Protein AF-A0A9P6X415-F1 (afdb_monomer_lite)

Organism: Rhizopus oryzae (NCBI:txid64495)

pLDDT: mean 77.85, std 24.94, range [20.53, 98.88]

Sequence (899 aa):
MSSESCPLCQQNPATNTTANFDIWLQCDTCSDWYHAHCLKIDNVDLIEKFYCPPCQVQHDKSVRKSSRSSTRLNYADLNEGTAAGDERIWQRLLQAKQFQNNTFPRYTADQISIALFRKTGLREPLIIEKNEPELGMMMPTNLTVTQIAELVGRDRPLEVIDVATQSEITSWTLGRWADYFSNPVRDRIRNVISLEISGTALAEKITRPQVVREMDWVDLAWPKDAKERPKVQLYCLMGTKDSYTDFHIDFGGSSVFYHVLSGAKTFYLIEPTPKNLKKYQKWSSSPDQSVTFFGDLVKDCYSVELRAGNTMFIPTGWIHAVYTPEDAIVIGGNFLHSFNAATQLRVYQIEQATDVPIKFRFPYYKKLNWYALEKFDEWLREKREFSYFELESMAVLTVFFANSVSEEGKMNMTIRHKHDIPDTIEDPLGLTKRVLENSKLALLSSDIELPKTKKKTMKKKRVSRIKRELEEEDEFDEELEEKLKKDDDDDEWNPNEEYSEEPEVNNVNIPMNPMSTKKRKVNSNNDISDEDEDSMGTSSKKTTLHLKRKRSGYACGSNASQKEGNTSTSTVKQRLLELMGQTLSEPIVEKTTHSGKNKHLLYGLSAMQGWRLTMEDAHCAELDLEETEASFFGVYDGHGGSAVAKYTGESLHRHVRSSEYFDKKEYIRALTDAYLKIDKELAEDQSFISDPSGCTAVTALITPDQKSIFVANAGDSRAIISSNGKSKPLSFDHKPSDPKESERINNAGGFVEFNRVNGNLALSRAIGDFEFKQNNTLPPEKQAVTCHPDVIEHTITAEDEFFVLACDGIWDCMTNQQVVNYIRQQLAEKTRLEEICEQLMDHCLSPDNDGGGVGCDNMSVIIVAILNGKTEDEWYEWMKSRTTPKKDALGNDIEQKEE

InterPro domains:
  IPR000222 PPM-type phosphatase, divalent cation binding [PS01032] (632-640)
  IPR001932 PPM-type phosphatase-like domain [PF00481] (603-848)
  IPR001932 PPM-type phosphatase-like domain [PS51746] (602-866)
  IPR001932 PPM-type phosphatase-like domain [SM00332] (592-864)
  IPR001932 PPM-type phosphatase-like domain [cd00143] (603-866)
  IPR001965 Zinc finger, PHD-type [SM00249] (5-56)
  IPR003347 JmjC domain [PS51184] (181-352)
  IPR003347 JmjC domain [SM00558] (198-352)
  IPR011011 Zinc finger, FYVE/PHD-type [SSF57903] (5-64)
  IPR019786 Zinc finger, PHD-type, conserved site [PS01359] (6-55)
  IPR019787 Zinc finger, PHD-finger [PF00628] (6-55)
  IPR019787 Zinc finger, PHD-finger [PS50016] (3-58)
  IPR036457 PPM-type phosphatase-like domain superfamily [G3DSA:3.60.40.10] (579-874)
  IPR036457 PPM-type phosphatase-like domain superfamily [SSF81606] (582-866)
  IPR041070 Jumonji, helical domain [PF17811] (340-426)
  IPR041667 Cupin-like domain 8 [PF13621] (216-331)
  IPR050690 JHDM1 Histone Demethylase [PTHR23123] (22-564)

Radius of gyration: 36.95 Å; chains: 1; bounding box: 94×107×107 Å

Secondary structure (DSSP, 8-state):
---SS-TT---------------EEE-TTT--EEETTTTT-S-GGGEEE---TTTHHHHSS-EE----------SHHHHTT-----TTHHHHHHHH---EEP---B--GGG--HHHHHHHTT-S-EEE-S--GGGS-B--SS--HHHHHHHH-TT-EEEEEETTTTEEEEEEEHHHHHHHHH-SS-SS-EEE---B-TTSTTGGG-B--HHHHTT-HHHHHS-TT-S-----S-EEEEE-TTEEEEEE--GGG-EEEEEEEEEEEEEEEE---HHHHHHHHHHHTSGGGTTS-GGGGSS--EEEEEETT-EEEE-TT-EEEEEEEEEEEEEEEEE--TT-HHHHHHHHHHHHHTT--GGGSPTTHHHHHHHHHHHHHHHHHTT----HHHHHHHHHHHHHHHHHHHHHTTS---TTGGGTS-TT-S-HHHHHHHHHHHHHHHHHHS-PPPP--------SS-HHHHHHHHHHHHHHHHHHHHHHHTTSS----------------------------------------------------------------------------------HHHHHHHHT-SEEEEEEEEEEEEEEE-SSEEEEEEEEEEEESS---EEEEESSGGGSS-EEEEEE-EES-SHHHHHHHHHHHHHHHHSHHHHTT-HHHHHHHHHHHHHHHHHH-TTTTT---EE-EEEEEE-TTS-EEEEEEESS-EEEEEETTEEEES-----TTSHHHHHHHHHTT--EETTEETTTBS-SB-EE-GGG---TTS-GGGSSSB-PPEEEEEE--TTEEEEEEE-HHHHTTS-HHHHHHHHHHHHHTT--HHHHHHHHHHHHS-SSS-STTTT-S-EEEEEEEE-TT--HHHHHHHHHHHHSPPBPTTS-B------

Foldseek 3Di:
DPDPDAPLDPDDPDDDDDDAQPAWDQAPPPRDIHGCVSVVHPCPVQFPHDHDPVRCVPVVGTDGDDPDDDPQPDLVCLQVVVDPDDLLPVVVVVVPDDADADPAEEDALLVDDPVVCLQVLLQAKYKHQFQDCSLVKFDDAPDALQNVCVQQPQQAFFWKAQQRNRDTDRPDGSVNVRVQLPDPDHPGFMWGWPAQRPPTSNVVRIDDGPRQCVFFLQNQFPDPPDPDGFRFFKHKIWGAAFHKDAKDAAALLWKKKKAWQAAKKKKWKDRQDVVLVVLVLPLLQDPCVSSDRSCVVDDHIHIDMHHRRMMMIGGGGIIMMMTGNHGTIMMMGTGDGQSCLVSSVVNNVSCVSSVPDPVRHGPLSLLSLLSVLVSLLVCLVVLDQGRLRNLLSLLQSLVVQLVVVLVCVVDPDDPVPVVSHDPVCPDSNVSSVSSLVSSLVSLVPDPHADSDDPPPPPDPPDPPPVVVVVVVVVVVVVVVVVVVVVVPDDDDDDDDDDDDDDDDDDDDDDDDDDDDDDDDDDDDDDDDDDDDDDDDDDDDDDDDDDDDDDDDDDDDDDDDDDDDDDDDDPGSSNVSCVSSDQFDQFFFLDKDWDWDDDQWKTKIKIWGFFGGNDQQKDWEWACAQPNFNKTKIKIKAKDLHNPLRVLCRVPLSVQLVPDPCLVVVVNLCSNQRSLLVSLVVLCPDPVNVPRQMWIWMWMWMQRSVRWKIKIWTFAAWFKWWAFLLDIDGQFHHAWCPDPVLQVLLVVQVWHADPRAINVPHRGSEIRRNCVQVPRPVDDQVSTSYHSRIDMGMDTDDPRIFKMKTKDVLQCLQDPRSRLSLQQLVCLLVVHRNNVSQSVSLVVQADPGPSNSCGNRGIIIMMIMTGCVSHDPVRSSVVSNVSNDFDADPVRDGDPDDDD

Structure (mmCIF, N/CA/C/O backbone):
data_AF-A0A9P6X415-F1
#
_entry.id   AF-A0A9P6X415-F1
#
loop_
_atom_site.group_PDB
_atom_site.id
_atom_site.type_symbol
_atom_site.label_atom_id
_atom_site.label_alt_id
_atom_site.label_comp_id
_atom_site.label_asym_id
_atom_site.label_entity_id
_atom_site.label_seq_id
_atom_site.pdbx_PDB_ins_code
_atom_site.Cartn_x
_atom_site.Cartn_y
_atom_site.Cartn_z
_atom_site.occupancy
_atom_site.B_iso_or_equiv
_atom_site.auth_seq_id
_atom_site.auth_comp_id
_atom_site.auth_asym_id
_atom_site.auth_atom_id
_atom_site.pdbx_PDB_model_num
ATOM 1 N N . MET A 1 1 ? 13.061 -47.602 -5.625 1.00 36.53 1 MET A N 1
ATOM 2 C CA . MET A 1 1 ? 13.828 -47.982 -6.826 1.00 36.53 1 MET A CA 1
ATOM 3 C C . MET A 1 1 ? 12.972 -48.951 -7.627 1.00 36.53 1 MET A C 1
ATOM 5 O O . MET A 1 1 ? 13.040 -50.150 -7.387 1.00 36.53 1 MET A O 1
ATOM 9 N N . SER A 1 2 ? 12.084 -48.423 -8.471 1.00 37.09 2 SER A N 1
ATOM 10 C CA . SER A 1 2 ? 11.451 -49.194 -9.546 1.00 37.09 2 SER A CA 1
ATOM 11 C C . SER A 1 2 ? 12.496 -49.398 -10.644 1.00 37.09 2 SER A C 1
ATOM 13 O O . SER A 1 2 ? 13.343 -48.538 -10.873 1.00 37.09 2 SER A O 1
ATOM 15 N N . SER A 1 3 ? 12.521 -50.589 -11.223 1.00 43.72 3 SER A N 1
ATOM 16 C CA . SER A 1 3 ? 13.571 -51.067 -12.119 1.00 43.72 3 SER A CA 1
ATOM 17 C C . SER A 1 3 ? 13.663 -50.254 -13.415 1.00 43.72 3 SER A C 1
ATOM 19 O O . SER A 1 3 ? 12.668 -50.138 -14.124 1.00 43.72 3 SER A O 1
ATOM 21 N N . GLU A 1 4 ? 14.868 -49.802 -13.780 1.00 56.78 4 GLU A N 1
ATOM 22 C CA . GLU A 1 4 ? 15.240 -49.208 -15.085 1.00 56.78 4 GLU A CA 1
ATOM 23 C C . GLU A 1 4 ? 15.174 -50.220 -16.257 1.00 56.78 4 GLU A C 1
ATOM 25 O O . GLU A 1 4 ? 15.960 -50.174 -17.201 1.00 56.78 4 GLU A O 1
ATOM 30 N N . SER A 1 5 ? 14.275 -51.202 -16.196 1.00 68.62 5 SER A N 1
ATOM 31 C CA . SER A 1 5 ? 14.168 -52.275 -17.181 1.00 68.62 5 SER A CA 1
ATOM 32 C C . SER A 1 5 ? 12.798 -52.250 -17.841 1.00 68.62 5 SER A C 1
ATOM 34 O O . SER A 1 5 ? 11.791 -52.518 -17.186 1.00 68.62 5 SER A O 1
ATOM 36 N N . CYS A 1 6 ? 12.767 -51.983 -19.148 1.00 78.19 6 CYS A N 1
ATOM 37 C CA . CYS A 1 6 ? 11.556 -52.093 -19.954 1.00 78.19 6 CYS A CA 1
ATOM 38 C C . CYS A 1 6 ? 10.975 -53.524 -19.863 1.00 78.19 6 CYS A C 1
ATOM 40 O O . CYS A 1 6 ? 11.668 -54.473 -20.248 1.00 78.19 6 CYS A O 1
ATOM 42 N N . PRO A 1 7 ? 9.702 -53.705 -19.450 1.00 80.50 7 PRO A N 1
ATOM 43 C CA . PRO A 1 7 ? 9.082 -55.029 -19.297 1.00 80.50 7 PRO A CA 1
ATOM 44 C C . PRO A 1 7 ? 8.979 -55.859 -20.588 1.00 80.50 7 PRO A C 1
ATOM 46 O O . PRO A 1 7 ? 8.811 -57.075 -20.536 1.00 80.50 7 PRO A O 1
ATOM 49 N N . LEU A 1 8 ? 9.077 -55.216 -21.757 1.00 76.69 8 LEU A N 1
ATOM 50 C CA . LEU A 1 8 ? 8.998 -55.859 -23.076 1.00 76.69 8 LEU A CA 1
ATOM 51 C C . LEU A 1 8 ? 10.370 -56.195 -23.676 1.00 76.69 8 LEU A C 1
ATOM 53 O O . LEU A 1 8 ? 10.443 -56.764 -24.768 1.00 76.69 8 LEU A O 1
ATOM 57 N N . CYS A 1 9 ? 11.459 -55.847 -22.990 1.00 77.38 9 CYS A N 1
ATOM 58 C CA . CYS A 1 9 ? 12.808 -56.106 -23.472 1.00 77.38 9 CYS A CA 1
ATOM 59 C C . CYS A 1 9 ? 13.149 -57.590 -23.258 1.00 77.38 9 CYS A C 1
ATOM 61 O O . CYS A 1 9 ? 13.586 -58.001 -22.183 1.00 77.38 9 CYS A O 1
ATOM 63 N N . GLN A 1 10 ? 12.903 -58.430 -24.267 1.00 57.94 10 GLN A N 1
ATOM 64 C CA . GLN A 1 10 ? 13.299 -59.837 -24.210 1.00 57.94 10 GLN A CA 1
ATOM 65 C C . GLN A 1 10 ? 14.828 -59.943 -24.250 1.00 57.94 10 GLN A C 1
ATOM 67 O O . GLN A 1 10 ? 15.474 -59.399 -25.144 1.00 57.94 10 GLN A O 1
ATOM 72 N N . GLN A 1 11 ? 15.406 -60.654 -23.280 1.00 53.78 11 GLN A N 1
ATOM 73 C CA . GLN A 1 11 ? 16.838 -60.938 -23.215 1.00 53.78 11 GLN A CA 1
ATOM 74 C C . GLN A 1 11 ? 17.322 -61.583 -24.521 1.00 53.78 11 GLN A C 1
ATOM 76 O O . GLN A 1 11 ? 17.063 -62.758 -24.768 1.00 53.78 11 GLN A O 1
ATOM 81 N N . ASN A 1 12 ? 18.064 -60.835 -25.339 1.00 44.22 12 ASN A N 1
ATOM 82 C CA . ASN A 1 12 ? 18.893 -61.421 -26.385 1.00 44.22 12 ASN A CA 1
ATOM 83 C C . ASN A 1 12 ? 20.201 -60.613 -26.534 1.00 44.22 12 ASN A C 1
ATOM 85 O O . ASN A 1 12 ? 20.227 -59.596 -27.227 1.00 44.22 12 ASN A O 1
ATOM 89 N N . PRO A 1 13 ? 21.296 -61.012 -25.858 1.00 46.38 13 PRO A N 1
ATOM 90 C CA . PRO A 1 13 ? 22.535 -60.234 -25.758 1.00 46.38 13 PRO A CA 1
ATOM 91 C C . PRO A 1 13 ? 23.464 -60.389 -26.978 1.00 46.38 13 PRO A C 1
ATOM 93 O O . PRO A 1 13 ? 24.685 -60.411 -26.836 1.00 46.38 13 PRO A O 1
ATOM 96 N N . ALA A 1 14 ? 22.918 -60.524 -28.187 1.00 43.97 14 ALA A N 1
ATOM 97 C CA . ALA A 1 14 ? 23.732 -60.710 -29.383 1.00 43.97 14 ALA A CA 1
ATOM 98 C C . ALA A 1 14 ? 23.014 -60.253 -30.657 1.00 43.97 14 ALA A C 1
ATOM 100 O O . ALA A 1 14 ? 22.590 -61.084 -31.444 1.00 43.97 14 ALA A O 1
ATOM 101 N N . THR A 1 15 ? 22.911 -58.936 -30.855 1.00 39.00 15 THR A N 1
ATOM 102 C CA . THR A 1 15 ? 23.099 -58.260 -32.156 1.00 39.00 15 THR A CA 1
ATOM 103 C C . THR A 1 15 ? 23.065 -56.751 -31.926 1.00 39.00 15 THR A C 1
ATOM 105 O O . THR A 1 15 ? 22.005 -56.147 -31.805 1.00 39.00 15 THR A O 1
ATOM 108 N N . ASN A 1 16 ? 24.253 -56.151 -31.854 1.00 43.16 16 ASN A N 1
ATOM 109 C CA . ASN A 1 16 ? 24.449 -54.708 -31.890 1.00 43.16 16 ASN A CA 1
ATOM 110 C C . ASN A 1 16 ? 24.176 -54.173 -33.301 1.00 43.16 16 ASN A C 1
ATOM 112 O O . ASN A 1 16 ? 24.954 -54.438 -34.216 1.00 43.16 16 ASN A O 1
ATOM 116 N N . THR A 1 17 ? 23.162 -53.323 -33.424 1.00 39.97 17 THR A N 1
ATOM 117 C CA . THR A 1 17 ? 23.217 -52.123 -34.269 1.00 39.97 17 THR A CA 1
ATOM 118 C C . THR A 1 17 ? 22.594 -50.983 -33.473 1.00 39.97 17 THR A C 1
ATOM 120 O O . THR A 1 17 ? 21.416 -51.025 -33.137 1.00 39.97 17 THR A O 1
ATOM 123 N N . THR A 1 18 ? 23.418 -49.999 -33.124 1.00 44.25 18 THR A N 1
ATOM 124 C CA . THR A 1 18 ? 23.092 -48.764 -32.401 1.00 44.25 18 THR A CA 1
ATOM 125 C C . THR A 1 18 ? 22.105 -47.900 -33.191 1.00 44.25 18 THR A C 1
ATOM 127 O O . THR A 1 18 ? 22.516 -47.013 -33.938 1.00 44.25 18 THR A O 1
ATOM 130 N N . ALA A 1 19 ? 20.810 -48.169 -33.039 1.00 43.72 19 ALA A N 1
ATOM 131 C CA . ALA A 1 19 ? 19.730 -47.314 -33.516 1.00 43.72 19 ALA A CA 1
ATOM 132 C C . ALA A 1 19 ? 18.601 -47.278 -32.466 1.00 43.72 19 ALA A C 1
ATOM 134 O O . ALA A 1 19 ? 17.961 -48.291 -32.211 1.00 43.72 19 ALA A O 1
ATOM 135 N N . ASN A 1 20 ? 18.388 -46.100 -31.867 1.00 48.47 20 ASN A N 1
ATOM 136 C CA . ASN A 1 20 ? 17.202 -45.675 -31.109 1.00 48.47 20 ASN A CA 1
ATOM 137 C C . ASN A 1 20 ? 16.710 -46.554 -29.937 1.00 48.47 20 ASN A C 1
ATOM 139 O O . ASN A 1 20 ? 15.541 -46.935 -29.899 1.00 48.47 20 ASN A O 1
ATOM 143 N N . PHE A 1 21 ? 17.550 -46.778 -28.920 1.00 53.31 21 PHE A N 1
ATOM 144 C CA . PHE A 1 21 ? 17.062 -47.186 -27.587 1.00 53.31 21 PHE A CA 1
ATOM 145 C C . PHE A 1 21 ? 16.753 -45.998 -26.649 1.00 53.31 21 PHE A C 1
ATOM 147 O O . PHE A 1 21 ? 16.290 -46.219 -25.536 1.00 53.31 21 PHE A O 1
ATOM 154 N N . ASP A 1 22 ? 16.948 -44.749 -27.088 1.00 61.94 22 ASP A N 1
ATOM 155 C CA . ASP A 1 22 ? 16.847 -43.569 -26.209 1.00 61.94 22 ASP A CA 1
ATOM 156 C C . ASP A 1 22 ? 15.421 -43.028 -26.009 1.00 61.94 22 ASP A C 1
ATOM 158 O O . ASP A 1 22 ? 15.218 -42.140 -25.185 1.00 61.94 22 ASP A O 1
ATOM 162 N N . ILE A 1 23 ? 14.413 -43.549 -26.721 1.00 70.19 23 ILE A N 1
ATOM 163 C CA . ILE A 1 23 ? 13.039 -43.035 -26.619 1.00 70.19 23 ILE A CA 1
ATOM 164 C C . ILE A 1 23 ? 12.197 -43.952 -25.736 1.00 70.19 23 ILE A C 1
ATOM 166 O O . ILE A 1 23 ? 11.885 -45.096 -26.096 1.00 70.19 23 ILE A O 1
ATOM 170 N N . TRP A 1 24 ? 11.810 -43.414 -24.585 1.00 81.81 24 TRP A N 1
ATOM 171 C CA . TRP A 1 24 ? 11.023 -44.092 -23.569 1.00 81.81 24 TRP A CA 1
ATOM 172 C C . TRP A 1 24 ? 9.641 -43.456 -23.419 1.00 81.81 24 TRP A C 1
ATOM 174 O O . TRP A 1 24 ? 9.476 -42.247 -23.547 1.00 81.81 24 TRP A O 1
ATOM 184 N N . LEU A 1 25 ? 8.656 -44.293 -23.121 1.00 80.31 25 LEU A N 1
ATOM 185 C CA . LEU A 1 25 ? 7.276 -43.925 -22.844 1.00 80.31 25 LEU A CA 1
ATOM 186 C C . LEU A 1 25 ? 6.898 -44.451 -21.460 1.00 80.31 25 LEU A C 1
ATOM 188 O O . LEU A 1 25 ? 7.051 -45.646 -21.192 1.00 80.31 25 LEU A O 1
ATOM 192 N N . GLN A 1 26 ? 6.398 -43.574 -20.594 1.00 89.31 26 GLN A N 1
ATOM 193 C CA . GLN A 1 26 ? 5.834 -43.962 -19.306 1.00 89.31 26 GLN A CA 1
ATOM 194 C C . GLN A 1 26 ? 4.338 -44.209 -19.461 1.00 89.31 26 GLN A C 1
ATOM 196 O O . GLN A 1 26 ? 3.641 -43.396 -20.057 1.00 89.31 26 GLN A O 1
ATOM 201 N N . CYS A 1 27 ? 3.838 -45.334 -18.953 1.00 86.25 27 CYS A N 1
ATOM 202 C CA . CYS A 1 27 ? 2.405 -45.593 -18.965 1.00 86.25 27 CYS A CA 1
ATOM 203 C C . CYS A 1 27 ? 1.674 -44.702 -17.954 1.00 86.25 27 CYS A C 1
ATOM 205 O O . CYS A 1 27 ? 1.970 -44.775 -16.767 1.00 86.25 27 CYS A O 1
ATOM 207 N N . ASP A 1 28 ? 0.656 -43.966 -18.398 1.00 87.75 28 ASP A N 1
ATOM 208 C CA . ASP A 1 28 ? -0.148 -43.067 -17.556 1.00 87.75 28 ASP A CA 1
ATOM 209 C C . ASP A 1 28 ? -0.988 -43.785 -16.481 1.00 87.75 28 ASP A C 1
ATOM 211 O O . ASP A 1 28 ? -1.440 -43.157 -15.529 1.00 87.75 28 ASP A O 1
ATOM 215 N N . THR A 1 29 ? -1.205 -45.100 -16.604 1.00 86.19 29 THR A N 1
ATOM 216 C CA . THR A 1 29 ? -1.977 -45.882 -15.620 1.00 86.19 29 THR A CA 1
ATOM 217 C C . THR A 1 29 ? -1.081 -46.546 -14.574 1.00 86.19 29 THR A C 1
ATOM 219 O O . THR A 1 29 ? -1.365 -46.469 -13.382 1.00 86.19 29 THR A O 1
ATOM 222 N N . CYS A 1 30 ? -0.020 -47.242 -15.001 1.00 85.81 30 CYS A N 1
ATOM 223 C CA . CYS A 1 30 ? 0.824 -48.034 -14.094 1.00 85.81 30 CYS A CA 1
ATOM 224 C C . CYS A 1 30 ? 2.181 -47.394 -13.775 1.00 85.81 30 CYS A C 1
ATOM 226 O O . CYS A 1 30 ? 2.918 -47.925 -12.949 1.00 85.81 30 CYS A O 1
ATOM 228 N N . SER A 1 31 ? 2.521 -46.276 -14.420 1.00 84.31 31 SER A N 1
ATOM 229 C CA . SER A 1 31 ? 3.784 -45.542 -14.263 1.00 84.31 31 SER A CA 1
ATOM 230 C C . SER A 1 31 ? 5.057 -46.314 -14.642 1.00 84.31 31 SER A C 1
ATOM 232 O O . SER A 1 31 ? 6.161 -45.818 -14.400 1.00 84.31 31 SER A O 1
ATOM 234 N N . ASP A 1 32 ? 4.934 -47.487 -15.272 1.00 85.75 32 ASP A N 1
ATOM 235 C CA . ASP A 1 32 ? 6.070 -48.252 -15.796 1.00 85.75 32 ASP A CA 1
ATOM 236 C C . ASP A 1 32 ? 6.592 -47.669 -17.114 1.00 85.75 32 ASP A C 1
ATOM 238 O O . ASP A 1 32 ? 5.832 -47.156 -17.940 1.00 85.75 32 ASP A O 1
ATOM 242 N N . TRP A 1 33 ? 7.899 -47.810 -17.332 1.00 85.56 33 TRP A N 1
ATOM 243 C CA . TRP A 1 33 ? 8.607 -47.280 -18.493 1.00 85.56 33 TRP A CA 1
ATOM 244 C C . TRP A 1 33 ? 8.859 -48.350 -19.561 1.00 85.56 33 TRP A C 1
ATOM 246 O O . TRP A 1 33 ? 9.314 -49.460 -19.275 1.00 85.56 33 TRP A O 1
ATOM 256 N N . TYR A 1 34 ? 8.606 -47.999 -20.820 1.00 85.56 34 TYR A N 1
ATOM 257 C CA . TYR A 1 34 ? 8.748 -48.879 -21.976 1.00 85.56 34 TYR A CA 1
ATOM 258 C C . TYR A 1 34 ? 9.542 -48.196 -23.090 1.00 85.56 34 TYR A C 1
ATOM 260 O O . TYR A 1 34 ? 9.344 -47.015 -23.353 1.00 85.56 34 TYR A O 1
ATOM 268 N N . HIS A 1 35 ? 10.388 -48.935 -23.811 1.00 84.62 35 HIS A N 1
ATOM 269 C CA . HIS A 1 35 ? 10.994 -48.399 -25.030 1.00 84.62 35 HIS A CA 1
ATOM 270 C C . HIS A 1 35 ? 9.938 -48.264 -26.129 1.00 84.62 35 HIS A C 1
ATOM 272 O O . HIS A 1 35 ? 9.223 -49.231 -26.424 1.00 84.62 35 HIS A O 1
ATOM 278 N N . ALA A 1 36 ? 9.913 -47.120 -26.813 1.00 79.69 36 ALA A N 1
ATOM 279 C CA . ALA A 1 36 ? 9.064 -46.905 -27.983 1.00 79.69 36 ALA A CA 1
ATOM 280 C C . ALA A 1 36 ? 9.296 -47.978 -29.065 1.00 79.69 36 ALA A C 1
ATOM 282 O O . ALA A 1 36 ? 8.345 -48.492 -29.655 1.00 79.69 36 ALA A O 1
ATOM 283 N N . HIS A 1 37 ? 10.550 -48.415 -29.236 1.00 79.06 37 HIS A N 1
ATOM 284 C CA . HIS A 1 37 ? 10.906 -49.518 -30.130 1.00 79.06 37 HIS A CA 1
ATOM 285 C C . HIS A 1 37 ? 10.286 -50.863 -29.708 1.00 79.06 37 HIS A C 1
ATOM 287 O O . HIS A 1 37 ? 9.709 -51.561 -30.541 1.00 79.06 37 HIS A O 1
ATOM 293 N N . CYS A 1 38 ? 10.345 -51.225 -28.419 1.00 80.50 38 CYS A N 1
ATOM 294 C CA . CYS A 1 38 ? 9.733 -52.463 -27.916 1.00 80.50 38 CYS A CA 1
ATOM 295 C C . CYS A 1 38 ? 8.203 -52.462 -28.082 1.00 80.50 38 CYS A C 1
ATOM 297 O O . CYS A 1 38 ? 7.600 -53.522 -28.241 1.00 80.50 38 CYS A O 1
ATOM 299 N N . LEU A 1 39 ? 7.591 -51.275 -28.082 1.00 80.44 39 LEU A N 1
ATOM 300 C CA . LEU A 1 39 ? 6.166 -51.062 -28.339 1.00 80.44 39 LEU A CA 1
ATOM 301 C C . LEU A 1 39 ? 5.816 -50.953 -29.831 1.00 80.44 39 LEU A C 1
ATOM 303 O O . LEU A 1 39 ? 4.634 -50.948 -30.168 1.00 80.44 39 LEU A O 1
ATOM 307 N N . LYS A 1 40 ? 6.817 -50.884 -30.721 1.00 79.88 40 LYS A N 1
ATOM 308 C CA . LYS A 1 40 ? 6.663 -50.634 -32.165 1.00 79.88 40 LYS A CA 1
ATOM 309 C C . LYS A 1 40 ? 5.898 -49.338 -32.468 1.00 79.88 40 LYS A C 1
ATOM 311 O O . LYS A 1 40 ? 4.989 -49.324 -33.298 1.00 79.88 40 LYS A O 1
ATOM 316 N N . ILE A 1 41 ? 6.245 -48.260 -31.766 1.00 76.75 41 ILE A N 1
ATOM 317 C CA . ILE A 1 41 ? 5.660 -46.929 -31.954 1.00 76.75 41 ILE A CA 1
ATOM 318 C C . ILE A 1 41 ? 6.708 -46.010 -32.580 1.00 76.75 41 ILE A C 1
ATOM 320 O O . ILE A 1 41 ? 7.691 -45.666 -31.930 1.00 76.75 41 ILE A O 1
ATOM 324 N N . ASP A 1 42 ? 6.465 -45.582 -33.819 1.00 63.12 42 ASP A N 1
ATOM 325 C CA . ASP A 1 42 ? 7.409 -44.739 -34.567 1.00 63.12 42 ASP A CA 1
ATOM 326 C C . ASP A 1 42 ? 7.167 -43.226 -34.379 1.00 63.12 42 ASP A C 1
ATOM 328 O O . ASP A 1 42 ? 8.087 -42.436 -34.547 1.00 63.12 42 ASP A O 1
ATOM 332 N N . ASN A 1 43 ? 5.950 -42.808 -34.001 1.00 68.44 43 ASN A N 1
ATOM 333 C CA . ASN A 1 43 ? 5.561 -41.395 -33.855 1.00 68.44 43 ASN A CA 1
ATOM 334 C C . ASN A 1 43 ? 5.213 -41.063 -32.398 1.00 68.44 43 ASN A C 1
ATOM 336 O O . ASN A 1 43 ? 4.045 -40.849 -32.062 1.00 68.44 43 ASN A O 1
ATOM 340 N N . VAL A 1 44 ? 6.221 -41.087 -31.530 1.00 67.88 44 VAL A N 1
ATOM 341 C CA . VAL A 1 44 ? 6.054 -40.886 -30.081 1.00 67.88 44 VAL A CA 1
ATOM 342 C C . VAL A 1 44 ? 5.520 -39.484 -29.765 1.00 67.88 44 VAL A C 1
ATOM 344 O O . VAL A 1 44 ? 4.629 -39.353 -28.933 1.00 67.88 44 VAL A O 1
ATOM 347 N N . ASP A 1 45 ? 5.945 -38.470 -30.524 1.00 65.19 45 ASP A N 1
ATOM 348 C CA . ASP A 1 45 ? 5.571 -37.056 -30.331 1.00 65.19 45 ASP A CA 1
ATOM 349 C C . ASP A 1 45 ? 4.076 -36.761 -30.550 1.00 65.19 45 ASP A C 1
ATOM 351 O O . ASP A 1 45 ? 3.571 -35.704 -30.154 1.00 65.19 45 ASP A O 1
ATOM 355 N N . LEU A 1 46 ? 3.361 -37.688 -31.197 1.00 65.44 46 LEU A N 1
ATOM 356 C CA . LEU A 1 46 ? 1.924 -37.598 -31.445 1.00 65.44 46 LEU A CA 1
ATOM 357 C C . LEU A 1 46 ? 1.087 -38.210 -30.319 1.00 65.44 46 LEU A C 1
ATOM 359 O O . LEU A 1 46 ? -0.135 -38.118 -30.393 1.00 65.44 46 LEU A O 1
ATOM 363 N N . ILE A 1 47 ? 1.699 -38.856 -29.322 1.00 74.62 47 ILE A N 1
ATOM 364 C CA . ILE A 1 47 ? 0.994 -39.464 -28.189 1.00 74.62 47 ILE A CA 1
ATOM 365 C C . ILE A 1 47 ? 0.900 -38.442 -27.055 1.00 74.62 47 ILE A C 1
ATOM 367 O O . ILE A 1 47 ? 1.906 -37.917 -26.599 1.00 74.62 47 ILE A O 1
ATOM 371 N N . GLU A 1 48 ? -0.324 -38.166 -26.616 1.00 77.19 48 GLU A N 1
ATOM 372 C CA . GLU A 1 48 ? -0.629 -37.273 -25.495 1.00 77.19 48 GLU A CA 1
ATOM 373 C C . GLU A 1 48 ? -0.730 -38.043 -24.172 1.00 77.19 48 GLU A C 1
ATOM 375 O O . GLU A 1 48 ? -0.186 -37.604 -23.167 1.00 77.19 48 GLU A O 1
ATOM 380 N N . LYS A 1 49 ? -1.372 -39.221 -24.188 1.00 82.81 49 LYS A N 1
ATOM 381 C CA . LYS A 1 49 ? -1.403 -40.168 -23.061 1.00 82.81 49 LYS A CA 1
ATOM 382 C C . LYS A 1 49 ? -1.068 -41.562 -23.555 1.00 82.81 49 LYS A C 1
ATOM 384 O O . LYS A 1 49 ? -1.693 -42.054 -24.503 1.00 82.81 49 LYS A O 1
ATOM 389 N N . PHE A 1 50 ? -0.094 -42.211 -22.930 1.00 88.00 50 PHE A N 1
ATOM 390 C CA . PHE A 1 50 ? 0.361 -43.542 -23.294 1.00 88.00 50 PHE A CA 1
ATOM 391 C C . PHE A 1 50 ? -0.181 -44.605 -22.330 1.00 88.00 50 PHE A C 1
ATOM 393 O O . PHE A 1 50 ? 0.134 -44.638 -21.144 1.00 88.00 50 PHE A O 1
ATOM 400 N N . TYR A 1 51 ? -0.927 -45.571 -22.869 1.00 88.00 51 TYR A N 1
ATOM 401 C CA . TYR A 1 51 ? -1.323 -46.775 -22.141 1.00 88.00 51 TYR A CA 1
ATOM 402 C C . TYR A 1 51 ? -0.531 -47.975 -22.656 1.00 88.00 51 TYR A C 1
ATOM 404 O O . TYR A 1 51 ? -0.566 -48.292 -23.849 1.00 88.00 51 TYR A O 1
ATOM 412 N N . CYS A 1 52 ? 0.192 -48.651 -21.758 1.00 88.00 52 CYS A N 1
ATOM 413 C CA . CYS A 1 52 ? 0.918 -49.872 -22.092 1.00 88.00 52 CYS A CA 1
ATOM 414 C C . CYS A 1 52 ? -0.053 -51.015 -22.444 1.00 88.00 52 CYS A C 1
ATOM 416 O O . CYS A 1 52 ? -1.213 -50.970 -22.031 1.00 88.00 52 CYS A O 1
ATOM 418 N N . PRO A 1 53 ? 0.382 -52.063 -23.171 1.00 86.00 53 PRO A N 1
ATOM 419 C CA . PRO A 1 53 ? -0.519 -53.129 -23.617 1.00 86.00 53 PRO A CA 1
ATOM 420 C C . PRO A 1 53 ? -1.362 -53.781 -22.498 1.00 86.00 53 PRO A C 1
ATOM 422 O O . PRO A 1 53 ? -2.545 -54.019 -22.731 1.00 86.00 53 PRO A O 1
ATOM 425 N N . PRO A 1 54 ? -0.834 -54.018 -21.275 1.00 84.75 54 PRO A N 1
ATOM 426 C CA . PRO A 1 54 ? -1.655 -54.460 -20.142 1.00 84.75 54 PRO A CA 1
ATOM 427 C C . PRO A 1 54 ? -2.742 -53.459 -19.712 1.00 84.75 54 PRO A C 1
ATOM 429 O O . PRO A 1 54 ? -3.850 -53.868 -19.377 1.00 84.75 54 PRO A O 1
ATOM 432 N N . CYS A 1 55 ? -2.444 -52.157 -19.728 1.00 87.12 55 CYS A N 1
ATOM 433 C CA . CYS A 1 55 ? -3.367 -51.098 -19.303 1.00 87.12 55 CYS A CA 1
ATOM 434 C C . CYS A 1 55 ? -4.354 -50.672 -20.402 1.00 87.12 55 CYS A C 1
ATOM 436 O O . CYS A 1 55 ? -5.392 -50.090 -20.098 1.00 87.12 55 CYS A O 1
ATOM 438 N N . GLN A 1 56 ? -4.093 -51.008 -21.670 1.00 82.69 56 GLN A N 1
ATOM 439 C CA . GLN A 1 56 ? -5.034 -50.766 -22.772 1.00 82.69 56 GLN A CA 1
ATOM 440 C C . GLN A 1 56 ? -6.341 -51.551 -22.631 1.00 82.69 56 GLN A C 1
ATOM 442 O O . GLN A 1 56 ? -7.347 -51.150 -23.198 1.00 82.69 56 GLN A O 1
ATOM 447 N N . VAL A 1 57 ? -6.369 -52.610 -21.818 1.00 79.12 57 VAL A N 1
ATOM 448 C CA . VAL A 1 57 ? -7.609 -53.334 -21.494 1.00 79.12 57 VAL A CA 1
ATOM 449 C C . VAL A 1 57 ? -8.598 -52.453 -20.707 1.00 79.12 57 VAL A C 1
ATOM 451 O O . VAL A 1 57 ? -9.795 -52.714 -20.740 1.00 79.12 57 VAL A O 1
ATOM 454 N N . GLN A 1 58 ? -8.119 -51.413 -20.010 1.00 77.75 58 GLN A N 1
ATOM 455 C CA . GLN A 1 58 ? -8.948 -50.484 -19.224 1.00 77.75 58 GLN A CA 1
ATOM 456 C C . GLN A 1 58 ? -9.257 -49.164 -19.946 1.00 77.75 58 GLN A C 1
ATOM 458 O O . GLN A 1 58 ? -10.228 -48.504 -19.594 1.00 77.75 58 GLN A O 1
ATOM 463 N N . HIS A 1 59 ? -8.443 -48.771 -20.931 1.00 74.06 59 HIS A N 1
ATOM 464 C CA . HIS A 1 59 ? -8.501 -47.441 -21.560 1.00 74.06 59 HIS A CA 1
ATOM 465 C C . HIS A 1 59 ? -8.595 -47.477 -23.100 1.00 74.06 59 HIS A C 1
ATOM 467 O O . HIS A 1 59 ? -8.391 -46.455 -23.748 1.00 74.06 59 HIS A O 1
ATOM 473 N N . ASP A 1 60 ? -8.888 -48.643 -23.687 1.00 62.81 60 ASP A N 1
ATOM 474 C CA . ASP A 1 60 ? -8.974 -48.959 -25.125 1.00 62.81 60 ASP A CA 1
ATOM 475 C C . ASP A 1 60 ? -7.721 -48.640 -25.973 1.00 62.81 60 ASP A C 1
ATOM 477 O O . ASP A 1 60 ? -7.155 -49.547 -26.591 1.00 62.81 60 ASP A O 1
ATOM 481 N N . LYS A 1 61 ? -7.259 -47.380 -26.056 1.00 76.69 61 LYS A N 1
ATOM 482 C CA . LYS A 1 61 ? -6.085 -46.948 -26.849 1.00 76.69 61 LYS A CA 1
ATOM 483 C C . LYS A 1 61 ? -5.393 -45.720 -26.250 1.00 76.69 61 LYS A C 1
ATOM 485 O O . LYS A 1 61 ? -6.031 -44.854 -25.670 1.00 76.69 61 LYS A O 1
ATOM 490 N N . SER A 1 62 ? -4.081 -45.604 -26.474 1.00 79.94 62 SER A N 1
ATOM 491 C CA . SER A 1 62 ? -3.311 -44.382 -26.185 1.00 79.94 62 SER A CA 1
ATOM 492 C C . SER A 1 62 ? -3.867 -43.172 -26.954 1.00 79.94 62 SER A C 1
ATOM 494 O O . SER A 1 62 ? -4.159 -43.281 -28.151 1.00 79.94 62 SER A O 1
ATOM 496 N N . VAL A 1 63 ? -3.982 -42.025 -26.282 1.00 77.94 63 VAL A N 1
ATOM 497 C CA . VAL A 1 63 ? -4.552 -40.782 -26.830 1.00 77.94 63 VAL A CA 1
ATOM 498 C C . VAL A 1 63 ? -3.520 -40.095 -27.718 1.00 77.94 63 VAL A C 1
ATOM 500 O O . VAL A 1 63 ? -2.351 -39.990 -27.346 1.00 77.94 63 VAL A O 1
ATOM 503 N N . ARG A 1 64 ? -3.938 -39.639 -28.904 1.00 69.00 64 ARG A N 1
ATOM 504 C CA . ARG A 1 64 ? -3.080 -38.905 -29.842 1.00 69.00 64 ARG A CA 1
ATOM 505 C C . ARG A 1 64 ? -3.500 -37.446 -29.943 1.00 69.00 64 ARG A C 1
ATOM 507 O O . ARG A 1 64 ? -4.695 -37.166 -29.955 1.00 69.00 64 ARG A O 1
ATOM 514 N N . LYS A 1 65 ? -2.525 -36.557 -30.141 1.00 57.22 65 LYS A N 1
ATOM 515 C CA . LYS A 1 65 ? -2.757 -35.137 -30.434 1.00 57.22 65 LYS A CA 1
ATOM 516 C C . LYS A 1 65 ? -3.701 -35.001 -31.642 1.00 57.22 65 LYS A C 1
ATOM 518 O O . LYS A 1 65 ? -3.461 -35.587 -32.702 1.00 57.22 65 LYS A O 1
ATOM 523 N N . SER A 1 66 ? -4.796 -34.260 -31.473 1.00 42.47 66 SER A N 1
ATOM 524 C CA . SER A 1 66 ? -5.829 -34.034 -32.497 1.00 42.47 66 SER A CA 1
ATOM 525 C C . SER A 1 66 ? -5.282 -33.263 -33.707 1.00 42.47 66 SER A C 1
ATOM 527 O O . SER A 1 66 ? -4.648 -32.224 -33.554 1.00 42.47 66 SER A O 1
ATOM 529 N N . SER A 1 67 ? -5.563 -33.737 -34.928 1.00 39.62 67 SER A N 1
ATOM 530 C CA . SER A 1 67 ? -5.110 -33.124 -36.190 1.00 39.62 67 SER A CA 1
ATOM 531 C C . SER A 1 67 ? -6.126 -32.162 -36.829 1.00 39.62 67 SER A C 1
ATOM 533 O O . SER A 1 67 ? -6.069 -31.926 -38.039 1.00 39.62 67 SER A O 1
ATOM 535 N N . ARG A 1 68 ? -7.112 -31.645 -36.082 1.00 34.97 68 ARG A N 1
ATOM 536 C CA . ARG A 1 68 ? -8.102 -30.704 -36.639 1.00 34.97 68 ARG A CA 1
ATOM 537 C C . ARG A 1 68 ? -7.560 -29.274 -36.611 1.00 34.97 68 ARG A C 1
ATOM 539 O O . ARG A 1 68 ? -7.307 -28.710 -35.554 1.00 34.97 68 ARG A O 1
ATOM 546 N N . SER A 1 69 ? -7.396 -28.701 -37.804 1.00 38.47 69 SER A N 1
ATOM 547 C CA . SER A 1 69 ? -6.861 -27.363 -38.045 1.00 38.47 69 SER A CA 1
ATOM 548 C C . SER A 1 69 ? -7.748 -26.265 -37.447 1.00 38.47 69 SER A C 1
ATOM 550 O O . SER A 1 69 ? -8.737 -25.850 -38.051 1.00 38.47 69 SER A O 1
ATOM 552 N N . SER A 1 70 ? -7.346 -25.743 -36.296 1.00 31.53 70 SER A N 1
ATOM 553 C CA . SER A 1 70 ? -7.527 -24.333 -35.975 1.00 31.53 70 SER A CA 1
ATOM 554 C C . SER A 1 70 ? -6.164 -23.682 -36.143 1.00 31.53 70 SER A C 1
ATOM 556 O O . SER A 1 70 ? -5.182 -24.159 -35.579 1.00 31.53 70 SER A O 1
ATOM 558 N N . THR A 1 71 ? -6.072 -22.627 -36.945 1.00 33.09 71 THR A N 1
ATOM 559 C CA . THR A 1 71 ? -4.845 -21.850 -37.160 1.00 33.09 71 THR A CA 1
ATOM 560 C C . THR A 1 71 ? -4.515 -21.012 -35.914 1.00 33.09 71 THR A C 1
ATOM 562 O O . THR A 1 71 ? -4.358 -19.798 -35.996 1.00 33.09 71 THR A O 1
ATOM 565 N N . ARG A 1 72 ? -4.443 -21.631 -34.731 1.00 34.25 72 ARG A N 1
ATOM 566 C CA . ARG A 1 72 ? -3.759 -21.059 -33.571 1.00 34.25 72 ARG A CA 1
ATOM 567 C C . ARG A 1 72 ? -2.279 -21.365 -33.763 1.00 34.25 72 ARG A C 1
ATOM 569 O O . ARG A 1 72 ? -1.880 -22.524 -33.727 1.00 34.25 72 ARG A O 1
ATOM 576 N N . LEU A 1 73 ? -1.488 -20.332 -34.057 1.00 43.47 73 LEU A N 1
ATOM 577 C CA . LEU A 1 73 ? -0.030 -20.441 -34.069 1.00 43.47 73 LEU A CA 1
ATOM 578 C C . LEU A 1 73 ? 0.424 -20.993 -32.711 1.00 43.47 73 LEU A C 1
ATOM 580 O O . LEU A 1 73 ? 0.138 -20.388 -31.682 1.00 43.47 73 LEU A O 1
ATOM 584 N N . ASN A 1 74 ? 1.085 -22.151 -32.720 1.00 44.19 74 ASN A N 1
ATOM 585 C CA . ASN A 1 74 ? 1.668 -22.755 -31.531 1.00 44.19 74 ASN A CA 1
ATOM 586 C C . ASN A 1 74 ? 3.065 -22.163 -31.316 1.00 44.19 74 ASN A C 1
ATOM 588 O O . ASN A 1 74 ? 4.023 -22.541 -31.987 1.00 44.19 74 ASN A O 1
ATOM 592 N N . TYR A 1 75 ? 3.174 -21.196 -30.413 1.00 50.78 75 TYR A N 1
ATOM 593 C CA . TYR A 1 75 ? 4.448 -20.557 -30.096 1.00 50.78 75 TYR A CA 1
ATOM 594 C C . TYR A 1 75 ? 5.374 -21.437 -29.233 1.00 50.78 75 TYR A C 1
ATOM 596 O O . TYR A 1 75 ? 6.567 -21.156 -29.155 1.00 50.78 75 TYR A O 1
ATOM 604 N N . ALA A 1 76 ? 4.874 -22.523 -28.628 1.00 40.41 76 ALA A N 1
ATOM 605 C CA . ALA A 1 76 ? 5.706 -23.463 -27.874 1.00 40.41 76 ALA A CA 1
ATOM 606 C C . ALA A 1 76 ? 6.612 -24.304 -28.800 1.00 40.41 76 ALA A C 1
ATOM 608 O O . ALA A 1 76 ? 7.787 -24.498 -28.494 1.00 40.41 76 ALA A O 1
ATOM 609 N N . ASP A 1 77 ? 6.123 -24.674 -29.993 1.00 43.84 77 ASP A N 1
ATOM 610 C CA . ASP A 1 77 ? 6.902 -25.390 -31.027 1.00 43.84 77 ASP A CA 1
ATOM 611 C C . ASP A 1 77 ? 8.089 -24.553 -31.566 1.00 43.84 77 ASP A C 1
ATOM 613 O O . ASP A 1 77 ? 9.036 -25.080 -32.159 1.00 43.84 77 ASP A O 1
ATOM 617 N N . LEU A 1 78 ? 8.054 -23.230 -31.358 1.00 48.69 78 LEU A N 1
ATOM 618 C CA . LEU A 1 78 ? 9.142 -22.303 -31.691 1.00 48.69 78 LEU A CA 1
ATOM 619 C C . LEU A 1 78 ? 10.212 -22.253 -30.594 1.00 48.69 78 LEU A C 1
ATOM 621 O O . LEU A 1 78 ? 11.385 -22.058 -30.906 1.00 48.69 78 LEU A O 1
ATOM 625 N N . ASN A 1 79 ? 9.831 -22.462 -29.332 1.00 39.69 79 ASN A N 1
ATOM 626 C CA . ASN A 1 79 ? 10.745 -22.459 -28.188 1.00 39.69 79 ASN A CA 1
ATOM 627 C C . ASN A 1 79 ? 11.536 -23.780 -28.089 1.00 39.69 79 ASN A C 1
ATOM 629 O O . ASN A 1 79 ? 12.709 -23.789 -27.726 1.00 39.69 79 ASN A O 1
ATOM 633 N N . GLU A 1 80 ? 10.927 -24.894 -28.508 1.00 41.38 80 GLU A N 1
ATOM 634 C CA . GLU A 1 80 ? 11.565 -26.221 -28.561 1.00 41.38 80 GLU A CA 1
ATOM 635 C C . GLU A 1 80 ? 12.427 -26.448 -29.821 1.00 41.38 80 GLU A C 1
ATOM 637 O O . GLU A 1 80 ? 13.050 -27.498 -29.983 1.00 41.38 80 GLU A O 1
ATOM 642 N N . GLY A 1 81 ? 12.504 -25.463 -30.726 1.00 44.44 81 GLY A N 1
ATOM 643 C CA . GLY A 1 81 ? 13.319 -25.542 -31.944 1.00 44.44 81 GLY A CA 1
ATOM 644 C C . GLY A 1 81 ? 12.848 -26.591 -32.962 1.00 44.44 81 GLY A C 1
ATOM 645 O O . GLY A 1 81 ? 13.575 -26.886 -33.914 1.00 44.44 81 GLY A O 1
ATOM 646 N N . THR A 1 82 ? 11.650 -27.148 -32.784 1.00 41.47 82 THR A N 1
ATOM 647 C CA . THR A 1 82 ? 11.063 -28.207 -33.618 1.00 41.47 82 THR A CA 1
ATOM 648 C C . THR A 1 82 ? 10.354 -27.665 -34.861 1.00 41.47 82 THR A C 1
ATOM 650 O O . THR A 1 82 ? 10.224 -28.387 -35.852 1.00 41.47 82 THR A O 1
ATOM 653 N N . ALA A 1 83 ? 10.006 -26.375 -34.900 1.00 40.53 83 ALA A N 1
ATOM 654 C CA . ALA A 1 83 ? 9.547 -25.706 -36.116 1.00 40.53 83 ALA A CA 1
ATOM 655 C C . ALA A 1 83 ? 10.696 -24.999 -36.861 1.00 40.53 83 ALA A C 1
ATOM 657 O O . ALA A 1 83 ? 10.986 -23.818 -36.664 1.00 40.53 83 ALA A O 1
ATOM 658 N N . ALA A 1 84 ? 11.305 -25.691 -37.823 1.00 43.81 84 ALA A N 1
ATOM 659 C CA . ALA A 1 84 ? 11.915 -25.010 -38.961 1.00 43.81 84 ALA A CA 1
ATOM 660 C C . ALA A 1 84 ? 10.800 -24.307 -39.762 1.00 43.81 84 ALA A C 1
ATOM 662 O O . ALA A 1 84 ? 10.208 -24.921 -40.647 1.00 43.81 84 ALA A O 1
ATOM 663 N N . GLY A 1 85 ? 10.445 -23.053 -39.454 1.00 52.88 85 GLY A N 1
ATOM 664 C CA . GLY A 1 85 ? 9.312 -22.450 -40.161 1.00 52.88 85 GLY A CA 1
ATOM 665 C C . GLY A 1 85 ? 8.895 -21.043 -39.757 1.00 52.88 85 GLY A C 1
ATOM 666 O O . GLY A 1 85 ? 7.774 -20.872 -39.307 1.00 52.88 85 GLY A O 1
ATOM 667 N N . ASP A 1 86 ? 9.763 -20.062 -40.023 1.00 61.69 86 ASP A N 1
ATOM 668 C CA . ASP A 1 86 ? 9.488 -18.622 -40.232 1.00 61.69 86 ASP A CA 1
ATOM 669 C C . ASP A 1 86 ? 10.167 -17.670 -39.244 1.00 61.69 86 ASP A C 1
ATOM 671 O O . ASP A 1 86 ? 9.584 -17.216 -38.265 1.00 61.69 86 ASP A O 1
ATOM 675 N N . GLU A 1 87 ? 11.378 -17.238 -39.589 1.00 62.66 87 GLU A N 1
ATOM 676 C CA . GLU A 1 87 ? 12.098 -16.211 -38.832 1.00 62.66 87 GLU A CA 1
ATOM 677 C C . GLU A 1 87 ? 11.368 -14.851 -38.829 1.00 62.66 87 GLU A C 1
ATOM 679 O O . GLU A 1 87 ? 11.579 -14.039 -37.935 1.00 62.66 87 GLU A O 1
ATOM 684 N N . ARG A 1 88 ? 10.461 -14.590 -39.787 1.00 70.00 88 ARG A N 1
ATOM 685 C CA . ARG A 1 88 ? 9.714 -13.319 -39.897 1.00 70.00 88 ARG A CA 1
ATOM 686 C C . ARG A 1 88 ? 8.323 -13.365 -39.263 1.00 70.00 88 ARG A C 1
ATOM 688 O O . ARG A 1 88 ? 7.475 -12.522 -39.570 1.00 70.00 88 ARG A O 1
ATOM 695 N N . ILE A 1 89 ? 8.093 -14.314 -38.362 1.00 72.00 89 ILE A N 1
ATOM 696 C CA . ILE A 1 89 ? 6.808 -14.508 -37.687 1.00 72.00 89 ILE A CA 1
ATOM 697 C C . ILE A 1 89 ? 6.324 -13.234 -36.992 1.00 72.00 89 ILE A C 1
ATOM 699 O O . ILE A 1 89 ? 5.174 -12.833 -37.166 1.00 72.00 89 ILE A O 1
ATOM 703 N N . TRP A 1 90 ? 7.224 -12.535 -36.296 1.00 79.94 90 TRP A N 1
ATOM 704 C CA . TRP A 1 90 ? 6.903 -11.310 -35.568 1.00 79.94 90 TRP A CA 1
ATOM 705 C C . TRP A 1 90 ? 6.454 -10.190 -36.497 1.00 79.94 90 TRP A C 1
ATOM 707 O O . TRP A 1 90 ? 5.478 -9.508 -36.206 1.00 79.94 90 TRP A O 1
ATOM 717 N N . GLN A 1 91 ? 7.093 -10.042 -37.659 1.00 82.75 91 GLN A N 1
ATOM 718 C CA . GLN A 1 91 ? 6.672 -9.063 -38.655 1.00 82.75 91 GLN A CA 1
ATOM 719 C C . GLN A 1 91 ? 5.230 -9.324 -39.112 1.00 82.75 91 GLN A C 1
ATOM 721 O O . GLN A 1 91 ? 4.425 -8.396 -39.170 1.00 82.75 91 GLN A O 1
ATOM 726 N N . ARG A 1 92 ? 4.887 -10.583 -39.413 1.00 80.06 92 ARG A N 1
ATOM 727 C CA . ARG A 1 92 ? 3.533 -10.957 -39.848 1.00 80.06 92 ARG A CA 1
ATOM 728 C C . ARG A 1 92 ? 2.504 -10.786 -38.737 1.00 80.06 92 ARG A C 1
ATOM 730 O O . ARG A 1 92 ? 1.432 -10.239 -38.983 1.00 80.06 92 ARG A O 1
ATOM 737 N N . LEU A 1 93 ? 2.842 -11.231 -37.529 1.00 82.62 93 LEU A N 1
ATOM 738 C CA . LEU A 1 93 ? 1.999 -11.108 -36.346 1.00 82.62 93 LEU A CA 1
ATOM 739 C C . LEU A 1 93 ? 1.677 -9.641 -36.084 1.00 82.62 93 LEU A C 1
ATOM 741 O O . LEU A 1 93 ? 0.507 -9.276 -36.041 1.00 82.62 93 LEU A O 1
ATOM 745 N N . LEU A 1 94 ? 2.697 -8.788 -35.991 1.00 87.81 94 LEU A N 1
ATOM 746 C CA . LEU A 1 94 ? 2.536 -7.367 -35.692 1.00 87.81 94 LEU A CA 1
ATOM 747 C C . LEU A 1 94 ? 1.782 -6.618 -36.801 1.00 87.81 94 LEU A C 1
ATOM 749 O O . LEU A 1 94 ? 1.023 -5.704 -36.494 1.00 87.81 94 LEU A O 1
ATOM 753 N N . GLN A 1 95 ? 1.921 -7.023 -38.069 1.00 85.62 95 GLN A N 1
ATOM 754 C CA . GLN A 1 95 ? 1.118 -6.486 -39.180 1.00 85.62 95 GLN A CA 1
ATOM 755 C C . GLN A 1 95 ? -0.368 -6.857 -39.094 1.00 85.62 95 GLN A C 1
ATOM 757 O O . GLN A 1 95 ? -1.209 -6.113 -39.597 1.00 85.62 95 GLN A O 1
ATOM 762 N N . ALA A 1 96 ? -0.698 -7.993 -38.476 1.00 84.88 96 ALA A N 1
ATOM 763 C CA . ALA A 1 96 ? -2.078 -8.422 -38.262 1.00 84.88 96 ALA A CA 1
ATOM 764 C C . ALA A 1 96 ? -2.728 -7.771 -37.026 1.00 84.88 96 ALA A C 1
ATOM 766 O O . ALA A 1 96 ? -3.946 -7.855 -36.864 1.00 84.88 96 ALA A O 1
ATOM 767 N N . LYS A 1 97 ? -1.942 -7.128 -36.151 1.00 87.44 97 LYS A N 1
ATOM 768 C CA . LYS A 1 97 ? -2.437 -6.445 -34.949 1.00 87.44 97 LYS A CA 1
ATOM 769 C C . LYS A 1 97 ? -2.883 -5.016 -35.244 1.00 87.44 97 LYS A C 1
ATOM 771 O O . LYS A 1 97 ? -2.345 -4.334 -36.113 1.00 87.44 97 LYS A O 1
ATOM 776 N N . GLN A 1 98 ? -3.863 -4.549 -34.473 1.00 85.50 98 GLN A N 1
ATOM 777 C CA . GLN A 1 98 ? -4.283 -3.151 -34.465 1.00 85.50 98 GLN A CA 1
ATOM 778 C C . GLN A 1 98 ? -3.795 -2.483 -33.184 1.00 85.50 98 GLN A C 1
ATOM 780 O O . GLN A 1 98 ? -4.062 -2.965 -32.088 1.00 85.50 98 GLN A O 1
ATOM 785 N N . PHE A 1 99 ? -3.098 -1.359 -33.333 1.00 92.38 99 PHE A N 1
ATOM 786 C CA . PHE A 1 99 ? -2.576 -0.580 -32.216 1.00 92.38 99 PHE A CA 1
ATOM 787 C C . PHE A 1 99 ? -3.262 0.778 -32.145 1.00 92.38 99 PHE A C 1
ATOM 789 O O . PHE A 1 99 ? -3.633 1.364 -33.165 1.00 92.38 99 PHE A O 1
ATOM 796 N N . GLN A 1 100 ? -3.402 1.295 -30.929 1.00 89.19 100 GLN A N 1
ATOM 797 C CA . GLN A 1 100 ? -3.950 2.621 -30.699 1.00 89.19 100 GLN A CA 1
ATOM 798 C C . GLN A 1 100 ? -2.979 3.698 -31.186 1.00 89.19 100 GLN A C 1
ATOM 800 O O . GLN A 1 100 ? -1.758 3.602 -31.012 1.00 89.19 100 GLN A O 1
ATOM 805 N N . ASN A 1 101 ? -3.539 4.769 -31.749 1.00 85.12 101 ASN A N 1
ATOM 806 C CA . ASN A 1 101 ? -2.768 5.965 -32.063 1.00 85.12 101 ASN A CA 1
ATOM 807 C C . ASN A 1 101 ? -2.245 6.577 -30.766 1.00 85.12 101 ASN A C 1
ATOM 809 O O . ASN A 1 101 ? -3.010 6.889 -29.854 1.00 85.12 101 ASN A O 1
ATOM 813 N N . ASN A 1 102 ? -0.936 6.777 -30.693 1.00 84.50 102 ASN A N 1
ATOM 814 C CA . ASN A 1 102 ? -0.326 7.332 -29.502 1.00 84.50 102 ASN A CA 1
ATOM 815 C C . ASN A 1 102 ? -0.464 8.868 -29.482 1.00 84.50 102 ASN A C 1
ATOM 817 O O . ASN A 1 102 ? -0.208 9.546 -30.477 1.00 84.50 102 ASN A O 1
ATOM 821 N N . THR A 1 103 ? -0.856 9.423 -28.333 1.00 87.56 103 THR A N 1
ATOM 822 C CA . THR A 1 103 ? -0.957 10.878 -28.102 1.00 87.56 103 THR A CA 1
ATOM 823 C C . THR A 1 103 ? 0.117 11.383 -27.142 1.00 87.56 103 THR A C 1
ATOM 825 O O . THR A 1 103 ? -0.086 12.397 -26.474 1.00 87.56 103 THR A O 1
ATOM 828 N N . PHE A 1 104 ? 1.227 10.647 -27.024 1.00 94.75 104 PHE A N 1
ATOM 829 C CA . PHE A 1 104 ? 2.306 10.990 -26.102 1.00 94.75 104 PHE A CA 1
ATOM 830 C C . PHE A 1 104 ? 2.868 12.393 -26.407 1.00 94.75 104 PHE A C 1
ATOM 832 O O . PHE A 1 104 ? 2.866 12.830 -27.561 1.00 94.75 104 PHE A O 1
ATOM 839 N N . PRO A 1 105 ? 3.336 13.152 -25.417 1.00 93.75 105 PRO A N 1
ATOM 840 C CA . PRO A 1 105 ? 3.888 14.474 -25.666 1.00 93.75 105 PRO A CA 1
ATOM 841 C C . PRO A 1 105 ? 5.179 14.416 -26.497 1.00 93.75 105 PRO A C 1
ATOM 843 O O . PRO A 1 105 ? 6.024 13.532 -26.334 1.00 93.75 105 PRO A O 1
ATOM 846 N N . ARG A 1 106 ? 5.308 15.379 -27.415 1.00 93.94 106 ARG A N 1
ATOM 847 C CA . ARG A 1 106 ? 6.519 15.633 -28.202 1.00 93.94 106 ARG A CA 1
ATOM 848 C C . ARG A 1 106 ? 7.099 16.945 -27.722 1.00 93.94 106 ARG A C 1
ATOM 850 O O . ARG A 1 106 ? 6.384 17.947 -27.722 1.00 93.94 106 ARG A O 1
ATOM 857 N N . TYR A 1 107 ? 8.357 16.920 -27.317 1.00 92.12 107 TYR A N 1
ATOM 858 C CA . TYR A 1 107 ? 9.060 18.088 -26.807 1.00 92.12 107 TYR A CA 1
ATOM 859 C C . TYR A 1 107 ? 10.265 18.399 -27.688 1.00 92.12 107 TYR A C 1
ATOM 861 O O . TYR A 1 107 ? 10.892 17.494 -28.244 1.00 92.12 107 TYR A O 1
ATOM 869 N N . THR A 1 108 ? 10.599 19.681 -27.793 1.00 90.94 108 THR A N 1
ATOM 870 C CA . THR A 1 108 ? 11.943 20.102 -28.200 1.00 90.94 108 THR A CA 1
ATOM 871 C C . THR A 1 108 ? 12.901 19.908 -27.025 1.00 90.94 108 THR A C 1
ATOM 873 O O . THR A 1 108 ? 12.465 19.806 -25.872 1.00 90.94 108 THR A O 1
ATOM 876 N N . ALA A 1 109 ? 14.205 19.792 -27.277 1.00 88.25 109 ALA A N 1
ATOM 877 C CA . ALA A 1 109 ? 15.136 19.436 -26.210 1.00 88.25 109 ALA A CA 1
ATOM 878 C C . ALA A 1 109 ? 15.223 20.496 -25.107 1.00 88.25 109 ALA A C 1
ATOM 880 O O . ALA A 1 109 ? 15.331 20.138 -23.937 1.00 88.25 109 ALA A O 1
ATOM 881 N N . ASP A 1 110 ? 15.094 21.777 -25.455 1.00 88.56 110 ASP A N 1
ATOM 882 C CA . ASP A 1 110 ? 15.095 22.904 -24.514 1.00 88.56 110 ASP A CA 1
ATOM 883 C C . ASP A 1 110 ? 13.911 22.884 -23.530 1.00 88.56 110 ASP A C 1
ATOM 885 O O . ASP A 1 110 ? 13.975 23.483 -22.456 1.00 88.56 110 ASP A O 1
ATOM 889 N N . GLN A 1 111 ? 12.834 22.168 -23.863 1.00 91.19 111 GLN A N 1
ATOM 890 C CA . GLN A 1 111 ? 11.671 22.013 -22.987 1.00 91.19 111 GLN A CA 1
ATOM 891 C C . GLN A 1 111 ? 11.881 20.932 -21.919 1.00 91.19 111 GLN A C 1
ATOM 893 O O . GLN A 1 111 ? 11.185 20.925 -20.897 1.00 91.19 111 GLN A O 1
ATOM 898 N N . ILE A 1 112 ? 12.828 20.017 -22.138 1.00 93.50 112 ILE A N 1
ATOM 899 C CA . ILE A 1 112 ? 13.111 18.914 -21.224 1.00 93.50 112 ILE A CA 1
ATOM 900 C C . ILE A 1 112 ? 13.946 19.428 -20.050 1.00 93.50 112 ILE A C 1
ATOM 902 O O . ILE A 1 112 ? 15.095 19.828 -20.192 1.00 93.50 112 ILE A O 1
ATOM 906 N N . SER A 1 113 ? 13.353 19.405 -18.856 1.00 93.88 113 SER A N 1
ATOM 907 C CA . SER A 1 113 ? 13.980 19.896 -17.627 1.00 93.88 113 SER A CA 1
ATOM 908 C C . SER A 1 113 ? 13.453 19.164 -16.393 1.00 93.88 113 SER A C 1
ATOM 910 O O . SER A 1 113 ? 12.344 18.622 -16.399 1.00 93.88 113 SER A O 1
ATOM 912 N N . ILE A 1 114 ? 14.197 19.220 -15.284 1.00 94.38 114 ILE A N 1
ATOM 913 C CA . ILE A 1 114 ? 13.716 18.723 -13.984 1.00 94.38 114 ILE A CA 1
ATOM 914 C C . ILE A 1 114 ? 12.435 19.442 -13.544 1.00 94.38 114 ILE A C 1
ATOM 916 O O . ILE A 1 114 ? 11.562 18.819 -12.948 1.00 94.38 114 ILE A O 1
ATOM 920 N N . ALA A 1 115 ? 12.264 20.724 -13.880 1.00 93.50 115 ALA A N 1
ATOM 921 C CA . ALA A 1 115 ? 11.033 21.460 -13.587 1.00 93.50 115 ALA A CA 1
ATOM 922 C C . ALA A 1 115 ? 9.810 20.864 -14.312 1.00 93.50 115 ALA A C 1
ATOM 924 O O . ALA A 1 115 ? 8.740 20.731 -13.713 1.00 93.50 115 ALA A O 1
ATOM 925 N N . LEU A 1 116 ? 9.968 20.444 -15.575 1.00 93.81 116 LEU A N 1
ATOM 926 C CA . LEU A 1 116 ? 8.919 19.733 -16.309 1.00 93.81 116 LEU A CA 1
ATOM 927 C C . LEU A 1 116 ? 8.563 18.406 -15.623 1.00 93.81 116 LEU A C 1
ATOM 929 O O . LEU A 1 116 ? 7.380 18.094 -15.473 1.00 93.81 116 LEU A O 1
ATOM 933 N N . PHE A 1 117 ? 9.555 17.633 -15.176 1.00 94.38 117 PHE A N 1
ATOM 934 C CA . PHE A 1 117 ? 9.314 16.342 -14.519 1.00 94.38 117 PHE A CA 1
ATOM 935 C C . PHE A 1 117 ? 8.746 16.483 -13.110 1.00 94.38 117 PHE A C 1
ATOM 937 O O . PHE A 1 117 ? 7.825 15.755 -12.765 1.00 94.38 117 PHE A O 1
ATOM 944 N N . ARG A 1 118 ? 9.150 17.499 -12.346 1.00 92.88 118 ARG A N 1
ATOM 945 C CA . ARG A 1 118 ? 8.499 17.869 -11.077 1.00 92.88 118 ARG A CA 1
ATOM 946 C C . ARG A 1 118 ? 7.026 18.229 -11.252 1.00 92.88 118 ARG A C 1
ATOM 948 O O . ARG A 1 118 ? 6.216 17.952 -10.376 1.00 92.88 118 ARG A O 1
ATOM 955 N N . LYS A 1 119 ? 6.662 18.818 -12.395 1.00 90.50 119 LYS A N 1
ATOM 956 C CA . LYS A 1 119 ? 5.274 19.171 -12.720 1.00 90.50 119 LYS A CA 1
ATOM 957 C C . LYS A 1 119 ? 4.446 17.988 -13.229 1.00 90.50 119 LYS A C 1
ATOM 959 O O . LYS A 1 119 ? 3.258 17.904 -12.940 1.00 90.50 119 LYS A O 1
ATOM 964 N N . THR A 1 120 ? 5.040 17.119 -14.041 1.00 89.38 120 THR A N 1
ATOM 965 C CA . THR A 1 120 ? 4.326 16.037 -14.752 1.00 89.38 120 THR A CA 1
ATOM 966 C C . THR A 1 120 ? 4.446 14.676 -14.073 1.00 89.38 120 THR A C 1
ATOM 968 O O . THR A 1 120 ? 3.675 13.770 -14.379 1.00 89.38 120 THR A O 1
ATOM 971 N N . GLY A 1 121 ? 5.424 14.520 -13.184 1.00 89.75 121 GLY A N 1
ATOM 972 C CA . GLY A 1 121 ? 5.778 13.268 -12.526 1.00 89.75 121 GLY A CA 1
ATOM 973 C C . GLY A 1 121 ? 6.430 12.242 -13.446 1.00 89.75 121 GLY A C 1
ATOM 974 O O . GLY A 1 121 ? 6.580 11.105 -13.013 1.00 89.75 121 GLY A O 1
ATOM 975 N N . LEU A 1 122 ? 6.761 12.611 -14.699 1.00 94.69 122 LEU A N 1
ATOM 976 C CA . LEU A 1 122 ? 7.211 11.684 -15.745 1.00 94.69 122 LEU A CA 1
ATOM 977 C C . LEU A 1 122 ? 6.287 10.449 -15.782 1.00 94.69 122 LEU A C 1
ATOM 979 O O . LEU A 1 122 ? 6.713 9.353 -15.464 1.00 94.69 122 LEU A O 1
ATOM 983 N N . ARG A 1 123 ? 4.984 10.628 -16.046 1.00 91.94 123 ARG A N 1
ATOM 984 C CA . ARG A 1 123 ? 3.983 9.537 -15.955 1.00 91.94 123 ARG A CA 1
ATOM 985 C C . ARG A 1 123 ? 3.628 8.886 -17.296 1.00 91.94 123 ARG A C 1
ATOM 987 O O . ARG A 1 123 ? 3.148 7.757 -17.307 1.00 91.94 123 ARG A O 1
ATOM 994 N N . GLU A 1 124 ? 3.889 9.564 -18.412 1.00 94.75 124 GLU A N 1
ATOM 995 C CA . GLU A 1 124 ? 3.657 9.061 -19.773 1.00 94.75 124 GLU A CA 1
ATOM 996 C C . GLU A 1 124 ? 4.941 9.147 -20.623 1.00 94.75 124 GLU A C 1
ATOM 998 O O . GLU A 1 124 ? 5.765 10.033 -20.362 1.00 94.75 124 GLU A O 1
ATOM 1003 N N . PRO A 1 125 ? 5.144 8.241 -21.606 1.00 97.62 125 PRO A N 1
ATOM 1004 C CA . PRO A 1 125 ? 6.247 8.314 -22.550 1.00 97.62 125 PRO A CA 1
ATOM 1005 C C . PRO A 1 125 ? 6.321 9.683 -23.198 1.00 97.62 125 PRO A C 1
ATOM 1007 O O . PRO A 1 125 ? 5.301 10.321 -23.435 1.00 97.62 125 PRO A O 1
ATOM 1010 N N . LEU A 1 126 ? 7.528 10.133 -23.508 1.00 95.88 126 LEU A N 1
ATOM 1011 C CA . LEU A 1 126 ? 7.732 11.390 -24.217 1.00 95.88 126 LEU A CA 1
ATOM 1012 C C . LEU A 1 126 ? 8.833 11.237 -25.252 1.00 95.88 126 LEU A C 1
ATOM 1014 O O . LEU A 1 126 ? 9.769 10.457 -25.068 1.00 95.88 126 LEU A O 1
ATOM 1018 N N . ILE A 1 127 ? 8.690 11.969 -26.352 1.00 96.06 127 ILE A N 1
ATOM 1019 C CA . ILE A 1 127 ? 9.533 11.816 -27.536 1.00 96.06 127 ILE A CA 1
ATOM 1020 C C . ILE A 1 127 ? 10.156 13.163 -27.884 1.00 96.06 127 ILE A C 1
ATOM 1022 O O . ILE A 1 127 ? 9.479 14.191 -27.908 1.00 96.06 127 ILE A O 1
ATOM 1026 N N . ILE A 1 128 ? 11.446 13.132 -28.190 1.00 95.19 128 ILE A N 1
ATOM 1027 C CA . ILE A 1 128 ? 12.208 14.234 -28.754 1.00 95.19 128 ILE A CA 1
ATOM 1028 C C . ILE A 1 128 ? 12.619 13.798 -30.159 1.00 95.19 128 ILE A C 1
ATOM 1030 O O . ILE A 1 128 ? 13.371 12.838 -30.333 1.00 95.19 128 ILE A O 1
ATOM 1034 N N . GLU A 1 129 ? 12.079 14.467 -31.176 1.00 89.81 129 GLU A N 1
ATOM 1035 C CA . GLU A 1 129 ? 12.239 14.044 -32.574 1.00 89.81 129 GLU A CA 1
ATOM 1036 C C . GLU A 1 129 ? 13.625 14.365 -33.145 1.00 89.81 129 GLU A C 1
ATOM 1038 O O . GLU A 1 129 ? 14.072 13.719 -34.091 1.00 89.81 129 GLU A O 1
ATOM 1043 N N . LYS A 1 130 ? 14.329 15.351 -32.586 1.00 80.94 130 LYS A N 1
ATOM 1044 C CA . LYS A 1 130 ? 15.652 15.754 -33.064 1.00 80.94 130 LYS A CA 1
ATOM 1045 C C . LYS A 1 130 ? 16.688 15.637 -31.966 1.00 80.94 130 LYS A C 1
ATOM 1047 O O . LYS A 1 130 ? 16.467 16.062 -30.837 1.00 80.94 130 LYS A O 1
ATOM 1052 N N . ASN A 1 131 ? 17.835 15.084 -32.339 1.00 69.31 131 ASN A N 1
ATOM 1053 C CA . ASN A 1 131 ? 19.010 15.084 -31.493 1.00 69.31 131 ASN A CA 1
ATOM 1054 C C . ASN A 1 131 ? 19.512 16.522 -31.371 1.00 69.31 131 ASN A C 1
ATOM 1056 O O . ASN A 1 131 ? 20.001 17.099 -32.343 1.00 69.31 131 ASN A O 1
ATOM 1060 N N . GLU A 1 132 ? 19.348 17.091 -30.191 1.00 65.56 132 GLU A N 1
ATOM 1061 C CA . GLU A 1 132 ? 19.659 18.481 -29.906 1.00 65.56 132 GLU A CA 1
ATOM 1062 C C . GLU A 1 132 ? 20.723 18.495 -28.789 1.00 65.56 132 GLU A C 1
ATOM 1064 O O . GLU A 1 132 ? 20.495 17.897 -27.727 1.00 65.56 132 GLU A O 1
ATOM 1069 N N . PRO A 1 133 ? 21.910 19.109 -29.009 1.00 70.12 133 PRO A N 1
ATOM 1070 C CA . PRO A 1 133 ? 22.907 19.382 -27.962 1.00 70.12 133 PRO A CA 1
ATOM 1071 C C . PRO A 1 133 ? 22.311 19.954 -26.663 1.00 70.12 133 PRO A C 1
ATOM 1073 O O . PRO A 1 133 ? 22.873 19.784 -25.581 1.00 70.12 133 PRO A O 1
ATOM 1076 N N . GLU A 1 134 ? 21.150 20.591 -26.771 1.00 75.69 134 GLU A N 1
ATOM 1077 C CA . GLU A 1 134 ? 20.319 21.161 -25.721 1.00 75.69 134 GLU A CA 1
ATOM 1078 C C . GLU A 1 134 ? 19.792 20.126 -24.704 1.00 75.69 134 GLU A C 1
ATOM 1080 O O . GLU A 1 134 ? 19.497 20.506 -23.575 1.00 75.69 134 GLU A O 1
ATOM 1085 N N . LEU A 1 135 ? 19.772 18.815 -25.011 1.00 88.69 135 LEU A N 1
ATOM 1086 C CA . LEU A 1 135 ? 19.536 17.764 -23.996 1.00 88.69 135 LEU A CA 1
ATOM 1087 C C . LEU A 1 135 ? 20.731 17.575 -23.040 1.00 88.69 135 LEU A C 1
ATOM 1089 O O . LEU A 1 135 ? 20.681 16.724 -22.145 1.00 88.69 135 LEU A O 1
ATOM 1093 N N . GLY A 1 136 ? 21.840 18.292 -23.253 1.00 91.50 136 GLY A N 1
ATOM 1094 C CA . GLY A 1 136 ? 23.091 18.102 -22.518 1.00 91.50 136 GLY A CA 1
ATOM 1095 C C . GLY A 1 136 ? 23.657 16.688 -22.693 1.00 91.50 136 GLY A C 1
ATOM 1096 O O . GLY A 1 136 ? 24.270 16.134 -21.773 1.00 91.50 136 GLY A O 1
ATOM 1097 N N . MET A 1 137 ? 23.385 16.099 -23.860 1.00 92.31 137 MET A N 1
ATOM 1098 C CA . MET A 1 137 ? 23.738 14.745 -24.270 1.00 92.31 137 MET A CA 1
ATOM 1099 C C . MET A 1 137 ? 24.838 14.806 -25.339 1.00 92.31 137 MET A C 1
ATOM 1101 O O . MET A 1 137 ? 24.828 15.687 -26.195 1.00 92.31 137 MET A O 1
ATOM 1105 N N . MET A 1 138 ? 25.770 13.854 -25.322 1.00 92.75 138 MET A N 1
ATOM 1106 C CA . MET A 1 138 ? 26.727 13.645 -26.414 1.00 92.75 138 MET A CA 1
ATOM 1107 C C . MET A 1 138 ? 26.632 12.211 -26.900 1.00 92.75 138 MET A C 1
ATOM 1109 O O . MET A 1 138 ? 26.633 11.284 -26.093 1.00 92.75 138 MET A O 1
ATOM 1113 N N . MET A 1 139 ? 26.577 12.052 -28.219 1.00 92.19 139 MET A N 1
ATOM 1114 C CA . MET A 1 139 ? 26.460 10.763 -28.887 1.00 92.19 139 MET A CA 1
ATOM 1115 C C . MET A 1 139 ? 27.465 10.673 -30.043 1.00 92.19 139 MET A C 1
ATOM 1117 O O . MET A 1 139 ? 27.661 11.664 -30.754 1.00 92.19 139 MET A O 1
ATOM 1121 N N . PRO A 1 140 ? 28.106 9.512 -30.262 1.00 90.62 140 PRO A N 1
ATOM 1122 C CA . PRO A 1 140 ? 29.006 9.308 -31.390 1.00 90.62 140 PRO A CA 1
ATOM 1123 C C . PRO A 1 140 ? 28.232 9.306 -32.715 1.00 90.62 140 PRO A C 1
ATOM 1125 O O . PRO A 1 140 ? 27.153 8.725 -32.821 1.00 90.62 140 PRO A O 1
ATOM 1128 N N . THR A 1 141 ? 28.800 9.924 -33.750 1.00 85.88 141 THR A N 1
ATOM 1129 C CA . THR A 1 141 ? 28.222 9.944 -35.101 1.00 85.88 141 THR A CA 1
ATOM 1130 C C . THR A 1 141 ? 28.820 8.840 -35.971 1.00 85.88 141 THR A C 1
ATOM 1132 O O . THR A 1 141 ? 29.991 8.493 -35.826 1.00 85.88 141 THR A O 1
ATOM 1135 N N . ASN A 1 142 ? 28.020 8.288 -36.892 1.00 87.50 142 ASN A N 1
ATOM 1136 C CA . ASN A 1 142 ? 28.439 7.257 -37.858 1.00 87.50 142 ASN A CA 1
ATOM 1137 C C . ASN A 1 142 ? 29.098 6.015 -37.227 1.00 87.50 142 ASN A C 1
ATOM 1139 O O . ASN A 1 142 ? 29.979 5.402 -37.828 1.00 87.50 142 ASN A O 1
ATOM 1143 N N . LEU A 1 143 ? 28.685 5.657 -36.010 1.00 93.44 143 LEU A N 1
ATOM 1144 C CA . LEU A 1 143 ? 29.210 4.504 -35.293 1.00 93.44 143 LEU A CA 1
ATOM 1145 C C . LEU A 1 143 ? 28.778 3.201 -35.982 1.00 93.44 143 LEU A C 1
ATOM 1147 O O . LEU A 1 143 ? 27.596 3.000 -36.254 1.00 93.44 143 LEU A O 1
ATOM 1151 N N . THR A 1 144 ? 29.730 2.307 -36.241 1.00 96.56 144 THR A N 1
ATOM 1152 C CA . THR A 1 144 ? 29.478 0.961 -36.785 1.00 96.56 144 THR A CA 1
ATOM 1153 C C . THR A 1 144 ? 29.671 -0.114 -35.716 1.00 96.56 144 THR A C 1
ATOM 1155 O O . THR A 1 144 ? 30.413 0.084 -34.753 1.00 96.56 144 THR A O 1
ATOM 1158 N N . VAL A 1 145 ? 29.062 -1.291 -35.899 1.00 97.44 145 VAL A N 1
ATOM 1159 C CA . VAL A 1 145 ? 29.233 -2.424 -34.968 1.00 97.44 145 VAL A CA 1
ATOM 1160 C C . VAL A 1 145 ? 30.692 -2.893 -34.891 1.00 97.44 145 VAL A C 1
ATOM 1162 O O . VAL A 1 145 ? 31.169 -3.243 -33.814 1.00 97.44 145 VAL A O 1
ATOM 1165 N N . THR A 1 146 ? 31.446 -2.810 -35.989 1.00 97.19 146 THR A N 1
ATOM 1166 C CA . THR A 1 146 ? 32.891 -3.094 -35.989 1.00 97.19 146 THR A CA 1
ATOM 1167 C C . THR A 1 146 ? 33.663 -2.131 -35.090 1.00 97.19 146 THR A C 1
ATOM 1169 O O . THR A 1 146 ? 34.459 -2.576 -34.267 1.00 97.19 146 THR A O 1
ATOM 1172 N N . GLN A 1 147 ? 33.379 -0.828 -35.171 1.00 97.50 147 GLN A N 1
ATOM 1173 C CA . GLN A 1 147 ? 33.998 0.167 -34.288 1.00 97.50 147 GLN A CA 1
ATOM 1174 C C . GLN A 1 147 ? 33.575 -0.015 -32.825 1.00 97.50 147 GLN A C 1
ATOM 1176 O O . GLN A 1 147 ? 34.395 0.172 -31.930 1.00 97.50 147 GLN A O 1
ATOM 1181 N N . ILE A 1 148 ? 32.323 -0.412 -32.563 1.00 97.88 148 ILE A N 1
ATOM 1182 C CA . ILE A 1 148 ? 31.869 -0.779 -31.211 1.00 97.88 148 ILE A CA 1
ATOM 1183 C C . ILE A 1 148 ? 32.722 -1.933 -30.675 1.00 97.88 148 ILE A C 1
ATOM 1185 O O . ILE A 1 148 ? 33.241 -1.845 -29.563 1.00 97.88 148 ILE A O 1
ATOM 1189 N N . ALA A 1 149 ? 32.936 -2.978 -31.479 1.00 97.88 149 ALA A N 1
ATOM 1190 C CA . ALA A 1 149 ? 33.768 -4.115 -31.100 1.00 97.88 149 ALA A CA 1
ATOM 1191 C C . ALA A 1 149 ? 35.236 -3.736 -30.856 1.00 97.88 149 ALA A C 1
ATOM 1193 O O . ALA A 1 149 ? 35.865 -4.290 -29.960 1.00 97.88 149 ALA A O 1
ATOM 1194 N N . GLU A 1 150 ? 35.787 -2.782 -31.602 1.00 97.38 150 GLU A N 1
ATOM 1195 C CA . GLU A 1 150 ? 37.144 -2.266 -31.379 1.00 97.38 150 GLU A CA 1
ATOM 1196 C C . GLU A 1 150 ? 37.254 -1.433 -30.093 1.00 97.38 150 GLU A C 1
ATOM 1198 O O . GLU A 1 150 ? 38.217 -1.588 -29.345 1.00 97.38 150 GLU A O 1
ATOM 1203 N N . LEU A 1 151 ? 36.265 -0.579 -29.812 1.00 97.38 151 LEU A N 1
ATOM 1204 C CA . LEU A 1 151 ? 36.265 0.320 -28.649 1.00 97.38 151 LEU A CA 1
ATOM 1205 C C . LEU A 1 151 ? 35.930 -0.385 -27.327 1.00 97.38 151 LEU A C 1
ATOM 1207 O O . LEU A 1 151 ? 36.382 0.047 -26.266 1.00 97.38 151 LEU A O 1
ATOM 1211 N N . VAL A 1 152 ? 35.118 -1.441 -27.375 1.00 97.38 152 VAL A N 1
ATOM 1212 C CA . VAL A 1 152 ? 34.732 -2.238 -26.198 1.00 97.38 152 VAL A CA 1
ATOM 1213 C C . VAL A 1 152 ? 35.660 -3.445 -26.010 1.00 97.38 152 VAL A C 1
ATOM 1215 O O . VAL A 1 152 ? 35.919 -3.852 -24.879 1.00 97.38 152 VAL A O 1
ATOM 1218 N N . GLY A 1 153 ? 36.186 -3.995 -27.107 1.00 97.31 153 GLY A N 1
ATOM 1219 C CA . GLY A 1 153 ? 37.053 -5.170 -27.139 1.00 97.31 153 GLY A CA 1
ATOM 1220 C C . GLY A 1 153 ? 36.390 -6.352 -27.850 1.00 97.31 153 GLY A C 1
ATOM 1221 O O . GLY A 1 153 ? 35.333 -6.829 -27.440 1.00 97.31 153 GLY A O 1
ATOM 1222 N N . ARG A 1 154 ? 37.035 -6.867 -28.907 1.00 97.06 154 ARG A N 1
ATOM 1223 C CA . ARG A 1 154 ? 36.478 -7.940 -29.755 1.00 97.06 154 ARG A CA 1
ATOM 1224 C C . ARG A 1 154 ? 36.278 -9.262 -29.009 1.00 97.06 154 ARG A C 1
ATOM 1226 O O . ARG A 1 154 ? 35.344 -9.991 -29.329 1.00 97.06 154 ARG A O 1
ATOM 1233 N N . ASP A 1 155 ? 37.103 -9.544 -28.006 1.00 96.69 155 ASP A N 1
ATOM 1234 C CA . ASP A 1 155 ? 37.027 -10.779 -27.213 1.00 96.69 155 ASP A CA 1
ATOM 1235 C C . ASP A 1 155 ? 36.012 -10.700 -26.060 1.00 96.69 155 ASP A C 1
ATOM 1237 O O . ASP A 1 155 ? 35.822 -11.675 -25.333 1.00 96.69 155 ASP A O 1
ATOM 1241 N N . ARG A 1 156 ? 35.342 -9.551 -25.876 1.00 95.62 156 ARG A N 1
ATOM 1242 C CA . ARG A 1 156 ? 34.318 -9.364 -24.843 1.00 95.62 156 ARG A CA 1
ATOM 1243 C C . ARG A 1 156 ? 33.188 -10.388 -25.048 1.00 95.62 156 ARG A C 1
ATOM 1245 O O . ARG A 1 156 ? 32.601 -10.394 -26.134 1.00 95.62 156 ARG A O 1
ATOM 1252 N N . PRO A 1 157 ? 32.861 -11.218 -24.038 1.00 95.75 157 PRO A N 1
ATOM 1253 C CA . PRO A 1 157 ? 31.688 -12.084 -24.089 1.00 95.75 157 PRO A CA 1
ATOM 1254 C C . PRO A 1 157 ? 30.419 -11.260 -24.289 1.00 95.75 157 PRO A C 1
ATOM 1256 O O . PRO A 1 157 ? 30.289 -10.177 -23.713 1.00 95.75 157 PRO A O 1
ATOM 1259 N N . LEU A 1 158 ? 29.508 -11.768 -25.111 1.00 93.62 158 LEU A N 1
ATOM 1260 C CA . LEU A 1 158 ? 28.286 -11.075 -25.484 1.00 93.62 158 LEU A CA 1
ATOM 1261 C C . LEU A 1 158 ? 27.091 -12.017 -25.394 1.00 93.62 158 LEU A C 1
ATOM 1263 O O . LEU A 1 158 ? 27.115 -13.111 -25.953 1.00 93.62 158 LEU A O 1
ATOM 1267 N N . GLU A 1 159 ? 26.041 -11.562 -24.723 1.00 92.06 159 GLU A N 1
ATOM 1268 C CA . GLU A 1 159 ? 24.753 -12.245 -24.706 1.00 92.06 159 GLU A CA 1
ATOM 1269 C C . GLU A 1 159 ? 23.966 -11.860 -25.960 1.00 92.06 159 GLU A C 1
ATOM 1271 O O . GLU A 1 159 ? 23.765 -10.679 -26.259 1.00 92.06 159 GLU A O 1
ATOM 1276 N N . VAL A 1 160 ? 23.560 -12.874 -26.722 1.00 93.00 160 VAL A N 1
ATOM 1277 C CA . VAL A 1 160 ? 22.834 -12.713 -27.982 1.00 93.00 160 VAL A CA 1
ATOM 1278 C C . VAL A 1 160 ? 21.522 -13.473 -27.887 1.00 93.00 160 VAL A C 1
ATOM 1280 O O . VAL A 1 160 ? 21.513 -14.644 -27.524 1.00 93.00 160 VAL A O 1
ATOM 1283 N N . ILE A 1 161 ? 20.421 -12.828 -28.251 1.00 88.88 161 ILE A N 1
ATOM 1284 C CA . ILE A 1 161 ? 19.093 -13.443 -28.283 1.00 88.88 161 ILE A CA 1
ATOM 1285 C C . ILE A 1 161 ? 18.863 -14.030 -29.676 1.00 88.88 161 ILE A C 1
ATOM 1287 O O . ILE A 1 161 ? 19.016 -13.318 -30.676 1.00 88.88 161 ILE A O 1
ATOM 1291 N N . ASP A 1 162 ? 18.490 -15.310 -29.749 1.00 85.31 162 ASP A N 1
ATOM 1292 C CA . ASP A 1 162 ? 17.861 -15.881 -30.946 1.00 85.31 162 ASP A CA 1
ATOM 1293 C C . ASP A 1 162 ? 16.387 -15.465 -30.949 1.00 85.31 162 ASP A C 1
ATOM 1295 O O . ASP A 1 162 ? 15.627 -15.790 -30.039 1.00 85.31 162 ASP A O 1
ATOM 1299 N N . VAL A 1 163 ? 15.996 -14.664 -31.939 1.00 85.12 163 VAL A N 1
ATOM 1300 C CA . VAL A 1 163 ? 14.692 -13.984 -31.938 1.00 85.12 163 VAL A CA 1
ATOM 1301 C C . VAL A 1 163 ? 13.539 -14.958 -32.177 1.00 85.12 163 VAL A C 1
ATOM 1303 O O . VAL A 1 163 ? 12.426 -14.707 -31.710 1.00 85.12 163 VAL A O 1
ATOM 1306 N N . ALA A 1 164 ? 13.780 -16.062 -32.883 1.00 73.06 164 ALA A N 1
ATOM 1307 C CA . ALA A 1 164 ? 12.731 -17.035 -33.163 1.00 73.06 164 ALA A CA 1
ATOM 1308 C C . ALA A 1 164 ? 12.351 -17.818 -31.899 1.00 73.06 164 ALA A C 1
ATOM 1310 O O . ALA A 1 164 ? 11.169 -18.011 -31.633 1.00 73.06 164 ALA A O 1
ATOM 1311 N N . THR A 1 165 ? 13.349 -18.215 -31.108 1.00 71.69 165 THR A N 1
ATOM 1312 C CA . THR A 1 165 ? 13.157 -19.004 -29.882 1.00 71.69 165 THR A CA 1
ATOM 1313 C C . THR A 1 165 ? 13.006 -18.137 -28.630 1.00 71.69 165 THR A C 1
ATOM 1315 O O . THR A 1 165 ? 12.650 -18.647 -27.578 1.00 71.69 165 THR A O 1
ATOM 1318 N N . GLN A 1 166 ? 13.328 -16.839 -28.710 1.00 77.12 166 GLN A N 1
ATOM 1319 C CA . GLN A 1 166 ? 13.470 -15.932 -27.559 1.00 77.12 166 GLN A CA 1
ATOM 1320 C C . GLN A 1 166 ? 14.508 -16.410 -26.515 1.00 77.12 166 GLN A C 1
ATOM 1322 O O . GLN A 1 166 ? 14.510 -15.948 -25.376 1.00 77.12 166 GLN A O 1
ATOM 1327 N N . SER A 1 167 ? 15.434 -17.302 -26.894 1.00 76.69 167 SER A N 1
ATOM 1328 C CA . SER A 1 167 ? 16.446 -17.863 -25.986 1.00 76.69 167 SER A CA 1
ATOM 1329 C C . SER A 1 167 ? 17.772 -17.093 -26.016 1.00 76.69 167 SER A C 1
ATOM 1331 O O . SER A 1 167 ? 18.240 -16.691 -27.087 1.00 76.69 167 SER A O 1
ATOM 1333 N N . GLU A 1 168 ? 18.439 -16.983 -24.864 1.00 81.75 168 GLU A N 1
ATOM 1334 C CA . GLU A 1 168 ? 19.782 -16.401 -24.742 1.00 81.75 168 GLU A CA 1
ATOM 1335 C C . GLU A 1 168 ? 20.896 -17.376 -25.160 1.00 81.75 168 GLU A C 1
ATOM 1337 O O . GLU A 1 168 ? 20.949 -18.526 -24.725 1.00 81.75 168 GLU A O 1
ATOM 1342 N N . ILE A 1 169 ? 21.855 -16.884 -25.948 1.00 83.38 169 ILE A N 1
ATOM 1343 C CA . ILE A 1 169 ? 23.063 -17.597 -26.367 1.00 83.38 169 ILE A CA 1
ATOM 1344 C C . ILE A 1 169 ? 24.290 -16.858 -25.825 1.00 83.38 169 ILE A C 1
ATOM 1346 O O . ILE A 1 169 ? 24.579 -15.728 -26.217 1.00 83.38 169 ILE A O 1
ATOM 1350 N N . THR A 1 170 ? 25.066 -17.526 -24.972 1.00 83.56 170 THR A N 1
ATOM 1351 C CA . THR A 1 170 ? 26.226 -16.937 -24.270 1.00 83.56 170 THR A CA 1
ATOM 1352 C C . THR A 1 170 ? 27.581 -17.240 -24.922 1.00 83.56 170 THR A C 1
ATOM 1354 O O . THR A 1 170 ? 28.610 -16.729 -24.490 1.00 83.56 170 THR A O 1
ATOM 1357 N N . SER A 1 171 ? 27.616 -18.055 -25.983 1.00 87.06 171 SER A N 1
ATOM 1358 C CA . SER A 1 171 ? 28.850 -18.465 -26.684 1.00 87.06 171 SER A CA 1
ATOM 1359 C C . SER A 1 171 ? 29.386 -17.432 -27.690 1.00 87.06 171 SER A C 1
ATOM 1361 O O . SER A 1 171 ? 30.261 -17.741 -28.508 1.00 87.06 171 SER A O 1
ATOM 1363 N N . TRP A 1 172 ? 28.850 -16.211 -27.676 1.00 93.88 172 TRP A N 1
ATOM 1364 C CA . TRP A 1 172 ? 29.231 -15.145 -28.594 1.00 93.88 172 TRP A CA 1
ATOM 1365 C C . TRP A 1 172 ? 30.287 -14.222 -27.994 1.00 93.88 172 TRP A C 1
ATOM 1367 O O . TRP A 1 172 ? 30.346 -13.981 -26.791 1.00 93.88 172 TRP A O 1
ATOM 1377 N N . THR A 1 173 ? 31.114 -13.672 -28.878 1.00 96.94 173 THR A N 1
ATOM 1378 C CA . THR A 1 173 ? 31.989 -12.541 -28.577 1.00 96.94 173 THR A CA 1
ATOM 1379 C C . THR A 1 173 ? 31.555 -11.340 -29.400 1.00 96.94 173 THR A C 1
ATOM 1381 O O . THR A 1 173 ? 30.933 -11.487 -30.459 1.00 96.94 173 THR A O 1
ATOM 1384 N N . LEU A 1 174 ? 31.910 -10.141 -28.947 1.00 96.81 174 LEU A N 1
ATOM 1385 C CA . LEU A 1 174 ? 31.564 -8.907 -29.646 1.00 96.81 174 LEU A CA 1
ATOM 1386 C C . LEU A 1 174 ? 32.187 -8.821 -31.051 1.00 96.81 174 LEU A C 1
ATOM 1388 O O . LEU A 1 174 ? 31.567 -8.295 -31.971 1.00 96.81 174 LEU A O 1
ATOM 1392 N N . GLY A 1 175 ? 33.373 -9.403 -31.252 1.00 97.19 175 GLY A N 1
ATOM 1393 C CA . GLY A 1 175 ? 33.994 -9.538 -32.570 1.00 97.19 175 GLY A CA 1
ATOM 1394 C C . GLY A 1 175 ? 33.185 -10.439 -33.504 1.00 97.19 175 GLY A C 1
ATOM 1395 O O . GLY A 1 175 ? 32.879 -10.034 -34.622 1.00 97.19 175 GLY A O 1
ATOM 1396 N N . ARG A 1 176 ? 32.763 -11.618 -33.024 1.00 96.94 176 ARG A N 1
ATOM 1397 C CA . ARG A 1 176 ? 31.904 -12.534 -33.794 1.00 96.94 176 ARG A CA 1
ATOM 1398 C C . ARG A 1 176 ? 30.562 -11.884 -34.135 1.00 96.94 176 ARG A C 1
ATOM 1400 O O . ARG A 1 176 ? 30.054 -12.062 -35.240 1.00 96.94 176 ARG A O 1
ATOM 1407 N N . TRP A 1 177 ? 30.002 -11.117 -33.200 1.00 97.44 177 TRP A N 1
ATOM 1408 C CA . TRP A 1 177 ? 28.789 -10.337 -33.425 1.00 97.44 177 TRP A CA 1
ATOM 1409 C C . TRP A 1 177 ? 28.978 -9.273 -34.506 1.00 97.44 177 TRP A C 1
ATOM 1411 O O . TRP A 1 177 ? 28.134 -9.161 -35.389 1.00 97.44 177 TRP A O 1
ATOM 1421 N N . ALA A 1 178 ? 30.089 -8.534 -34.490 1.00 97.38 178 ALA A N 1
ATOM 1422 C CA . ALA A 1 178 ? 30.388 -7.546 -35.524 1.00 97.38 178 ALA A CA 1
ATOM 1423 C C . ALA A 1 178 ? 30.506 -8.167 -36.920 1.00 97.38 178 ALA A C 1
ATOM 1425 O O . ALA A 1 178 ? 29.985 -7.602 -37.886 1.00 97.38 178 ALA A O 1
ATOM 1426 N N . ASP A 1 179 ? 31.127 -9.343 -37.014 1.00 96.19 179 ASP A N 1
ATOM 1427 C CA . ASP A 1 179 ? 31.258 -10.078 -38.271 1.00 96.19 179 ASP A CA 1
ATOM 1428 C C . ASP A 1 179 ? 29.879 -10.564 -38.772 1.00 96.19 179 ASP A C 1
ATOM 1430 O O . ASP A 1 179 ? 29.557 -10.413 -39.950 1.00 96.19 179 ASP A O 1
ATOM 1434 N N . TYR A 1 180 ? 29.025 -11.070 -37.871 1.00 96.38 180 TYR A N 1
ATOM 1435 C CA . TYR A 1 180 ? 27.637 -11.452 -38.173 1.00 96.38 180 TYR A CA 1
ATOM 1436 C C . TYR A 1 180 ? 26.770 -10.251 -38.588 1.00 96.38 180 TYR A C 1
ATOM 1438 O O . TYR A 1 180 ? 26.056 -10.316 -39.588 1.00 96.38 180 TYR A O 1
ATOM 1446 N N . PHE A 1 181 ? 26.842 -9.139 -37.854 1.00 96.00 181 PHE A N 1
ATOM 1447 C CA . PHE A 1 181 ? 26.029 -7.951 -38.110 1.00 96.00 181 PHE A CA 1
ATOM 1448 C C . PHE A 1 181 ? 26.396 -7.305 -39.449 1.00 96.00 181 PHE A C 1
ATOM 1450 O O . PHE A 1 181 ? 25.515 -6.872 -40.187 1.00 96.00 181 PHE A O 1
ATOM 1457 N N . SER A 1 182 ? 27.686 -7.277 -39.793 1.00 93.19 182 SER A N 1
ATOM 1458 C CA . SER A 1 182 ? 28.171 -6.699 -41.053 1.00 93.19 182 SER A CA 1
ATOM 1459 C C . SER A 1 182 ? 27.873 -7.573 -42.276 1.00 93.19 182 SER A C 1
ATOM 1461 O O . SER A 1 182 ? 27.974 -7.097 -43.407 1.00 93.19 182 SER A O 1
ATOM 1463 N N . ASN A 1 183 ? 27.515 -8.844 -42.075 1.00 93.19 183 ASN A N 1
ATOM 1464 C CA . ASN A 1 183 ? 27.164 -9.743 -43.163 1.00 93.19 183 ASN A CA 1
ATOM 1465 C C . ASN A 1 183 ? 25.719 -9.472 -43.639 1.00 93.19 183 ASN A C 1
ATOM 1467 O O . ASN A 1 183 ? 24.785 -9.605 -42.844 1.00 93.19 183 ASN A O 1
ATOM 1471 N N . PRO A 1 184 ? 25.499 -9.126 -44.924 1.00 87.25 184 PRO A N 1
ATOM 1472 C CA . PRO A 1 184 ? 24.154 -8.900 -45.459 1.00 87.25 184 PRO A CA 1
ATOM 1473 C C . PRO A 1 184 ? 23.316 -10.184 -45.560 1.00 87.25 184 PRO A C 1
ATOM 1475 O O . PRO A 1 184 ? 22.095 -10.103 -45.679 1.00 87.25 184 PRO A O 1
ATOM 1478 N N . VAL A 1 185 ? 23.952 -11.361 -45.531 1.00 88.62 185 VAL A N 1
ATOM 1479 C CA . VAL A 1 185 ? 23.285 -12.667 -45.540 1.00 88.62 185 VAL A CA 1
ATOM 1480 C C . VAL A 1 185 ? 23.485 -13.318 -44.177 1.00 88.62 185 VAL A C 1
ATOM 1482 O O . VAL A 1 185 ? 24.560 -13.833 -43.868 1.00 88.62 185 VAL A O 1
ATOM 1485 N N . ARG A 1 186 ? 22.438 -13.276 -43.355 1.00 87.31 186 ARG A N 1
ATOM 1486 C CA . ARG A 1 186 ? 22.429 -13.817 -41.992 1.00 87.31 186 ARG A CA 1
ATOM 1487 C C . ARG A 1 186 ? 21.740 -15.174 -41.981 1.00 87.31 186 ARG A C 1
ATOM 1489 O O . ARG A 1 186 ? 20.779 -15.386 -42.712 1.00 87.31 186 ARG A O 1
ATOM 1496 N N . ASP A 1 187 ? 22.272 -16.085 -41.178 1.00 83.25 187 ASP A N 1
ATOM 1497 C CA . ASP A 1 187 ? 21.780 -17.456 -41.026 1.00 83.25 187 ASP A CA 1
ATOM 1498 C C . ASP A 1 187 ? 20.514 -17.546 -40.170 1.00 83.25 187 ASP A C 1
ATOM 1500 O O . ASP A 1 187 ? 19.702 -18.428 -40.413 1.00 83.25 187 ASP A O 1
ATOM 1504 N N . ARG A 1 188 ? 20.377 -16.656 -39.181 1.00 87.12 188 ARG A N 1
ATOM 1505 C CA . ARG A 1 188 ? 19.192 -16.463 -38.334 1.00 87.12 188 ARG A CA 1
ATOM 1506 C C . ARG A 1 188 ? 19.070 -15.003 -37.939 1.00 87.12 188 ARG A C 1
ATOM 1508 O O . ARG A 1 188 ? 20.078 -14.301 -37.964 1.00 87.12 188 ARG A O 1
ATOM 1515 N N . ILE A 1 189 ? 17.893 -14.567 -37.491 1.00 90.06 189 ILE A N 1
ATOM 1516 C CA . ILE A 1 189 ? 17.706 -13.250 -36.865 1.00 90.06 189 ILE A CA 1
ATOM 1517 C C . ILE A 1 189 ? 18.144 -13.306 -35.402 1.00 90.06 189 ILE A C 1
ATOM 1519 O O . ILE A 1 189 ? 17.696 -14.145 -34.620 1.00 90.06 189 ILE A O 1
ATOM 1523 N N . ARG A 1 190 ? 19.015 -12.373 -35.022 1.00 92.00 190 ARG A N 1
ATOM 1524 C CA . ARG A 1 190 ? 19.571 -12.272 -33.672 1.00 92.00 190 ARG A CA 1
ATOM 1525 C C . ARG A 1 190 ? 19.602 -10.830 -33.195 1.00 92.00 190 ARG A C 1
ATOM 1527 O O . ARG A 1 190 ? 19.716 -9.907 -34.008 1.00 92.00 190 ARG A O 1
ATOM 1534 N N . ASN A 1 191 ? 19.553 -10.646 -31.883 1.00 95.88 191 ASN A N 1
ATOM 1535 C CA . ASN A 1 191 ? 19.469 -9.333 -31.251 1.00 95.88 191 ASN A CA 1
ATOM 1536 C C . ASN A 1 191 ? 20.423 -9.227 -30.055 1.00 95.88 191 ASN A C 1
ATOM 1538 O O . ASN A 1 191 ? 20.654 -10.209 -29.353 1.00 95.88 191 ASN A O 1
ATOM 1542 N N . VAL A 1 192 ? 20.950 -8.028 -29.810 1.00 97.44 192 VAL A N 1
ATOM 1543 C CA . VAL A 1 192 ? 21.759 -7.704 -28.628 1.00 97.44 192 VAL A CA 1
ATOM 1544 C C . VAL A 1 192 ? 21.124 -6.520 -27.918 1.00 97.44 192 VAL A C 1
ATOM 1546 O O . VAL A 1 192 ? 21.054 -5.424 -28.478 1.00 97.44 192 VAL A O 1
ATOM 1549 N N . ILE A 1 193 ? 20.689 -6.741 -26.677 1.00 94.50 193 ILE A N 1
ATOM 1550 C CA . ILE A 1 193 ? 20.026 -5.717 -25.855 1.00 94.50 193 ILE A CA 1
ATOM 1551 C C . ILE A 1 193 ? 20.735 -5.436 -24.522 1.00 94.50 193 ILE A C 1
ATOM 1553 O O . ILE A 1 193 ? 20.494 -4.390 -23.934 1.00 94.50 193 ILE A O 1
ATOM 1557 N N . SER A 1 194 ? 21.636 -6.314 -24.065 1.00 92.06 194 SER A N 1
ATOM 1558 C CA . SER A 1 194 ? 22.229 -6.266 -22.716 1.00 92.06 194 SER A CA 1
ATOM 1559 C C . SER A 1 194 ? 23.712 -5.860 -22.673 1.00 92.06 194 SER A C 1
ATOM 1561 O O . SER A 1 194 ? 24.370 -6.021 -21.645 1.00 92.06 194 SER A O 1
ATOM 1563 N N . LEU A 1 195 ? 24.277 -5.304 -23.756 1.00 96.75 195 LEU A N 1
ATOM 1564 C CA . LEU A 1 195 ? 25.676 -4.853 -23.757 1.00 96.75 195 LEU A CA 1
ATOM 1565 C C . LEU A 1 195 ? 25.844 -3.555 -22.954 1.00 96.75 195 LEU A C 1
ATOM 1567 O O . LEU A 1 195 ? 25.724 -2.451 -23.485 1.00 96.75 195 LEU A O 1
ATOM 1571 N N . GLU A 1 196 ? 26.149 -3.709 -21.671 1.00 96.00 196 GLU A N 1
ATOM 1572 C CA . GLU A 1 196 ? 26.553 -2.636 -20.762 1.00 96.00 196 GLU A CA 1
ATOM 1573 C C . GLU A 1 196 ? 27.988 -2.193 -21.087 1.00 96.00 196 GLU A C 1
ATOM 1575 O O . GLU A 1 196 ? 28.905 -3.022 -21.162 1.00 96.00 196 GLU A O 1
ATOM 1580 N N . ILE A 1 197 ? 28.185 -0.894 -21.324 1.00 96.94 197 ILE A N 1
ATOM 1581 C CA . ILE A 1 197 ? 29.457 -0.359 -21.837 1.00 96.94 197 ILE A CA 1
ATOM 1582 C C . ILE A 1 197 ? 30.193 0.552 -20.849 1.00 96.94 197 ILE A C 1
ATOM 1584 O O . ILE A 1 197 ? 31.240 1.101 -21.211 1.00 96.94 197 ILE A O 1
ATOM 1588 N N . SER A 1 198 ? 29.709 0.732 -19.617 1.00 93.75 198 SER A N 1
ATOM 1589 C CA . SER A 1 198 ? 30.361 1.617 -18.646 1.00 93.75 198 SER A CA 1
ATOM 1590 C C . SER A 1 198 ? 31.800 1.188 -18.357 1.00 93.75 198 SER A C 1
ATOM 1592 O O . SER A 1 198 ? 32.098 0.031 -18.050 1.00 93.75 198 SER A O 1
ATOM 1594 N N . GLY A 1 199 ? 32.710 2.163 -18.411 1.00 91.69 199 GLY A N 1
ATOM 1595 C CA . GLY A 1 199 ? 34.150 1.952 -18.227 1.00 91.69 199 GLY A CA 1
ATOM 1596 C C . GLY A 1 199 ? 34.898 1.483 -19.482 1.00 91.69 199 GLY A C 1
ATOM 1597 O O . GLY A 1 199 ? 36.065 1.121 -19.379 1.00 91.69 199 GLY A O 1
ATOM 1598 N N . THR A 1 200 ? 34.255 1.476 -20.654 1.00 96.69 200 THR A N 1
ATOM 1599 C CA . THR A 1 200 ? 34.908 1.215 -21.952 1.00 96.69 200 THR A CA 1
ATOM 1600 C C . THR A 1 200 ? 35.272 2.518 -22.671 1.00 96.69 200 THR A C 1
ATOM 1602 O O . THR A 1 200 ? 34.688 3.568 -22.398 1.00 96.69 200 THR A O 1
ATOM 1605 N N . ALA A 1 201 ? 36.161 2.450 -23.671 1.00 96.81 201 ALA A N 1
ATOM 1606 C CA . ALA A 1 201 ? 36.511 3.609 -24.501 1.00 96.81 201 ALA A CA 1
ATOM 1607 C C . ALA A 1 201 ? 35.327 4.134 -25.340 1.00 96.81 201 ALA A C 1
ATOM 1609 O O . ALA A 1 201 ? 35.339 5.280 -25.795 1.00 96.81 201 ALA A O 1
ATOM 1610 N N . LEU A 1 202 ? 34.296 3.308 -25.562 1.00 96.69 202 LEU A N 1
ATOM 1611 C CA . LEU A 1 202 ? 33.051 3.755 -26.186 1.00 96.69 202 LEU A CA 1
ATOM 1612 C C . LEU A 1 202 ? 32.234 4.632 -25.230 1.00 96.69 202 LEU A C 1
ATOM 1614 O O . LEU A 1 202 ? 31.741 5.678 -25.648 1.00 96.69 202 LEU A O 1
ATOM 1618 N N . ALA A 1 203 ? 32.119 4.242 -23.957 1.00 96.12 203 ALA A N 1
ATOM 1619 C CA . ALA A 1 203 ? 31.372 5.014 -22.965 1.00 96.12 203 ALA A CA 1
ATOM 1620 C C . ALA A 1 203 ? 31.955 6.416 -22.741 1.00 96.12 203 ALA A C 1
ATOM 1622 O O . ALA A 1 203 ? 31.196 7.359 -22.560 1.00 96.12 203 ALA A O 1
ATOM 1623 N N . GLU A 1 204 ? 33.276 6.590 -22.843 1.00 95.50 204 GLU A N 1
ATOM 1624 C CA . GLU A 1 204 ? 33.932 7.909 -22.751 1.00 95.50 204 GLU A CA 1
ATOM 1625 C C . GLU A 1 204 ? 33.487 8.898 -23.843 1.00 95.50 204 GLU A C 1
ATOM 1627 O O . GLU A 1 204 ? 33.645 10.110 -23.697 1.00 95.50 204 GLU A O 1
ATOM 1632 N N . LYS A 1 205 ? 32.929 8.394 -24.949 1.00 94.88 205 LYS A N 1
ATOM 1633 C CA . LYS A 1 205 ? 32.417 9.205 -26.064 1.00 94.88 205 LYS A CA 1
ATOM 1634 C C . LYS A 1 205 ? 30.938 9.554 -25.914 1.00 94.88 205 LYS A C 1
ATOM 1636 O O . LYS A 1 205 ? 30.386 10.201 -26.804 1.00 94.88 205 LYS A O 1
ATOM 1641 N N . ILE A 1 206 ? 30.294 9.103 -24.840 1.00 95.38 206 ILE A N 1
ATOM 1642 C CA . ILE A 1 206 ? 28.860 9.247 -24.628 1.00 95.38 206 ILE A CA 1
ATOM 1643 C C . ILE A 1 206 ? 28.599 10.003 -23.328 1.00 95.38 206 ILE A C 1
ATOM 1645 O O . ILE A 1 206 ? 29.071 9.632 -22.257 1.00 95.38 206 ILE A O 1
ATOM 1649 N N . THR A 1 207 ? 27.749 11.021 -23.416 1.00 95.56 207 THR A N 1
ATOM 1650 C CA . THR A 1 207 ? 27.182 11.701 -22.250 1.00 95.56 207 THR A CA 1
ATOM 1651 C C . THR A 1 207 ? 25.678 11.493 -22.273 1.00 95.56 207 THR A C 1
ATOM 1653 O O . THR A 1 207 ? 25.029 11.901 -23.231 1.00 95.56 207 THR A O 1
ATOM 1656 N N . ARG A 1 208 ? 25.120 10.882 -21.222 1.00 95.62 208 ARG A N 1
ATOM 1657 C CA . ARG A 1 208 ? 23.667 10.701 -21.044 1.00 95.62 208 ARG A CA 1
ATOM 1658 C C . ARG A 1 208 ? 22.945 12.054 -20.944 1.00 95.62 208 ARG A C 1
ATOM 1660 O O . ARG A 1 208 ? 23.583 13.017 -20.494 1.00 95.62 208 ARG A O 1
ATOM 1667 N N . PRO A 1 209 ? 21.641 12.136 -21.285 1.00 95.88 209 PRO A N 1
ATOM 1668 C CA . PRO A 1 209 ? 20.875 13.373 -21.148 1.00 95.88 209 PRO A CA 1
ATOM 1669 C C . PRO A 1 209 ? 21.055 14.006 -19.767 1.00 95.88 209 PRO A C 1
ATOM 1671 O O . PRO A 1 209 ? 21.075 13.307 -18.751 1.00 95.88 209 PRO A O 1
ATOM 1674 N N . GLN A 1 210 ? 21.193 15.330 -19.724 1.00 95.81 210 GLN A N 1
ATOM 1675 C CA . GLN A 1 210 ? 21.451 16.067 -18.489 1.00 95.81 210 GLN A CA 1
ATOM 1676 C C . GLN A 1 210 ? 20.384 15.788 -17.429 1.00 95.81 210 GLN A C 1
ATOM 1678 O O . GLN A 1 210 ? 20.735 15.444 -16.306 1.00 95.81 210 GLN A O 1
ATOM 1683 N N . VAL A 1 211 ? 19.104 15.818 -17.809 1.00 95.38 211 VAL A N 1
ATOM 1684 C CA . VAL A 1 211 ? 17.997 15.535 -16.884 1.00 95.38 211 VAL A CA 1
ATOM 1685 C C . VAL A 1 211 ? 18.066 14.142 -16.259 1.00 95.38 211 VAL A C 1
ATOM 168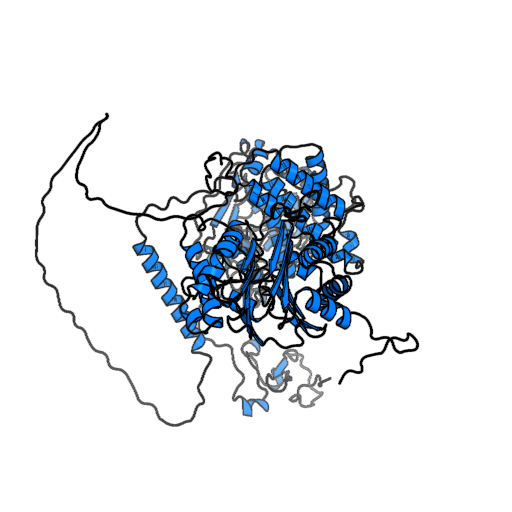7 O O . VAL A 1 211 ? 17.668 13.994 -15.114 1.00 95.38 211 VAL A O 1
ATOM 1690 N N . VAL A 1 212 ? 18.597 13.129 -16.963 1.00 97.06 212 VAL A N 1
ATOM 1691 C CA . VAL A 1 212 ? 18.793 11.782 -16.393 1.00 97.06 212 VAL A CA 1
ATOM 1692 C C . VAL A 1 212 ? 19.829 11.850 -15.280 1.00 97.06 212 VAL A C 1
ATOM 1694 O O . VAL A 1 212 ? 19.563 11.404 -14.171 1.00 97.06 212 VAL A O 1
ATOM 1697 N N . ARG A 1 213 ? 20.974 12.487 -15.550 1.00 96.69 213 ARG A N 1
ATOM 1698 C CA . ARG A 1 213 ? 22.067 12.652 -14.578 1.00 96.69 213 ARG A CA 1
ATOM 1699 C C . ARG A 1 213 ? 21.660 13.476 -13.351 1.00 96.69 213 ARG A C 1
ATOM 1701 O O . ARG A 1 213 ? 22.274 13.355 -12.298 1.00 96.69 213 ARG A O 1
ATOM 1708 N N . GLU A 1 214 ? 20.644 14.324 -13.492 1.00 96.19 214 GLU A N 1
ATOM 1709 C CA . GLU A 1 214 ? 20.101 15.171 -12.425 1.00 96.19 214 GLU A CA 1
ATOM 1710 C C . GLU A 1 214 ? 19.024 14.490 -11.563 1.00 96.19 214 GLU A C 1
ATOM 1712 O O . GLU A 1 214 ? 18.642 15.062 -10.541 1.00 96.19 214 GLU A O 1
ATOM 1717 N N . MET A 1 215 ? 18.528 13.303 -11.941 1.00 95.62 215 MET A N 1
ATOM 1718 C CA . MET A 1 215 ? 17.479 12.582 -11.195 1.00 95.62 215 MET A CA 1
ATOM 1719 C C . MET A 1 215 ? 17.795 11.117 -10.874 1.00 95.62 215 MET A C 1
ATOM 1721 O O . MET A 1 215 ? 17.162 10.556 -9.983 1.00 95.62 215 MET A O 1
ATOM 1725 N N . ASP A 1 216 ? 18.745 10.501 -11.579 1.00 98.06 216 ASP A N 1
ATOM 1726 C CA . ASP A 1 216 ? 19.160 9.116 -11.368 1.00 98.06 216 ASP A CA 1
ATOM 1727 C C . ASP A 1 216 ? 19.743 8.930 -9.962 1.00 98.06 216 ASP A C 1
ATOM 1729 O O . ASP A 1 216 ? 20.781 9.499 -9.614 1.00 98.06 216 ASP A O 1
ATOM 1733 N N . TRP A 1 217 ? 19.096 8.105 -9.139 1.00 97.81 217 TRP A N 1
ATOM 1734 C CA . TRP A 1 217 ? 19.552 7.815 -7.781 1.00 97.81 217 TRP A CA 1
ATOM 1735 C C . TRP A 1 217 ? 20.967 7.244 -7.737 1.00 97.81 217 TRP A C 1
ATOM 1737 O O . TRP A 1 217 ? 21.688 7.491 -6.769 1.00 97.81 217 TRP A O 1
ATOM 1747 N N . VAL A 1 218 ? 21.408 6.524 -8.773 1.00 96.75 218 VAL A N 1
ATOM 1748 C CA . VAL A 1 218 ? 22.789 6.038 -8.829 1.00 96.75 218 VAL A CA 1
ATOM 1749 C C . VAL A 1 218 ? 23.748 7.233 -8.868 1.00 96.75 218 VAL A C 1
ATOM 1751 O O . VAL A 1 218 ? 24.725 7.261 -8.123 1.00 96.75 218 VAL A O 1
ATOM 1754 N N . ASP A 1 219 ? 23.469 8.268 -9.660 1.00 96.19 219 ASP A N 1
ATOM 1755 C CA . ASP A 1 219 ? 24.299 9.482 -9.720 1.00 96.19 219 ASP A CA 1
ATOM 1756 C C . ASP A 1 219 ? 24.207 10.346 -8.462 1.00 96.19 219 ASP A C 1
ATOM 1758 O O . ASP A 1 219 ? 25.215 10.907 -8.026 1.00 96.19 219 ASP A O 1
ATOM 1762 N N . LEU A 1 220 ? 23.007 10.458 -7.893 1.00 95.94 220 LEU A N 1
ATOM 1763 C CA . LEU A 1 220 ? 22.722 11.390 -6.805 1.00 95.94 220 LEU A CA 1
ATOM 1764 C C . LEU A 1 220 ? 23.071 10.856 -5.417 1.00 95.94 220 LEU A C 1
ATOM 1766 O O . LEU A 1 220 ? 23.435 11.650 -4.548 1.00 95.94 220 LEU A O 1
ATOM 1770 N N . ALA A 1 221 ? 22.907 9.551 -5.199 1.00 94.88 221 ALA A N 1
ATOM 1771 C CA . ALA A 1 221 ? 22.902 8.958 -3.866 1.00 94.88 221 ALA A CA 1
ATOM 1772 C C . ALA A 1 221 ? 23.990 7.895 -3.662 1.00 94.88 221 ALA A C 1
ATOM 1774 O O . ALA A 1 221 ? 24.503 7.752 -2.557 1.00 94.88 221 ALA A O 1
ATOM 1775 N N . TRP A 1 222 ? 24.384 7.158 -4.706 1.00 94.94 222 TRP A N 1
ATOM 1776 C CA . TRP A 1 222 ? 25.381 6.097 -4.546 1.00 94.94 222 TRP A CA 1
ATOM 1777 C C . TRP A 1 222 ? 26.796 6.667 -4.297 1.00 94.94 222 TRP A C 1
ATOM 1779 O O . TRP A 1 222 ? 27.253 7.490 -5.103 1.00 94.94 222 TRP A O 1
ATOM 1789 N N . PRO A 1 223 ? 27.543 6.200 -3.270 1.00 92.19 223 PRO A N 1
ATOM 1790 C CA . PRO A 1 223 ? 28.855 6.748 -2.917 1.00 92.19 223 PRO A CA 1
ATOM 1791 C C . PRO A 1 223 ? 29.870 6.712 -4.068 1.00 92.19 223 PRO A C 1
ATOM 1793 O O . PRO A 1 223 ? 29.997 5.715 -4.783 1.00 92.19 223 PRO A O 1
ATOM 1796 N N . LYS A 1 224 ? 30.618 7.807 -4.255 1.00 87.88 224 LYS A N 1
ATOM 1797 C CA . LYS A 1 224 ? 31.545 7.976 -5.394 1.00 87.88 224 LYS A CA 1
ATOM 1798 C C . LYS A 1 224 ? 32.787 7.086 -5.312 1.00 87.88 224 LYS A C 1
ATOM 1800 O O . LYS A 1 224 ? 33.370 6.764 -6.341 1.00 87.88 224 LYS A O 1
ATOM 1805 N N . ASP A 1 225 ? 33.195 6.722 -4.105 1.00 87.25 225 ASP A N 1
ATOM 1806 C CA . ASP A 1 225 ? 34.361 5.900 -3.780 1.00 87.25 225 ASP A CA 1
ATOM 1807 C C . ASP A 1 225 ? 34.019 4.413 -3.573 1.00 87.25 225 ASP A C 1
ATOM 1809 O O . ASP A 1 225 ? 34.910 3.600 -3.310 1.00 87.25 225 ASP A O 1
ATOM 1813 N N . ALA A 1 226 ? 32.746 4.031 -3.732 1.00 85.81 226 ALA A N 1
ATOM 1814 C CA . ALA A 1 226 ? 32.316 2.642 -3.638 1.00 85.81 226 ALA A CA 1
ATOM 1815 C C . ALA A 1 226 ? 33.010 1.769 -4.699 1.00 85.81 226 ALA A C 1
ATOM 1817 O O . ALA A 1 226 ? 32.998 2.072 -5.893 1.00 85.81 226 ALA A O 1
ATOM 1818 N N . LYS A 1 227 ? 33.580 0.639 -4.259 1.00 82.44 227 LYS A N 1
ATOM 1819 C CA . LYS A 1 227 ? 34.258 -0.332 -5.140 1.00 82.44 227 LYS A CA 1
ATOM 1820 C C . LYS A 1 227 ? 33.303 -1.013 -6.121 1.00 82.44 227 LYS A C 1
ATOM 1822 O O . LYS A 1 227 ? 33.707 -1.364 -7.225 1.00 82.44 227 LYS A O 1
ATOM 1827 N N . GLU A 1 228 ? 32.056 -1.207 -5.705 1.00 85.94 228 GLU A N 1
ATOM 1828 C CA . GLU A 1 228 ? 30.986 -1.810 -6.497 1.00 85.94 228 GLU A CA 1
ATOM 1829 C C . GLU A 1 228 ? 29.878 -0.778 -6.721 1.00 85.94 228 GLU A C 1
ATOM 1831 O O . GLU A 1 228 ? 29.566 0.017 -5.832 1.00 85.94 228 GLU A O 1
ATOM 1836 N N . ARG A 1 229 ? 29.297 -0.772 -7.924 1.00 89.62 229 ARG A N 1
ATOM 1837 C CA . ARG A 1 229 ? 28.241 0.162 -8.337 1.00 89.62 229 ARG A CA 1
ATOM 1838 C C . ARG A 1 229 ? 27.304 -0.521 -9.336 1.00 89.62 229 ARG A C 1
ATOM 1840 O O . ARG A 1 229 ? 27.805 -1.278 -10.174 1.00 89.62 229 ARG A O 1
ATOM 1847 N N . PRO A 1 230 ? 25.987 -0.239 -9.307 1.00 92.75 230 PRO A N 1
ATOM 1848 C CA . PRO A 1 230 ? 25.071 -0.698 -10.340 1.00 92.75 230 PRO A CA 1
ATOM 1849 C C . PRO A 1 230 ? 25.525 -0.198 -11.714 1.00 92.75 230 PRO A C 1
ATOM 1851 O O . PRO A 1 230 ? 25.642 1.005 -11.948 1.00 92.75 230 PRO A O 1
ATOM 1854 N N . LYS A 1 231 ? 25.785 -1.132 -12.626 1.00 92.75 231 LYS A N 1
ATOM 1855 C CA . LYS A 1 231 ? 26.131 -0.842 -14.017 1.00 92.75 231 LYS A CA 1
ATOM 1856 C C . LYS A 1 231 ? 24.901 -1.061 -14.880 1.00 92.75 231 LYS A C 1
ATOM 1858 O O . LYS A 1 231 ? 24.690 -2.142 -15.405 1.00 92.75 231 LYS A O 1
ATOM 1863 N N . VAL A 1 232 ? 24.047 -0.047 -14.921 1.00 95.75 232 VAL A N 1
ATOM 1864 C CA . VAL A 1 232 ? 22.768 -0.082 -15.656 1.00 95.75 232 VAL A CA 1
ATOM 1865 C C . VAL A 1 232 ? 22.494 1.217 -16.414 1.00 95.75 232 VAL A C 1
ATOM 1867 O O . VAL A 1 232 ? 21.457 1.387 -17.042 1.00 95.75 232 VAL A O 1
ATOM 1870 N N . GLN A 1 233 ? 23.432 2.158 -16.339 1.00 96.19 233 GLN A N 1
ATOM 1871 C CA . GLN A 1 233 ? 23.238 3.526 -16.797 1.00 96.19 233 GLN A CA 1
ATOM 1872 C C . GLN A 1 233 ? 23.492 3.673 -18.302 1.00 96.19 233 GLN A C 1
ATOM 1874 O O . GLN A 1 233 ? 23.021 4.647 -18.887 1.00 96.19 233 GLN A O 1
ATOM 1879 N N . LEU A 1 234 ? 24.252 2.759 -18.925 1.00 96.81 234 LEU A N 1
ATOM 1880 C CA . LEU A 1 234 ? 24.652 2.895 -20.322 1.00 96.81 234 LEU A CA 1
ATOM 1881 C C . LEU A 1 234 ? 24.776 1.551 -21.056 1.00 96.81 234 LEU A C 1
ATOM 1883 O O . LEU A 1 234 ? 25.736 0.801 -20.877 1.00 96.81 234 LEU A O 1
ATOM 1887 N N . TYR A 1 235 ? 23.829 1.311 -21.956 1.00 98.00 235 TYR A N 1
ATOM 1888 C CA . TYR A 1 235 ? 23.753 0.147 -22.828 1.00 98.00 235 TYR A CA 1
ATOM 1889 C C . TYR A 1 235 ? 23.912 0.539 -24.297 1.00 98.00 235 TYR A C 1
ATOM 1891 O O . TYR A 1 235 ? 23.416 1.579 -24.740 1.00 98.00 235 TYR A O 1
ATOM 1899 N N . CYS A 1 236 ? 24.569 -0.329 -25.066 1.00 98.19 236 CYS A N 1
ATOM 1900 C CA . CYS A 1 236 ? 24.632 -0.258 -26.521 1.00 98.19 236 CYS A CA 1
ATOM 1901 C C . CYS A 1 236 ? 23.854 -1.428 -27.126 1.00 98.19 236 CYS A C 1
ATOM 1903 O O . CYS A 1 236 ? 24.316 -2.567 -27.120 1.00 98.19 236 CYS A O 1
ATOM 1905 N N . LEU A 1 237 ? 22.665 -1.150 -27.653 1.00 98.12 237 LEU A N 1
ATOM 1906 C CA . LEU A 1 237 ? 21.811 -2.163 -28.255 1.00 98.12 237 LEU A CA 1
ATOM 1907 C C . LEU A 1 237 ? 22.077 -2.217 -29.757 1.00 98.12 237 LEU A C 1
ATOM 1909 O O . LEU A 1 237 ? 22.170 -1.185 -30.428 1.00 98.12 237 LEU A O 1
ATOM 1913 N N . MET A 1 238 ? 22.171 -3.431 -30.287 1.00 98.06 238 MET A N 1
ATOM 1914 C CA . MET A 1 238 ? 22.422 -3.697 -31.699 1.00 98.06 238 MET A CA 1
ATOM 1915 C C . MET A 1 238 ? 21.401 -4.729 -32.159 1.00 98.06 238 MET A C 1
ATOM 1917 O O . MET A 1 238 ? 21.507 -5.912 -31.841 1.00 98.06 238 MET A O 1
ATOM 1921 N N . GLY A 1 239 ? 20.386 -4.268 -32.882 1.00 96.00 239 GLY A N 1
ATOM 1922 C CA . GLY A 1 239 ? 19.325 -5.130 -33.389 1.00 96.00 239 GLY A CA 1
ATOM 1923 C C . GLY A 1 239 ? 19.445 -5.292 -34.888 1.00 96.00 239 GLY A C 1
ATOM 1924 O O . GLY A 1 239 ? 19.556 -4.300 -35.605 1.00 96.00 239 GLY A O 1
ATOM 1925 N N . THR A 1 240 ? 19.405 -6.534 -35.360 1.00 96.25 240 THR A N 1
ATOM 1926 C CA . THR A 1 240 ? 19.233 -6.783 -36.793 1.00 96.25 240 THR A CA 1
ATOM 1927 C C . THR A 1 240 ? 17.772 -6.586 -37.187 1.00 96.25 240 THR A C 1
ATOM 1929 O O . THR A 1 240 ? 16.872 -6.717 -36.352 1.00 96.25 240 THR A O 1
ATOM 1932 N N . LYS A 1 241 ? 17.521 -6.252 -38.449 1.00 95.00 241 LYS A N 1
ATOM 1933 C CA . LYS A 1 241 ? 16.179 -6.161 -39.016 1.00 95.00 241 LYS A CA 1
ATOM 1934 C C . LYS A 1 241 ? 15.361 -7.408 -38.668 1.00 95.00 241 LYS A C 1
ATOM 1936 O O . LYS A 1 241 ? 15.878 -8.520 -38.702 1.00 95.00 241 LYS A O 1
ATOM 1941 N N . ASP A 1 242 ? 14.089 -7.176 -38.363 1.00 93.06 242 ASP A N 1
ATOM 1942 C CA . ASP A 1 242 ? 13.093 -8.147 -37.920 1.00 93.06 242 ASP A CA 1
ATOM 1943 C C . ASP A 1 242 ? 13.319 -8.694 -36.495 1.00 93.06 242 ASP A C 1
ATOM 1945 O O . ASP A 1 242 ? 12.564 -9.552 -36.042 1.00 93.06 242 ASP A O 1
ATOM 1949 N N . SER A 1 243 ? 14.287 -8.155 -35.735 1.00 95.06 243 SER A N 1
ATOM 1950 C CA . SER A 1 243 ? 14.444 -8.498 -34.314 1.00 95.06 243 SER A CA 1
ATOM 1951 C C . SER A 1 243 ? 13.242 -8.056 -33.479 1.00 95.06 243 SER A C 1
ATOM 1953 O O . SER A 1 243 ? 12.780 -6.919 -33.619 1.00 95.06 243 SER A O 1
ATOM 1955 N N . TYR A 1 244 ? 12.809 -8.918 -32.558 1.00 93.38 244 TYR A N 1
ATOM 1956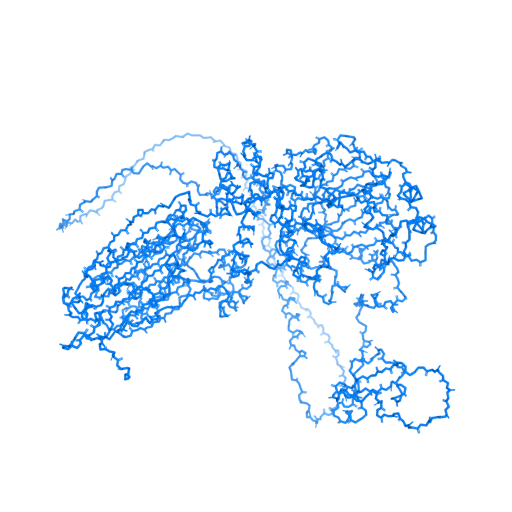 C CA . TYR A 1 244 ? 11.711 -8.684 -31.621 1.00 93.38 244 TYR A CA 1
ATOM 1957 C C . TYR A 1 244 ? 12.127 -9.034 -30.187 1.00 93.38 244 TYR A C 1
ATOM 1959 O O . TYR A 1 244 ? 12.787 -10.052 -29.959 1.00 93.38 244 TYR A O 1
ATOM 1967 N N . THR A 1 245 ? 11.729 -8.183 -29.246 1.00 93.12 245 THR A N 1
ATOM 1968 C CA . THR A 1 245 ? 11.797 -8.411 -27.800 1.00 93.12 245 THR A CA 1
ATOM 1969 C C . THR A 1 245 ? 10.384 -8.276 -27.254 1.00 93.12 245 THR A C 1
ATOM 1971 O O . THR A 1 245 ? 9.750 -7.239 -27.467 1.00 93.12 245 THR A O 1
ATOM 1974 N N . ASP A 1 246 ? 9.897 -9.326 -26.597 1.00 92.81 246 ASP A N 1
ATOM 1975 C CA . ASP A 1 246 ? 8.507 -9.408 -26.148 1.00 92.81 246 ASP A CA 1
ATOM 1976 C C . ASP A 1 246 ? 8.174 -8.451 -24.993 1.00 92.81 246 ASP A C 1
ATOM 1978 O O . ASP A 1 246 ? 9.046 -7.745 -24.477 1.00 92.81 246 ASP A O 1
ATOM 1982 N N . PHE A 1 247 ? 6.894 -8.385 -24.616 1.00 96.06 247 PHE A N 1
ATOM 1983 C CA . PHE A 1 247 ? 6.411 -7.491 -23.572 1.00 96.06 247 PHE A CA 1
ATOM 1984 C C . PHE A 1 247 ? 7.122 -7.733 -22.244 1.00 96.06 247 PHE A C 1
ATOM 1986 O O . PHE A 1 247 ? 7.099 -8.828 -21.690 1.00 96.06 247 PHE A O 1
ATOM 1993 N N . HIS A 1 248 ? 7.706 -6.672 -21.702 1.00 96.88 248 HIS A N 1
ATOM 1994 C CA . HIS A 1 248 ? 8.368 -6.691 -20.409 1.00 96.88 248 HIS A CA 1
ATOM 1995 C C . HIS A 1 248 ? 8.230 -5.340 -19.708 1.00 96.88 248 HIS A C 1
ATOM 1997 O O . HIS A 1 248 ? 7.784 -4.347 -20.289 1.00 96.88 248 HIS A O 1
ATOM 2003 N N . ILE A 1 249 ? 8.612 -5.319 -18.436 1.00 97.81 249 ILE A N 1
ATOM 2004 C CA . ILE A 1 249 ? 8.857 -4.099 -17.674 1.00 97.81 249 ILE A CA 1
ATOM 2005 C C . ILE A 1 249 ? 10.352 -4.060 -17.368 1.00 97.81 249 ILE A C 1
ATOM 2007 O O . ILE A 1 249 ? 10.922 -5.080 -16.980 1.00 97.81 249 ILE A O 1
ATOM 2011 N N . ASP A 1 250 ? 10.982 -2.899 -17.537 1.00 97.81 250 ASP A N 1
ATOM 2012 C CA . ASP A 1 250 ? 12.386 -2.710 -17.178 1.00 97.81 250 ASP A CA 1
ATOM 2013 C C . ASP A 1 250 ? 12.651 -3.019 -15.701 1.00 97.81 250 ASP A C 1
ATOM 2015 O O . ASP A 1 250 ? 11.858 -2.692 -14.808 1.00 97.81 250 ASP A O 1
ATOM 2019 N N . PHE A 1 251 ? 13.814 -3.614 -15.446 1.00 95.69 251 PHE A N 1
ATOM 2020 C CA . PHE A 1 251 ? 14.160 -4.146 -14.137 1.00 95.69 251 PHE A CA 1
ATOM 2021 C C . PHE A 1 251 ? 14.126 -3.075 -13.030 1.00 95.69 251 PHE A C 1
ATOM 2023 O O . PHE A 1 251 ? 14.518 -1.917 -13.228 1.00 95.69 251 PHE A O 1
ATOM 2030 N N . GLY A 1 252 ? 13.639 -3.452 -11.846 1.00 93.31 252 GLY A N 1
ATOM 2031 C CA . GLY A 1 252 ? 13.389 -2.562 -10.708 1.00 93.31 252 GLY A CA 1
ATOM 2032 C C . GLY A 1 252 ? 12.326 -1.488 -10.972 1.00 93.31 252 GLY A C 1
ATOM 2033 O O . GLY A 1 252 ? 12.267 -0.500 -10.242 1.00 93.31 252 GLY A O 1
ATOM 2034 N N . GLY A 1 253 ? 11.538 -1.629 -12.044 1.00 96.44 253 GLY A N 1
ATOM 2035 C CA . GLY A 1 253 ? 10.614 -0.597 -12.513 1.00 96.44 253 GLY A CA 1
ATOM 2036 C C . GLY A 1 253 ? 11.329 0.668 -12.974 1.00 96.44 253 GLY A C 1
ATOM 2037 O O . GLY A 1 253 ? 10.768 1.754 -12.861 1.00 96.44 253 GLY A O 1
ATOM 2038 N N . SER A 1 254 ? 12.572 0.552 -13.436 1.00 98.44 254 SER A N 1
ATOM 2039 C CA . SER A 1 254 ? 13.362 1.709 -13.850 1.00 98.44 254 SER A CA 1
ATOM 2040 C C . SER A 1 254 ? 12.729 2.476 -15.009 1.00 98.44 254 SER A C 1
ATOM 2042 O O . SER A 1 254 ? 12.004 1.927 -15.834 1.00 98.44 254 SER A O 1
ATOM 2044 N N . SER A 1 255 ? 12.998 3.779 -15.044 1.00 98.69 255 SER A N 1
ATOM 2045 C CA . SER A 1 255 ? 12.766 4.585 -16.238 1.00 98.69 255 SER A CA 1
ATOM 2046 C C . SER A 1 255 ? 13.941 4.415 -17.195 1.00 98.69 255 SER A C 1
ATOM 2048 O O . SER A 1 255 ? 15.069 4.148 -16.769 1.00 98.69 255 SER A O 1
ATOM 2050 N N . VAL A 1 256 ? 13.691 4.618 -18.487 1.00 98.31 256 VAL A N 1
ATOM 2051 C CA . VAL A 1 256 ? 14.690 4.449 -19.548 1.00 98.31 256 VAL A CA 1
ATOM 2052 C C . VAL A 1 256 ? 14.774 5.698 -20.405 1.00 98.31 256 VAL A C 1
ATOM 2054 O O . VAL A 1 256 ? 13.752 6.268 -20.782 1.00 98.31 256 VAL A O 1
ATOM 2057 N N . PHE A 1 257 ? 15.991 6.111 -20.759 1.00 97.44 257 PHE A N 1
ATOM 2058 C CA . PHE A 1 257 ? 16.204 6.963 -21.929 1.00 97.44 257 PHE A CA 1
ATOM 2059 C C . PHE A 1 257 ? 16.684 6.085 -23.087 1.00 97.44 257 PHE A C 1
ATOM 2061 O O . PHE A 1 257 ? 17.529 5.210 -22.900 1.00 97.44 257 PHE A O 1
ATOM 2068 N N . TYR A 1 258 ? 16.145 6.308 -24.282 1.00 97.75 258 TYR A N 1
ATOM 2069 C CA . TYR A 1 258 ? 16.381 5.467 -25.451 1.00 97.75 258 TYR A CA 1
ATOM 2070 C C . TYR A 1 258 ? 16.670 6.344 -26.668 1.00 97.75 258 TYR A C 1
ATOM 2072 O O . TYR A 1 258 ? 15.785 7.061 -27.134 1.00 97.75 258 TYR A O 1
ATOM 2080 N N . HIS A 1 259 ? 17.902 6.311 -27.175 1.00 96.75 259 HIS A N 1
ATOM 2081 C CA . HIS A 1 259 ? 18.355 7.149 -28.284 1.00 96.75 259 HIS A CA 1
ATOM 2082 C C . HIS A 1 259 ? 18.807 6.310 -29.481 1.00 96.75 259 HIS A C 1
ATOM 2084 O O . HIS A 1 259 ? 19.745 5.515 -29.386 1.00 96.75 259 HIS A O 1
ATOM 2090 N N . VAL A 1 260 ? 18.164 6.506 -30.631 1.00 96.50 260 VAL A N 1
ATOM 2091 C CA . VAL A 1 260 ? 18.472 5.756 -31.857 1.00 96.50 260 VAL A CA 1
ATOM 2092 C C . VAL A 1 260 ? 19.607 6.454 -32.610 1.00 96.50 260 VAL A C 1
ATOM 2094 O O . VAL A 1 260 ? 19.419 7.555 -33.121 1.00 96.50 260 VAL A O 1
ATOM 2097 N N . LEU A 1 261 ? 20.780 5.821 -32.719 1.00 95.12 261 LEU A N 1
ATOM 2098 C CA . LEU A 1 261 ? 21.907 6.353 -33.502 1.00 95.12 261 LEU A CA 1
ATOM 2099 C C . LEU A 1 261 ? 21.732 6.090 -35.000 1.00 95.12 261 LEU A C 1
ATOM 2101 O O . LEU A 1 261 ? 22.028 6.951 -35.827 1.00 95.12 261 LEU A O 1
ATOM 2105 N N . SER A 1 262 ? 21.262 4.893 -35.347 1.00 96.31 262 SER A N 1
ATOM 2106 C CA . SER A 1 262 ? 21.016 4.463 -36.724 1.00 96.31 262 SER A CA 1
ATOM 2107 C C . SER A 1 262 ? 19.856 3.470 -36.786 1.00 96.31 262 SER A C 1
ATOM 2109 O O . SER A 1 262 ? 19.529 2.827 -35.788 1.00 96.31 262 SER A O 1
ATOM 2111 N N . GLY A 1 263 ? 19.231 3.357 -37.959 1.00 97.06 263 GLY A N 1
ATOM 2112 C CA . GLY A 1 263 ? 18.078 2.484 -38.176 1.00 97.06 263 GLY A CA 1
ATOM 2113 C C . GLY A 1 263 ? 16.799 3.005 -37.526 1.00 97.06 263 GLY A C 1
ATOM 2114 O O . GLY A 1 263 ? 16.581 4.218 -37.415 1.00 97.06 263 GLY A O 1
ATOM 2115 N N . ALA A 1 264 ? 15.943 2.071 -37.113 1.00 97.88 264 ALA A N 1
ATOM 2116 C CA . ALA A 1 264 ? 14.654 2.366 -36.508 1.00 97.88 264 ALA A CA 1
ATOM 2117 C C . ALA A 1 264 ? 14.208 1.266 -35.531 1.00 97.88 264 ALA A C 1
ATOM 2119 O O . ALA A 1 264 ? 14.627 0.110 -35.628 1.00 97.88 264 ALA A O 1
ATOM 2120 N N . LYS A 1 265 ? 13.340 1.642 -34.589 1.00 98.12 265 LYS A N 1
ATOM 2121 C CA . LYS A 1 265 ? 12.711 0.771 -33.588 1.00 98.12 265 LYS A CA 1
ATOM 2122 C C . LYS A 1 265 ? 11.232 1.117 -33.471 1.00 98.12 265 LYS A C 1
ATOM 2124 O O . LYS A 1 265 ? 10.875 2.289 -33.477 1.00 98.12 265 LYS A O 1
ATOM 2129 N N . THR A 1 266 ? 10.386 0.114 -33.308 1.00 97.69 266 THR A N 1
ATOM 2130 C CA . THR A 1 266 ? 8.955 0.283 -33.055 1.00 97.69 266 THR A CA 1
ATOM 2131 C C . THR A 1 266 ? 8.635 -0.271 -31.676 1.00 97.69 266 THR A C 1
ATOM 2133 O O . THR A 1 266 ? 8.877 -1.444 -31.410 1.00 97.69 266 THR A O 1
ATOM 2136 N N . PHE A 1 267 ? 8.104 0.574 -30.802 1.00 98.12 267 PHE A N 1
ATOM 2137 C CA . PHE A 1 267 ? 7.675 0.228 -29.455 1.00 98.12 267 PHE A CA 1
ATOM 2138 C C . PHE A 1 267 ? 6.172 -0.020 -29.421 1.00 98.12 267 PHE A C 1
ATOM 2140 O O . PHE A 1 267 ? 5.404 0.718 -30.044 1.00 98.12 267 PHE A O 1
ATOM 2147 N N . TYR A 1 268 ? 5.768 -1.014 -28.639 1.00 97.94 268 TYR A N 1
ATOM 2148 C CA . TYR A 1 268 ? 4.381 -1.304 -28.297 1.00 97.94 268 TYR A CA 1
ATOM 2149 C C . TYR A 1 268 ? 4.213 -1.086 -26.801 1.00 97.94 268 TYR A C 1
ATOM 2151 O O . TYR A 1 268 ? 4.740 -1.860 -26.016 1.00 97.94 268 TYR A O 1
ATOM 2159 N N . LEU A 1 269 ? 3.550 -0.001 -26.413 1.00 98.25 269 LEU A N 1
ATOM 2160 C CA . LEU A 1 269 ? 3.533 0.544 -25.056 1.00 98.25 269 LEU A CA 1
ATOM 2161 C C . LEU A 1 269 ? 2.165 0.338 -24.410 1.00 98.25 269 LEU A C 1
ATOM 2163 O O . LEU A 1 269 ? 1.132 0.601 -25.029 1.00 98.25 269 LEU A O 1
ATOM 2167 N N . ILE A 1 270 ? 2.160 -0.077 -23.148 1.00 98.06 270 ILE A N 1
ATOM 2168 C CA . ILE A 1 270 ? 0.961 -0.297 -22.341 1.00 98.06 270 ILE A CA 1
ATOM 2169 C C . ILE A 1 270 ? 1.140 0.433 -21.008 1.00 98.06 270 ILE A C 1
ATOM 2171 O O . ILE A 1 270 ? 2.143 0.273 -20.311 1.00 98.06 270 ILE A O 1
ATOM 2175 N N . GLU A 1 271 ? 0.140 1.239 -20.655 1.00 95.88 271 GLU A N 1
ATOM 2176 C CA . GLU A 1 271 ? 0.157 2.039 -19.431 1.00 95.88 271 GLU A CA 1
ATOM 2177 C C . GLU A 1 271 ? 0.162 1.134 -18.181 1.00 95.88 271 GLU A C 1
ATOM 2179 O O . GLU A 1 271 ? -0.649 0.199 -18.109 1.00 95.88 271 GLU A O 1
ATOM 2184 N N . PRO A 1 272 ? 1.004 1.416 -17.167 1.00 91.50 272 PRO A N 1
ATOM 2185 C CA . PRO A 1 272 ? 1.130 0.605 -15.957 1.00 91.50 272 PRO A CA 1
ATOM 2186 C C . PRO A 1 272 ? 0.014 0.876 -14.944 1.00 91.50 272 PRO A C 1
ATOM 2188 O O . PRO A 1 272 ? 0.249 1.193 -13.779 1.00 91.50 272 PRO A O 1
ATOM 2191 N N . THR A 1 273 ? -1.236 0.755 -15.383 1.00 87.12 273 THR A N 1
ATOM 2192 C CA . THR A 1 273 ? -2.381 0.795 -14.469 1.00 87.12 273 THR A CA 1
ATOM 2193 C C . THR A 1 273 ? -2.348 -0.426 -13.541 1.00 87.12 273 THR A C 1
ATOM 2195 O O . THR A 1 273 ? -1.871 -1.487 -13.958 1.00 87.12 273 THR A O 1
ATOM 2198 N N . PRO A 1 274 ? -2.917 -0.355 -12.322 1.00 79.00 274 PRO A N 1
ATOM 2199 C CA . PRO A 1 274 ? -2.994 -1.516 -11.429 1.00 79.00 274 PRO A CA 1
ATOM 2200 C C . PRO A 1 274 ? -3.593 -2.762 -12.106 1.00 79.00 274 PRO A C 1
ATOM 2202 O O . PRO A 1 274 ? -3.091 -3.874 -11.943 1.00 79.00 274 PRO A O 1
ATOM 2205 N N . LYS A 1 275 ? -4.615 -2.569 -12.956 1.00 81.88 275 LYS A N 1
ATOM 2206 C CA . LYS A 1 275 ? -5.238 -3.636 -13.753 1.00 81.88 275 LYS A CA 1
ATOM 2207 C C . LYS A 1 275 ? -4.259 -4.261 -14.753 1.00 81.88 275 LYS A C 1
ATOM 2209 O O . LYS A 1 275 ? -4.201 -5.484 -14.855 1.00 81.88 275 LYS A O 1
ATOM 2214 N N . ASN A 1 276 ? -3.496 -3.445 -15.482 1.00 89.44 276 ASN A N 1
ATOM 2215 C CA . ASN A 1 276 ? -2.541 -3.936 -16.478 1.00 89.44 276 ASN A CA 1
ATOM 2216 C C . ASN A 1 276 ? -1.329 -4.609 -15.825 1.00 89.44 276 ASN A C 1
ATOM 2218 O O . ASN A 1 276 ? -0.909 -5.655 -16.307 1.00 89.44 276 ASN A O 1
ATOM 2222 N N . LEU A 1 277 ? -0.822 -4.084 -14.704 1.00 81.56 277 LEU A N 1
ATOM 2223 C CA . LEU A 1 277 ? 0.264 -4.714 -13.944 1.00 81.56 277 LEU A CA 1
ATOM 2224 C C . LEU A 1 277 ? -0.144 -6.088 -13.391 1.00 81.56 277 LEU A C 1
ATOM 2226 O O . LEU A 1 277 ? 0.638 -7.031 -13.466 1.00 81.56 277 LEU A O 1
ATOM 2230 N N . LYS A 1 278 ? -1.389 -6.243 -12.911 1.00 82.06 278 LYS A N 1
ATOM 2231 C CA . LYS A 1 278 ? -1.928 -7.549 -12.486 1.00 82.06 278 LYS A CA 1
ATOM 2232 C C . LYS A 1 278 ? -2.030 -8.534 -13.653 1.00 82.06 278 LYS A C 1
ATOM 2234 O O . LYS A 1 278 ? -1.649 -9.695 -13.515 1.00 82.06 278 LYS A O 1
ATOM 2239 N N . LYS A 1 279 ? -2.519 -8.075 -14.812 1.00 89.00 279 LYS A N 1
ATOM 2240 C CA . LYS A 1 279 ? -2.550 -8.888 -16.039 1.00 89.00 279 LYS A CA 1
ATOM 2241 C C . LYS A 1 279 ? -1.145 -9.300 -16.468 1.00 89.00 279 LYS A C 1
ATOM 2243 O O . LYS A 1 279 ? -0.952 -10.462 -16.798 1.00 89.00 279 LYS A O 1
ATOM 2248 N N . TYR A 1 280 ? -0.186 -8.376 -16.423 1.00 93.56 280 TYR A N 1
ATOM 2249 C CA . TYR A 1 280 ? 1.211 -8.638 -16.756 1.00 93.56 280 TYR A CA 1
ATOM 2250 C C . TYR A 1 280 ? 1.813 -9.693 -15.831 1.00 93.56 280 TYR A C 1
ATOM 2252 O O . TYR A 1 280 ? 2.311 -10.690 -16.328 1.00 93.56 280 TYR A O 1
ATOM 2260 N N . GLN A 1 281 ? 1.670 -9.543 -14.509 1.00 87.69 281 GLN A N 1
ATOM 2261 C CA . GLN A 1 281 ? 2.159 -10.522 -13.532 1.00 87.69 281 GLN A CA 1
ATOM 2262 C C . GLN A 1 281 ? 1.576 -11.928 -13.765 1.00 87.69 281 GLN A C 1
ATOM 2264 O O . GLN A 1 281 ? 2.298 -12.921 -13.674 1.00 87.69 281 GLN A O 1
ATOM 2269 N N . LYS A 1 282 ? 0.274 -12.024 -14.078 1.00 85.12 282 LYS A N 1
ATOM 2270 C CA . LYS A 1 282 ? -0.377 -13.304 -14.402 1.00 85.12 282 LYS A CA 1
ATOM 2271 C C . LYS A 1 282 ? 0.141 -13.886 -15.718 1.00 85.12 282 LYS A C 1
ATOM 2273 O O . LYS A 1 282 ? 0.379 -15.083 -15.800 1.00 85.12 282 LYS A O 1
ATOM 2278 N N . TRP A 1 283 ? 0.301 -13.054 -16.744 1.00 92.06 283 TRP A N 1
ATOM 2279 C CA . TRP A 1 283 ? 0.803 -13.481 -18.049 1.00 92.06 283 TRP A CA 1
ATOM 2280 C C . TRP A 1 283 ? 2.268 -13.929 -17.980 1.00 92.06 283 TRP A C 1
ATOM 2282 O O . TRP A 1 283 ? 2.592 -14.993 -18.489 1.00 92.06 283 TRP A O 1
ATOM 2292 N N . SER A 1 284 ? 3.132 -13.187 -17.285 1.00 86.44 284 SER A N 1
ATOM 2293 C CA . SER A 1 284 ? 4.565 -13.488 -17.183 1.00 86.44 284 SER A CA 1
ATOM 2294 C C . SER A 1 284 ? 4.881 -14.738 -16.357 1.00 86.44 284 SER A C 1
ATOM 2296 O O . SER A 1 284 ? 5.998 -15.230 -16.407 1.00 86.44 284 SER A O 1
ATOM 2298 N N . SER A 1 285 ? 3.922 -15.231 -15.569 1.00 79.44 285 SER A N 1
ATOM 2299 C CA . SER A 1 285 ? 4.029 -16.486 -14.812 1.00 79.44 285 SER A CA 1
ATOM 2300 C C . SER A 1 285 ? 3.235 -17.635 -15.444 1.00 79.44 285 SER A C 1
ATOM 2302 O O . SER A 1 285 ? 3.216 -18.740 -14.905 1.00 79.44 285 SER A O 1
ATOM 2304 N N . SER A 1 286 ? 2.561 -17.392 -16.573 1.00 78.31 286 SER A N 1
ATOM 2305 C CA . SER A 1 286 ? 1.713 -18.382 -17.233 1.00 78.31 286 SER A CA 1
ATOM 2306 C C . SER A 1 286 ? 2.535 -19.317 -18.129 1.00 78.31 286 SER A C 1
ATOM 2308 O O . SER A 1 286 ? 3.407 -18.840 -18.858 1.00 78.31 286 SER A O 1
ATOM 2310 N N . PRO A 1 287 ? 2.215 -20.626 -18.182 1.00 73.56 287 PRO A N 1
ATOM 2311 C CA . PRO A 1 287 ? 2.781 -21.521 -19.196 1.00 73.56 287 PRO A CA 1
ATOM 2312 C C . PRO A 1 287 ? 2.437 -21.067 -20.625 1.00 73.56 287 PRO A C 1
ATOM 2314 O O . PRO A 1 287 ? 3.198 -21.319 -21.559 1.00 73.56 287 PRO A O 1
ATOM 2317 N N . ASP A 1 288 ? 1.341 -20.319 -20.783 1.00 71.12 288 ASP A N 1
ATOM 2318 C CA . ASP A 1 288 ? 0.875 -19.796 -22.063 1.00 71.12 288 ASP A CA 1
ATOM 2319 C C . ASP A 1 288 ? 1.530 -18.459 -22.447 1.00 71.12 288 ASP A C 1
ATOM 2321 O O . ASP A 1 288 ? 1.133 -17.851 -23.446 1.00 71.12 288 ASP A O 1
ATOM 2325 N N . GLN A 1 289 ? 2.519 -17.975 -21.679 1.00 76.31 289 GLN A N 1
ATOM 2326 C CA . GLN A 1 289 ? 3.208 -16.708 -21.955 1.00 76.31 289 GLN A CA 1
ATOM 2327 C C . GLN A 1 289 ? 3.730 -16.673 -23.392 1.00 76.31 289 GLN A C 1
ATOM 2329 O O . GLN A 1 289 ? 3.477 -15.718 -24.121 1.00 76.31 289 GLN A O 1
ATOM 2334 N N . SER A 1 290 ? 4.397 -17.755 -23.806 1.00 68.06 290 SER A N 1
ATOM 2335 C CA . SER A 1 290 ? 4.972 -17.870 -25.144 1.00 68.06 290 SER A CA 1
ATOM 2336 C C . SER A 1 290 ? 3.909 -17.823 -26.238 1.00 68.06 290 SER A C 1
ATOM 2338 O O . SER A 1 290 ? 4.195 -17.290 -27.304 1.00 68.06 290 SER A O 1
ATOM 2340 N N . VAL A 1 291 ? 2.688 -18.319 -25.978 1.00 69.94 291 VAL A N 1
ATOM 2341 C CA . VAL A 1 291 ? 1.611 -18.439 -26.977 1.00 69.94 291 VAL A CA 1
ATOM 2342 C C . VAL A 1 291 ? 0.611 -17.286 -27.001 1.00 69.94 291 VAL A C 1
ATOM 2344 O O . VAL A 1 291 ? -0.246 -17.218 -27.888 1.00 69.94 291 VAL A O 1
ATOM 2347 N N . THR A 1 292 ? 0.716 -16.366 -26.045 1.00 79.44 292 THR A N 1
ATOM 2348 C CA . THR A 1 292 ? -0.265 -15.301 -25.834 1.00 79.44 292 THR A CA 1
ATOM 2349 C C . THR A 1 292 ? 0.368 -13.936 -26.058 1.00 79.44 292 THR A C 1
ATOM 2351 O O . THR A 1 292 ? 1.215 -13.501 -25.282 1.00 79.44 292 THR A O 1
ATOM 2354 N N . PHE A 1 293 ? -0.099 -13.202 -27.072 1.00 86.56 293 PHE A N 1
ATOM 2355 C CA . PHE A 1 293 ? 0.340 -11.826 -27.304 1.00 86.56 293 PHE A CA 1
ATOM 2356 C C . PHE A 1 293 ? -0.274 -10.892 -26.252 1.00 86.56 293 PHE A C 1
ATOM 2358 O O . PHE A 1 293 ? -1.462 -10.574 -26.311 1.00 86.56 293 PHE A O 1
ATOM 2365 N N . PHE A 1 294 ? 0.532 -10.428 -25.293 1.00 92.12 294 PHE A N 1
ATOM 2366 C CA . PHE A 1 294 ? 0.042 -9.654 -24.143 1.00 92.12 294 PHE A CA 1
ATOM 2367 C C . PHE A 1 294 ? -0.759 -8.399 -24.531 1.00 92.12 294 PHE A C 1
ATOM 2369 O O . PHE A 1 294 ? -1.708 -8.030 -23.839 1.00 92.12 294 PHE A O 1
ATOM 2376 N N . GLY A 1 295 ? -0.430 -7.774 -25.667 1.00 92.69 295 GLY A N 1
ATOM 2377 C CA . GLY A 1 295 ? -1.169 -6.629 -26.202 1.00 92.69 295 GLY A CA 1
ATOM 2378 C C . GLY A 1 295 ? -2.661 -6.894 -26.448 1.00 92.69 295 GLY A C 1
ATOM 2379 O O . GLY A 1 295 ? -3.443 -5.953 -26.356 1.00 92.69 295 GLY A O 1
ATOM 2380 N N . ASP A 1 296 ? -3.067 -8.147 -26.685 1.00 90.56 296 ASP A N 1
ATOM 2381 C CA . ASP A 1 296 ? -4.481 -8.528 -26.849 1.00 90.56 296 ASP A CA 1
ATOM 2382 C C . ASP A 1 296 ? -5.225 -8.615 -25.506 1.00 90.56 296 ASP A C 1
ATOM 2384 O O . ASP A 1 296 ? -6.451 -8.547 -25.457 1.00 90.56 296 ASP A O 1
ATOM 2388 N N . LEU A 1 297 ? -4.497 -8.773 -24.396 1.00 90.31 297 LEU A N 1
ATOM 2389 C CA . LEU A 1 297 ? -5.088 -8.914 -23.065 1.00 90.31 297 LEU A CA 1
ATOM 2390 C C . LEU A 1 297 ? -5.443 -7.565 -22.439 1.00 90.31 297 LEU A C 1
ATOM 2392 O O . LEU A 1 297 ? -6.072 -7.528 -21.378 1.00 90.31 297 LEU A O 1
ATOM 2396 N N . VAL A 1 298 ? -5.032 -6.448 -23.035 1.00 91.69 298 VAL A N 1
ATOM 2397 C CA . VAL A 1 298 ? -5.227 -5.101 -22.491 1.00 91.69 298 VAL A CA 1
ATOM 2398 C C . VAL A 1 298 ? -6.100 -4.254 -23.404 1.00 91.69 298 VAL A C 1
ATOM 2400 O O . VAL A 1 298 ? -6.219 -4.501 -24.595 1.00 91.69 298 VAL A O 1
ATOM 2403 N N . LYS A 1 299 ? -6.724 -3.224 -22.826 1.00 90.81 299 LYS A N 1
ATOM 2404 C CA . LYS A 1 299 ? -7.631 -2.344 -23.571 1.00 90.81 299 LYS A CA 1
ATOM 2405 C C . LYS A 1 299 ? -6.896 -1.498 -24.611 1.00 90.81 299 LYS A C 1
ATOM 2407 O O . LYS A 1 299 ? -7.354 -1.362 -25.739 1.00 90.81 299 LYS A O 1
ATOM 2412 N N . ASP A 1 300 ? -5.787 -0.894 -24.195 1.00 93.00 300 ASP A N 1
ATOM 2413 C CA . ASP A 1 300 ? -5.047 0.077 -24.989 1.00 93.00 300 ASP A CA 1
ATOM 2414 C C . ASP A 1 300 ? -3.578 -0.364 -25.082 1.00 93.00 300 ASP A C 1
ATOM 2416 O O . ASP A 1 300 ? -2.879 -0.444 -24.070 1.00 93.00 300 ASP A O 1
ATOM 2420 N N . CYS A 1 301 ? -3.119 -0.639 -26.305 1.00 96.50 301 CYS A N 1
ATOM 2421 C CA . CYS A 1 301 ? -1.718 -0.883 -26.647 1.00 96.50 301 CYS A CA 1
ATOM 2422 C C . CYS A 1 301 ? -1.307 0.103 -27.747 1.00 96.50 301 CYS A C 1
ATOM 2424 O O . CYS A 1 301 ? -1.902 0.127 -28.828 1.00 96.50 301 CYS A O 1
ATOM 2426 N N . TYR A 1 302 ? -0.326 0.954 -27.462 1.00 96.56 302 TYR A N 1
ATOM 2427 C CA . TYR A 1 302 ? 0.076 2.069 -28.319 1.00 96.56 302 TYR A CA 1
ATOM 2428 C C . TYR A 1 302 ? 1.310 1.714 -29.139 1.00 96.56 302 TYR A C 1
ATOM 2430 O O . TYR A 1 302 ? 2.261 1.173 -28.590 1.00 96.56 302 TYR A O 1
ATOM 2438 N N . SER A 1 303 ? 1.351 2.091 -30.418 1.00 95.81 303 SER A N 1
ATOM 2439 C CA . SER A 1 303 ? 2.558 1.926 -31.240 1.00 95.81 303 SER A CA 1
ATOM 2440 C C . SER A 1 303 ? 3.310 3.248 -31.412 1.00 95.81 303 SER A C 1
ATOM 2442 O O . SER A 1 303 ? 2.693 4.274 -31.715 1.00 95.81 303 SER A O 1
ATOM 2444 N N . VAL A 1 304 ? 4.633 3.233 -31.222 1.00 96.25 304 VAL A N 1
ATOM 2445 C CA . VAL A 1 304 ? 5.540 4.376 -31.420 1.00 96.25 304 VAL A CA 1
ATOM 2446 C C . VAL A 1 304 ? 6.741 3.938 -32.251 1.00 96.25 304 VAL A C 1
ATOM 2448 O O . VAL A 1 304 ? 7.500 3.073 -31.831 1.00 96.25 304 VAL A O 1
ATOM 2451 N N . GLU A 1 305 ? 6.953 4.559 -33.408 1.00 95.81 305 GLU A N 1
ATOM 2452 C CA . GLU A 1 305 ? 8.169 4.366 -34.201 1.00 95.81 305 GLU A CA 1
ATOM 2453 C C . GLU A 1 305 ? 9.203 5.447 -33.865 1.00 95.81 305 GLU A C 1
ATOM 2455 O O . GLU A 1 305 ? 8.894 6.637 -33.887 1.00 95.81 305 GLU A O 1
ATOM 2460 N N . LEU A 1 306 ? 10.430 5.019 -33.575 1.00 96.44 306 LEU A N 1
ATOM 2461 C CA . LEU A 1 306 ? 11.609 5.857 -33.405 1.00 96.44 306 LEU A CA 1
ATOM 2462 C C . LEU A 1 306 ? 12.586 5.591 -34.549 1.00 96.44 306 LEU A C 1
ATOM 2464 O O . LEU A 1 306 ? 12.892 4.442 -34.868 1.00 96.44 306 LEU A O 1
ATOM 2468 N N . ARG A 1 307 ? 13.122 6.657 -35.133 1.00 96.19 307 ARG A N 1
ATOM 2469 C CA . ARG A 1 307 ? 14.162 6.631 -36.167 1.00 96.19 307 ARG A CA 1
ATOM 2470 C C . ARG A 1 307 ? 15.439 7.286 -35.662 1.00 96.19 307 ARG A C 1
ATOM 2472 O O . ARG A 1 307 ? 15.435 7.965 -34.637 1.00 96.19 307 ARG A O 1
ATOM 2479 N N . ALA A 1 308 ? 16.528 7.087 -36.401 1.00 94.88 308 ALA A N 1
ATOM 2480 C CA . ALA A 1 308 ? 17.816 7.717 -36.136 1.00 94.88 308 ALA A CA 1
ATOM 2481 C C . ALA A 1 308 ? 17.679 9.213 -35.782 1.00 94.88 308 ALA A C 1
ATOM 2483 O O . ALA A 1 308 ? 17.068 9.990 -36.517 1.00 94.88 308 ALA A O 1
ATOM 2484 N N . GLY A 1 309 ? 18.254 9.598 -34.645 1.00 92.88 309 GLY A N 1
ATOM 2485 C CA . GLY A 1 309 ? 18.185 10.938 -34.068 1.00 92.88 309 GLY A CA 1
ATOM 2486 C C . GLY A 1 309 ? 17.065 11.146 -33.046 1.00 92.88 309 GLY A C 1
ATOM 2487 O O . GLY A 1 309 ? 17.148 12.106 -32.284 1.00 92.88 309 GLY A O 1
ATOM 2488 N N . ASN A 1 310 ? 16.053 10.275 -32.978 1.00 95.50 310 ASN A N 1
ATOM 2489 C CA . ASN A 1 310 ? 15.010 10.382 -31.958 1.00 95.50 310 ASN A CA 1
ATOM 2490 C C . ASN A 1 310 ? 15.521 9.923 -30.584 1.00 95.50 310 ASN A C 1
ATOM 2492 O O . ASN A 1 310 ? 16.283 8.957 -30.474 1.00 95.50 310 ASN A O 1
ATOM 2496 N N . THR A 1 311 ? 15.019 10.574 -29.535 1.00 96.50 311 THR A N 1
ATOM 2497 C CA . THR A 1 311 ? 15.171 10.151 -28.138 1.00 96.50 311 THR A CA 1
ATOM 2498 C C . THR A 1 311 ? 13.794 9.957 -27.520 1.00 96.50 311 THR A C 1
ATOM 2500 O O . THR A 1 311 ? 12.944 10.838 -27.630 1.00 96.50 311 THR A O 1
ATOM 2503 N N . MET A 1 312 ? 13.571 8.842 -26.835 1.00 97.44 312 MET A N 1
ATOM 2504 C CA . MET A 1 312 ? 12.365 8.606 -26.044 1.00 97.44 312 MET A CA 1
ATOM 2505 C C . MET A 1 312 ? 12.733 8.407 -24.578 1.00 97.44 312 MET A C 1
ATOM 2507 O O . MET A 1 312 ? 13.741 7.772 -24.272 1.00 97.44 312 MET A O 1
ATOM 2511 N N . PHE A 1 313 ? 11.904 8.935 -23.682 1.00 98.06 313 PHE A N 1
ATOM 2512 C CA . PHE A 1 313 ? 11.922 8.552 -22.276 1.00 98.06 313 PHE A CA 1
ATOM 2513 C C . PHE A 1 313 ? 10.728 7.642 -22.008 1.00 98.06 313 PHE A C 1
ATOM 2515 O O . PHE A 1 313 ? 9.591 8.013 -22.311 1.00 98.06 313 PHE A O 1
ATOM 2522 N N . ILE A 1 314 ? 10.997 6.464 -21.454 1.00 98.38 314 ILE A N 1
ATOM 2523 C CA . ILE A 1 314 ? 9.997 5.490 -21.021 1.00 98.38 314 ILE A CA 1
ATOM 2524 C C . ILE A 1 314 ? 9.911 5.589 -19.496 1.00 98.38 314 ILE A C 1
ATOM 2526 O O . ILE A 1 314 ? 10.923 5.371 -18.827 1.00 98.38 314 ILE A O 1
ATOM 2530 N N . PRO A 1 315 ? 8.755 5.967 -18.933 1.00 98.19 315 PRO A N 1
ATOM 2531 C CA . PRO A 1 315 ? 8.615 6.079 -17.494 1.00 98.19 315 PRO A CA 1
ATOM 2532 C C . PRO A 1 315 ? 8.558 4.757 -16.745 1.00 98.19 315 PRO A C 1
ATOM 2534 O O . PRO A 1 315 ? 8.227 3.712 -17.305 1.00 98.19 315 PRO A O 1
ATOM 2537 N N . THR A 1 316 ? 8.725 4.874 -15.430 1.00 97.44 316 THR A N 1
ATOM 2538 C CA . THR A 1 316 ? 8.548 3.824 -14.429 1.00 97.44 316 THR A CA 1
ATOM 2539 C C . THR A 1 316 ? 7.367 2.902 -14.735 1.00 97.44 316 THR A C 1
ATOM 2541 O O . THR A 1 316 ? 6.211 3.335 -14.768 1.00 97.44 316 THR A O 1
ATOM 2544 N N . GLY A 1 317 ? 7.662 1.610 -14.882 1.00 95.56 317 GLY A N 1
ATOM 2545 C CA . GLY A 1 317 ? 6.678 0.528 -14.911 1.00 95.56 317 GLY A CA 1
ATOM 2546 C C . GLY A 1 317 ? 5.981 0.278 -16.246 1.00 95.56 317 GLY A C 1
ATOM 2547 O O . GLY A 1 317 ? 5.256 -0.709 -16.341 1.00 95.56 317 GLY A O 1
ATOM 2548 N N . TRP A 1 318 ? 6.175 1.123 -17.265 1.00 98.38 318 TRP A N 1
ATOM 2549 C CA . TRP A 1 318 ? 5.515 0.947 -18.563 1.00 98.38 318 TRP A CA 1
ATOM 2550 C C . TRP A 1 318 ? 5.857 -0.407 -19.192 1.00 98.38 318 TRP A C 1
ATOM 2552 O O . TRP A 1 318 ? 7.020 -0.727 -19.438 1.00 98.38 318 TRP A O 1
ATOM 2562 N N . ILE A 1 319 ? 4.813 -1.189 -19.474 1.00 98.62 319 ILE A N 1
ATOM 2563 C CA . ILE A 1 319 ? 4.947 -2.504 -20.096 1.00 98.62 319 ILE A CA 1
ATOM 2564 C C . ILE A 1 319 ? 5.156 -2.281 -21.588 1.00 98.62 319 ILE A C 1
ATOM 2566 O O . ILE A 1 319 ? 4.372 -1.559 -22.217 1.00 98.62 319 ILE A O 1
ATOM 2570 N N . HIS A 1 320 ? 6.194 -2.879 -22.167 1.00 98.44 320 HIS A N 1
ATOM 2571 C CA . HIS A 1 320 ? 6.488 -2.655 -23.571 1.00 98.44 320 HIS A CA 1
ATOM 2572 C C . HIS A 1 320 ? 7.171 -3.820 -24.282 1.00 98.44 320 HIS A C 1
ATOM 2574 O O . HIS A 1 320 ? 7.954 -4.554 -23.692 1.00 98.44 320 HIS A O 1
ATOM 2580 N N . ALA A 1 321 ? 6.869 -3.957 -25.574 1.00 97.31 321 ALA A N 1
ATOM 2581 C CA . ALA A 1 321 ? 7.575 -4.820 -26.520 1.00 97.31 321 ALA A CA 1
ATOM 2582 C C . ALA A 1 321 ? 8.268 -3.963 -27.590 1.00 97.31 321 ALA A C 1
ATOM 2584 O O . ALA A 1 321 ? 7.852 -2.827 -27.852 1.00 97.31 321 ALA A O 1
ATOM 2585 N N . VAL A 1 322 ? 9.313 -4.497 -28.228 1.00 97.75 322 VAL A N 1
ATOM 2586 C CA . VAL A 1 322 ? 10.137 -3.752 -29.193 1.00 97.75 322 VAL A CA 1
ATOM 2587 C C . VAL A 1 322 ? 10.391 -4.569 -30.454 1.00 97.75 322 VAL A C 1
ATOM 2589 O O . VAL A 1 322 ? 10.942 -5.663 -30.401 1.00 97.75 322 VAL A O 1
ATOM 2592 N N . TYR A 1 323 ? 10.066 -3.990 -31.607 1.00 97.19 323 TYR A N 1
ATOM 2593 C CA . TYR A 1 323 ? 10.369 -4.522 -32.933 1.00 97.19 323 TYR A CA 1
ATOM 2594 C C . TYR A 1 323 ? 11.416 -3.663 -33.656 1.00 97.19 323 TYR A C 1
ATOM 2596 O O . TYR A 1 323 ? 11.502 -2.450 -33.465 1.00 97.19 323 TYR A O 1
ATOM 2604 N N . THR A 1 324 ? 12.239 -4.294 -34.491 1.00 97.50 324 THR A N 1
ATOM 2605 C CA . THR A 1 324 ? 13.372 -3.667 -35.189 1.00 97.50 324 THR A CA 1
ATOM 2606 C C . THR A 1 324 ? 13.145 -3.700 -36.702 1.00 97.50 324 THR A C 1
ATOM 2608 O O . THR A 1 324 ? 13.560 -4.656 -37.353 1.00 97.50 324 THR A O 1
ATOM 2611 N N . PRO A 1 325 ? 12.479 -2.695 -37.299 1.00 96.00 325 PRO A N 1
ATOM 2612 C CA . PRO A 1 325 ? 12.160 -2.698 -38.733 1.00 96.00 325 PRO A CA 1
ATOM 2613 C C . PRO A 1 325 ? 13.388 -2.579 -39.653 1.00 96.00 325 PRO A C 1
ATOM 2615 O O . PRO A 1 325 ? 13.352 -3.014 -40.807 1.00 96.00 325 PRO A O 1
ATOM 2618 N N . GLU A 1 326 ? 14.473 -1.991 -39.155 1.00 95.94 326 GLU A N 1
ATOM 2619 C CA . GLU A 1 326 ? 15.731 -1.762 -39.868 1.00 95.94 326 GLU A CA 1
ATOM 2620 C C . GLU A 1 326 ? 16.895 -2.055 -38.918 1.00 95.94 326 GLU A C 1
ATOM 2622 O O . GLU A 1 326 ? 16.754 -1.845 -37.714 1.00 95.94 326 GLU A O 1
ATOM 2627 N N . ASP A 1 327 ? 18.038 -2.514 -39.442 1.00 97.62 327 ASP A N 1
ATOM 2628 C CA . ASP A 1 327 ? 19.251 -2.696 -38.635 1.00 97.62 327 ASP A CA 1
ATOM 2629 C C . ASP A 1 327 ? 19.546 -1.422 -37.841 1.00 97.62 327 ASP A C 1
ATOM 2631 O O . ASP A 1 327 ? 19.686 -0.343 -38.421 1.00 97.62 327 ASP A O 1
ATOM 2635 N N . ALA A 1 328 ? 19.629 -1.548 -36.520 1.00 97.81 328 ALA A N 1
ATOM 2636 C CA . ALA A 1 328 ? 19.626 -0.401 -35.630 1.00 97.81 328 ALA A CA 1
ATOM 2637 C C . ALA A 1 328 ? 20.716 -0.492 -34.568 1.00 97.81 328 ALA A C 1
ATOM 2639 O O . ALA A 1 328 ? 20.930 -1.545 -33.958 1.00 97.81 328 ALA A O 1
ATOM 2640 N N . ILE A 1 329 ? 21.346 0.654 -34.315 1.00 98.19 329 ILE A N 1
ATOM 2641 C CA . ILE A 1 329 ? 22.241 0.878 -33.183 1.00 98.19 329 ILE A CA 1
ATOM 2642 C C . ILE A 1 329 ? 21.581 1.915 -32.285 1.00 98.19 329 ILE A C 1
ATOM 2644 O O . ILE A 1 329 ? 21.198 2.998 -32.735 1.00 98.19 329 ILE A O 1
ATOM 2648 N N . VAL A 1 330 ? 21.458 1.583 -31.007 1.00 97.50 330 VAL A N 1
ATOM 2649 C CA . VAL A 1 330 ? 20.804 2.422 -30.005 1.00 97.50 330 VAL A CA 1
ATOM 2650 C C . VAL A 1 330 ? 21.718 2.556 -28.800 1.00 97.50 330 VAL A C 1
ATOM 2652 O O . VAL A 1 330 ? 22.347 1.588 -28.376 1.00 97.50 330 VAL A O 1
ATOM 2655 N N . ILE A 1 331 ? 21.753 3.755 -28.229 1.00 97.44 331 ILE A N 1
ATOM 2656 C CA . ILE A 1 331 ? 22.269 3.981 -26.885 1.00 97.44 331 ILE A CA 1
ATOM 2657 C C . ILE A 1 331 ? 21.094 4.234 -25.949 1.00 97.44 331 ILE A C 1
ATOM 2659 O O . ILE A 1 331 ? 20.268 5.109 -26.205 1.00 97.44 331 ILE A O 1
ATOM 2663 N N . GLY A 1 332 ? 21.031 3.484 -24.858 1.00 97.12 332 GLY A N 1
ATOM 2664 C CA . GLY A 1 332 ? 20.018 3.673 -23.829 1.00 97.12 332 GLY A CA 1
ATOM 2665 C C . GLY A 1 332 ? 20.575 3.454 -22.435 1.00 97.12 332 GLY A C 1
ATOM 2666 O O . GLY A 1 332 ? 21.758 3.157 -22.266 1.00 97.12 332 GLY A O 1
ATOM 2667 N N . GLY A 1 333 ? 19.728 3.615 -21.431 1.00 97.56 333 GLY A N 1
ATOM 2668 C CA . GLY A 1 333 ? 20.115 3.364 -20.052 1.00 97.56 333 GLY A CA 1
ATOM 2669 C C . GLY A 1 333 ? 18.967 3.518 -19.077 1.00 97.56 333 GLY A C 1
ATOM 2670 O O . GLY A 1 333 ? 18.051 4.315 -19.298 1.00 97.56 333 GLY A O 1
ATOM 2671 N N . ASN A 1 334 ? 19.064 2.763 -17.990 1.00 98.56 334 ASN A N 1
ATOM 2672 C CA . ASN A 1 334 ? 18.062 2.660 -16.945 1.00 98.56 334 ASN A CA 1
ATOM 2673 C C . ASN A 1 334 ? 18.442 3.555 -15.761 1.00 98.56 334 ASN A C 1
ATOM 2675 O O . ASN A 1 334 ? 19.623 3.714 -15.436 1.00 98.56 334 ASN A O 1
ATOM 2679 N N . PHE A 1 335 ? 17.438 4.124 -15.097 1.00 98.31 335 PHE A N 1
ATOM 2680 C CA . PHE A 1 335 ? 17.613 4.932 -13.892 1.00 98.31 335 PHE A CA 1
ATOM 2681 C C . PHE A 1 335 ? 16.385 4.849 -12.974 1.00 98.31 335 PHE A C 1
ATOM 2683 O O . PHE A 1 335 ? 15.248 4.743 -13.436 1.00 98.31 335 PHE A O 1
ATOM 2690 N N . LEU A 1 336 ? 16.621 4.911 -11.661 1.00 98.38 336 LEU A N 1
ATOM 2691 C CA . LEU A 1 336 ? 15.575 5.071 -10.640 1.00 98.38 336 LEU A CA 1
ATOM 2692 C C . LEU A 1 336 ? 15.530 6.529 -10.184 1.00 98.38 336 LEU A C 1
ATOM 2694 O O . LEU A 1 336 ? 16.563 7.198 -10.181 1.00 98.38 336 LEU A O 1
ATOM 2698 N N . HIS A 1 337 ? 14.351 7.031 -9.819 1.00 98.12 337 HIS A N 1
ATOM 2699 C CA . HIS A 1 337 ? 14.164 8.444 -9.489 1.00 98.12 337 HIS A CA 1
ATOM 2700 C C . HIS A 1 337 ? 12.990 8.690 -8.529 1.00 98.12 337 HIS A C 1
ATOM 2702 O O . HIS A 1 337 ? 12.142 7.839 -8.270 1.00 98.12 337 HIS A O 1
ATOM 2708 N N . SER A 1 338 ? 12.899 9.922 -8.031 1.00 96.81 338 SER A N 1
ATOM 2709 C CA . SER A 1 338 ? 11.973 10.318 -6.962 1.00 96.81 338 SER A CA 1
ATOM 2710 C C . SER A 1 338 ? 10.569 10.721 -7.425 1.00 96.81 338 SER A C 1
ATOM 2712 O O . SER A 1 338 ? 9.897 11.439 -6.701 1.00 96.81 338 SER A O 1
ATOM 2714 N N . PHE A 1 339 ? 10.115 10.340 -8.623 1.00 95.38 339 PHE A N 1
ATOM 2715 C CA . PHE A 1 339 ? 8.797 10.793 -9.124 1.00 95.38 339 PHE A CA 1
ATOM 2716 C C . PHE A 1 339 ? 7.710 9.709 -9.094 1.00 95.38 339 PHE A C 1
ATOM 2718 O O . PHE A 1 339 ? 6.525 10.018 -9.252 1.00 95.38 339 PHE A O 1
ATOM 2725 N N . ASN A 1 340 ? 8.094 8.442 -8.910 1.00 91.62 340 ASN A N 1
ATOM 2726 C CA . ASN A 1 340 ? 7.155 7.324 -8.867 1.00 91.62 340 ASN A CA 1
ATOM 2727 C C . ASN A 1 340 ? 7.735 6.102 -8.127 1.00 91.62 340 ASN A C 1
ATOM 2729 O O . ASN A 1 340 ? 7.706 4.980 -8.638 1.00 91.62 340 ASN A O 1
ATOM 2733 N N . ALA A 1 341 ? 8.268 6.301 -6.916 1.00 89.50 341 ALA A N 1
ATOM 2734 C CA . ALA A 1 341 ? 8.850 5.197 -6.144 1.00 89.50 341 ALA A CA 1
ATOM 2735 C C . ALA A 1 341 ? 7.839 4.071 -5.845 1.00 89.50 341 ALA A C 1
ATOM 2737 O O . ALA A 1 341 ? 8.226 2.906 -5.797 1.00 89.50 341 ALA A O 1
ATOM 2738 N N . ALA A 1 342 ? 6.542 4.391 -5.735 1.00 82.06 342 ALA A N 1
ATOM 2739 C CA . ALA A 1 342 ? 5.470 3.403 -5.586 1.00 82.06 342 ALA A CA 1
ATOM 2740 C C . ALA A 1 342 ? 5.465 2.360 -6.707 1.00 82.06 342 ALA A C 1
ATOM 2742 O O . ALA A 1 342 ? 5.457 1.159 -6.441 1.00 82.06 342 ALA A O 1
ATOM 2743 N N . THR A 1 343 ? 5.520 2.804 -7.965 1.00 84.81 343 THR A N 1
ATOM 2744 C CA . THR A 1 343 ? 5.520 1.867 -9.094 1.00 84.81 343 THR A CA 1
ATOM 2745 C C . THR A 1 343 ? 6.861 1.136 -9.204 1.00 84.81 343 THR A C 1
ATOM 2747 O O . THR A 1 343 ? 6.854 -0.055 -9.499 1.00 84.81 343 THR A O 1
ATOM 2750 N N . GLN A 1 344 ? 7.994 1.786 -8.891 1.00 95.50 344 GLN A N 1
ATOM 2751 C CA . GLN A 1 344 ? 9.304 1.108 -8.827 1.00 95.50 344 GLN A CA 1
ATOM 2752 C C . GLN A 1 344 ? 9.267 -0.075 -7.841 1.00 95.50 344 GLN A C 1
ATOM 2754 O O . GLN A 1 344 ? 9.602 -1.204 -8.199 1.00 95.50 344 GLN A O 1
ATOM 2759 N N . LEU A 1 345 ? 8.771 0.151 -6.617 1.00 84.75 345 LEU A N 1
ATOM 2760 C CA . LEU A 1 345 ? 8.608 -0.902 -5.611 1.00 84.75 345 LEU A CA 1
ATOM 2761 C C . LEU A 1 345 ? 7.608 -1.977 -6.040 1.00 84.75 345 LEU A C 1
ATOM 2763 O O . LEU A 1 345 ? 7.870 -3.160 -5.827 1.00 84.75 345 LEU A O 1
ATOM 2767 N N . ARG A 1 346 ? 6.491 -1.596 -6.673 1.00 85.19 346 ARG A N 1
ATOM 2768 C CA . ARG A 1 346 ? 5.514 -2.571 -7.170 1.00 85.19 346 ARG A CA 1
ATOM 2769 C C . ARG A 1 346 ? 6.128 -3.501 -8.212 1.00 85.19 346 ARG A C 1
ATOM 2771 O O . ARG A 1 346 ? 5.909 -4.705 -8.147 1.00 85.19 346 ARG A O 1
ATOM 2778 N N . VAL A 1 347 ? 6.917 -2.975 -9.147 1.00 88.94 347 VAL A N 1
ATOM 2779 C CA . VAL A 1 347 ? 7.610 -3.805 -10.144 1.00 88.94 347 VAL A CA 1
ATOM 2780 C C . VAL A 1 347 ? 8.647 -4.702 -9.473 1.00 88.94 347 VAL A C 1
ATOM 2782 O O . VAL A 1 347 ? 8.671 -5.896 -9.748 1.00 88.94 347 VAL A O 1
ATOM 2785 N N . TYR A 1 348 ? 9.425 -4.179 -8.522 1.00 89.25 348 TYR A N 1
ATOM 2786 C CA . TYR A 1 348 ? 10.356 -4.988 -7.727 1.00 89.25 348 TYR A CA 1
ATOM 2787 C C . TYR A 1 348 ? 9.666 -6.148 -6.976 1.00 89.25 348 TYR A C 1
ATOM 2789 O O . TYR A 1 348 ? 10.242 -7.226 -6.810 1.00 89.25 348 TYR A O 1
ATOM 2797 N N . GLN A 1 349 ? 8.424 -5.960 -6.522 1.00 82.94 349 GLN A N 1
ATOM 2798 C CA . GLN A 1 349 ? 7.608 -7.033 -5.940 1.00 82.94 349 GLN A CA 1
ATOM 2799 C C . GLN A 1 349 ? 7.102 -8.021 -6.999 1.00 82.94 349 GLN A C 1
ATOM 2801 O O . GLN A 1 349 ? 7.126 -9.224 -6.756 1.00 82.94 349 GLN A O 1
ATOM 2806 N N . ILE A 1 350 ? 6.684 -7.544 -8.178 1.00 82.75 350 ILE A N 1
ATOM 2807 C CA . ILE A 1 350 ? 6.281 -8.409 -9.299 1.00 82.75 350 ILE A CA 1
ATOM 2808 C C . ILE A 1 350 ? 7.448 -9.305 -9.726 1.00 82.75 350 ILE A C 1
ATOM 2810 O O . ILE A 1 350 ? 7.253 -10.506 -9.889 1.00 82.75 350 ILE A O 1
ATOM 2814 N N . GLU A 1 351 ? 8.664 -8.767 -9.840 1.00 90.12 351 GLU A N 1
ATOM 2815 C CA . GLU A 1 351 ? 9.875 -9.542 -10.151 1.00 90.12 351 GLU A CA 1
ATOM 2816 C C . GLU A 1 351 ? 10.135 -10.660 -9.139 1.00 90.12 351 GLU A C 1
ATOM 2818 O O . GLU A 1 351 ? 10.601 -11.737 -9.507 1.00 90.12 351 GLU A O 1
ATOM 2823 N N . GLN A 1 352 ? 9.846 -10.408 -7.859 1.00 83.12 352 GLN A N 1
ATOM 2824 C CA . GLN A 1 352 ? 9.935 -11.421 -6.810 1.00 83.12 352 GLN A CA 1
ATOM 2825 C C . GLN A 1 352 ? 8.838 -12.471 -6.948 1.00 83.12 352 GLN A C 1
ATOM 2827 O O . GLN A 1 352 ? 9.145 -13.654 -6.927 1.00 83.12 352 GLN A O 1
ATOM 2832 N N . ALA A 1 353 ? 7.588 -12.044 -7.129 1.00 77.12 353 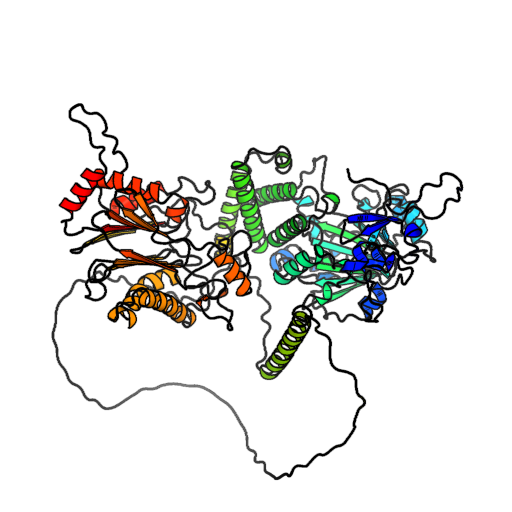ALA A N 1
ATOM 2833 C CA . ALA A 1 353 ? 6.434 -12.934 -7.232 1.00 77.12 353 ALA A CA 1
ATOM 2834 C C . ALA A 1 353 ? 6.430 -13.798 -8.504 1.00 77.12 353 ALA A C 1
ATOM 2836 O O . ALA A 1 353 ? 5.721 -14.795 -8.561 1.00 77.12 353 ALA A O 1
ATOM 2837 N N . THR A 1 354 ? 7.183 -13.394 -9.528 1.00 83.00 354 THR A N 1
ATOM 2838 C CA . THR A 1 354 ? 7.329 -14.108 -10.809 1.00 83.00 354 THR A CA 1
ATOM 2839 C C . THR A 1 354 ? 8.684 -14.804 -10.936 1.00 83.00 354 THR A C 1
ATOM 2841 O O . THR A 1 354 ? 9.060 -15.227 -12.024 1.00 83.00 354 THR A O 1
ATOM 2844 N N . ASP A 1 355 ? 9.433 -14.904 -9.832 1.00 86.19 355 ASP A N 1
ATOM 2845 C CA . ASP A 1 355 ? 10.714 -15.610 -9.748 1.00 86.19 355 ASP A CA 1
ATOM 2846 C C . ASP A 1 355 ? 11.757 -15.182 -10.796 1.00 86.19 355 ASP A C 1
ATOM 2848 O O . ASP A 1 355 ? 12.618 -15.964 -11.202 1.00 86.19 355 ASP A O 1
ATOM 2852 N N . VAL A 1 356 ? 11.753 -13.899 -11.188 1.00 84.56 356 VAL A N 1
ATOM 2853 C CA . VAL A 1 356 ? 12.737 -13.353 -12.139 1.00 84.56 356 VAL A CA 1
ATOM 2854 C C . VAL A 1 356 ? 14.150 -13.605 -11.602 1.00 84.56 356 VAL A C 1
ATOM 2856 O O . VAL A 1 356 ? 14.439 -13.191 -10.479 1.00 84.56 356 VAL A O 1
ATOM 2859 N N . PRO A 1 357 ? 15.069 -14.239 -12.344 1.00 85.88 357 PRO A N 1
ATOM 2860 C CA . PRO A 1 357 ? 16.423 -14.480 -11.852 1.00 85.88 357 PRO A CA 1
ATOM 2861 C C . PRO A 1 357 ? 17.138 -13.193 -11.416 1.00 85.88 357 PRO A C 1
ATOM 2863 O O . PRO A 1 357 ? 17.033 -12.165 -12.077 1.00 85.88 357 PRO A O 1
ATOM 2866 N N . ILE A 1 358 ? 17.938 -13.255 -10.342 1.00 83.38 358 ILE A N 1
ATOM 2867 C CA . ILE A 1 358 ? 18.633 -12.080 -9.765 1.00 83.38 358 ILE A CA 1
ATOM 2868 C C . ILE A 1 358 ? 19.462 -11.321 -10.812 1.00 83.38 358 ILE A C 1
ATOM 2870 O O . ILE A 1 358 ? 19.518 -10.096 -10.766 1.00 83.38 358 ILE A O 1
ATOM 2874 N N . LYS A 1 359 ? 20.064 -12.030 -11.779 1.00 85.06 359 LYS A N 1
ATOM 2875 C CA . LYS A 1 359 ? 20.854 -11.418 -12.861 1.00 85.06 359 LYS A CA 1
ATOM 2876 C C . LYS A 1 359 ? 20.051 -10.467 -13.764 1.00 85.06 359 LYS A C 1
ATOM 2878 O O . LYS A 1 359 ? 20.654 -9.623 -14.413 1.00 85.06 359 LYS A O 1
ATOM 2883 N N . PHE A 1 360 ? 18.726 -10.604 -13.790 1.00 87.12 360 PHE A N 1
ATOM 2884 C CA . PHE A 1 360 ? 17.804 -9.776 -14.569 1.00 87.12 360 PHE A CA 1
ATOM 2885 C C . PHE A 1 360 ? 17.064 -8.739 -13.723 1.00 87.12 360 PHE A C 1
ATOM 2887 O O . PHE A 1 360 ? 16.198 -8.042 -14.236 1.00 87.12 360 PHE A O 1
ATOM 2894 N N . ARG A 1 361 ? 17.378 -8.637 -12.427 1.00 92.56 361 ARG A N 1
ATOM 2895 C CA . ARG A 1 361 ? 16.826 -7.609 -11.540 1.00 92.56 361 ARG A CA 1
ATOM 2896 C C . ARG A 1 361 ? 17.812 -6.459 -11.394 1.00 92.56 361 ARG A C 1
ATOM 2898 O O . ARG A 1 361 ? 19.011 -6.607 -11.631 1.00 92.56 361 ARG A O 1
ATOM 2905 N N . PHE A 1 362 ? 17.316 -5.312 -10.938 1.00 95.81 362 PHE A N 1
ATOM 2906 C CA . PHE A 1 362 ? 18.165 -4.153 -10.685 1.00 95.81 362 PHE A CA 1
ATOM 2907 C C . PHE A 1 362 ? 19.257 -4.490 -9.638 1.00 95.81 362 PHE A C 1
ATOM 2909 O O . PHE A 1 362 ? 18.922 -4.868 -8.506 1.00 95.81 362 PHE A O 1
ATOM 2916 N N . PRO A 1 363 ? 20.559 -4.329 -9.950 1.00 93.69 363 PRO A N 1
ATOM 2917 C CA . PRO A 1 363 ? 21.635 -4.654 -9.018 1.00 93.69 363 PRO A CA 1
ATOM 2918 C C . PRO A 1 363 ? 21.595 -3.775 -7.768 1.00 93.69 363 PRO A C 1
ATOM 2920 O O . PRO A 1 363 ? 21.518 -2.552 -7.863 1.00 93.69 363 PRO A O 1
ATOM 2923 N N . TYR A 1 364 ? 21.712 -4.391 -6.590 1.00 93.12 364 TYR A N 1
ATOM 2924 C CA . TYR A 1 364 ? 21.733 -3.686 -5.302 1.00 93.12 364 TYR A CA 1
ATOM 2925 C C . TYR A 1 364 ? 20.496 -2.800 -5.056 1.00 93.12 364 TYR A C 1
ATOM 2927 O O . TYR A 1 364 ? 20.602 -1.762 -4.404 1.00 93.12 364 TYR A O 1
ATOM 2935 N N . TYR A 1 365 ? 19.324 -3.199 -5.567 1.00 93.25 365 TYR A N 1
ATOM 2936 C CA . TYR A 1 365 ? 18.098 -2.396 -5.520 1.00 93.25 365 TYR A CA 1
ATOM 2937 C C . TYR A 1 365 ? 17.782 -1.845 -4.120 1.00 93.25 365 TYR A C 1
ATOM 2939 O O . TYR A 1 365 ? 17.670 -0.633 -3.947 1.00 93.25 365 TYR A O 1
ATOM 2947 N N . LYS A 1 366 ? 17.703 -2.709 -3.097 1.00 89.88 366 LYS A N 1
ATOM 2948 C CA . LYS A 1 366 ? 17.415 -2.287 -1.714 1.00 89.88 366 LYS A CA 1
ATOM 2949 C C . LYS A 1 366 ? 18.469 -1.316 -1.171 1.00 89.88 366 LYS A C 1
ATOM 2951 O O . LYS A 1 366 ? 18.109 -0.284 -0.615 1.00 89.88 366 LYS A O 1
ATOM 2956 N N . LYS A 1 367 ? 19.753 -1.592 -1.412 1.00 92.25 367 LYS A N 1
ATOM 2957 C CA . LYS A 1 367 ? 20.868 -0.718 -1.014 1.00 92.25 367 LYS A CA 1
ATOM 2958 C C . LYS A 1 367 ? 20.795 0.665 -1.664 1.00 92.25 367 LYS A C 1
ATOM 2960 O O . LYS A 1 367 ? 21.006 1.667 -0.990 1.00 92.25 367 LYS A O 1
ATOM 2965 N N . LEU A 1 368 ? 20.451 0.740 -2.949 1.00 95.12 368 LEU A N 1
ATOM 2966 C CA . LEU A 1 368 ? 20.255 2.020 -3.631 1.00 95.12 368 LEU A CA 1
ATOM 2967 C C . LEU A 1 368 ? 19.060 2.800 -3.061 1.00 95.12 368 LEU A C 1
ATOM 2969 O O . LEU A 1 368 ? 19.155 4.013 -2.910 1.00 95.12 368 LEU A O 1
ATOM 2973 N N . ASN A 1 369 ? 17.964 2.120 -2.713 1.00 94.69 369 ASN A N 1
ATOM 2974 C CA . ASN A 1 369 ? 16.808 2.755 -2.073 1.00 94.69 369 ASN A CA 1
ATOM 2975 C C . ASN A 1 369 ? 17.163 3.309 -0.674 1.00 94.69 369 ASN A C 1
ATOM 2977 O O . ASN A 1 369 ? 16.698 4.390 -0.321 1.00 94.69 369 ASN A O 1
ATOM 2981 N N . TRP A 1 370 ? 18.037 2.638 0.086 1.00 93.50 370 TRP A N 1
ATOM 2982 C CA . TRP A 1 370 ? 18.585 3.173 1.340 1.00 93.50 370 TRP A CA 1
ATOM 2983 C C . TRP A 1 370 ? 19.430 4.433 1.129 1.00 93.50 370 TRP A C 1
ATOM 2985 O O . TRP A 1 370 ? 19.210 5.434 1.809 1.00 93.50 370 TRP A O 1
ATOM 2995 N N . TYR A 1 371 ? 20.337 4.431 0.147 1.00 95.06 371 TYR A N 1
ATOM 2996 C CA . TYR A 1 371 ? 21.085 5.641 -0.209 1.00 95.06 371 TYR A CA 1
ATOM 2997 C C . TYR A 1 371 ? 20.159 6.774 -0.673 1.00 95.06 371 TYR A C 1
ATOM 2999 O O . TYR A 1 371 ? 20.375 7.935 -0.325 1.00 95.06 371 TYR A O 1
ATOM 3007 N N . ALA A 1 372 ? 19.105 6.462 -1.433 1.00 95.94 372 ALA A N 1
ATOM 3008 C CA . ALA A 1 372 ? 18.104 7.451 -1.826 1.00 95.94 372 ALA A CA 1
ATOM 3009 C C . ALA A 1 372 ? 17.406 8.065 -0.599 1.00 95.94 372 ALA A C 1
ATOM 3011 O O . ALA A 1 372 ? 17.185 9.273 -0.573 1.00 95.94 372 ALA A O 1
ATOM 3012 N N . LEU A 1 373 ? 17.136 7.268 0.440 1.00 93.88 373 LEU A N 1
ATOM 3013 C CA . LEU A 1 373 ? 16.558 7.742 1.696 1.00 93.88 373 LEU A CA 1
ATOM 3014 C C . LEU A 1 373 ? 17.512 8.672 2.471 1.00 93.88 373 LEU A C 1
ATOM 3016 O O . LEU A 1 373 ? 17.080 9.730 2.926 1.00 93.88 373 LEU A O 1
ATOM 3020 N N . GLU A 1 374 ? 18.811 8.353 2.552 1.00 94.31 374 GLU A N 1
ATOM 3021 C CA . GLU A 1 374 ? 19.827 9.282 3.091 1.00 94.31 374 GLU A CA 1
ATOM 3022 C C . GLU A 1 374 ? 19.866 10.595 2.299 1.00 94.31 374 GLU A C 1
ATOM 3024 O O . GLU A 1 374 ? 19.950 11.683 2.876 1.00 94.31 374 GLU A O 1
ATOM 3029 N N . LYS A 1 375 ? 19.753 10.507 0.968 1.00 95.25 375 LYS A N 1
ATOM 3030 C CA . LYS A 1 375 ? 19.722 11.686 0.101 1.00 95.25 375 LYS A CA 1
ATOM 3031 C C . LYS A 1 375 ? 18.465 12.531 0.316 1.00 95.25 375 LYS A C 1
ATOM 3033 O O . LYS A 1 375 ? 18.530 13.757 0.239 1.00 95.25 375 LYS A O 1
ATOM 3038 N N . PHE A 1 376 ? 17.331 11.902 0.614 1.00 95.81 376 PHE A N 1
ATOM 3039 C CA . PHE A 1 376 ? 16.101 12.604 0.978 1.00 95.81 376 PHE A CA 1
ATOM 3040 C C . PHE A 1 376 ? 16.236 13.311 2.325 1.00 95.81 376 PHE A C 1
ATOM 3042 O O . PHE A 1 376 ? 15.875 14.482 2.415 1.00 95.81 376 PHE A O 1
ATOM 3049 N N . ASP A 1 377 ? 16.823 12.660 3.332 1.00 95.00 377 ASP A N 1
ATOM 3050 C CA . ASP A 1 377 ? 17.130 13.277 4.632 1.00 95.00 377 ASP A CA 1
ATOM 3051 C C . ASP A 1 377 ? 18.035 14.512 4.470 1.00 95.00 377 ASP A C 1
ATOM 3053 O O . ASP A 1 377 ? 17.780 15.567 5.051 1.00 95.00 377 ASP A O 1
ATOM 3057 N N . GLU A 1 378 ? 19.061 14.426 3.614 1.00 95.00 378 GLU A N 1
ATOM 3058 C CA . GLU A 1 378 ? 19.900 15.570 3.233 1.00 95.00 378 GLU A CA 1
ATOM 3059 C C . GLU A 1 378 ? 19.067 16.716 2.639 1.00 95.00 378 GLU A C 1
ATOM 3061 O O . GLU A 1 378 ? 19.097 17.826 3.174 1.00 95.00 378 GLU A O 1
ATOM 3066 N N . TRP A 1 379 ? 18.273 16.457 1.596 1.00 95.62 379 TRP A N 1
ATOM 3067 C CA . TRP A 1 379 ? 17.465 17.496 0.947 1.00 95.62 379 TRP A CA 1
ATOM 3068 C C . TRP A 1 379 ? 16.425 18.130 1.875 1.00 95.62 379 TRP A C 1
ATOM 3070 O O . TRP A 1 379 ? 16.146 19.328 1.769 1.00 95.62 379 TRP A O 1
ATOM 3080 N N . LEU A 1 380 ? 15.834 17.338 2.770 1.00 93.81 380 LEU A N 1
ATOM 3081 C CA . LEU A 1 380 ? 14.856 17.808 3.748 1.00 93.81 380 LEU A CA 1
ATOM 3082 C C . LEU A 1 380 ? 15.512 18.737 4.776 1.00 93.81 380 LEU A C 1
ATOM 3084 O O . LEU A 1 380 ? 14.967 19.804 5.069 1.00 93.81 380 LEU A O 1
ATOM 3088 N N . ARG A 1 381 ? 16.719 18.405 5.259 1.00 93.19 381 ARG A N 1
ATOM 3089 C CA . ARG A 1 381 ? 17.512 19.295 6.130 1.00 93.19 381 ARG A CA 1
ATOM 3090 C C . ARG A 1 381 ? 17.916 20.592 5.436 1.00 93.19 381 ARG A C 1
ATOM 3092 O O . ARG A 1 381 ? 17.933 21.644 6.074 1.00 93.19 381 ARG A O 1
ATOM 3099 N N . GLU A 1 382 ? 18.202 20.529 4.139 1.00 94.56 382 GLU A N 1
ATOM 3100 C CA . GLU A 1 382 ? 18.486 21.700 3.300 1.00 94.56 382 GLU A CA 1
ATOM 3101 C C . GLU A 1 382 ? 17.242 22.554 3.007 1.00 94.56 382 GLU A C 1
ATOM 3103 O O . GLU A 1 382 ? 17.372 23.647 2.455 1.00 94.56 382 GLU A O 1
ATOM 3108 N N . LYS A 1 383 ? 16.044 22.090 3.395 1.00 88.44 383 LYS A N 1
ATOM 3109 C CA . LYS A 1 383 ? 14.758 22.763 3.158 1.00 88.44 383 LYS A CA 1
ATOM 3110 C C . LYS A 1 383 ? 14.538 23.094 1.680 1.00 88.44 383 LYS A C 1
ATOM 3112 O O . LYS A 1 383 ? 14.072 24.181 1.335 1.00 88.44 383 LYS A O 1
ATOM 3117 N N . ARG A 1 384 ? 14.905 22.161 0.798 1.00 90.31 384 ARG A N 1
ATOM 3118 C CA . ARG A 1 384 ? 14.673 22.291 -0.644 1.00 90.31 384 ARG A CA 1
ATOM 3119 C C . ARG A 1 384 ? 13.169 22.340 -0.939 1.00 90.31 384 ARG A C 1
ATOM 3121 O O . ARG A 1 384 ? 12.361 21.782 -0.209 1.00 90.31 384 ARG A O 1
ATOM 3128 N N . GLU A 1 385 ? 12.792 22.962 -2.051 1.00 88.75 385 GLU A N 1
ATOM 3129 C CA . GLU A 1 385 ? 11.436 22.822 -2.582 1.00 88.75 385 GLU A CA 1
ATOM 3130 C C . GLU A 1 385 ? 11.238 21.456 -3.255 1.00 88.75 385 GLU A C 1
ATOM 3132 O O . GLU A 1 385 ? 12.046 21.027 -4.101 1.00 88.75 385 GLU A O 1
ATOM 3137 N N . PHE A 1 386 ? 10.123 20.813 -2.905 1.00 91.50 386 PHE A N 1
ATOM 3138 C CA . PHE A 1 386 ? 9.722 19.500 -3.397 1.00 91.50 386 PHE A CA 1
ATOM 3139 C C . PHE A 1 386 ? 8.416 19.576 -4.182 1.00 91.50 386 PHE A C 1
ATOM 3141 O O . PHE A 1 386 ? 7.497 20.321 -3.848 1.00 91.50 386 PHE A O 1
ATOM 3148 N N . SER A 1 387 ? 8.332 18.763 -5.228 1.00 91.00 387 SER A N 1
ATOM 3149 C CA . SER A 1 387 ? 7.073 18.454 -5.897 1.00 91.00 387 SER A CA 1
ATOM 3150 C C . SER A 1 387 ? 6.245 17.453 -5.091 1.00 91.00 387 SER A C 1
ATOM 3152 O O . SER A 1 387 ? 6.779 16.695 -4.279 1.00 91.00 387 SER A O 1
ATOM 3154 N N . TYR A 1 388 ? 4.945 17.388 -5.394 1.00 85.69 388 TYR A N 1
ATOM 3155 C CA . TYR A 1 388 ? 4.043 16.343 -4.895 1.00 85.69 388 TYR A CA 1
ATOM 3156 C C . TYR A 1 388 ? 4.654 14.940 -5.040 1.00 85.69 388 TYR A C 1
ATOM 3158 O O . TYR A 1 388 ? 4.679 14.165 -4.093 1.00 85.69 388 TYR A O 1
ATOM 3166 N N . PHE A 1 389 ? 5.192 14.638 -6.223 1.00 88.94 389 PHE A N 1
ATOM 3167 C CA . PHE A 1 389 ? 5.708 13.314 -6.563 1.00 88.94 389 PHE A CA 1
ATOM 3168 C C . PHE A 1 389 ? 6.965 12.925 -5.771 1.00 88.94 389 PHE A C 1
ATOM 3170 O O . PHE A 1 389 ? 7.148 11.749 -5.454 1.00 88.94 389 PHE A O 1
ATOM 3177 N N . GLU A 1 390 ? 7.814 13.907 -5.445 1.00 94.25 390 GLU A N 1
ATOM 3178 C CA . GLU A 1 390 ? 8.991 13.708 -4.590 1.00 94.25 390 GLU A CA 1
ATOM 3179 C C . GLU A 1 390 ? 8.571 13.378 -3.155 1.00 94.25 390 GLU A C 1
ATOM 3181 O O . GLU A 1 390 ? 9.054 12.390 -2.607 1.00 94.25 390 GLU A O 1
ATOM 3186 N N . LEU A 1 391 ? 7.625 14.133 -2.583 1.00 90.25 391 LEU A N 1
ATOM 3187 C CA . LEU A 1 391 ? 7.112 13.879 -1.230 1.00 90.25 391 LEU A CA 1
ATOM 3188 C C . LEU A 1 391 ? 6.341 12.555 -1.138 1.00 90.25 391 LEU A C 1
ATOM 3190 O O . LEU A 1 391 ? 6.528 11.805 -0.183 1.00 90.25 391 LEU A O 1
ATOM 3194 N N . GLU A 1 392 ? 5.534 12.229 -2.153 1.00 83.12 392 GLU A N 1
ATOM 3195 C CA . GLU A 1 392 ? 4.873 10.923 -2.279 1.00 83.12 392 GLU A CA 1
ATOM 3196 C C . GLU A 1 392 ? 5.909 9.794 -2.283 1.00 83.12 392 GLU A C 1
ATOM 3198 O O . GLU A 1 392 ? 5.808 8.841 -1.518 1.00 83.12 392 GLU A O 1
ATOM 3203 N N . SER A 1 393 ? 6.959 9.919 -3.098 1.00 88.19 393 SER A N 1
ATOM 3204 C CA . SER A 1 393 ? 8.008 8.900 -3.179 1.00 88.19 393 SER A CA 1
ATOM 3205 C C . SER A 1 393 ? 8.779 8.745 -1.864 1.00 88.19 393 SER A C 1
ATOM 3207 O O . SER A 1 393 ? 9.079 7.617 -1.473 1.00 88.19 393 SER A O 1
ATOM 3209 N N . MET A 1 394 ? 9.067 9.849 -1.165 1.00 93.38 394 MET A N 1
ATOM 3210 C CA . MET A 1 394 ? 9.684 9.829 0.169 1.00 93.38 394 MET A CA 1
ATOM 3211 C C . MET A 1 394 ? 8.821 9.059 1.167 1.00 93.38 394 MET A C 1
ATOM 3213 O O . MET A 1 394 ? 9.321 8.157 1.839 1.00 93.38 394 MET A O 1
ATOM 3217 N N . ALA A 1 395 ? 7.526 9.371 1.222 1.00 78.44 395 ALA A N 1
ATOM 3218 C CA . ALA A 1 395 ? 6.564 8.709 2.093 1.00 78.44 395 ALA A CA 1
ATOM 3219 C C . ALA A 1 395 ? 6.511 7.197 1.848 1.00 78.44 395 ALA A C 1
ATOM 3221 O O . ALA A 1 395 ? 6.706 6.407 2.771 1.00 78.44 395 ALA A O 1
ATOM 3222 N N . VAL A 1 396 ? 6.328 6.800 0.585 1.00 76.56 396 VAL A N 1
ATOM 3223 C CA . VAL A 1 396 ? 6.234 5.393 0.180 1.00 76.56 396 VAL A CA 1
ATOM 3224 C C . VAL A 1 396 ? 7.483 4.608 0.581 1.00 76.56 396 VAL A C 1
ATOM 3226 O O . VAL A 1 396 ? 7.363 3.542 1.185 1.00 76.56 396 VAL A O 1
ATOM 3229 N N . LEU A 1 397 ? 8.682 5.106 0.247 1.00 82.38 397 LEU A N 1
ATOM 3230 C CA . LEU A 1 397 ? 9.929 4.406 0.583 1.00 82.38 397 LEU A CA 1
ATOM 3231 C C . LEU A 1 397 ? 10.095 4.253 2.092 1.00 82.38 397 LEU A C 1
ATOM 3233 O O . LEU A 1 397 ? 10.559 3.220 2.572 1.00 82.38 397 LEU A O 1
ATOM 3237 N N . THR A 1 398 ? 9.703 5.282 2.833 1.00 80.94 398 THR A N 1
ATOM 3238 C CA . THR A 1 398 ? 9.831 5.305 4.283 1.00 80.94 398 THR A CA 1
ATOM 3239 C C . THR A 1 398 ? 8.929 4.269 4.943 1.00 80.94 398 THR A C 1
ATOM 3241 O O . THR A 1 398 ? 9.401 3.498 5.774 1.00 80.94 398 THR A O 1
ATOM 3244 N N . VAL A 1 399 ? 7.665 4.186 4.519 1.00 69.12 399 VAL A N 1
ATOM 3245 C CA . VAL A 1 399 ? 6.720 3.160 4.990 1.00 69.12 399 VAL A CA 1
ATOM 3246 C C . VAL A 1 399 ? 7.198 1.759 4.608 1.00 69.12 399 VAL A C 1
ATOM 3248 O O . VAL A 1 399 ? 7.198 0.854 5.442 1.00 69.12 399 VAL A O 1
ATOM 3251 N N . PHE A 1 400 ? 7.667 1.578 3.369 1.00 70.81 400 PHE A N 1
ATOM 3252 C CA . PHE A 1 400 ? 8.198 0.300 2.894 1.00 70.81 400 PHE A CA 1
ATOM 3253 C C . PHE A 1 400 ? 9.352 -0.212 3.773 1.00 70.81 400 PHE A C 1
ATOM 3255 O O . PHE A 1 400 ? 9.367 -1.383 4.164 1.00 70.81 400 PHE A O 1
ATOM 3262 N N . PHE A 1 401 ? 10.301 0.659 4.126 1.00 72.44 401 PHE A N 1
ATOM 3263 C CA . PHE A 1 401 ? 11.433 0.276 4.967 1.00 72.44 401 PHE A CA 1
ATOM 3264 C C . PHE A 1 401 ? 11.100 0.182 6.453 1.00 72.44 401 PHE A C 1
ATOM 3266 O O . PHE A 1 401 ? 11.606 -0.729 7.100 1.00 72.44 401 PHE A O 1
ATOM 3273 N N . ALA A 1 402 ? 10.232 1.040 6.992 1.00 66.00 402 ALA A N 1
ATOM 3274 C CA . ALA A 1 402 ? 9.790 0.935 8.383 1.00 66.00 402 ALA A CA 1
ATOM 3275 C C . ALA A 1 402 ? 9.123 -0.428 8.658 1.00 66.00 402 ALA A C 1
ATOM 3277 O O . ALA A 1 402 ? 9.428 -1.084 9.656 1.00 66.00 402 ALA A O 1
ATOM 3278 N N . ASN A 1 403 ? 8.296 -0.908 7.724 1.00 55.94 403 ASN A N 1
ATOM 3279 C CA . ASN A 1 403 ? 7.683 -2.238 7.800 1.00 55.94 403 ASN A CA 1
ATOM 3280 C C . ASN A 1 403 ? 8.723 -3.360 7.647 1.00 55.94 403 ASN A C 1
ATOM 3282 O O . ASN A 1 403 ? 8.728 -4.311 8.419 1.00 55.94 403 ASN A O 1
ATOM 3286 N N . SER A 1 404 ? 9.658 -3.218 6.702 1.00 58.44 404 SER A N 1
ATOM 3287 C CA . SER A 1 404 ? 10.704 -4.228 6.482 1.00 58.44 404 SER A CA 1
ATOM 3288 C C . SER A 1 404 ? 11.636 -4.377 7.695 1.00 58.44 404 SER A C 1
ATOM 3290 O O . SER A 1 404 ? 11.959 -5.490 8.093 1.00 58.44 404 SER A O 1
ATOM 3292 N N . VAL A 1 405 ? 12.042 -3.266 8.320 1.00 58.69 405 VAL A N 1
ATOM 3293 C CA . VAL A 1 405 ? 12.942 -3.264 9.489 1.00 58.69 405 VAL A CA 1
ATOM 3294 C C . VAL A 1 405 ? 12.221 -3.744 10.758 1.00 58.69 405 VAL A C 1
ATOM 3296 O O . VAL A 1 405 ? 12.830 -4.420 11.587 1.00 58.69 405 VAL A O 1
ATOM 3299 N N . SER A 1 406 ? 10.925 -3.446 10.915 1.00 50.16 406 SER A N 1
ATOM 3300 C CA . SER A 1 406 ? 10.129 -3.915 12.064 1.00 50.16 406 SER A CA 1
ATOM 3301 C C . SER A 1 406 ? 9.793 -5.412 12.002 1.00 50.16 406 SER A C 1
ATOM 3303 O O . SER A 1 406 ? 9.801 -6.077 13.041 1.00 50.16 406 SER A O 1
ATOM 3305 N N . GLU A 1 407 ? 9.577 -5.979 10.811 1.00 43.72 407 GLU A N 1
ATOM 3306 C CA . GLU A 1 407 ? 9.471 -7.434 10.617 1.00 43.72 407 GLU A CA 1
ATOM 3307 C C . GLU A 1 407 ? 10.818 -8.146 10.845 1.00 43.72 407 GLU A C 1
ATOM 3309 O O . GLU A 1 407 ? 10.869 -9.177 11.523 1.00 43.72 407 GLU A O 1
ATOM 3314 N N . GLU A 1 408 ? 11.926 -7.566 10.368 1.00 47.38 408 GLU A N 1
ATOM 3315 C CA . GLU A 1 408 ? 13.291 -8.077 10.584 1.00 47.38 408 GLU A CA 1
ATOM 3316 C C . GLU A 1 408 ? 13.730 -8.027 12.063 1.00 47.38 408 GLU A C 1
ATOM 3318 O O . GLU A 1 408 ? 14.613 -8.780 12.464 1.00 47.38 408 GLU A O 1
ATOM 3323 N N . GLY A 1 409 ? 13.084 -7.212 12.906 1.00 42.09 409 GLY A N 1
ATOM 3324 C CA . GLY A 1 409 ? 13.275 -7.212 14.362 1.00 42.09 409 GLY A CA 1
ATOM 3325 C C . GLY A 1 409 ? 12.626 -8.399 15.092 1.00 42.09 409 GLY A C 1
ATOM 3326 O O . GLY A 1 409 ? 13.019 -8.714 16.216 1.00 42.09 409 GLY A O 1
ATOM 3327 N N . LYS A 1 410 ? 11.658 -9.089 14.466 1.00 41.41 410 LYS A N 1
ATOM 3328 C CA . LYS A 1 410 ? 10.941 -10.244 15.049 1.00 41.41 410 LYS A CA 1
ATOM 3329 C C . LYS A 1 410 ? 11.546 -11.603 14.655 1.00 41.41 410 LYS A C 1
ATOM 3331 O O . LYS A 1 410 ? 11.271 -12.603 15.316 1.00 41.41 410 LYS A O 1
ATOM 3336 N N . MET A 1 411 ? 12.412 -11.654 13.638 1.00 37.03 411 MET A N 1
ATOM 3337 C CA . MET A 1 411 ? 13.205 -12.833 13.260 1.00 37.03 411 MET A CA 1
ATOM 3338 C C . MET A 1 411 ? 14.701 -12.538 13.407 1.00 37.03 411 MET A C 1
ATOM 3340 O O . MET A 1 411 ? 15.188 -11.551 12.878 1.00 37.03 411 MET A O 1
ATOM 3344 N N . ASN A 1 412 ? 15.463 -13.421 14.066 1.00 40.78 412 ASN A N 1
ATOM 3345 C CA . ASN A 1 412 ? 16.931 -13.348 14.076 1.00 40.78 412 ASN A CA 1
ATOM 3346 C C . ASN A 1 412 ? 17.469 -13.093 12.656 1.00 40.78 412 ASN A C 1
ATOM 3348 O O . ASN A 1 412 ? 17.268 -13.927 11.772 1.00 40.78 412 ASN A O 1
ATOM 3352 N N . MET A 1 413 ? 18.166 -11.963 12.468 1.00 40.09 413 MET A N 1
ATOM 3353 C CA . MET A 1 413 ? 18.767 -11.540 11.200 1.00 40.09 413 MET A CA 1
ATOM 3354 C C . MET A 1 413 ? 19.492 -12.701 10.511 1.00 40.09 413 MET A C 1
ATOM 3356 O O . MET A 1 413 ? 20.595 -13.096 10.901 1.00 40.09 413 MET A O 1
ATOM 3360 N N . THR A 1 414 ? 18.919 -13.235 9.436 1.00 41.50 414 THR A N 1
ATOM 3361 C CA . THR A 1 414 ? 19.675 -14.104 8.537 1.00 41.50 414 THR A CA 1
ATOM 3362 C C . THR A 1 414 ? 20.808 -13.302 7.897 1.00 41.50 414 THR A C 1
ATOM 3364 O O . THR A 1 414 ? 20.604 -12.190 7.414 1.00 41.50 414 THR A O 1
ATOM 3367 N N . ILE A 1 415 ? 22.006 -13.895 7.833 1.00 42.44 415 ILE A N 1
ATOM 3368 C CA . ILE A 1 415 ? 23.263 -13.310 7.314 1.00 42.44 415 ILE A CA 1
ATOM 3369 C C . ILE A 1 415 ? 23.097 -12.614 5.941 1.00 42.44 415 ILE A C 1
ATOM 3371 O O . ILE A 1 415 ? 23.827 -11.677 5.635 1.00 42.44 415 ILE A O 1
ATOM 3375 N N . ARG A 1 416 ? 22.107 -13.020 5.130 1.00 41.31 416 ARG A N 1
ATOM 3376 C CA . ARG A 1 416 ? 21.795 -12.424 3.818 1.00 41.31 416 ARG A CA 1
ATOM 3377 C C . ARG A 1 416 ? 21.257 -10.983 3.875 1.00 41.31 416 ARG A C 1
ATOM 3379 O O . ARG A 1 416 ? 21.507 -10.243 2.934 1.00 41.31 416 ARG A O 1
ATOM 3386 N N . HIS A 1 417 ? 20.581 -10.571 4.951 1.00 51.41 417 HIS A N 1
ATOM 3387 C CA . HIS A 1 417 ? 19.875 -9.276 5.030 1.00 51.41 417 HIS A CA 1
ATOM 3388 C C . HIS A 1 417 ? 20.766 -8.117 5.497 1.00 51.41 417 HIS A C 1
ATOM 3390 O O . HIS A 1 417 ? 20.544 -6.965 5.136 1.00 51.41 417 HIS A O 1
ATOM 3396 N N . LYS A 1 418 ? 21.855 -8.419 6.216 1.00 51.91 418 LYS A N 1
ATOM 3397 C CA . LYS A 1 418 ? 22.817 -7.413 6.696 1.00 51.91 418 LYS A CA 1
ATOM 3398 C C . LYS A 1 418 ? 23.556 -6.682 5.562 1.00 51.91 418 LYS A C 1
ATOM 3400 O O . LYS A 1 418 ? 24.114 -5.620 5.788 1.00 51.91 418 LYS A O 1
ATOM 3405 N N . HIS A 1 419 ? 23.576 -7.239 4.349 1.00 59.12 419 HIS A N 1
ATOM 3406 C CA . HIS A 1 419 ? 24.307 -6.671 3.212 1.00 59.12 419 HIS A CA 1
ATOM 3407 C C . HIS A 1 419 ? 23.529 -5.609 2.416 1.00 59.12 419 HIS A C 1
ATOM 3409 O O . HIS A 1 419 ? 24.154 -4.884 1.630 1.00 59.12 419 HIS A O 1
ATOM 3415 N N . ASP A 1 420 ? 22.209 -5.507 2.609 1.00 74.56 420 ASP A N 1
ATOM 3416 C CA . ASP A 1 420 ? 21.343 -4.581 1.868 1.00 74.56 420 ASP A CA 1
ATOM 3417 C C . ASP A 1 420 ? 21.301 -3.177 2.484 1.00 74.56 420 ASP A C 1
ATOM 3419 O O . ASP A 1 420 ? 21.110 -2.207 1.753 1.00 74.56 420 ASP A O 1
ATOM 3423 N N . ILE A 1 421 ? 21.525 -3.050 3.793 1.00 85.19 421 ILE A N 1
ATOM 3424 C CA . ILE A 1 421 ? 21.641 -1.757 4.477 1.00 85.19 421 ILE A CA 1
ATOM 3425 C C . ILE A 1 421 ? 23.093 -1.267 4.338 1.00 85.19 421 ILE A C 1
ATOM 3427 O O . ILE A 1 421 ? 24.017 -2.014 4.666 1.00 85.19 421 ILE A O 1
ATOM 3431 N N . PRO A 1 422 ? 23.341 -0.054 3.814 1.00 86.12 422 PRO A N 1
ATOM 3432 C CA . PRO A 1 422 ? 24.666 0.556 3.835 1.00 86.12 422 PRO A CA 1
ATOM 3433 C C . PRO A 1 422 ? 25.261 0.645 5.245 1.00 86.12 422 PRO A C 1
ATOM 3435 O O . PRO A 1 422 ? 24.590 1.098 6.165 1.00 86.12 422 PRO A O 1
ATOM 3438 N N . ASP A 1 423 ? 26.552 0.329 5.392 1.00 83.06 423 ASP A N 1
ATOM 3439 C CA . ASP A 1 423 ? 27.273 0.473 6.671 1.00 83.06 423 ASP A CA 1
ATOM 3440 C C . ASP A 1 423 ? 27.318 1.931 7.175 1.00 83.06 423 ASP A C 1
ATOM 3442 O O . ASP A 1 423 ? 27.585 2.173 8.347 1.00 83.06 423 ASP A O 1
ATOM 3446 N N . THR A 1 424 ? 27.070 2.907 6.295 1.00 82.12 424 THR A N 1
ATOM 3447 C CA . THR A 1 424 ? 26.970 4.334 6.640 1.00 82.12 424 THR A CA 1
ATOM 3448 C C . THR A 1 424 ? 25.695 4.679 7.409 1.00 82.12 424 THR A C 1
ATOM 3450 O O . THR A 1 424 ? 25.653 5.714 8.069 1.00 82.12 424 THR A O 1
ATOM 3453 N N . ILE A 1 425 ? 24.672 3.820 7.361 1.00 84.94 425 ILE A N 1
ATOM 3454 C CA . ILE A 1 425 ? 23.392 4.030 8.038 1.00 84.94 425 ILE A CA 1
ATOM 3455 C C . ILE A 1 425 ? 23.421 3.294 9.378 1.00 84.94 425 ILE A C 1
ATOM 3457 O O . ILE A 1 425 ? 23.039 2.130 9.482 1.00 84.94 425 ILE A O 1
ATOM 3461 N N . GLU A 1 426 ? 23.878 3.994 10.417 1.00 82.19 426 GLU A N 1
ATOM 3462 C CA . GLU A 1 426 ? 23.973 3.449 11.781 1.00 82.19 426 GLU A CA 1
ATOM 3463 C C . GLU A 1 426 ? 22.598 3.215 12.428 1.00 82.19 426 GLU A C 1
ATOM 3465 O O . GLU A 1 426 ? 22.428 2.282 13.210 1.00 82.19 426 GLU A O 1
ATOM 3470 N N . ASP A 1 427 ? 21.613 4.048 12.076 1.00 81.69 427 ASP A N 1
ATOM 3471 C CA . ASP A 1 427 ? 20.249 4.017 12.611 1.00 81.69 427 ASP A CA 1
ATOM 3472 C C . ASP A 1 427 ? 19.211 4.007 11.469 1.00 81.69 427 ASP A C 1
ATOM 3474 O O . ASP A 1 427 ? 18.671 5.059 11.099 1.00 81.69 427 ASP A O 1
ATOM 3478 N N . PRO A 1 428 ? 18.943 2.831 10.863 1.00 79.88 428 PRO A N 1
ATOM 3479 C CA . PRO A 1 428 ? 18.016 2.706 9.738 1.00 79.88 428 PRO A CA 1
ATOM 3480 C C . PRO A 1 428 ? 16.582 3.097 10.102 1.00 79.88 428 PRO A C 1
ATOM 3482 O O . PRO A 1 428 ? 15.906 3.773 9.325 1.00 79.88 428 PRO A O 1
ATOM 3485 N N . LEU A 1 429 ? 16.121 2.721 11.299 1.00 75.62 429 LEU A N 1
ATOM 3486 C CA . LEU A 1 429 ? 14.767 3.030 11.750 1.00 75.62 429 LEU A CA 1
ATOM 3487 C C . LEU A 1 429 ? 14.616 4.530 12.038 1.00 75.62 429 LEU A C 1
ATOM 3489 O O . LEU A 1 429 ? 13.667 5.151 11.559 1.00 75.62 429 LEU A O 1
ATOM 3493 N N . GLY A 1 430 ? 15.564 5.155 12.737 1.00 76.69 430 GLY A N 1
ATOM 3494 C CA . GLY A 1 430 ? 15.521 6.601 12.944 1.00 76.69 430 GLY A CA 1
ATOM 3495 C C . GLY A 1 430 ? 15.701 7.395 11.652 1.00 76.69 430 GLY A C 1
ATOM 3496 O O . GLY A 1 430 ? 15.074 8.443 11.509 1.00 76.69 430 GLY A O 1
ATOM 3497 N N . LEU A 1 431 ? 16.471 6.903 10.671 1.00 83.81 431 LEU A N 1
ATOM 3498 C CA . LEU A 1 431 ? 16.511 7.507 9.334 1.00 83.81 431 LEU A CA 1
ATOM 3499 C C . LEU A 1 431 ? 15.122 7.501 8.682 1.00 83.81 431 LEU A C 1
ATOM 3501 O O . LEU A 1 431 ? 14.680 8.552 8.219 1.00 83.81 431 LEU A O 1
ATOM 3505 N N . THR A 1 432 ? 14.416 6.361 8.691 1.00 79.19 432 THR A N 1
ATOM 3506 C CA . THR A 1 432 ? 13.046 6.291 8.152 1.00 79.19 432 THR A CA 1
ATOM 3507 C C . THR A 1 432 ? 12.125 7.296 8.850 1.00 79.19 432 THR A C 1
ATOM 3509 O O . THR A 1 432 ? 11.525 8.134 8.183 1.00 79.19 432 THR A O 1
ATOM 3512 N N . LYS A 1 433 ? 12.096 7.333 10.187 1.00 74.62 433 LYS A N 1
ATOM 3513 C CA . LYS A 1 433 ? 11.246 8.271 10.942 1.00 74.62 433 LYS A CA 1
ATOM 3514 C C . LYS A 1 433 ? 11.539 9.734 10.621 1.00 74.62 433 LYS A C 1
ATOM 3516 O O . LYS A 1 433 ? 10.621 10.478 10.285 1.00 74.62 433 LYS A O 1
ATOM 3521 N N . ARG A 1 434 ? 12.815 10.138 10.638 1.00 84.62 434 ARG A N 1
ATOM 3522 C CA . ARG A 1 434 ? 13.211 11.525 10.338 1.00 84.62 434 ARG A CA 1
ATOM 3523 C C . ARG A 1 434 ? 12.806 11.947 8.932 1.00 84.62 434 ARG A C 1
ATOM 3525 O O . ARG A 1 434 ? 12.333 13.068 8.749 1.00 84.62 434 ARG A O 1
ATOM 3532 N N . VAL A 1 435 ? 12.977 11.070 7.940 1.00 86.69 435 VAL A N 1
ATOM 3533 C CA . VAL A 1 435 ? 12.538 11.364 6.571 1.00 86.69 435 VAL A CA 1
ATOM 3534 C C . VAL A 1 435 ? 11.019 11.491 6.514 1.00 86.69 435 VAL A C 1
ATOM 3536 O O . VAL A 1 435 ? 10.535 12.435 5.889 1.00 86.69 435 VAL A O 1
ATOM 3539 N N . LEU A 1 436 ? 10.266 10.626 7.204 1.00 80.62 436 LEU A N 1
ATOM 3540 C CA . LEU A 1 436 ? 8.803 10.705 7.265 1.00 80.62 436 LEU A CA 1
ATOM 3541 C C . LEU A 1 436 ? 8.330 12.045 7.831 1.00 80.62 436 LEU A C 1
ATOM 3543 O O . LEU A 1 436 ? 7.561 12.762 7.191 1.00 80.62 436 LEU A O 1
ATOM 3547 N N . GLU A 1 437 ? 8.816 12.391 9.021 1.00 78.25 437 GLU A N 1
ATOM 3548 C CA . GLU A 1 437 ? 8.428 13.589 9.765 1.00 78.25 437 GLU A CA 1
ATOM 3549 C C . GLU A 1 437 ? 8.790 14.859 9.003 1.00 78.25 437 GLU A C 1
ATOM 3551 O O . GLU A 1 437 ? 7.943 15.727 8.786 1.00 78.25 437 GLU A O 1
ATOM 3556 N N . ASN A 1 438 ? 10.030 14.956 8.520 1.00 83.12 438 ASN A N 1
ATOM 3557 C CA . ASN A 1 438 ? 10.464 16.136 7.782 1.00 83.12 438 ASN A CA 1
ATOM 3558 C C . ASN A 1 438 ? 9.737 16.266 6.440 1.00 83.12 438 ASN A C 1
ATOM 3560 O O . ASN A 1 438 ? 9.443 17.384 6.016 1.00 83.12 438 ASN A O 1
ATOM 3564 N N . SER A 1 439 ? 9.386 15.150 5.794 1.00 83.62 439 SER A N 1
ATOM 3565 C CA . SER A 1 439 ? 8.563 15.177 4.583 1.00 83.62 439 SER A CA 1
ATOM 3566 C C . SER A 1 439 ? 7.140 15.664 4.891 1.00 83.62 439 SER A C 1
ATOM 3568 O O . SER A 1 439 ? 6.594 16.452 4.117 1.00 83.62 439 SER A O 1
ATOM 3570 N N . LYS A 1 440 ? 6.543 15.265 6.030 1.00 77.12 440 LYS A N 1
ATOM 3571 C CA . LYS A 1 440 ? 5.236 15.782 6.489 1.00 77.12 440 LYS A CA 1
ATOM 3572 C C . LYS A 1 440 ? 5.307 17.289 6.738 1.00 77.12 440 LYS A C 1
ATOM 3574 O O . LYS A 1 440 ? 4.435 18.029 6.289 1.00 77.12 440 LYS A O 1
ATOM 3579 N N . LEU A 1 441 ? 6.360 17.765 7.403 1.00 78.88 441 LEU A N 1
ATOM 3580 C CA . LEU A 1 441 ? 6.574 19.195 7.648 1.00 78.88 441 LEU A CA 1
ATOM 3581 C C . LEU A 1 441 ? 6.750 19.983 6.341 1.00 78.88 441 LEU A C 1
ATOM 3583 O O . LEU A 1 441 ? 6.150 21.050 6.174 1.00 78.88 441 LEU A O 1
ATOM 3587 N N . ALA A 1 442 ? 7.527 19.451 5.395 1.00 81.69 442 ALA A N 1
ATOM 3588 C CA . ALA A 1 442 ? 7.698 20.041 4.070 1.00 81.69 442 ALA A CA 1
ATOM 3589 C C . ALA A 1 442 ? 6.362 20.118 3.312 1.00 81.69 442 ALA A C 1
ATOM 3591 O O . ALA A 1 442 ? 6.036 21.149 2.730 1.00 81.69 442 ALA A O 1
ATOM 3592 N N . LEU A 1 443 ? 5.539 19.069 3.388 1.00 79.44 443 LEU A N 1
ATOM 3593 C CA . LEU A 1 443 ? 4.202 19.058 2.801 1.00 79.44 443 LEU A CA 1
ATOM 3594 C C . LEU A 1 443 ? 3.285 20.114 3.433 1.00 79.44 443 LEU A C 1
ATOM 3596 O O . LEU A 1 443 ? 2.665 20.903 2.717 1.00 79.44 443 LEU A O 1
ATOM 3600 N N . LEU A 1 444 ? 3.207 20.155 4.766 1.00 73.19 444 LEU A N 1
ATOM 3601 C CA . LEU A 1 444 ? 2.334 21.075 5.500 1.00 73.19 444 LEU A CA 1
ATOM 3602 C C . LEU A 1 444 ? 2.679 22.542 5.216 1.00 73.19 444 LEU A C 1
ATOM 3604 O O . LEU A 1 444 ? 1.768 23.348 5.019 1.00 73.19 444 LEU A O 1
ATOM 3608 N N . SER A 1 445 ? 3.973 22.858 5.117 1.00 73.50 445 SER A N 1
ATOM 3609 C CA . SER A 1 445 ? 4.495 24.211 4.863 1.00 73.50 445 SER A CA 1
ATOM 3610 C C . SER A 1 445 ? 4.475 24.658 3.395 1.00 73.50 445 SER A C 1
ATOM 3612 O O . SER A 1 445 ? 4.777 25.816 3.119 1.00 73.50 445 SER A O 1
ATOM 3614 N N . SER A 1 446 ? 4.110 23.779 2.460 1.00 75.12 446 SER A N 1
ATOM 3615 C CA . SER A 1 446 ? 4.123 24.057 1.015 1.00 75.12 446 SER A CA 1
ATOM 3616 C C . SER A 1 446 ? 2.737 24.379 0.434 1.00 75.12 446 SER A C 1
ATOM 3618 O O . SER A 1 446 ? 1.724 23.896 0.935 1.00 75.12 446 SER A O 1
ATOM 3620 N N . ASP A 1 447 ? 2.675 25.122 -0.675 1.00 67.62 447 ASP A N 1
ATOM 3621 C CA . ASP A 1 447 ? 1.438 25.403 -1.435 1.00 67.62 447 ASP A CA 1
ATOM 3622 C C . ASP A 1 447 ? 1.224 24.406 -2.598 1.00 67.62 447 ASP A C 1
ATOM 3624 O O . ASP A 1 447 ? 0.904 24.779 -3.726 1.00 67.62 447 ASP A O 1
ATOM 3628 N N . ILE A 1 448 ? 1.466 23.111 -2.364 1.00 67.38 448 ILE A N 1
ATOM 3629 C CA . ILE A 1 448 ? 1.423 22.085 -3.421 1.00 67.38 448 ILE A CA 1
ATOM 3630 C C . ILE A 1 448 ? -0.022 21.820 -3.899 1.00 67.38 448 ILE A C 1
ATOM 3632 O O . ILE A 1 448 ? -0.854 21.307 -3.151 1.00 67.38 448 ILE A O 1
ATOM 3636 N N . GLU A 1 449 ? -0.303 22.110 -5.176 1.00 54.19 449 GLU A N 1
ATOM 3637 C CA . GLU A 1 449 ? -1.559 21.777 -5.876 1.00 54.19 449 GLU A CA 1
ATOM 3638 C C . GLU A 1 449 ? -1.492 20.428 -6.633 1.00 54.19 449 GLU A C 1
ATOM 3640 O O . GLU A 1 449 ? -0.416 19.969 -7.023 1.00 54.19 449 GLU A O 1
ATOM 3645 N N . LEU A 1 450 ? -2.654 19.806 -6.911 1.00 47.38 450 LEU A N 1
ATOM 3646 C CA . LEU A 1 450 ? -2.749 18.587 -7.738 1.00 47.38 450 LEU A CA 1
ATOM 3647 C C . LEU A 1 450 ? -2.197 18.806 -9.158 1.00 47.38 450 LEU A C 1
ATOM 3649 O O . LEU A 1 450 ? -2.500 19.821 -9.797 1.00 47.38 450 LEU A O 1
ATOM 3653 N N . PRO A 1 451 ? -1.591 17.772 -9.767 1.00 48.66 451 PRO A N 1
ATOM 3654 C CA . PRO A 1 451 ? -1.571 17.645 -11.217 1.00 48.66 451 PRO A CA 1
ATOM 3655 C C . PRO A 1 451 ? -3.018 17.564 -11.735 1.00 48.66 451 PRO A C 1
ATOM 3657 O O . PRO A 1 451 ? -3.759 16.634 -11.416 1.00 48.66 451 PRO A O 1
ATOM 3660 N N . LYS A 1 452 ? -3.450 18.541 -12.543 1.00 39.56 452 LYS A N 1
ATOM 3661 C CA . LYS A 1 452 ? -4.780 18.529 -13.176 1.00 39.56 452 LYS A CA 1
ATOM 3662 C C . LYS A 1 452 ? -4.924 17.268 -14.038 1.00 39.56 452 LYS A C 1
ATOM 3664 O O . LYS A 1 452 ? -4.319 17.182 -15.106 1.00 39.56 452 LYS A O 1
ATOM 3669 N N . THR A 1 453 ? -5.750 16.311 -13.622 1.00 33.78 453 THR A N 1
ATOM 3670 C CA . THR A 1 453 ? -6.113 15.166 -14.465 1.00 33.78 453 THR A CA 1
ATOM 3671 C C . THR A 1 453 ? -6.898 15.663 -15.682 1.00 33.78 453 THR A C 1
ATOM 3673 O O . THR A 1 453 ? -7.797 16.504 -15.572 1.00 33.78 453 THR A O 1
ATOM 3676 N N . LYS A 1 454 ? -6.548 15.182 -16.885 1.00 33.03 454 LYS A N 1
ATOM 3677 C CA . LYS A 1 454 ? -7.293 15.487 -18.117 1.00 33.03 454 LYS A CA 1
ATOM 3678 C C . LYS A 1 454 ? -8.730 14.970 -17.954 1.00 33.03 454 LYS A C 1
ATOM 3680 O O . LYS A 1 454 ? -8.996 13.790 -18.166 1.00 33.03 454 LYS A O 1
ATOM 3685 N N . LYS A 1 455 ? -9.678 15.850 -17.612 1.00 27.44 455 LYS A N 1
ATOM 3686 C CA . LYS A 1 455 ? -11.117 15.564 -17.709 1.00 27.44 455 LYS A CA 1
ATOM 3687 C C . LYS A 1 455 ? -11.427 15.207 -19.167 1.00 27.44 455 LYS A C 1
ATOM 3689 O O . LYS A 1 455 ? -11.422 16.084 -20.029 1.00 27.44 455 LYS A O 1
ATOM 3694 N N . LYS A 1 456 ? -11.711 13.934 -19.469 1.00 28.70 456 LYS A N 1
ATOM 3695 C CA . LYS A 1 456 ? -12.367 13.573 -20.735 1.00 28.70 456 LYS A CA 1
ATOM 3696 C C . LYS A 1 456 ? -13.769 14.179 -20.704 1.00 28.70 456 LYS A C 1
ATOM 3698 O O . LYS A 1 456 ? -14.662 13.679 -20.027 1.00 28.70 456 LYS A O 1
ATOM 3703 N N . THR A 1 457 ? -13.962 15.281 -21.419 1.00 25.44 457 THR A N 1
ATOM 3704 C CA . THR A 1 457 ? -15.269 15.917 -21.595 1.00 25.44 457 THR A CA 1
ATOM 3705 C C . THR A 1 457 ? -16.172 14.987 -22.408 1.00 25.44 457 THR A C 1
ATOM 3707 O O . THR A 1 457 ? -16.162 15.009 -23.639 1.00 25.44 457 THR A O 1
ATOM 3710 N N . MET A 1 458 ? -16.957 14.146 -21.735 1.00 27.27 458 MET A N 1
ATOM 3711 C CA . MET A 1 458 ? -18.012 13.367 -22.379 1.00 27.27 458 MET A CA 1
ATOM 3712 C C . MET A 1 458 ? -19.101 14.318 -22.887 1.00 27.27 458 MET A C 1
ATOM 3714 O O . MET A 1 458 ? -19.931 14.822 -22.130 1.00 27.27 458 MET A O 1
ATOM 3718 N N . LYS A 1 459 ? -19.113 14.586 -24.198 1.00 27.66 459 LYS A N 1
ATOM 3719 C CA . LYS A 1 459 ? -20.263 15.223 -24.850 1.00 27.66 459 LYS A CA 1
ATOM 3720 C C . LYS A 1 459 ? -21.459 14.264 -24.765 1.00 27.66 459 LYS A C 1
ATOM 3722 O O . LYS A 1 459 ? -21.393 13.147 -25.265 1.00 27.66 459 LYS A O 1
ATOM 3727 N N . LYS A 1 460 ? -22.561 14.742 -24.173 1.00 31.70 460 LYS A N 1
ATOM 3728 C CA . LYS A 1 460 ? -23.864 14.092 -23.883 1.00 31.70 460 LYS A CA 1
ATOM 3729 C C . LYS A 1 460 ? -24.632 13.447 -25.070 1.00 31.70 460 LYS A C 1
ATOM 3731 O O . LYS A 1 460 ? -25.857 13.401 -25.052 1.00 31.70 460 LYS A O 1
ATOM 3736 N N . LYS A 1 461 ? -23.989 12.923 -26.118 1.00 30.31 461 LYS A N 1
ATOM 3737 C CA . LYS A 1 461 ? -24.686 12.254 -27.238 1.00 30.31 461 LYS A CA 1
ATOM 3738 C C . LYS A 1 461 ? -23.979 10.978 -27.703 1.00 30.31 461 LYS A C 1
ATOM 3740 O O . LYS A 1 461 ? -23.329 11.003 -28.741 1.00 30.31 461 LYS A O 1
ATOM 3745 N N . ARG A 1 462 ? -24.160 9.879 -26.953 1.00 32.69 462 ARG A N 1
ATOM 3746 C CA . ARG A 1 462 ? -24.326 8.476 -27.430 1.00 32.69 462 ARG A CA 1
ATOM 3747 C C . ARG A 1 462 ? -24.282 7.458 -26.271 1.00 32.69 462 ARG A C 1
ATOM 3749 O O . ARG A 1 462 ? -23.568 6.471 -26.324 1.00 32.69 462 ARG A O 1
ATOM 3756 N N . VAL A 1 463 ? -25.085 7.668 -25.226 1.00 33.25 463 VAL A N 1
ATOM 3757 C CA . VAL A 1 463 ? -25.252 6.660 -24.154 1.00 33.25 463 VAL A CA 1
ATOM 3758 C C . VAL A 1 463 ? -26.026 5.432 -24.661 1.00 33.25 463 VAL A C 1
ATOM 3760 O O . VAL A 1 463 ? -25.783 4.325 -24.212 1.00 33.25 463 VAL A O 1
ATOM 3763 N N . SER A 1 464 ? -26.875 5.577 -25.683 1.00 32.22 464 SER A N 1
ATOM 3764 C CA . SER A 1 464 ? -27.664 4.462 -26.227 1.00 32.22 464 SER A CA 1
ATOM 3765 C C . SER A 1 464 ? -26.924 3.545 -27.208 1.00 32.22 464 SER A C 1
ATOM 3767 O O . SER A 1 464 ? -27.473 2.516 -27.576 1.00 32.22 464 SER A O 1
ATOM 3769 N N . ARG A 1 465 ? -25.720 3.915 -27.673 1.00 27.72 465 ARG A N 1
ATOM 3770 C CA . ARG A 1 465 ? -24.931 3.077 -28.596 1.00 27.72 465 ARG A CA 1
ATOM 3771 C C . ARG A 1 465 ? -23.926 2.206 -27.845 1.00 27.72 465 ARG A C 1
ATOM 3773 O O . ARG A 1 465 ? -23.852 1.026 -28.129 1.00 27.72 465 ARG A O 1
ATOM 3780 N N . ILE A 1 466 ? -23.268 2.776 -26.834 1.00 33.72 466 ILE A N 1
ATOM 3781 C CA . ILE A 1 466 ? -22.352 2.047 -25.945 1.00 33.72 466 ILE A CA 1
ATOM 3782 C C . ILE A 1 466 ? -23.119 1.032 -25.095 1.00 33.72 466 ILE A C 1
ATOM 3784 O O . ILE A 1 466 ? -22.630 -0.060 -24.880 1.00 33.72 466 ILE A O 1
ATOM 3788 N N . LYS A 1 467 ? -24.350 1.349 -24.668 1.00 35.31 467 LYS A N 1
ATOM 3789 C CA . LYS A 1 467 ? -25.174 0.390 -23.923 1.00 35.31 467 LYS A CA 1
ATOM 3790 C C . LYS A 1 467 ? -25.520 -0.854 -24.754 1.00 35.31 467 LYS A C 1
ATOM 3792 O O . LYS A 1 467 ? -25.514 -1.943 -24.219 1.00 35.31 467 LYS A O 1
ATOM 3797 N N . ARG A 1 468 ? -25.722 -0.684 -26.066 1.00 29.12 468 ARG A N 1
ATOM 3798 C CA . ARG A 1 468 ? -25.994 -1.793 -26.986 1.00 29.12 468 ARG A CA 1
ATOM 3799 C C . ARG A 1 468 ? -24.732 -2.557 -27.405 1.00 29.12 468 ARG A C 1
ATOM 3801 O O . ARG A 1 468 ? -24.826 -3.731 -27.692 1.00 29.12 468 ARG A O 1
ATOM 3808 N N . GLU A 1 469 ? -23.576 -1.891 -27.436 1.00 29.92 469 GLU A N 1
ATOM 3809 C CA . GLU A 1 469 ? -22.268 -2.524 -27.685 1.00 29.92 469 GLU A CA 1
ATOM 3810 C C . GLU A 1 469 ? -21.750 -3.274 -26.432 1.00 29.92 469 GLU A C 1
ATOM 3812 O O . GLU A 1 469 ? -21.064 -4.269 -26.590 1.00 29.92 469 GLU A O 1
ATOM 3817 N N . LEU A 1 470 ? -22.131 -2.858 -25.212 1.00 32.53 470 LEU A N 1
ATOM 3818 C CA . LEU A 1 470 ? -21.867 -3.587 -23.957 1.00 32.53 470 LEU A CA 1
ATOM 3819 C C . LEU A 1 470 ? -22.823 -4.776 -23.762 1.00 32.53 470 LEU A C 1
ATOM 3821 O O . LEU A 1 470 ? -22.385 -5.845 -23.369 1.00 32.53 470 LEU A O 1
ATOM 3825 N N . GLU A 1 471 ? -24.109 -4.612 -24.095 1.00 35.72 471 GLU A N 1
ATOM 3826 C CA . GLU A 1 471 ? -25.095 -5.706 -24.060 1.00 35.72 471 GLU A CA 1
ATOM 3827 C C . GLU A 1 471 ? -24.792 -6.797 -25.122 1.00 35.72 471 GLU A C 1
ATOM 3829 O O . GLU A 1 471 ? -25.106 -7.957 -24.892 1.00 35.72 471 GLU A O 1
ATOM 3834 N N . GLU A 1 472 ? -24.144 -6.454 -26.250 1.00 31.09 472 GLU A N 1
ATOM 3835 C CA . GLU A 1 472 ? -23.682 -7.416 -27.277 1.00 31.09 472 GLU A CA 1
ATOM 3836 C C . GLU A 1 472 ? -22.309 -8.069 -26.927 1.00 31.09 472 GLU A C 1
ATOM 3838 O O . GLU A 1 472 ? -21.979 -9.109 -27.495 1.00 31.09 472 GLU A O 1
ATOM 3843 N N . GLU A 1 473 ? -21.510 -7.500 -26.004 1.00 33.31 473 GLU A N 1
ATOM 3844 C CA . GLU A 1 473 ? -20.244 -8.084 -25.495 1.00 33.31 473 GLU A CA 1
ATOM 3845 C C . GLU A 1 473 ? -20.485 -9.062 -24.326 1.00 33.31 473 GLU A C 1
ATOM 3847 O O . GLU A 1 473 ? -19.838 -10.109 -24.278 1.00 33.31 473 GLU A O 1
ATOM 3852 N N . ASP A 1 474 ? -21.461 -8.783 -23.451 1.00 34.66 474 ASP A N 1
ATOM 3853 C CA . ASP A 1 474 ? -21.854 -9.682 -22.351 1.00 34.66 474 ASP A CA 1
ATOM 3854 C C . ASP A 1 474 ? -22.491 -10.995 -22.877 1.00 34.66 474 ASP A C 1
ATOM 3856 O O . ASP A 1 474 ? -22.241 -12.067 -22.327 1.00 34.66 474 ASP A O 1
ATOM 3860 N N . GLU A 1 475 ? -23.228 -10.956 -24.002 1.00 34.25 475 GLU A N 1
ATOM 3861 C CA . GLU A 1 475 ? -23.754 -12.167 -24.668 1.00 34.25 475 GLU A CA 1
ATOM 3862 C C . GLU A 1 475 ? -22.641 -13.052 -25.275 1.00 34.25 475 GLU A C 1
ATOM 3864 O O . GLU A 1 475 ? -22.815 -14.266 -25.389 1.00 34.25 475 GLU A O 1
ATOM 3869 N N . PHE A 1 476 ? -21.483 -12.485 -25.646 1.00 29.72 476 PHE A N 1
ATOM 3870 C CA . PHE A 1 476 ? -20.367 -13.242 -26.234 1.00 29.72 476 PHE A CA 1
ATOM 3871 C C . PHE A 1 476 ? -19.516 -13.960 -25.171 1.00 29.72 476 PHE A C 1
ATOM 3873 O O . PHE A 1 476 ? -19.032 -15.067 -25.423 1.00 29.72 476 PHE A O 1
ATOM 3880 N N . ASP A 1 477 ? -19.366 -13.363 -23.983 1.00 36.38 477 ASP A N 1
ATOM 3881 C CA . ASP A 1 477 ? -18.674 -13.976 -22.839 1.00 36.38 477 ASP A CA 1
ATOM 3882 C C . ASP A 1 477 ? -19.528 -15.082 -22.181 1.00 36.38 477 ASP A C 1
ATOM 3884 O O . ASP A 1 477 ? -18.988 -16.134 -21.823 1.00 36.38 477 ASP A O 1
ATOM 3888 N N . GLU A 1 478 ? -20.860 -14.929 -22.123 1.00 37.56 478 GLU A N 1
ATOM 3889 C CA . GLU A 1 478 ? -21.769 -15.997 -21.668 1.00 37.56 478 GLU A CA 1
ATOM 3890 C C . GLU A 1 478 ? -21.796 -17.200 -22.634 1.00 37.56 478 GLU A C 1
ATOM 3892 O O . GLU A 1 478 ? -21.759 -18.348 -22.186 1.00 37.56 478 GLU A O 1
ATOM 3897 N N . GLU A 1 479 ? -21.767 -16.980 -23.958 1.00 32.31 479 GLU A N 1
ATOM 3898 C CA . GLU A 1 479 ? -21.748 -18.069 -24.953 1.00 32.31 479 GLU A CA 1
ATOM 3899 C C . GLU A 1 479 ? -20.400 -18.827 -24.984 1.00 32.31 479 GLU A C 1
ATOM 3901 O O . GLU A 1 479 ? -20.346 -20.010 -25.342 1.00 32.31 479 GLU A O 1
ATOM 3906 N N . LEU A 1 480 ? -19.297 -18.167 -24.605 1.00 35.06 480 LEU A N 1
ATOM 3907 C CA . LEU A 1 480 ? -17.972 -18.782 -24.477 1.00 35.06 480 LEU A CA 1
ATOM 3908 C C . LEU A 1 480 ? -17.848 -19.585 -23.172 1.00 35.06 480 LEU A C 1
ATOM 3910 O O . LEU A 1 480 ? -17.281 -20.679 -23.188 1.00 35.06 480 LEU A O 1
ATOM 3914 N N . GLU A 1 481 ? -18.424 -19.097 -22.069 1.00 37.53 481 GLU A N 1
ATOM 3915 C CA . GLU A 1 481 ? -18.503 -19.842 -20.809 1.00 37.53 481 GLU A CA 1
ATOM 3916 C C . GLU A 1 481 ? -19.461 -21.041 -20.881 1.00 37.53 481 GLU A C 1
ATOM 3918 O O . GLU A 1 481 ? -19.140 -22.095 -20.331 1.00 37.53 481 GLU A O 1
ATOM 3923 N N . GLU A 1 482 ? -20.595 -20.943 -21.584 1.00 36.16 482 GLU A N 1
ATOM 3924 C CA . GLU A 1 482 ? -21.492 -22.090 -21.807 1.00 36.16 482 GLU A CA 1
ATOM 3925 C C . GLU A 1 482 ? -20.864 -23.159 -22.712 1.00 36.16 482 GLU A C 1
ATOM 3927 O O . GLU A 1 482 ? -21.090 -24.350 -22.494 1.00 36.16 482 GLU A O 1
ATOM 3932 N N . LYS A 1 483 ? -20.045 -22.766 -23.700 1.00 33.75 483 LYS A N 1
ATOM 3933 C CA . LYS A 1 483 ? -19.284 -23.715 -24.535 1.00 33.75 483 LYS A CA 1
ATOM 3934 C C . LYS A 1 483 ? -18.146 -24.392 -23.774 1.00 33.75 483 LYS A C 1
ATOM 3936 O O . LYS A 1 483 ? -17.828 -25.526 -24.092 1.00 33.75 483 LYS A O 1
ATOM 3941 N N . LEU A 1 484 ? -17.564 -23.730 -22.772 1.00 34.91 484 LEU A N 1
ATOM 3942 C CA . LEU A 1 484 ? -16.510 -24.303 -21.927 1.00 34.91 484 LEU A CA 1
ATOM 3943 C C . LEU A 1 484 ? -17.059 -25.154 -20.769 1.00 34.91 484 LEU A C 1
ATOM 3945 O O . LEU A 1 484 ? -16.354 -26.033 -20.294 1.00 34.91 484 LEU A O 1
ATOM 3949 N N . LYS A 1 485 ? -18.306 -24.928 -20.332 1.00 36.47 485 LYS A N 1
ATOM 3950 C CA . LYS A 1 485 ? -18.970 -25.722 -19.278 1.00 36.47 485 LYS A CA 1
ATOM 3951 C C . LYS A 1 485 ? -19.692 -26.970 -19.801 1.00 36.47 485 LYS A C 1
ATOM 3953 O O . LYS A 1 485 ? -19.969 -27.867 -19.017 1.00 36.47 485 LYS A O 1
ATOM 3958 N N . LYS A 1 486 ? -20.002 -27.046 -21.102 1.00 31.98 486 LYS A N 1
ATOM 3959 C CA . LYS A 1 486 ? -20.682 -28.207 -21.715 1.00 31.98 486 LYS A CA 1
ATOM 3960 C C . LYS A 1 486 ? -19.769 -29.378 -22.083 1.00 31.98 486 LYS A C 1
ATOM 3962 O O . LYS A 1 486 ? -20.296 -30.426 -22.435 1.00 31.98 486 LYS A O 1
ATOM 3967 N N . ASP A 1 487 ? -18.451 -29.214 -22.000 1.00 31.50 487 ASP A N 1
ATOM 3968 C CA . ASP A 1 487 ? -17.495 -30.259 -22.387 1.00 31.50 487 ASP A CA 1
ATOM 3969 C C . ASP A 1 487 ? -17.020 -31.132 -21.200 1.00 31.50 487 ASP A C 1
ATOM 3971 O O . ASP A 1 487 ? -16.280 -32.087 -21.435 1.00 31.50 487 ASP A O 1
ATOM 3975 N N . ASP A 1 488 ? -17.462 -30.860 -19.959 1.00 32.53 488 ASP A N 1
ATOM 3976 C CA . ASP A 1 488 ? -16.929 -31.515 -18.747 1.00 32.53 488 ASP A CA 1
ATOM 3977 C C . ASP A 1 488 ? -17.927 -32.346 -17.910 1.00 32.53 488 ASP A C 1
ATOM 3979 O O . ASP A 1 488 ? -17.471 -33.074 -17.032 1.00 32.53 488 ASP A O 1
ATOM 3983 N N . ASP A 1 489 ? -19.238 -32.340 -18.188 1.00 31.64 489 ASP A N 1
ATOM 3984 C CA . ASP A 1 489 ? -20.202 -33.138 -17.411 1.00 31.64 489 ASP A CA 1
ATOM 3985 C C . ASP A 1 489 ? -21.140 -33.978 -18.301 1.00 31.64 489 ASP A C 1
ATOM 3987 O O . ASP A 1 489 ? -21.890 -33.455 -19.124 1.00 31.64 489 ASP A O 1
ATOM 3991 N N . ASP A 1 490 ? -21.093 -35.287 -18.036 1.00 30.58 490 ASP A N 1
ATOM 3992 C CA . ASP A 1 490 ? -21.994 -36.370 -18.444 1.00 30.58 490 ASP A CA 1
ATOM 3993 C C . ASP A 1 490 ? -21.941 -36.849 -19.908 1.00 30.58 490 ASP A C 1
ATOM 3995 O O . ASP A 1 490 ? -22.470 -36.225 -20.817 1.00 30.58 490 ASP A O 1
ATOM 3999 N N . ASP A 1 491 ? -21.392 -38.056 -20.122 1.00 29.69 491 ASP A N 1
ATOM 4000 C CA . ASP A 1 491 ? -22.209 -39.115 -20.733 1.00 29.69 491 ASP A CA 1
ATOM 4001 C C . ASP A 1 491 ? -21.619 -40.522 -20.5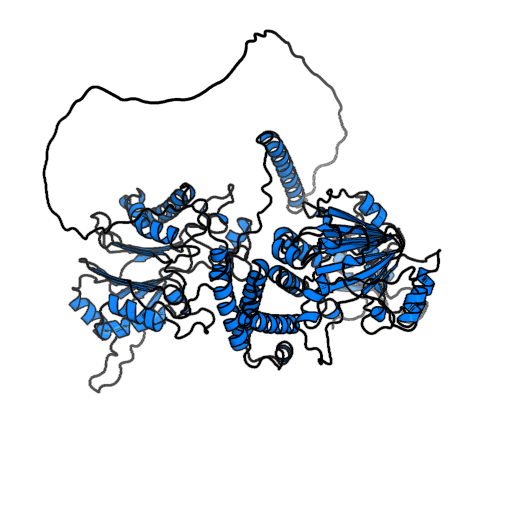25 1.00 29.69 491 ASP A C 1
ATOM 4003 O O . ASP A 1 491 ? -20.711 -41.016 -21.201 1.00 29.69 491 ASP A O 1
ATOM 4007 N N . GLU A 1 492 ? -22.226 -41.183 -19.545 1.00 29.27 492 GLU A N 1
ATOM 4008 C CA . GLU A 1 492 ? -22.293 -42.621 -19.347 1.00 29.27 492 GLU A CA 1
ATOM 4009 C C . GLU A 1 492 ? -22.989 -43.261 -20.569 1.00 29.27 492 GLU A C 1
ATOM 4011 O O . GLU A 1 492 ? -24.201 -43.166 -20.756 1.00 29.27 492 GLU A O 1
ATOM 4016 N N . TRP A 1 493 ? -22.221 -43.913 -21.444 1.00 24.73 493 TRP A N 1
ATOM 4017 C CA . TRP A 1 493 ? -22.769 -44.590 -22.623 1.00 24.73 493 TRP A CA 1
ATOM 4018 C C . TRP A 1 493 ? -23.394 -45.949 -22.260 1.00 24.73 493 TRP A C 1
ATOM 4020 O O . TRP A 1 493 ? -22.697 -46.886 -21.867 1.00 24.73 493 TRP A O 1
ATOM 4030 N N . ASN A 1 494 ? -24.709 -46.080 -22.469 1.00 26.95 494 ASN A N 1
ATOM 4031 C CA . ASN A 1 494 ? -25.429 -47.356 -22.573 1.00 26.95 494 ASN A CA 1
ATOM 4032 C C . ASN A 1 494 ? -25.862 -47.564 -24.043 1.00 26.95 494 ASN A C 1
ATOM 4034 O O . ASN A 1 494 ? -26.396 -46.629 -24.647 1.00 26.95 494 ASN A O 1
ATOM 4038 N N . PRO A 1 495 ? -25.645 -48.745 -24.655 1.00 29.42 495 PRO A N 1
ATOM 4039 C CA . PRO A 1 495 ? -25.734 -48.929 -26.090 1.00 29.42 495 PRO A CA 1
ATOM 4040 C C . PRO A 1 495 ? -27.105 -49.479 -26.475 1.00 29.42 495 PRO A C 1
ATOM 4042 O O . PRO A 1 495 ? -27.430 -50.607 -26.121 1.00 29.42 495 PRO A O 1
ATOM 4045 N N . ASN A 1 496 ? -27.888 -48.704 -27.222 1.00 24.77 496 ASN A N 1
ATOM 4046 C CA . ASN A 1 496 ? -28.869 -49.183 -28.199 1.00 24.77 496 ASN A CA 1
ATOM 4047 C C . ASN A 1 496 ? -29.401 -47.990 -29.007 1.00 24.77 496 ASN A C 1
ATOM 4049 O O . ASN A 1 496 ? -29.612 -46.923 -28.450 1.00 24.77 496 ASN A O 1
ATOM 4053 N N . GLU A 1 497 ? -29.676 -48.250 -30.286 1.00 26.83 497 GLU A N 1
ATOM 4054 C CA . GLU A 1 497 ? -30.423 -47.423 -31.255 1.00 26.83 497 GLU A CA 1
ATOM 4055 C C . GLU A 1 497 ? -29.610 -46.697 -32.347 1.00 26.83 497 GLU A C 1
ATOM 4057 O O . GLU A 1 497 ? -29.243 -45.530 -32.291 1.00 26.83 497 GLU A O 1
ATOM 4062 N N . GLU A 1 498 ? -29.321 -47.532 -33.349 1.00 25.00 498 GLU A N 1
ATOM 4063 C CA . GLU A 1 498 ? -29.343 -47.374 -34.809 1.00 25.00 498 GLU A CA 1
ATOM 4064 C C . GLU A 1 498 ? -29.585 -46.006 -35.488 1.00 25.00 498 GLU A C 1
ATOM 4066 O O . GLU A 1 498 ? -30.517 -45.254 -35.224 1.00 25.00 498 GLU A O 1
ATOM 4071 N N . TYR A 1 499 ? -28.755 -45.819 -36.520 1.00 25.59 499 TYR A N 1
ATOM 4072 C CA . TYR A 1 499 ? -28.736 -44.802 -37.571 1.00 25.59 499 TYR A CA 1
ATOM 4073 C C . TYR A 1 499 ? -29.976 -44.778 -38.491 1.00 25.59 499 TYR A C 1
ATOM 4075 O O . TYR A 1 499 ? -30.411 -45.825 -38.964 1.00 25.59 499 TYR A O 1
ATOM 4083 N N . SER A 1 500 ? -30.413 -43.579 -38.903 1.00 23.86 500 SER A N 1
ATOM 4084 C CA . SER A 1 500 ? -30.939 -43.273 -40.260 1.00 23.86 500 SER A CA 1
ATOM 4085 C C . SER A 1 500 ? -30.998 -41.740 -40.456 1.00 23.86 500 SER A C 1
ATOM 4087 O O . SER A 1 500 ? -31.467 -41.025 -39.581 1.00 23.86 500 SER A O 1
ATOM 4089 N N . GLU A 1 501 ? -30.190 -41.171 -41.357 1.00 26.48 501 GLU A N 1
ATOM 4090 C CA . GLU A 1 501 ? -30.473 -40.779 -42.760 1.00 26.48 501 GLU A CA 1
ATOM 4091 C C . GLU A 1 501 ? -31.093 -39.371 -42.953 1.00 26.48 501 GLU A C 1
ATOM 4093 O O . GLU A 1 501 ? -32.267 -39.147 -42.700 1.00 26.48 501 GLU A O 1
ATOM 4098 N N . GLU A 1 502 ? -30.241 -38.476 -43.481 1.00 24.91 502 GLU A N 1
ATOM 4099 C CA . GLU A 1 502 ? -30.449 -37.471 -44.550 1.00 24.91 502 GLU A CA 1
ATOM 4100 C C . GLU A 1 502 ? -31.481 -36.306 -44.472 1.00 24.91 502 GLU A C 1
ATOM 4102 O O . GLU A 1 502 ? -32.443 -36.333 -43.712 1.00 24.91 502 GLU A O 1
ATOM 4107 N N . PRO A 1 503 ? -31.226 -35.202 -45.226 1.00 35.38 503 PRO A N 1
ATOM 4108 C CA . PRO A 1 503 ? -31.705 -33.850 -44.924 1.00 35.38 503 PRO A CA 1
ATOM 4109 C C . PRO A 1 503 ? -32.814 -33.352 -45.869 1.00 35.38 503 PRO A C 1
ATOM 4111 O O . PRO A 1 503 ? -32.864 -33.736 -47.035 1.00 35.38 503 PRO A O 1
ATOM 4114 N N . GLU A 1 504 ? -33.617 -32.373 -45.433 1.00 24.28 504 GLU A N 1
ATOM 4115 C CA . GLU A 1 504 ? -34.498 -31.627 -46.343 1.00 24.28 504 GLU A CA 1
ATOM 4116 C C . GLU A 1 504 ? -34.396 -30.099 -46.224 1.00 24.28 504 GLU A C 1
ATOM 4118 O O . GLU A 1 504 ? -34.450 -29.481 -45.162 1.00 24.28 504 GLU A O 1
ATOM 4123 N N . VAL A 1 505 ? -34.265 -29.515 -47.412 1.00 26.52 505 VAL A N 1
ATOM 4124 C CA . VAL A 1 505 ? -34.342 -28.109 -47.802 1.00 26.52 505 VAL A CA 1
ATOM 4125 C C . VAL A 1 505 ? -35.818 -27.704 -47.921 1.00 26.52 505 VAL A C 1
ATOM 4127 O O . VAL A 1 505 ? -36.570 -28.478 -48.504 1.00 26.52 505 VAL A O 1
ATOM 4130 N N . ASN A 1 506 ? -36.226 -26.490 -47.499 1.00 25.59 506 ASN A N 1
ATOM 4131 C CA . ASN A 1 506 ? -37.069 -25.578 -48.313 1.00 25.59 506 ASN A CA 1
ATOM 4132 C C . ASN A 1 506 ? -37.535 -24.265 -47.628 1.00 25.59 506 ASN A C 1
ATOM 4134 O O . ASN A 1 506 ? -38.217 -24.263 -46.614 1.00 25.59 506 ASN A O 1
ATOM 4138 N N . ASN A 1 507 ? -37.257 -23.167 -48.346 1.00 24.30 507 ASN A N 1
ATOM 4139 C CA . ASN A 1 507 ? -38.128 -22.048 -48.757 1.00 24.30 507 ASN A CA 1
ATOM 4140 C C . ASN A 1 507 ? -38.846 -21.084 -47.773 1.00 24.30 507 ASN A C 1
ATOM 4142 O O . ASN A 1 507 ? -39.908 -21.371 -47.241 1.00 24.30 507 ASN A O 1
ATOM 4146 N N . VAL A 1 508 ? -38.331 -19.840 -47.763 1.00 26.48 508 VAL A N 1
ATOM 4147 C CA . VAL A 1 508 ? -38.953 -18.556 -48.205 1.00 26.48 508 VAL A CA 1
ATOM 4148 C C . VAL A 1 508 ? -40.412 -18.235 -47.798 1.00 26.48 508 VAL A C 1
ATOM 4150 O O . VAL A 1 508 ? -41.334 -18.844 -48.331 1.00 26.48 508 VAL A O 1
ATOM 4153 N N . ASN A 1 509 ? -40.641 -17.117 -47.073 1.00 23.33 509 ASN A N 1
ATOM 4154 C CA . ASN A 1 509 ? -41.373 -15.938 -47.607 1.00 23.33 509 ASN A CA 1
ATOM 4155 C C . ASN A 1 509 ? -41.513 -14.721 -46.663 1.00 23.33 509 ASN A C 1
ATOM 4157 O O . ASN A 1 509 ? -41.672 -14.839 -45.454 1.00 23.33 509 ASN A O 1
ATOM 4161 N N . ILE A 1 510 ? -41.525 -13.545 -47.303 1.00 32.09 510 ILE A N 1
ATOM 4162 C CA . ILE A 1 510 ? -41.756 -12.176 -46.797 1.00 32.09 510 ILE A CA 1
ATOM 4163 C C . ILE A 1 510 ? -43.265 -11.840 -46.873 1.00 32.09 510 ILE A C 1
ATOM 4165 O O . ILE A 1 510 ? -43.941 -12.335 -47.775 1.00 32.09 510 ILE A O 1
ATOM 4169 N N . PRO A 1 511 ? -43.802 -10.949 -46.013 1.00 26.27 511 PRO A N 1
ATOM 4170 C CA . PRO A 1 511 ? -44.549 -9.782 -46.536 1.00 26.27 511 PRO A CA 1
ATOM 4171 C C . PRO A 1 511 ? -44.305 -8.500 -45.699 1.00 26.27 511 PRO A C 1
ATOM 4173 O O . PRO A 1 511 ? -44.304 -8.524 -44.477 1.00 26.27 511 PRO A O 1
ATOM 4176 N N . MET A 1 512 ? -43.874 -7.388 -46.303 1.00 22.42 512 MET A N 1
ATOM 4177 C CA . MET A 1 512 ? -44.660 -6.283 -46.895 1.00 22.42 512 MET A CA 1
ATOM 4178 C C . MET A 1 512 ? -45.407 -5.340 -45.921 1.00 22.42 512 MET A C 1
ATOM 4180 O O . MET A 1 512 ? -46.280 -5.725 -45.156 1.00 22.42 512 MET A O 1
ATOM 4184 N N . ASN A 1 513 ? -45.046 -4.058 -46.058 1.00 26.80 513 ASN A N 1
ATOM 4185 C CA . ASN A 1 513 ? -45.522 -2.836 -45.393 1.00 26.80 513 ASN A CA 1
ATOM 4186 C C . ASN A 1 513 ? -46.907 -2.377 -45.924 1.00 26.80 513 ASN A C 1
ATOM 4188 O O . ASN A 1 513 ? -47.304 -2.820 -47.006 1.00 26.80 513 ASN A O 1
ATOM 4192 N N . PRO A 1 514 ? -47.577 -1.381 -45.298 1.00 30.98 514 PRO A N 1
ATOM 4193 C CA . PRO A 1 514 ? -47.688 -0.101 -46.019 1.00 30.98 514 PRO A CA 1
ATOM 4194 C C . PRO A 1 514 ? -47.684 1.198 -45.174 1.00 30.98 514 PRO A C 1
ATOM 4196 O O . PRO A 1 514 ? -48.030 1.252 -44.000 1.00 30.98 514 PRO A O 1
ATOM 4199 N N . MET A 1 515 ? -47.317 2.273 -45.883 1.00 24.62 515 MET A N 1
ATOM 4200 C CA . MET A 1 515 ? -47.207 3.698 -45.523 1.00 24.62 515 MET A CA 1
ATOM 4201 C C . MET A 1 515 ? -48.529 4.432 -45.201 1.00 24.62 515 MET A C 1
ATOM 4203 O O . MET A 1 515 ? -49.560 4.114 -45.782 1.00 24.62 515 MET A O 1
ATOM 4207 N N . SER A 1 516 ? -48.448 5.562 -44.468 1.00 23.58 516 SER A N 1
ATOM 4208 C CA . SER A 1 516 ? -48.834 6.949 -44.883 1.00 23.58 516 SER A CA 1
ATOM 4209 C C . SER A 1 516 ? -48.766 7.903 -43.658 1.00 23.58 516 SER A C 1
ATOM 4211 O O . SER A 1 516 ? -48.819 7.415 -42.541 1.00 23.58 516 SER A O 1
ATOM 4213 N N . THR A 1 517 ? -48.697 9.245 -43.662 1.00 23.27 517 THR A N 1
ATOM 4214 C CA . THR A 1 517 ? -48.230 10.338 -44.547 1.00 23.27 517 THR A CA 1
ATOM 4215 C C . THR A 1 517 ? -48.226 11.642 -43.707 1.00 23.27 517 THR A C 1
ATOM 4217 O O . THR A 1 517 ? -49.180 11.840 -42.970 1.00 23.27 517 THR A O 1
ATOM 4220 N N . LYS A 1 518 ? -47.283 12.579 -43.975 1.00 24.97 518 LYS A N 1
ATOM 4221 C CA . LYS A 1 518 ? -47.407 14.076 -43.889 1.00 24.97 518 LYS A CA 1
ATOM 4222 C C . LYS A 1 518 ? -47.609 14.705 -42.475 1.00 24.97 518 LYS A C 1
ATOM 4224 O O . LYS A 1 518 ? -48.305 14.154 -41.653 1.00 24.97 518 LYS A O 1
ATOM 4229 N N . LYS A 1 519 ? -47.114 15.896 -42.089 1.00 24.56 519 LYS A N 1
ATOM 4230 C CA . LYS A 1 519 ? -46.733 17.143 -42.790 1.00 24.56 519 LYS A CA 1
ATOM 4231 C C . LYS A 1 519 ? -45.983 18.097 -41.814 1.00 24.56 519 LYS A C 1
ATOM 4233 O O . LYS A 1 519 ? -46.243 18.095 -40.621 1.00 24.56 519 LYS A O 1
ATOM 4238 N N . ARG A 1 520 ? -45.121 18.958 -42.372 1.00 22.69 520 ARG A N 1
ATOM 4239 C CA . ARG A 1 520 ? -44.396 20.109 -41.769 1.00 22.69 520 ARG A CA 1
ATOM 4240 C C . ARG A 1 520 ? -45.290 21.277 -41.292 1.00 22.69 520 ARG A C 1
ATOM 4242 O O . ARG A 1 520 ? -46.290 21.550 -41.954 1.00 22.69 520 ARG A O 1
ATOM 4249 N N . LYS A 1 521 ? -44.790 22.060 -40.315 1.00 23.48 521 LYS A N 1
ATOM 4250 C CA . LYS A 1 521 ? -44.720 23.556 -40.215 1.00 23.48 521 LYS A CA 1
ATOM 4251 C C . LYS A 1 521 ? -43.984 23.892 -38.893 1.00 23.48 521 LYS A C 1
ATOM 4253 O O . LYS A 1 521 ? -44.411 23.386 -37.871 1.00 23.48 521 LYS A O 1
ATOM 4258 N N . VAL A 1 522 ? -42.772 24.458 -38.828 1.00 24.02 522 VAL A N 1
ATOM 4259 C CA . VAL A 1 522 ? -42.219 25.777 -39.235 1.00 24.02 522 VAL A CA 1
ATOM 4260 C C . VAL A 1 522 ? -42.743 26.958 -38.409 1.00 24.02 522 VAL A C 1
ATOM 4262 O O . VAL A 1 522 ? -43.906 27.316 -38.567 1.00 24.02 522 VAL A O 1
ATOM 4265 N N . ASN A 1 523 ? -41.826 27.541 -37.617 1.00 24.03 523 ASN A N 1
ATOM 4266 C CA . ASN A 1 523 ? -41.548 28.963 -37.299 1.00 24.03 523 ASN A CA 1
ATOM 4267 C C . ASN A 1 523 ? -41.150 29.104 -35.819 1.00 24.03 523 ASN A C 1
ATOM 4269 O O . ASN A 1 523 ? -41.744 28.436 -34.986 1.00 24.03 523 ASN A O 1
ATOM 4273 N N . SER A 1 524 ? -40.240 29.967 -35.373 1.00 26.33 524 SER A N 1
ATOM 4274 C CA . SER A 1 524 ? -39.182 30.829 -35.939 1.00 26.33 524 SER A CA 1
ATOM 4275 C C . SER A 1 524 ? -38.706 31.692 -34.753 1.00 26.33 524 SER A C 1
ATOM 4277 O O . SER A 1 524 ? -39.581 32.072 -33.985 1.00 26.33 524 SER A O 1
ATOM 4279 N N . ASN A 1 525 ? -37.398 31.986 -34.660 1.00 26.86 525 ASN A N 1
ATOM 4280 C CA . ASN A 1 525 ? -36.737 33.268 -34.296 1.00 26.86 525 ASN A CA 1
ATOM 4281 C C . ASN A 1 525 ? -37.324 34.119 -33.131 1.00 26.86 525 ASN A C 1
ATOM 4283 O O . ASN A 1 525 ? -38.526 34.292 -33.037 1.00 26.86 525 ASN A O 1
ATOM 4287 N N . ASN A 1 526 ? -36.601 34.845 -32.280 1.00 28.23 526 ASN A N 1
ATOM 4288 C CA . ASN A 1 526 ? -35.216 35.301 -32.190 1.00 28.23 526 ASN A CA 1
ATOM 4289 C C . ASN A 1 526 ? -35.115 36.157 -30.897 1.00 28.23 526 ASN A C 1
ATOM 4291 O O . ASN A 1 526 ? -36.131 36.661 -30.429 1.00 28.23 526 ASN A O 1
ATOM 4295 N N . ASP A 1 527 ? -33.877 36.389 -30.455 1.00 27.84 527 ASP A N 1
ATOM 4296 C CA . ASP A 1 527 ? -33.331 37.649 -29.912 1.00 27.84 527 ASP A CA 1
ATOM 4297 C C . ASP A 1 527 ? -33.678 38.202 -28.501 1.00 27.84 527 ASP A C 1
ATOM 4299 O O . ASP A 1 527 ? -34.773 38.678 -28.238 1.00 27.84 527 ASP A O 1
ATOM 4303 N N . ILE A 1 528 ? -32.614 38.220 -27.671 1.00 27.70 528 ILE A N 1
ATOM 4304 C CA . ILE A 1 528 ? -31.893 39.386 -27.085 1.00 27.70 528 ILE A CA 1
ATOM 4305 C C . ILE A 1 528 ? -32.491 40.197 -25.898 1.00 27.70 528 ILE A C 1
ATOM 4307 O O . ILE A 1 528 ? -33.647 40.601 -25.896 1.00 27.70 528 ILE A O 1
ATOM 4311 N N . SER A 1 529 ? -31.546 40.498 -24.984 1.00 26.47 529 SER A N 1
ATOM 4312 C CA . SER A 1 529 ? -31.346 41.631 -24.044 1.00 26.47 529 SER A CA 1
ATOM 4313 C C . SER A 1 529 ? -32.061 41.698 -22.688 1.00 26.47 529 SER A C 1
ATOM 4315 O O . SER A 1 529 ? -33.276 41.840 -22.615 1.00 26.47 529 SER A O 1
ATOM 4317 N N . ASP A 1 530 ? -31.193 41.685 -21.668 1.00 28.27 530 ASP A N 1
ATOM 4318 C CA . ASP A 1 530 ? -30.945 42.718 -20.646 1.00 28.27 530 ASP A CA 1
ATOM 4319 C C . ASP A 1 530 ? -31.974 43.027 -19.543 1.00 28.27 530 ASP A C 1
ATOM 4321 O O . ASP A 1 530 ? -33.092 43.461 -19.788 1.00 28.27 530 ASP A O 1
ATOM 4325 N N . GLU A 1 531 ? -31.458 42.817 -18.325 1.00 28.03 531 GLU A N 1
ATOM 4326 C CA . GLU A 1 531 ? -31.391 43.720 -17.162 1.00 28.03 531 GLU A CA 1
ATOM 4327 C C . GLU A 1 531 ? -32.661 44.275 -16.472 1.00 28.03 531 GLU A C 1
ATOM 4329 O O . GLU A 1 531 ? -33.629 44.730 -17.071 1.00 28.03 531 GLU A O 1
ATOM 4334 N N . ASP A 1 532 ? -32.512 44.279 -15.141 1.00 27.94 532 ASP A N 1
ATOM 4335 C CA . ASP A 1 532 ? -33.075 45.170 -14.122 1.00 27.94 532 ASP A CA 1
ATOM 4336 C C . ASP A 1 532 ? -34.373 44.834 -13.352 1.00 27.94 532 ASP A C 1
ATOM 4338 O O . ASP A 1 532 ? -35.497 44.846 -13.846 1.00 27.94 532 ASP A O 1
ATOM 4342 N N . GLU A 1 533 ? -34.108 44.600 -12.058 1.00 28.06 533 GLU A N 1
ATOM 4343 C CA . GLU A 1 533 ? -34.672 45.238 -10.858 1.00 28.06 533 GLU A CA 1
ATOM 4344 C C . GLU A 1 533 ? -36.137 45.024 -10.417 1.00 28.06 533 GLU A C 1
ATOM 4346 O O . GLU A 1 533 ? -37.118 45.303 -11.095 1.00 28.06 533 GLU A O 1
ATOM 4351 N N . ASP A 1 534 ? -36.212 44.624 -9.139 1.00 25.77 534 ASP A N 1
ATOM 4352 C CA . ASP A 1 534 ? -37.111 45.104 -8.089 1.00 25.77 534 ASP A CA 1
ATOM 4353 C C . ASP A 1 534 ? -38.637 45.050 -8.277 1.00 25.77 534 ASP A C 1
ATOM 4355 O O . ASP A 1 534 ? -39.278 45.856 -8.943 1.00 25.77 534 ASP A O 1
ATOM 4359 N N . SER A 1 535 ? -39.284 44.240 -7.433 1.00 25.91 535 SER A N 1
ATOM 4360 C CA . SER A 1 535 ? -39.894 44.743 -6.185 1.00 25.91 535 SER A CA 1
ATOM 4361 C C . SER A 1 535 ? -41.086 43.902 -5.708 1.00 25.91 535 SER A C 1
ATOM 4363 O O . SER A 1 535 ? -41.968 43.481 -6.448 1.00 25.91 535 SER A O 1
ATOM 4365 N N . MET A 1 536 ? -41.065 43.673 -4.395 1.00 25.22 536 MET A N 1
ATOM 4366 C CA . MET A 1 536 ? -42.183 43.569 -3.453 1.00 25.22 536 MET A CA 1
ATOM 4367 C C . MET A 1 536 ? -43.603 43.257 -3.981 1.00 25.22 536 MET A C 1
ATOM 4369 O O . MET A 1 536 ? -44.341 44.131 -4.411 1.00 25.22 536 MET A O 1
ATOM 4373 N N . GLY A 1 537 ? -44.089 42.073 -3.600 1.00 23.53 537 GLY A N 1
ATOM 4374 C CA . GLY A 1 537 ? -44.831 41.984 -2.340 1.00 23.53 537 GLY A CA 1
ATOM 4375 C C . GLY A 1 537 ? -46.364 41.917 -2.391 1.00 23.53 537 GLY A C 1
ATOM 4376 O O . GLY A 1 537 ? -47.048 42.741 -2.984 1.00 23.53 537 GLY A O 1
ATOM 4377 N N . THR A 1 538 ? -46.863 41.033 -1.515 1.00 23.84 538 THR A N 1
ATOM 4378 C CA . THR A 1 538 ? -48.205 40.999 -0.897 1.00 23.84 538 THR A CA 1
ATOM 4379 C C . THR A 1 538 ? -49.320 40.404 -1.773 1.00 23.84 538 THR A C 1
ATOM 4381 O O . THR A 1 538 ? -49.396 40.656 -2.960 1.00 23.84 538 THR A O 1
ATOM 4384 N N . SER A 1 539 ? -50.280 39.618 -1.285 1.00 23.45 539 SER A N 1
ATOM 4385 C CA . SER A 1 539 ? -50.653 39.099 0.038 1.00 23.45 539 SER A CA 1
ATOM 4386 C C . SER A 1 539 ? -51.968 38.336 -0.194 1.00 23.45 539 SER A C 1
ATOM 4388 O O . SER A 1 539 ? -52.779 38.807 -0.986 1.00 23.45 539 SER A O 1
ATOM 4390 N N . SER A 1 540 ? -52.229 37.220 0.500 1.00 23.28 540 SER A N 1
ATOM 4391 C CA . SER A 1 540 ? -53.347 37.126 1.466 1.00 23.28 540 SER A CA 1
ATOM 4392 C C . SER A 1 540 ? -53.942 35.732 1.706 1.00 23.28 540 SER A C 1
ATOM 4394 O O . SER A 1 540 ? -54.273 35.004 0.779 1.00 23.28 540 SER A O 1
ATOM 4396 N N . LYS A 1 541 ? -54.270 35.562 3.002 1.00 25.31 541 LYS A N 1
ATOM 4397 C CA . LYS A 1 541 ? -55.236 34.677 3.698 1.00 25.31 541 LYS A CA 1
ATOM 4398 C C . LYS A 1 541 ? -54.659 33.365 4.246 1.00 25.31 541 LYS A C 1
ATOM 4400 O O . LYS A 1 541 ? -54.351 32.463 3.488 1.00 25.31 541 LYS A O 1
ATOM 4405 N N . LYS A 1 542 ? -54.321 33.271 5.545 1.00 24.09 542 LYS A N 1
ATOM 4406 C CA . LYS A 1 542 ? -55.107 33.347 6.819 1.00 24.09 542 LYS A CA 1
ATOM 4407 C C . LYS A 1 542 ? -56.075 32.177 7.035 1.00 24.09 542 LYS A C 1
ATOM 4409 O O . LYS A 1 542 ? -57.118 32.179 6.400 1.00 24.09 542 LYS A O 1
ATOM 4414 N N . THR A 1 543 ? -55.768 31.341 8.038 1.00 23.03 543 THR A N 1
ATOM 4415 C CA . THR A 1 543 ? -56.523 31.083 9.304 1.00 23.03 543 THR A CA 1
ATOM 4416 C C . THR A 1 543 ? -55.733 30.021 10.100 1.00 23.03 543 THR A C 1
ATOM 4418 O O . THR A 1 543 ? -55.543 28.943 9.562 1.00 23.03 543 THR A O 1
ATOM 4421 N N . THR A 1 544 ? -54.987 30.248 11.194 1.00 21.34 544 THR A N 1
ATOM 4422 C CA . THR A 1 544 ? -55.194 30.756 12.580 1.00 21.34 544 THR A CA 1
ATOM 4423 C C . THR A 1 544 ? -55.865 29.792 13.585 1.00 21.34 544 THR A C 1
ATOM 4425 O O . THR A 1 544 ? -56.985 29.357 13.356 1.00 21.34 544 THR A O 1
ATOM 4428 N N . LEU A 1 545 ? -55.184 29.668 14.747 1.00 21.73 545 LEU A N 1
ATOM 4429 C CA . LEU A 1 545 ? -55.606 29.324 16.129 1.00 21.73 545 LEU A CA 1
ATOM 4430 C C . LEU A 1 545 ? -55.538 27.845 16.570 1.00 21.73 545 LEU A C 1
ATOM 4432 O O . LEU A 1 545 ? -56.021 26.982 15.863 1.00 21.73 545 LEU A O 1
ATOM 4436 N N . HIS A 1 546 ? -55.112 27.457 17.783 1.00 22.19 546 HIS A N 1
ATOM 4437 C CA . HIS A 1 546 ? -54.267 27.984 18.882 1.00 22.19 546 HIS A CA 1
ATOM 4438 C C . HIS A 1 546 ? -54.503 27.041 20.098 1.00 22.19 546 HIS A C 1
ATOM 4440 O O . HIS A 1 546 ? -55.660 26.767 20.393 1.00 22.19 546 HIS A O 1
ATOM 4446 N N . LEU A 1 547 ? -53.463 26.623 20.846 1.00 21.36 547 LEU A N 1
ATOM 4447 C CA . LEU A 1 547 ? -53.172 26.995 22.261 1.00 21.36 547 LEU A CA 1
ATOM 4448 C C . LEU A 1 547 ? -52.576 25.873 23.179 1.00 21.36 547 LEU A C 1
ATOM 4450 O O . LEU A 1 547 ? -53.282 24.988 23.637 1.00 21.36 547 LEU A O 1
ATOM 4454 N N . LYS A 1 548 ? -51.295 26.073 23.560 1.00 21.03 548 LYS A N 1
ATOM 4455 C CA . LYS A 1 548 ? -50.629 26.012 24.902 1.00 21.03 548 LYS A CA 1
ATOM 4456 C C . LYS A 1 548 ? -50.725 24.784 25.851 1.00 21.03 548 LYS A C 1
ATOM 4458 O O . LYS A 1 548 ? -51.762 24.589 26.472 1.00 21.03 548 LYS A O 1
ATOM 4463 N N . ARG A 1 549 ? -49.547 24.268 26.283 1.00 22.48 549 ARG A N 1
ATOM 4464 C CA . ARG A 1 549 ? -48.857 24.473 27.612 1.00 22.48 549 ARG A CA 1
ATOM 4465 C C . ARG A 1 549 ? -47.624 23.532 27.762 1.00 22.48 549 ARG A C 1
ATOM 4467 O O . ARG A 1 549 ? -47.776 22.342 27.573 1.00 22.48 549 ARG A O 1
ATOM 4474 N N . LYS A 1 550 ? -46.381 24.037 27.907 1.00 20.53 550 LYS A N 1
ATOM 4475 C CA . LYS A 1 550 ? -45.545 24.316 29.124 1.00 20.53 550 LYS A CA 1
ATOM 4476 C C . LYS A 1 550 ? -44.979 23.099 29.911 1.00 20.53 550 LYS A C 1
ATOM 4478 O O . LYS A 1 550 ? -45.726 22.548 30.712 1.00 20.53 550 LYS A O 1
ATOM 4483 N N . ARG A 1 551 ? -43.641 22.895 29.884 1.00 22.53 551 ARG A N 1
ATOM 4484 C CA . ARG A 1 551 ? -42.680 22.927 31.038 1.00 22.53 551 ARG A CA 1
ATOM 4485 C C . ARG A 1 551 ? -41.220 22.619 30.603 1.00 22.53 551 ARG A C 1
ATOM 4487 O O . ARG A 1 551 ? -41.023 21.688 29.847 1.00 22.53 551 ARG A O 1
ATOM 4494 N N . SER A 1 552 ? -40.289 23.562 30.847 1.00 22.34 552 SER A N 1
ATOM 4495 C CA . SER A 1 552 ? -39.026 23.464 31.643 1.00 22.34 552 SER A CA 1
ATOM 4496 C C . SER A 1 552 ? -38.043 22.366 31.199 1.00 22.34 552 SER A C 1
ATOM 4498 O O . SER A 1 552 ? -38.398 21.207 31.293 1.00 22.34 552 SER A O 1
ATOM 4500 N N . GLY A 1 553 ? -36.804 22.592 30.763 1.00 21.31 553 GLY A N 1
ATOM 4501 C CA . GLY A 1 553 ? -35.888 23.719 30.911 1.00 21.31 553 GLY A CA 1
ATOM 4502 C C . GLY A 1 553 ? -34.640 23.248 31.659 1.00 21.31 553 GLY A C 1
ATOM 4503 O O . GLY A 1 553 ? -34.711 23.181 32.873 1.00 21.31 553 GLY A O 1
ATOM 4504 N N . TYR A 1 554 ? -33.547 22.967 30.944 1.00 23.83 554 TYR A N 1
ATOM 4505 C CA . TYR A 1 554 ? -32.162 23.286 31.320 1.00 23.83 554 TYR A CA 1
ATOM 4506 C C . TYR A 1 554 ? -31.360 23.427 30.021 1.00 23.83 554 TYR A C 1
ATOM 4508 O O . TYR A 1 554 ? -31.374 22.548 29.167 1.00 23.83 554 TYR A O 1
ATOM 4516 N N . ALA A 1 555 ? -30.758 24.599 29.850 1.00 22.30 555 ALA A N 1
ATOM 4517 C CA . ALA A 1 555 ? -29.933 24.967 28.713 1.00 22.30 555 ALA A CA 1
ATOM 4518 C C . ALA A 1 555 ? -28.462 24.685 29.040 1.00 22.30 555 ALA A C 1
ATOM 4520 O O . ALA A 1 555 ? -28.012 25.042 30.128 1.00 22.30 555 ALA A O 1
ATOM 4521 N N . CYS A 1 556 ? -27.715 24.140 28.081 1.00 22.83 556 CYS A N 1
ATOM 4522 C CA . CYS A 1 556 ? -26.272 24.338 27.983 1.00 22.83 556 CYS A CA 1
ATOM 4523 C C . CYS A 1 556 ? -26.007 25.118 26.687 1.00 22.83 556 CYS A C 1
ATOM 4525 O O . CYS A 1 556 ? -26.614 24.840 25.653 1.00 22.83 556 CYS A O 1
ATOM 4527 N N . GLY A 1 557 ? -25.224 26.190 26.798 1.00 22.66 557 GLY A N 1
ATOM 4528 C CA . GLY A 1 557 ? -25.144 27.275 25.828 1.00 22.66 557 GLY A CA 1
ATOM 4529 C C . GLY A 1 557 ? -24.416 26.910 24.538 1.00 22.66 557 GLY A C 1
ATOM 4530 O O . GLY A 1 557 ? -23.271 26.475 24.552 1.00 22.66 557 GLY A O 1
ATOM 4531 N N . SER A 1 558 ? -25.071 27.191 23.416 1.00 23.64 558 SER A N 1
ATOM 4532 C CA . SER A 1 558 ? -24.460 27.278 22.095 1.00 23.64 558 SER A CA 1
ATOM 4533 C C . SER A 1 558 ? -23.679 28.592 21.973 1.00 23.64 558 SER A C 1
ATOM 4535 O O . SER A 1 558 ? -24.289 29.663 21.901 1.00 23.64 558 SER A O 1
ATOM 4537 N N . ASN A 1 559 ? -22.348 28.520 21.927 1.00 25.09 559 ASN A N 1
ATOM 4538 C CA . ASN A 1 559 ? -21.531 29.615 21.410 1.00 25.09 559 ASN A CA 1
ATOM 4539 C C . ASN A 1 559 ? -21.421 29.512 19.884 1.00 25.09 559 ASN A C 1
ATOM 4541 O O . ASN A 1 559 ? -21.395 28.430 19.308 1.00 25.09 559 ASN A O 1
ATOM 4545 N N . ALA A 1 560 ? -21.435 30.686 19.262 1.00 23.50 560 ALA A N 1
ATOM 4546 C CA . ALA A 1 560 ? -21.632 30.930 17.845 1.00 23.50 560 ALA A CA 1
ATOM 4547 C C . ALA A 1 560 ? -20.620 30.210 16.939 1.00 23.50 560 ALA A C 1
ATOM 4549 O O . ALA A 1 560 ? -19.423 30.485 16.988 1.00 23.50 560 ALA A O 1
ATOM 4550 N N . SER A 1 561 ? -21.128 29.366 16.043 1.00 24.27 561 SER A N 1
ATOM 4551 C CA . SER A 1 561 ? -20.395 28.881 14.881 1.00 24.27 561 SER A CA 1
ATOM 4552 C C . SER A 1 561 ? -20.328 29.985 13.824 1.00 24.27 561 SER A C 1
ATOM 4554 O O . SER A 1 561 ? -21.332 30.405 13.239 1.00 24.27 561 SER A O 1
ATOM 4556 N N . GLN A 1 562 ? -19.115 30.482 13.592 1.00 23.78 562 GLN A N 1
ATOM 4557 C CA . GLN A 1 562 ? -18.783 31.190 12.365 1.00 23.78 562 GLN A CA 1
ATOM 4558 C C . GLN A 1 562 ? -19.009 30.229 11.193 1.00 23.78 562 GLN A C 1
ATOM 4560 O O . GLN A 1 562 ? -18.502 29.112 11.177 1.00 23.78 562 GLN A O 1
ATOM 4565 N N . LYS A 1 563 ? -19.828 30.655 10.230 1.00 26.11 563 LYS A N 1
ATOM 4566 C CA . LYS A 1 563 ? -19.991 29.967 8.952 1.00 26.11 563 LYS A CA 1
ATOM 4567 C C . LYS A 1 563 ? -18.723 30.177 8.128 1.00 26.11 563 LYS A C 1
ATOM 4569 O O . LYS A 1 563 ? -18.590 31.222 7.496 1.00 26.11 563 LYS A O 1
ATOM 4574 N N . GLU A 1 564 ? -17.842 29.189 8.101 1.00 24.64 564 GLU A N 1
ATOM 4575 C CA . GLU A 1 564 ? -16.889 29.030 7.004 1.00 24.64 564 GLU A CA 1
ATOM 4576 C C . GLU A 1 564 ? -17.464 28.033 5.993 1.00 24.64 564 GLU A C 1
ATOM 4578 O O . GLU A 1 564 ? -18.019 26.991 6.346 1.00 24.64 564 GLU A O 1
ATOM 4583 N N . GLY A 1 565 ? -17.443 28.426 4.720 1.00 23.50 565 GLY A N 1
ATOM 4584 C CA . GLY A 1 565 ? -17.983 27.643 3.618 1.00 23.50 565 GLY A CA 1
ATOM 4585 C C . GLY A 1 565 ? -17.133 26.405 3.371 1.00 23.50 565 GLY A C 1
ATOM 4586 O O . GLY A 1 565 ? -16.002 26.514 2.912 1.00 23.50 565 GLY A O 1
ATOM 4587 N N . ASN A 1 566 ? -17.703 25.233 3.637 1.00 22.12 566 ASN A N 1
ATOM 4588 C CA . ASN A 1 566 ? -17.082 23.948 3.351 1.00 22.12 566 ASN A CA 1
ATOM 4589 C C . ASN A 1 566 ? -17.289 23.596 1.868 1.00 22.12 566 ASN A C 1
ATOM 4591 O O . ASN A 1 566 ? -18.334 23.082 1.468 1.00 22.12 566 ASN A O 1
ATOM 4595 N N . THR A 1 567 ? -16.301 23.899 1.027 1.00 23.56 567 THR A N 1
ATOM 4596 C CA . THR A 1 567 ? -16.168 23.279 -0.296 1.00 23.56 567 THR A CA 1
ATOM 4597 C C . THR A 1 567 ? -15.456 21.940 -0.136 1.00 23.56 567 THR A C 1
ATOM 4599 O O . THR A 1 567 ? -14.246 21.895 0.066 1.00 23.56 567 THR A O 1
ATOM 4602 N N . SER A 1 568 ? -16.233 20.859 -0.212 1.00 32.06 568 SER A N 1
ATOM 4603 C CA . SER A 1 568 ? -15.777 19.468 -0.193 1.00 32.06 568 SER A CA 1
ATOM 4604 C C . SER A 1 568 ? -14.946 19.132 -1.441 1.00 32.06 568 SER A C 1
ATOM 4606 O O . SER A 1 568 ? -15.466 18.941 -2.540 1.00 32.06 568 SER A O 1
ATOM 4608 N N . THR A 1 569 ? -13.632 19.091 -1.243 1.00 28.39 569 THR A N 1
ATOM 4609 C CA . THR A 1 569 ? -12.637 18.331 -2.011 1.00 28.39 569 THR A CA 1
ATOM 4610 C C . THR A 1 569 ? -11.553 17.963 -1.006 1.00 28.39 569 THR A C 1
ATOM 4612 O O . THR A 1 569 ? -10.965 18.882 -0.433 1.00 28.39 569 THR A O 1
ATOM 4615 N N . SER A 1 570 ? -11.283 16.673 -0.759 1.00 39.28 570 SER A N 1
ATOM 4616 C CA . SER A 1 570 ? -10.152 16.310 0.105 1.00 39.28 570 SER A CA 1
ATOM 4617 C C . SER A 1 570 ? -8.873 16.915 -0.477 1.00 39.28 570 SER A C 1
ATOM 4619 O O . SER A 1 570 ? -8.620 16.862 -1.687 1.00 39.28 570 SER A O 1
ATOM 4621 N N . THR A 1 571 ? -8.115 17.620 0.360 1.00 53.44 571 THR A N 1
ATOM 4622 C CA . THR A 1 571 ? -6.926 18.326 -0.117 1.00 53.44 571 THR A CA 1
ATOM 4623 C C . THR A 1 571 ? -5.817 17.315 -0.407 1.00 53.44 571 THR A C 1
ATOM 4625 O O . THR A 1 571 ? -5.708 16.281 0.241 1.00 53.44 571 THR A O 1
ATOM 4628 N N . VAL A 1 572 ? -4.952 17.614 -1.374 1.00 52.81 572 VAL A N 1
ATOM 4629 C CA . VAL A 1 572 ? -3.767 16.801 -1.733 1.00 52.81 572 VAL A CA 1
ATOM 4630 C C . VAL A 1 572 ? -2.914 16.442 -0.525 1.00 52.81 572 VAL A C 1
ATOM 4632 O O . VAL A 1 572 ? -2.377 15.340 -0.429 1.00 52.81 572 VAL A O 1
ATOM 4635 N N . LYS A 1 573 ? -2.822 17.394 0.406 1.00 55.53 573 LYS A N 1
ATOM 4636 C CA . LYS A 1 573 ? -2.118 17.241 1.670 1.00 55.53 573 LYS A CA 1
ATOM 4637 C C . LYS A 1 573 ? -2.715 16.112 2.504 1.00 55.53 573 LYS A C 1
ATOM 4639 O O . LYS A 1 573 ? -1.959 15.350 3.082 1.00 55.53 573 LYS A O 1
ATOM 4644 N N . GLN A 1 574 ? -4.037 15.968 2.514 1.00 52.44 574 GLN A N 1
ATOM 4645 C CA . GLN A 1 574 ? -4.734 14.959 3.304 1.00 52.44 574 GLN A CA 1
ATOM 4646 C C . GLN A 1 574 ? -4.415 13.535 2.825 1.00 52.44 574 GLN A C 1
ATOM 4648 O O . GLN A 1 574 ? -3.963 12.728 3.627 1.00 52.44 574 GLN A O 1
ATOM 4653 N N . ARG A 1 575 ? -4.456 13.277 1.509 1.00 52.47 575 ARG A N 1
ATOM 4654 C CA . ARG A 1 575 ? -4.052 11.975 0.933 1.00 52.47 575 ARG A CA 1
ATOM 4655 C C . ARG A 1 575 ? -2.590 11.606 1.190 1.00 52.47 575 ARG A C 1
ATOM 4657 O O . ARG A 1 575 ? -2.271 10.444 1.416 1.00 52.47 575 ARG A O 1
ATOM 4664 N N . LEU A 1 576 ? -1.680 12.578 1.127 1.00 50.69 576 LEU A N 1
ATOM 4665 C CA . LEU A 1 576 ? -0.270 12.318 1.424 1.00 50.69 576 LEU A CA 1
ATOM 4666 C C . LEU A 1 576 ? -0.030 12.107 2.922 1.00 50.69 576 LEU A C 1
ATOM 4668 O O . LEU A 1 576 ? 0.769 11.251 3.280 1.00 50.69 576 LEU A O 1
ATOM 4672 N N . LEU A 1 577 ? -0.733 12.832 3.794 1.00 53.19 577 LEU A N 1
ATOM 4673 C CA . LEU A 1 577 ? -0.669 12.620 5.243 1.00 53.19 577 LEU A CA 1
ATOM 4674 C C . LEU A 1 577 ? -1.199 11.235 5.639 1.00 53.19 577 LEU A C 1
ATOM 4676 O O . LEU A 1 577 ? -0.581 10.581 6.475 1.00 53.19 577 LEU A O 1
ATOM 4680 N N . GLU A 1 578 ? -2.271 10.765 4.997 1.00 53.12 578 GLU A N 1
ATOM 4681 C CA . GLU A 1 578 ? -2.791 9.396 5.139 1.00 53.12 578 GLU A CA 1
ATOM 4682 C C . GLU A 1 578 ? -1.729 8.351 4.755 1.00 53.12 578 GLU A C 1
ATOM 4684 O O . GLU A 1 578 ? -1.494 7.393 5.491 1.00 53.12 578 GLU A O 1
ATOM 4689 N N . LEU A 1 579 ? -1.017 8.574 3.645 1.00 45.50 579 LEU A N 1
ATOM 4690 C CA . LEU A 1 579 ? 0.045 7.691 3.158 1.00 45.50 579 LEU A CA 1
ATOM 4691 C C . LEU A 1 579 ? 1.321 7.721 4.029 1.00 45.50 579 LEU A C 1
ATOM 4693 O O . LEU A 1 579 ? 2.088 6.762 4.043 1.00 45.50 579 LEU A O 1
ATOM 4697 N N . MET A 1 580 ? 1.562 8.813 4.761 1.00 52.53 580 MET A N 1
ATOM 4698 C CA . MET A 1 580 ? 2.750 9.041 5.600 1.00 52.53 580 MET A CA 1
ATOM 4699 C C . MET A 1 580 ? 2.590 8.552 7.046 1.00 52.53 580 MET A C 1
ATOM 4701 O O . MET A 1 580 ? 3.392 8.902 7.912 1.00 52.53 580 MET A O 1
ATOM 4705 N N . GLY A 1 581 ? 1.560 7.758 7.324 1.00 48.97 581 GLY A N 1
ATOM 4706 C CA . GLY A 1 581 ? 1.208 7.337 8.673 1.00 48.97 581 GLY A CA 1
ATOM 4707 C C . GLY A 1 581 ? 0.467 8.443 9.417 1.00 48.97 581 GLY A C 1
ATOM 4708 O O . GLY A 1 581 ? 0.936 9.576 9.532 1.00 48.97 581 GLY A O 1
ATOM 4709 N N . GLN A 1 582 ? -0.692 8.091 9.960 1.00 51.78 582 GLN A N 1
ATOM 4710 C CA . GLN A 1 582 ? -1.611 8.999 10.640 1.00 51.78 582 GLN A CA 1
ATOM 4711 C C . GLN A 1 582 ? -1.164 9.362 12.064 1.00 51.78 582 GLN A C 1
ATOM 4713 O O . GLN A 1 582 ? -2.009 9.752 12.852 1.00 51.78 582 GLN A O 1
ATOM 4718 N N . THR A 1 583 ? 0.110 9.222 12.441 1.00 56.22 583 THR A N 1
ATOM 4719 C CA . THR A 1 583 ? 0.536 9.457 13.826 1.00 56.22 583 THR A CA 1
ATOM 4720 C C . THR A 1 583 ? 1.122 10.856 14.059 1.00 56.22 583 THR A C 1
ATOM 4722 O O . THR A 1 583 ? 1.830 11.407 13.206 1.00 56.22 583 THR A O 1
ATOM 4725 N N . LEU A 1 584 ? 0.783 11.437 15.210 1.00 52.34 584 LEU A N 1
ATOM 4726 C CA . LEU A 1 584 ? 1.266 12.700 15.762 1.00 52.34 584 LEU A CA 1
ATOM 4727 C C . LEU A 1 584 ? 2.691 12.559 16.324 1.00 52.34 584 LEU A C 1
ATOM 4729 O O . LEU A 1 584 ? 3.203 11.454 16.505 1.00 52.34 584 LEU A O 1
ATOM 4733 N N . SER A 1 585 ? 3.330 13.696 16.619 1.00 54.12 585 SER A N 1
ATOM 4734 C CA . SER A 1 585 ? 4.624 13.743 17.321 1.00 54.12 585 SER A CA 1
ATOM 4735 C C . SER A 1 585 ? 4.513 13.406 18.812 1.00 54.12 585 SER A C 1
ATOM 4737 O O . SER A 1 585 ? 5.489 12.986 19.421 1.00 54.12 585 SER A O 1
ATOM 4739 N N . GLU A 1 586 ? 3.334 13.609 19.394 1.00 61.09 586 GLU A N 1
ATOM 4740 C CA . GLU A 1 586 ? 2.967 13.221 20.755 1.00 61.09 586 GLU A CA 1
ATOM 4741 C C . GLU A 1 586 ? 1.488 12.801 20.763 1.00 61.09 586 GLU A C 1
ATOM 4743 O O . GLU A 1 586 ? 0.711 13.343 19.968 1.00 61.09 586 GLU A O 1
ATOM 4748 N N . PRO A 1 587 ? 1.078 11.839 21.607 1.00 77.75 587 PRO A N 1
ATOM 4749 C CA . PRO A 1 587 ? -0.302 11.391 21.635 1.00 77.75 587 PRO A CA 1
ATOM 4750 C C . PRO A 1 587 ? -1.199 12.424 22.320 1.00 77.75 587 PRO A C 1
ATOM 4752 O O . PRO A 1 587 ? -0.831 13.023 23.333 1.00 77.75 587 PRO A O 1
ATOM 4755 N N . ILE A 1 588 ? -2.425 12.575 21.819 1.00 79.06 588 ILE A N 1
ATOM 4756 C CA . ILE A 1 588 ? -3.474 13.312 22.524 1.00 79.06 588 ILE A CA 1
ATOM 4757 C C . ILE A 1 588 ? -4.123 12.359 23.524 1.00 79.06 588 ILE A C 1
ATOM 4759 O O . ILE A 1 588 ? -4.938 11.505 23.171 1.00 79.06 588 ILE A O 1
ATOM 4763 N N . VAL A 1 589 ? -3.733 12.524 24.786 1.00 91.62 589 VAL A N 1
ATOM 4764 C CA . VAL A 1 589 ? -4.163 11.681 25.915 1.00 91.62 589 VAL A CA 1
ATOM 4765 C C . VAL A 1 589 ? -5.402 12.207 26.642 1.00 91.62 589 VAL A C 1
ATOM 4767 O O . VAL A 1 589 ? -5.809 11.650 27.664 1.00 91.62 589 VAL A O 1
ATOM 4770 N N . GLU A 1 590 ? -5.985 13.303 26.149 1.00 93.00 590 GLU A N 1
ATOM 4771 C CA . GLU A 1 590 ? -7.255 13.823 26.650 1.00 93.00 590 GLU A CA 1
ATOM 4772 C C . GLU A 1 590 ? -8.371 12.813 26.374 1.00 93.00 590 GLU A C 1
ATOM 4774 O O . GLU A 1 590 ? -8.494 12.280 25.269 1.00 93.00 590 GLU A O 1
ATOM 4779 N N . LYS A 1 591 ? -9.182 12.551 27.402 1.00 95.56 591 LYS A N 1
ATOM 4780 C CA . LYS A 1 591 ? -10.229 11.532 27.372 1.00 95.56 591 LYS A CA 1
ATOM 4781 C C . LYS A 1 591 ? -11.600 12.181 27.438 1.00 95.56 591 LYS A C 1
ATOM 4783 O O . LYS A 1 591 ? -11.820 13.134 28.188 1.00 95.56 591 LYS A O 1
ATOM 4788 N N . THR A 1 592 ? -12.534 11.640 26.666 1.00 96.19 592 THR A N 1
ATOM 4789 C CA . THR A 1 592 ? -13.957 11.971 26.763 1.00 96.19 592 THR A CA 1
ATOM 4790 C C . THR A 1 592 ? -14.677 10.823 27.447 1.00 96.19 592 THR A C 1
ATOM 4792 O O . THR A 1 592 ? -14.769 9.725 26.906 1.00 96.19 592 THR A O 1
ATOM 4795 N N . THR A 1 593 ? -15.161 11.075 28.659 1.00 97.62 593 THR A N 1
ATOM 4796 C CA . THR A 1 593 ? -15.626 10.027 29.568 1.00 97.62 593 THR A CA 1
ATOM 4797 C C . THR A 1 593 ? -17.071 10.273 29.980 1.00 97.62 593 THR A C 1
ATOM 4799 O O . THR A 1 593 ? -17.439 11.385 30.361 1.00 97.62 593 THR A O 1
ATOM 4802 N N . HIS A 1 594 ? -17.890 9.224 29.926 1.00 97.06 594 HIS A N 1
ATOM 4803 C CA . HIS A 1 594 ? -19.291 9.247 30.336 1.00 97.06 594 HIS A CA 1
ATOM 4804 C C . HIS A 1 594 ? -19.619 8.009 31.171 1.00 97.06 594 HIS A C 1
ATOM 4806 O O . HIS A 1 594 ? -19.051 6.935 30.983 1.00 97.06 594 HIS A O 1
ATOM 4812 N N . SER A 1 595 ? -20.580 8.140 32.077 1.00 97.94 595 SER A N 1
ATOM 4813 C CA . SER A 1 595 ? -21.136 7.015 32.824 1.00 97.94 595 SER A CA 1
ATOM 4814 C C . SER A 1 595 ? -22.628 7.210 33.047 1.00 97.94 595 SER A C 1
ATOM 4816 O O . SER A 1 595 ? -23.149 8.328 32.999 1.00 97.94 595 SER A O 1
ATOM 4818 N N . GLY A 1 596 ? -23.331 6.110 33.283 1.00 97.50 596 GLY A N 1
ATOM 4819 C CA . GLY A 1 596 ? -24.765 6.131 33.526 1.00 97.50 596 GLY A CA 1
ATOM 4820 C C . GLY A 1 596 ? -25.246 4.841 34.167 1.00 97.50 596 GLY A C 1
ATOM 4821 O O . GLY A 1 596 ? -24.570 3.815 34.126 1.00 97.50 596 GLY A O 1
ATOM 4822 N N . LYS A 1 597 ? -26.434 4.892 34.771 1.00 97.25 597 LYS A N 1
ATOM 4823 C CA . LYS A 1 597 ? -27.083 3.715 35.351 1.00 97.25 597 LYS A CA 1
ATOM 4824 C C . LYS A 1 597 ? -28.596 3.764 35.235 1.00 97.25 597 LYS A C 1
ATOM 4826 O O . LYS A 1 597 ? -29.192 4.833 35.359 1.00 97.25 597 LYS A O 1
ATOM 4831 N N . ASN A 1 598 ? -29.199 2.591 35.094 1.00 95.06 598 ASN A N 1
ATOM 4832 C CA . ASN A 1 598 ? -30.617 2.368 35.343 1.00 95.06 598 ASN A CA 1
ATOM 4833 C C . ASN A 1 598 ? -30.773 1.271 36.414 1.00 95.06 598 ASN A C 1
ATOM 4835 O O . ASN A 1 598 ? -29.861 1.002 37.197 1.00 95.06 598 ASN A O 1
ATOM 4839 N N . LYS A 1 599 ? -31.956 0.661 36.507 1.00 93.75 599 LYS A N 1
ATOM 4840 C CA . LYS A 1 599 ? -32.236 -0.398 37.488 1.00 93.75 599 LYS A CA 1
ATOM 4841 C C . LYS A 1 599 ? -31.458 -1.696 37.219 1.00 93.75 599 LYS A C 1
ATOM 4843 O O . LYS A 1 599 ? -31.288 -2.504 38.131 1.00 93.75 599 LYS A O 1
ATOM 4848 N N . HIS A 1 600 ? -31.046 -1.919 35.977 1.00 96.00 600 HIS A N 1
ATOM 4849 C CA . HIS A 1 600 ? -30.541 -3.200 35.494 1.00 96.00 600 HIS A CA 1
ATOM 4850 C C . HIS A 1 600 ? -29.055 -3.164 35.149 1.00 96.00 600 HIS A C 1
ATOM 4852 O O . HIS A 1 600 ? -28.371 -4.175 35.321 1.00 96.00 600 HIS A O 1
ATOM 4858 N N . LEU A 1 601 ? -28.562 -2.006 34.716 1.00 98.00 601 LEU A N 1
ATOM 4859 C CA . LEU A 1 601 ? -27.223 -1.819 34.186 1.00 98.00 601 LEU A CA 1
ATOM 4860 C C . LEU A 1 601 ? -26.559 -0.576 34.783 1.00 98.00 601 LEU A C 1
ATOM 4862 O O . LEU A 1 601 ? -27.208 0.426 35.093 1.00 98.00 601 LEU A O 1
ATOM 4866 N N . LEU A 1 602 ? -25.237 -0.644 34.876 1.00 97.88 602 LEU A N 1
ATOM 4867 C CA . LEU A 1 602 ? -24.332 0.481 35.096 1.00 97.88 602 LEU A CA 1
ATOM 4868 C C . LEU A 1 602 ? -23.302 0.435 33.966 1.00 97.88 602 LEU A C 1
ATOM 4870 O O . LEU A 1 602 ? -22.816 -0.647 33.653 1.00 97.88 602 LEU A O 1
ATOM 4874 N N . TYR A 1 603 ? -22.950 1.567 33.366 1.00 98.69 603 TYR A N 1
ATOM 4875 C CA . TYR A 1 603 ? -21.882 1.608 32.371 1.00 98.69 603 TYR A CA 1
ATOM 4876 C C . TYR A 1 603 ? -20.871 2.714 32.651 1.00 98.69 603 TYR A C 1
ATOM 4878 O O . TYR A 1 603 ? -21.209 3.773 33.185 1.00 98.69 603 TYR A O 1
ATOM 4886 N N . GLY A 1 604 ? -19.637 2.446 32.241 1.00 98.62 604 GLY A N 1
ATOM 4887 C CA . GLY A 1 604 ? -18.597 3.436 32.013 1.00 98.62 604 GLY A CA 1
ATOM 4888 C C . GLY A 1 604 ? -18.185 3.395 30.548 1.00 98.62 604 GLY A C 1
ATOM 4889 O O . GLY A 1 604 ? -18.187 2.334 29.925 1.00 98.62 604 GLY A O 1
ATOM 4890 N N . LEU A 1 605 ? -17.872 4.557 29.999 1.00 98.00 605 LEU A N 1
ATOM 4891 C CA . LEU A 1 605 ? -17.405 4.732 28.636 1.00 98.00 605 LEU A CA 1
ATOM 4892 C C . LEU A 1 605 ? -16.304 5.782 28.632 1.00 98.00 605 LEU A C 1
ATOM 4894 O O . LEU A 1 605 ? -16.441 6.821 29.280 1.00 98.00 605 LEU A O 1
ATOM 4898 N N . SER A 1 606 ? -15.240 5.526 27.883 1.00 98.50 606 SER A N 1
ATOM 4899 C CA . SER A 1 606 ? -14.217 6.527 27.624 1.00 98.50 606 SER A CA 1
ATOM 4900 C C . SER A 1 606 ? -13.653 6.381 26.215 1.00 98.50 606 SER A C 1
ATOM 4902 O O . SER A 1 606 ? -13.651 5.283 25.652 1.00 98.50 606 SER A O 1
ATOM 4904 N N . ALA A 1 607 ? -13.212 7.501 25.648 1.00 98.12 607 ALA A N 1
ATOM 4905 C CA . ALA A 1 607 ? -12.601 7.553 24.332 1.00 98.12 607 ALA A CA 1
ATOM 4906 C C . ALA A 1 607 ? -11.424 8.545 24.301 1.00 98.12 607 ALA A C 1
ATOM 4908 O O . ALA A 1 607 ? -11.504 9.617 24.911 1.00 98.12 607 ALA A O 1
ATOM 4909 N N . MET A 1 608 ? -10.352 8.194 23.591 1.00 97.31 608 MET A N 1
ATOM 4910 C CA . MET A 1 608 ? -9.077 8.910 23.517 1.00 97.31 608 MET A CA 1
ATOM 4911 C C . MET A 1 608 ? -8.516 8.849 22.092 1.00 97.31 608 MET A C 1
ATOM 4913 O O . MET A 1 608 ? -8.477 7.787 21.480 1.00 97.31 608 MET A O 1
ATOM 4917 N N . GLN A 1 609 ? -8.029 9.980 21.576 1.00 91.75 609 GLN A N 1
ATOM 4918 C CA . GLN A 1 609 ? -7.475 10.044 20.219 1.00 91.75 609 GLN A CA 1
ATOM 4919 C C . GLN A 1 609 ? -6.151 9.279 20.081 1.00 91.75 609 GLN A C 1
ATOM 4921 O O . GLN A 1 609 ? -5.891 8.681 19.037 1.00 91.75 609 GLN A O 1
ATOM 4926 N N . GLY A 1 610 ? -5.305 9.314 21.112 1.00 89.31 610 GLY A N 1
ATOM 4927 C CA . GLY A 1 610 ? -4.019 8.632 21.086 1.00 89.31 610 GLY A CA 1
ATOM 4928 C C . GLY A 1 610 ? -3.087 9.254 20.053 1.00 89.31 610 GLY A C 1
ATOM 4929 O O . GLY A 1 610 ? -2.972 10.479 19.955 1.00 89.31 610 GLY A O 1
ATOM 4930 N N . TRP A 1 611 ? -2.393 8.414 19.291 1.00 80.56 611 TRP A N 1
ATOM 4931 C CA . TRP A 1 611 ? -1.394 8.890 18.343 1.00 80.56 611 TRP A CA 1
ATOM 4932 C C . TRP A 1 611 ? -1.994 9.348 17.017 1.00 80.56 611 TRP A C 1
ATOM 4934 O O . TRP A 1 611 ? -1.293 10.046 16.297 1.00 80.56 611 TRP A O 1
ATOM 4944 N N . ARG A 1 612 ? -3.247 9.025 16.674 1.00 75.19 612 ARG A N 1
ATOM 4945 C CA . ARG A 1 612 ? -3.833 9.407 15.376 1.00 75.19 612 ARG A CA 1
ATOM 4946 C C . ARG A 1 612 ? -3.944 10.929 15.200 1.00 75.19 612 ARG A C 1
ATOM 4948 O O . ARG A 1 612 ? -4.051 11.671 16.172 1.00 75.19 612 ARG A O 1
ATOM 4955 N N . LEU A 1 613 ? -3.969 11.411 13.953 1.00 68.62 613 LEU A N 1
ATOM 4956 C CA . LEU A 1 613 ? -4.124 12.838 13.614 1.00 68.62 613 LEU A CA 1
ATOM 4957 C C . LEU A 1 613 ? -5.466 13.418 14.079 1.00 68.62 613 LEU A C 1
ATOM 4959 O O . LEU A 1 613 ? -5.539 14.593 14.444 1.00 68.62 613 LEU A O 1
ATOM 4963 N N . THR A 1 614 ? -6.519 12.605 14.048 1.00 77.75 614 THR A N 1
ATOM 4964 C CA . THR A 1 614 ? -7.881 12.978 14.434 1.00 77.75 614 THR A CA 1
ATOM 4965 C C . THR A 1 614 ? -8.533 11.850 15.219 1.00 77.75 614 THR A C 1
ATOM 4967 O O . THR A 1 614 ? -8.163 10.694 15.045 1.00 77.75 614 THR A O 1
ATOM 4970 N N . MET A 1 615 ? -9.506 12.187 16.067 1.00 90.50 615 MET A N 1
ATOM 4971 C CA . MET A 1 615 ? -10.439 11.222 16.645 1.00 90.50 615 MET A CA 1
ATOM 4972 C C . MET A 1 615 ? -11.538 10.908 15.623 1.00 90.50 615 MET A C 1
ATOM 4974 O O . MET A 1 615 ? -12.429 11.734 15.384 1.00 90.50 615 MET A O 1
ATOM 4978 N N . GLU A 1 616 ? -11.414 9.756 14.974 1.00 91.69 616 GLU A N 1
ATOM 4979 C CA . GLU A 1 616 ? -12.316 9.243 13.945 1.00 91.69 616 GLU A CA 1
ATOM 4980 C C . GLU A 1 616 ? -13.441 8.389 14.543 1.00 91.69 616 GLU A C 1
ATOM 4982 O O . GLU A 1 616 ? -14.558 8.432 14.022 1.00 91.69 616 GLU A O 1
ATOM 4987 N N . ASP A 1 617 ? -13.184 7.738 15.682 1.00 97.44 617 ASP A N 1
ATOM 4988 C CA . ASP A 1 617 ? -14.164 6.952 16.430 1.00 97.44 617 ASP A CA 1
ATOM 4989 C C . ASP A 1 617 ? -15.396 7.750 16.883 1.00 97.44 617 ASP A C 1
ATOM 4991 O O . ASP A 1 617 ? -15.349 8.938 17.229 1.00 97.44 617 ASP A O 1
ATOM 4995 N N . ALA A 1 618 ? -16.504 7.025 17.010 1.00 98.06 618 ALA A N 1
ATOM 4996 C CA . ALA A 1 618 ? -17.704 7.447 17.712 1.00 98.06 618 ALA A CA 1
ATOM 4997 C C . ALA A 1 618 ? -18.256 6.314 18.590 1.00 98.06 618 ALA A C 1
ATOM 4999 O O . ALA A 1 618 ? -17.853 5.154 18.510 1.00 98.06 618 ALA A O 1
ATOM 5000 N N . HIS A 1 619 ? -19.229 6.641 19.435 1.00 97.81 619 HIS A N 1
ATOM 5001 C CA . HIS A 1 619 ? -19.860 5.685 20.340 1.00 97.81 619 HIS A CA 1
ATOM 5002 C C . HIS A 1 619 ? -21.283 6.118 20.704 1.00 97.81 619 HIS A C 1
ATOM 5004 O O . HIS A 1 619 ? -21.645 7.286 20.559 1.00 97.81 619 HIS A O 1
ATOM 5010 N N . CYS A 1 620 ? -22.087 5.191 21.224 1.00 97.12 620 CYS A N 1
ATOM 5011 C CA . CYS A 1 620 ? -23.379 5.500 21.837 1.00 97.12 620 CYS A CA 1
ATOM 5012 C C . CYS A 1 620 ? -23.656 4.601 23.049 1.00 97.12 620 CYS A C 1
ATOM 5014 O O . CYS A 1 620 ? -23.286 3.425 23.059 1.00 97.12 620 CYS A O 1
ATOM 5016 N N . ALA A 1 621 ? -24.349 5.145 24.048 1.00 97.62 621 ALA A N 1
ATOM 5017 C CA . ALA A 1 621 ? -24.788 4.417 25.233 1.00 97.62 621 ALA A CA 1
ATOM 5018 C C . ALA A 1 621 ? -26.176 4.916 25.657 1.00 97.62 621 ALA A C 1
ATOM 5020 O O . ALA A 1 621 ? -26.310 5.985 26.246 1.00 97.62 621 ALA A O 1
ATOM 5021 N N . GLU A 1 622 ? -27.201 4.129 25.348 1.00 97.19 622 GLU A N 1
ATOM 5022 C CA . GLU A 1 622 ? -28.605 4.410 25.635 1.00 97.19 622 GLU A CA 1
ATOM 5023 C C . GLU A 1 622 ? -29.120 3.382 26.641 1.00 97.19 622 GLU A C 1
ATOM 5025 O O . GLU A 1 622 ? -29.270 2.202 26.327 1.00 97.19 622 GLU A O 1
ATOM 5030 N N . LEU A 1 623 ? -29.382 3.809 27.876 1.00 96.25 623 LEU A N 1
ATOM 5031 C CA . LEU A 1 623 ? -29.879 2.907 28.921 1.00 96.25 623 LEU A CA 1
ATOM 5032 C C . LEU A 1 623 ? -31.338 2.504 28.711 1.00 96.25 623 LEU A C 1
ATOM 5034 O O . LEU A 1 623 ? -31.689 1.374 29.035 1.00 96.25 623 LEU A O 1
ATOM 5038 N N . ASP A 1 624 ? -32.147 3.405 28.156 1.00 93.19 624 ASP A N 1
ATOM 5039 C CA . ASP A 1 624 ? -33.581 3.213 27.952 1.00 93.19 624 ASP A CA 1
ATOM 5040 C C . ASP A 1 624 ? -33.957 3.733 26.549 1.00 93.19 624 ASP A C 1
ATOM 5042 O O . ASP A 1 624 ? -34.185 4.928 26.339 1.00 93.19 624 ASP A O 1
ATOM 5046 N N . LEU A 1 625 ? -33.982 2.841 25.554 1.00 91.62 625 LEU A N 1
ATOM 5047 C CA . LEU A 1 625 ? -34.258 3.176 24.153 1.00 91.62 625 LEU A CA 1
ATOM 5048 C C . LEU A 1 625 ? -35.681 3.721 23.974 1.00 91.62 625 LEU A C 1
ATOM 5050 O O . LEU A 1 625 ? -36.637 2.946 24.002 1.00 91.62 625 LEU A O 1
ATOM 5054 N N . GLU A 1 626 ? -35.818 5.030 23.738 1.00 81.75 626 GLU A N 1
ATOM 5055 C CA . GLU A 1 626 ? -37.091 5.732 23.475 1.00 81.75 626 GLU A CA 1
ATOM 5056 C C . GLU A 1 626 ? -38.243 5.269 24.391 1.00 81.75 626 GLU A C 1
ATOM 5058 O O . GLU A 1 626 ? -39.297 4.831 23.925 1.00 81.75 626 GLU A O 1
ATOM 5063 N N . GLU A 1 627 ? -38.020 5.340 25.708 1.00 81.31 627 GLU A N 1
ATOM 5064 C CA . GLU A 1 627 ? -38.990 4.958 26.753 1.00 81.31 627 GLU A CA 1
ATOM 5065 C C . GLU A 1 627 ? -39.325 3.453 26.812 1.00 81.31 627 GLU A C 1
ATOM 5067 O O . GLU A 1 627 ? -40.313 3.047 27.430 1.00 81.31 627 GLU A O 1
ATOM 5072 N N . THR A 1 628 ? -38.503 2.602 26.197 1.00 89.44 628 THR A N 1
ATOM 5073 C CA . THR A 1 628 ? -38.511 1.155 26.450 1.00 89.44 628 THR A CA 1
ATOM 5074 C C . THR A 1 628 ? -37.512 0.792 27.547 1.00 89.44 628 THR A C 1
ATOM 5076 O O . THR A 1 628 ? -36.561 1.520 27.797 1.00 89.44 628 THR A O 1
ATOM 5079 N N . GLU A 1 629 ? -37.690 -0.377 28.163 1.00 92.56 629 GLU A N 1
ATOM 5080 C CA . GLU A 1 629 ? -36.706 -0.957 29.093 1.00 92.56 629 GLU A CA 1
ATOM 5081 C C . GLU A 1 629 ? -35.532 -1.631 28.348 1.00 92.56 629 GLU A C 1
ATOM 5083 O O . GLU A 1 629 ? -34.803 -2.409 28.950 1.00 92.56 629 GLU A O 1
ATOM 5088 N N . ALA A 1 630 ? -35.377 -1.443 27.030 1.00 97.00 630 ALA A N 1
ATOM 5089 C CA . ALA A 1 630 ? -34.224 -1.967 26.297 1.00 97.00 630 ALA A CA 1
ATOM 5090 C C . ALA A 1 630 ? -33.044 -1.000 26.382 1.00 97.00 630 ALA A C 1
ATOM 5092 O O . ALA A 1 630 ? -33.232 0.212 26.306 1.00 97.00 630 ALA A O 1
ATOM 5093 N N . SER A 1 631 ? -31.831 -1.543 26.428 1.00 98.25 631 SER A N 1
ATOM 5094 C CA . SER A 1 631 ? -30.597 -0.753 26.444 1.00 98.25 631 SER A CA 1
ATOM 5095 C C . SER A 1 631 ? -29.764 -1.035 25.198 1.00 98.25 631 SER A C 1
ATOM 5097 O O . SER A 1 631 ? -29.749 -2.166 24.710 1.00 98.25 631 SER A O 1
ATOM 5099 N N . PHE A 1 632 ? -29.058 -0.030 24.688 1.00 98.62 632 PHE A N 1
ATOM 5100 C CA . PHE A 1 632 ? -28.243 -0.121 23.482 1.00 98.62 632 PHE A CA 1
ATOM 5101 C C . PHE A 1 632 ? -26.878 0.523 23.679 1.00 98.62 632 PHE A C 1
ATOM 5103 O O . PHE A 1 632 ? -26.774 1.674 24.095 1.00 98.62 632 PHE A O 1
ATOM 5110 N N . PHE A 1 633 ? -25.829 -0.201 23.316 1.00 98.81 633 PHE A N 1
ATOM 5111 C CA . PHE A 1 633 ? -24.451 0.274 23.374 1.00 98.81 633 PHE A CA 1
ATOM 5112 C C . PHE A 1 633 ? -23.782 0.043 22.026 1.00 98.81 633 PHE A C 1
ATOM 5114 O O . PHE A 1 633 ? -24.054 -0.964 21.377 1.00 98.81 633 PHE A O 1
ATOM 5121 N N . GLY A 1 634 ? -22.908 0.952 21.604 1.00 98.56 634 GLY A N 1
ATOM 5122 C CA . GLY A 1 634 ? -22.215 0.839 20.326 1.00 98.56 634 GLY A CA 1
ATOM 5123 C C . GLY A 1 634 ? -20.867 1.541 20.320 1.00 98.56 634 GLY A C 1
ATOM 5124 O O . GLY A 1 634 ? -20.739 2.628 20.886 1.00 98.56 634 GLY A O 1
ATOM 5125 N N . VAL A 1 635 ? -19.893 0.914 19.665 1.00 98.81 635 VAL A N 1
ATOM 5126 C CA . VAL A 1 635 ? -18.580 1.483 19.342 1.00 98.81 635 VAL A CA 1
ATOM 5127 C C . VAL A 1 635 ? -18.412 1.438 17.826 1.00 98.81 635 VAL A C 1
ATOM 5129 O O . VAL A 1 635 ? -18.700 0.414 17.197 1.00 98.81 635 VAL A O 1
ATOM 5132 N N . TYR A 1 636 ? -17.990 2.566 17.260 1.00 98.62 636 TYR A N 1
ATOM 5133 C CA . TYR A 1 636 ? -17.853 2.784 15.825 1.00 98.62 636 TYR A CA 1
ATOM 5134 C C . TYR A 1 636 ? -16.450 3.311 15.552 1.00 98.62 636 TYR A C 1
ATOM 5136 O O . TYR A 1 636 ? -16.204 4.504 15.702 1.00 98.62 636 TYR A O 1
ATOM 5144 N N . ASP A 1 637 ? -15.542 2.408 15.206 1.00 97.94 637 ASP A N 1
ATOM 5145 C CA . ASP A 1 637 ? -14.154 2.730 14.866 1.00 97.94 637 ASP A CA 1
ATOM 5146 C C . ASP A 1 637 ? -14.099 3.319 13.456 1.00 97.94 637 ASP A C 1
ATOM 5148 O O . ASP A 1 637 ? -14.551 2.667 12.509 1.00 97.94 637 ASP A O 1
ATOM 5152 N N . GLY A 1 638 ? -13.677 4.575 13.341 1.00 95.00 638 GLY A N 1
ATOM 5153 C CA . GLY A 1 638 ? -13.760 5.343 12.102 1.00 95.00 638 GLY A CA 1
ATOM 5154 C C . GLY A 1 638 ? -12.447 5.361 11.330 1.00 95.00 638 GLY A C 1
ATOM 5155 O O . GLY A 1 638 ? -11.374 5.453 11.911 1.00 95.00 638 GLY A O 1
ATOM 5156 N N . HIS A 1 639 ? -12.524 5.391 10.001 1.00 89.31 639 HIS A N 1
ATOM 5157 C CA . HIS A 1 639 ? -11.349 5.546 9.143 1.00 89.31 639 HIS A CA 1
ATOM 5158 C C . HIS A 1 639 ? -11.657 6.419 7.928 1.00 89.31 639 HIS A C 1
ATOM 5160 O O . HIS A 1 639 ? -12.781 6.454 7.433 1.00 89.31 639 HIS A O 1
ATOM 5166 N N . GLY A 1 640 ? -10.646 7.130 7.419 1.00 77.44 640 GLY A N 1
ATOM 5167 C CA . GLY A 1 640 ? -10.810 8.026 6.264 1.00 77.44 640 GLY A CA 1
ATOM 5168 C C . GLY A 1 640 ? -11.656 9.273 6.565 1.00 77.44 640 GLY A C 1
ATOM 5169 O O . GLY A 1 640 ? -12.070 9.980 5.647 1.00 77.44 640 GLY A O 1
ATOM 5170 N N . GLY A 1 641 ? -11.909 9.552 7.844 1.00 80.38 641 GLY A N 1
ATOM 5171 C CA . GLY A 1 641 ? -12.741 10.621 8.376 1.00 80.38 641 GLY A CA 1
ATOM 5172 C C . GLY A 1 641 ? -13.710 10.136 9.463 1.00 80.38 641 GLY A C 1
ATOM 5173 O O . GLY A 1 641 ? -14.130 8.989 9.503 1.00 80.38 641 GLY A O 1
ATOM 5174 N N . SER A 1 642 ? -14.144 11.057 10.330 1.00 86.44 642 SER A N 1
ATOM 5175 C CA . SER A 1 642 ? -15.086 10.759 11.434 1.00 86.44 642 SER A CA 1
ATOM 5176 C C . SER A 1 642 ? -16.577 10.789 11.050 1.00 86.44 642 SER A C 1
ATOM 5178 O O . SER A 1 642 ? -17.443 10.606 11.906 1.00 86.44 642 SER A O 1
ATOM 5180 N N . ALA A 1 643 ? -16.910 11.129 9.801 1.00 88.44 643 ALA A N 1
ATOM 5181 C CA . ALA A 1 643 ? -18.270 11.520 9.428 1.00 88.44 643 ALA A CA 1
ATOM 5182 C C . ALA A 1 643 ? -19.253 10.341 9.498 1.00 88.44 643 ALA A C 1
ATOM 5184 O O . ALA A 1 643 ? -20.302 10.456 10.139 1.00 88.44 643 ALA A O 1
ATOM 5185 N N . VAL A 1 644 ? -18.890 9.203 8.897 1.00 95.19 644 VAL A N 1
ATOM 5186 C CA . VAL A 1 644 ? -19.709 7.981 8.921 1.00 95.19 644 VAL A CA 1
ATOM 5187 C C . VAL A 1 644 ? -19.839 7.417 10.338 1.00 95.19 644 VAL A C 1
ATOM 5189 O O . VAL A 1 644 ? -20.956 7.102 10.756 1.00 95.19 644 VAL A O 1
ATOM 5192 N N . ALA A 1 645 ? -18.751 7.371 11.116 1.00 97.56 645 ALA A N 1
ATOM 5193 C CA . ALA A 1 645 ? -18.785 6.915 12.508 1.00 97.56 645 ALA A CA 1
ATOM 5194 C C . ALA A 1 645 ? -19.739 7.765 13.366 1.00 97.56 645 ALA A C 1
ATOM 5196 O O . ALA A 1 645 ? -20.624 7.229 14.037 1.00 97.56 645 ALA A O 1
ATOM 5197 N N . LYS A 1 646 ? -19.632 9.100 13.289 1.00 96.50 646 LYS A N 1
ATOM 5198 C CA . LYS A 1 646 ? -20.508 10.031 14.026 1.00 96.50 646 LYS A CA 1
ATOM 5199 C C . LYS A 1 646 ? -21.972 9.885 13.633 1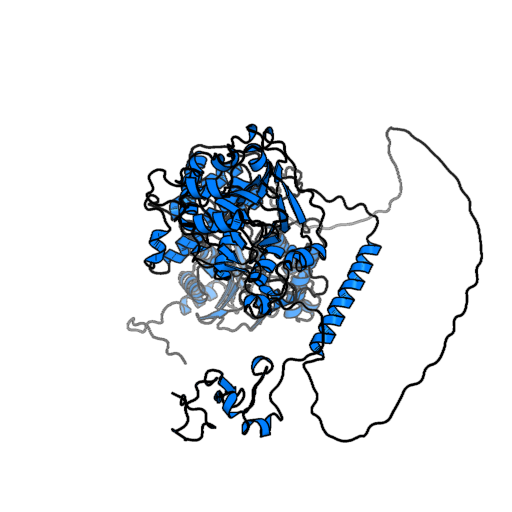.00 96.50 646 LYS A C 1
ATOM 5201 O O . LYS A 1 646 ? -22.822 9.744 14.510 1.00 96.50 646 LYS A O 1
ATOM 5206 N N . TYR A 1 647 ? -22.267 9.872 12.333 1.00 96.75 647 TYR A N 1
ATOM 5207 C CA . TYR A 1 647 ? -23.637 9.695 11.849 1.00 96.75 647 TYR A CA 1
ATOM 5208 C C . TYR A 1 647 ? -24.239 8.373 12.339 1.00 96.75 647 TYR A C 1
ATOM 5210 O O . TYR A 1 647 ? -25.380 8.335 12.813 1.00 96.75 647 TYR A O 1
ATOM 5218 N N . THR A 1 648 ? -23.451 7.297 12.266 1.00 97.94 648 THR A N 1
ATOM 5219 C CA . THR A 1 648 ? -23.856 5.964 12.718 1.00 97.94 648 THR A CA 1
ATOM 5220 C C . THR A 1 648 ? -24.127 5.957 14.221 1.00 97.94 648 THR A C 1
ATOM 5222 O O . THR A 1 648 ? -25.198 5.510 14.638 1.00 97.94 648 THR A O 1
ATOM 5225 N N . GLY A 1 649 ? -23.233 6.528 15.034 1.00 97.25 649 GLY A N 1
ATOM 5226 C CA . GLY A 1 649 ? -23.419 6.627 16.483 1.00 97.25 649 GLY A CA 1
ATOM 5227 C C . GLY A 1 649 ? -24.646 7.436 16.897 1.00 97.25 649 GLY A C 1
ATOM 5228 O O . GLY A 1 649 ? -25.353 7.059 17.834 1.00 97.25 649 GLY A O 1
ATOM 5229 N N . GLU A 1 650 ? -24.973 8.486 16.148 1.00 96.56 650 GLU A N 1
ATOM 5230 C CA . GLU A 1 650 ? -26.167 9.295 16.392 1.00 96.56 650 GLU A CA 1
ATOM 5231 C C . GLU A 1 650 ? -27.471 8.616 15.949 1.00 96.56 650 GLU A C 1
ATOM 5233 O O . GLU A 1 650 ? -28.529 8.975 16.465 1.00 96.56 650 GLU A O 1
ATOM 5238 N N . SER A 1 651 ? -27.435 7.656 15.018 1.00 96.81 651 SER A N 1
ATOM 5239 C CA . SER A 1 651 ? -28.644 7.214 14.300 1.00 96.81 651 SER A CA 1
ATOM 5240 C C . SER A 1 651 ? -28.979 5.728 14.445 1.00 96.81 651 SER A C 1
ATOM 5242 O O . SER A 1 651 ? -30.158 5.370 14.384 1.00 96.81 651 SER A O 1
ATOM 5244 N N . LEU A 1 652 ? -27.997 4.840 14.638 1.00 98.25 652 LEU A N 1
ATOM 5245 C CA . LEU A 1 652 ? -28.202 3.385 14.529 1.00 98.25 652 LEU A CA 1
ATOM 5246 C C . LEU A 1 652 ? -29.179 2.849 15.576 1.00 98.25 652 LEU A C 1
ATOM 5248 O O . LEU A 1 652 ? -30.100 2.105 15.247 1.00 98.25 652 LEU A O 1
ATOM 5252 N N . HIS A 1 653 ? -29.051 3.301 16.821 1.00 97.69 653 HIS A N 1
ATOM 5253 C CA . HIS A 1 653 ? -29.937 2.921 17.921 1.00 97.69 653 HIS A CA 1
ATOM 5254 C C . HIS A 1 653 ? -31.408 3.311 17.664 1.00 97.69 653 HIS A C 1
ATOM 5256 O O . HIS A 1 653 ? -32.323 2.548 17.983 1.00 97.69 653 HIS A O 1
ATOM 5262 N N . ARG A 1 654 ? -31.652 4.455 17.006 1.00 96.94 654 ARG A N 1
ATOM 5263 C CA . ARG A 1 654 ? -33.002 4.900 16.606 1.00 96.94 654 ARG A CA 1
ATOM 5264 C C . ARG A 1 654 ? -33.563 4.038 15.482 1.00 96.94 654 ARG A C 1
ATOM 5266 O O . ARG A 1 654 ? -34.751 3.716 15.472 1.00 96.94 654 ARG A O 1
ATOM 5273 N N . HIS A 1 655 ? -32.714 3.620 14.546 1.00 97.75 655 HIS A N 1
ATOM 5274 C CA . HIS A 1 655 ? -33.099 2.698 13.480 1.00 97.75 655 HIS A CA 1
ATOM 5275 C C . HIS A 1 655 ? -33.472 1.315 14.010 1.00 97.75 655 HIS A C 1
ATOM 5277 O O . HIS A 1 655 ? -34.503 0.777 13.614 1.00 97.75 655 HIS A O 1
ATOM 5283 N N . VAL A 1 656 ? -32.710 0.790 14.972 1.00 97.94 656 VAL A N 1
ATOM 5284 C CA . VAL A 1 656 ? -33.044 -0.466 15.658 1.00 97.94 656 VAL A CA 1
ATOM 5285 C C . VAL A 1 656 ? -34.394 -0.351 16.358 1.00 97.94 656 VAL A C 1
ATOM 5287 O O . VAL A 1 656 ? -35.260 -1.201 16.167 1.00 97.94 656 VAL A O 1
ATOM 5290 N N . ARG A 1 657 ? -34.604 0.721 17.131 1.00 95.94 657 ARG A N 1
ATOM 5291 C CA . ARG A 1 657 ? -35.849 0.937 17.875 1.00 95.94 657 ARG A CA 1
ATOM 5292 C C . ARG A 1 657 ? -37.069 1.117 16.968 1.00 95.94 657 ARG A C 1
ATOM 5294 O O . ARG A 1 657 ? -38.135 0.594 17.291 1.00 95.94 657 ARG A O 1
ATOM 5301 N N . SER A 1 658 ? -36.927 1.861 15.872 1.00 95.06 658 SER A N 1
ATOM 5302 C CA . SER A 1 658 ? -38.019 2.162 14.932 1.00 95.06 658 SER A CA 1
ATOM 5303 C C . SER A 1 658 ? -38.316 1.037 13.937 1.00 95.06 658 SER A C 1
ATOM 5305 O O . SER A 1 658 ? -39.320 1.106 13.225 1.00 95.06 658 SER A O 1
ATOM 5307 N N . SER A 1 659 ? -37.476 0.001 13.881 1.00 95.69 659 SER A N 1
ATOM 5308 C CA . SER A 1 659 ? -37.709 -1.168 13.038 1.00 95.69 659 SER A CA 1
ATOM 5309 C C . SER A 1 659 ? -38.949 -1.939 13.499 1.00 95.69 659 SER A C 1
ATOM 5311 O O . SER A 1 659 ? -39.119 -2.238 14.681 1.00 95.69 659 SER A O 1
ATOM 5313 N N . GLU A 1 660 ? -39.802 -2.347 12.557 1.00 95.69 660 GLU A N 1
ATOM 5314 C CA . GLU A 1 660 ? -40.999 -3.144 12.868 1.00 95.69 660 GLU A CA 1
ATOM 5315 C C . GLU A 1 660 ? -40.669 -4.509 13.498 1.00 95.69 660 GLU A C 1
ATOM 5317 O O . GLU A 1 660 ? -41.506 -5.120 14.167 1.00 95.69 660 GLU A O 1
ATOM 5322 N N . TYR A 1 661 ? -39.446 -5.000 13.279 1.00 97.88 661 TYR A N 1
ATOM 5323 C CA . TYR A 1 661 ? -38.954 -6.255 13.835 1.00 97.88 661 TYR A CA 1
ATOM 5324 C C . TYR A 1 661 ? -38.671 -6.143 15.335 1.00 97.88 661 TYR A C 1
ATOM 5326 O O . TYR A 1 661 ? -38.784 -7.141 16.047 1.00 97.88 661 TYR A O 1
ATOM 5334 N N . PHE A 1 662 ? -38.375 -4.940 15.838 1.00 96.62 662 PHE A N 1
ATOM 5335 C CA . PHE A 1 662 ? -38.128 -4.711 17.259 1.00 96.62 662 PHE A CA 1
ATOM 5336 C C . PHE A 1 662 ? -39.380 -4.997 18.093 1.00 96.62 662 PHE A C 1
ATOM 5338 O O . PHE A 1 662 ? -39.339 -5.801 19.025 1.00 96.62 662 PHE A O 1
ATOM 5345 N N . ASP A 1 663 ? -40.524 -4.427 17.706 1.00 93.31 663 ASP A N 1
ATOM 5346 C CA . ASP A 1 663 ? -41.798 -4.629 18.412 1.00 93.31 663 ASP A CA 1
ATOM 5347 C C . ASP A 1 663 ? -42.288 -6.090 18.317 1.00 93.31 663 ASP A C 1
ATOM 5349 O O . ASP A 1 663 ? -42.960 -6.596 19.222 1.00 93.31 663 ASP A O 1
ATOM 5353 N N . LYS A 1 664 ? -41.903 -6.804 17.248 1.00 97.00 664 LYS A N 1
ATOM 5354 C CA . LYS A 1 664 ? -42.142 -8.250 17.070 1.00 97.00 664 LYS A CA 1
ATOM 5355 C C . LYS A 1 664 ? -41.161 -9.131 17.853 1.00 97.00 664 LYS A C 1
ATOM 5357 O O . LYS A 1 664 ? -41.326 -10.349 17.854 1.00 97.00 664 LYS A O 1
ATOM 5362 N N . LYS A 1 665 ? -40.175 -8.540 18.539 1.00 96.81 665 LYS A N 1
ATOM 5363 C CA . LYS A 1 665 ? -39.074 -9.228 19.238 1.00 96.81 665 LYS A CA 1
ATOM 5364 C C . LYS A 1 665 ? -38.171 -10.054 18.311 1.00 96.81 665 LYS A C 1
ATOM 5366 O O . LYS A 1 665 ? -37.497 -10.979 18.755 1.00 96.81 665 LYS A O 1
ATOM 5371 N N . GLU A 1 666 ? -38.132 -9.713 17.026 1.00 98.12 666 GLU A N 1
ATOM 5372 C CA . GLU A 1 666 ? -37.229 -10.283 16.021 1.00 98.12 666 GLU A CA 1
ATOM 5373 C C . GLU A 1 666 ? -35.914 -9.479 15.991 1.00 98.12 666 GLU A C 1
ATOM 5375 O O . GLU A 1 666 ? -35.539 -8.888 14.979 1.00 98.12 666 GLU A O 1
ATOM 5380 N N . TYR A 1 667 ? -35.214 -9.420 17.128 1.00 98.25 667 TYR A N 1
ATOM 5381 C CA . TYR A 1 667 ? -34.108 -8.477 17.349 1.00 98.25 667 TYR A CA 1
ATOM 5382 C C . TYR A 1 667 ? -32.926 -8.639 16.387 1.00 98.25 667 TYR A C 1
ATOM 5384 O O . TYR A 1 667 ? -32.345 -7.639 15.981 1.00 98.25 667 TYR A O 1
ATOM 5392 N N . ILE A 1 668 ? -32.609 -9.870 15.964 1.00 98.50 668 ILE A N 1
ATOM 5393 C CA . ILE A 1 668 ? -31.572 -10.121 14.947 1.00 98.50 668 ILE A CA 1
ATOM 5394 C C . ILE A 1 668 ? -31.904 -9.362 13.659 1.00 98.50 668 ILE A C 1
ATOM 5396 O O . ILE A 1 668 ? -31.061 -8.654 13.122 1.00 98.50 668 ILE A O 1
ATOM 5400 N N . ARG A 1 669 ? -33.159 -9.446 13.199 1.00 98.00 669 ARG A N 1
ATOM 5401 C CA . ARG A 1 669 ? -33.606 -8.732 11.999 1.00 98.00 669 ARG A CA 1
ATOM 5402 C C . ARG A 1 669 ? -33.646 -7.228 12.215 1.00 98.00 669 ARG A C 1
ATOM 5404 O O . ARG A 1 669 ? -33.251 -6.508 11.311 1.00 98.00 669 ARG A O 1
ATOM 5411 N N . ALA A 1 670 ? -34.074 -6.762 13.390 1.00 98.38 670 ALA A N 1
ATOM 5412 C CA . ALA A 1 670 ? -34.070 -5.335 13.716 1.00 98.38 670 ALA A CA 1
ATOM 5413 C C . ALA A 1 670 ? -32.654 -4.730 13.647 1.00 98.38 670 ALA A C 1
ATOM 5415 O O . ALA A 1 670 ? -32.479 -3.640 13.110 1.00 98.38 670 ALA A O 1
ATOM 5416 N N . LEU A 1 671 ? -31.642 -5.453 14.145 1.00 98.62 671 LEU A N 1
ATOM 5417 C CA . LEU A 1 671 ? -30.235 -5.049 14.065 1.00 98.62 671 LEU A CA 1
ATOM 5418 C C . LEU A 1 671 ? -29.720 -5.074 12.621 1.00 98.62 671 LEU A C 1
ATOM 5420 O O . LEU A 1 671 ? -29.189 -4.072 12.151 1.00 98.62 671 LEU A O 1
ATOM 5424 N N . THR A 1 672 ? -29.914 -6.179 11.893 1.00 98.38 672 THR A N 1
ATOM 5425 C CA . THR A 1 672 ? -29.475 -6.291 10.491 1.00 98.38 672 THR A CA 1
ATOM 5426 C C . THR A 1 672 ? -30.112 -5.217 9.603 1.00 98.38 672 THR A C 1
ATOM 5428 O O . THR A 1 672 ? -29.412 -4.570 8.828 1.00 98.38 672 THR A O 1
ATOM 5431 N N . ASP A 1 673 ? -31.419 -4.986 9.744 1.00 97.12 673 ASP A N 1
ATOM 5432 C CA . ASP A 1 673 ? -32.163 -3.959 9.004 1.00 97.12 673 ASP A CA 1
ATOM 5433 C C . ASP A 1 673 ? -31.627 -2.552 9.297 1.00 97.12 673 ASP A C 1
ATOM 5435 O O . ASP A 1 673 ? -31.416 -1.768 8.375 1.00 97.12 673 ASP A O 1
ATOM 5439 N N . ALA A 1 674 ? -31.313 -2.246 10.560 1.00 98.31 674 ALA A N 1
ATOM 5440 C CA . ALA A 1 674 ? -30.755 -0.951 10.940 1.00 98.31 674 ALA A CA 1
ATOM 5441 C C . ALA A 1 674 ? -29.376 -0.679 10.310 1.00 98.31 674 ALA A C 1
ATOM 5443 O O . ALA A 1 674 ? -29.150 0.429 9.821 1.00 98.31 674 ALA A O 1
ATOM 5444 N N . TYR A 1 675 ? -28.482 -1.677 10.274 1.00 98.62 675 TYR A N 1
ATOM 5445 C CA . TYR A 1 675 ? -27.165 -1.552 9.628 1.00 98.62 675 TYR A CA 1
ATOM 5446 C C . TYR A 1 675 ? -27.309 -1.283 8.125 1.00 98.62 675 TYR A C 1
ATOM 5448 O O . TYR A 1 675 ? -26.733 -0.329 7.603 1.00 98.62 675 TYR A O 1
ATOM 5456 N N . LEU A 1 676 ? -28.129 -2.087 7.437 1.00 97.75 676 LEU A N 1
ATOM 5457 C CA . LEU A 1 676 ? -28.383 -1.935 6.001 1.00 97.75 676 LEU A CA 1
ATOM 5458 C C . LEU A 1 676 ? -29.051 -0.593 5.676 1.00 97.75 676 LEU A C 1
ATOM 5460 O O . LEU A 1 676 ? -28.738 0.032 4.662 1.00 97.75 676 LEU A O 1
ATOM 5464 N N . LYS A 1 677 ? -29.972 -0.143 6.533 1.00 97.38 677 LYS A N 1
ATOM 5465 C CA . LYS A 1 677 ? -30.688 1.118 6.354 1.00 97.38 677 LYS A CA 1
ATOM 5466 C C . LYS A 1 677 ? -29.763 2.323 6.486 1.00 97.38 677 LYS A C 1
ATOM 5468 O O . LYS A 1 677 ? -29.815 3.183 5.614 1.00 97.38 677 LYS A O 1
ATOM 5473 N N . ILE A 1 678 ? -28.903 2.367 7.505 1.00 96.81 678 ILE A N 1
ATOM 5474 C CA . ILE A 1 678 ? -27.923 3.455 7.651 1.00 96.81 678 ILE A CA 1
ATOM 5475 C C . ILE A 1 678 ? -26.979 3.515 6.458 1.00 96.81 678 ILE A C 1
ATOM 5477 O O . ILE A 1 678 ? -26.761 4.590 5.905 1.00 96.81 678 ILE A O 1
ATOM 5481 N N . ASP A 1 679 ? -26.448 2.370 6.034 1.00 96.12 679 ASP A N 1
ATOM 5482 C CA . ASP A 1 679 ? -25.512 2.323 4.912 1.00 96.12 679 ASP A CA 1
ATOM 5483 C C . ASP A 1 679 ? -26.164 2.829 3.618 1.00 96.12 679 ASP A C 1
ATOM 5485 O O . ASP A 1 679 ? -25.556 3.571 2.848 1.00 96.12 679 ASP A O 1
ATOM 5489 N N . LYS A 1 680 ? -27.444 2.496 3.416 1.00 95.12 680 LYS A N 1
ATOM 5490 C CA . LYS A 1 680 ? -28.244 3.005 2.303 1.00 95.12 680 LYS A CA 1
ATOM 5491 C C . LYS A 1 680 ? -28.514 4.509 2.404 1.00 95.12 680 LYS A C 1
ATOM 5493 O O . LYS A 1 680 ? -28.386 5.201 1.400 1.00 95.12 680 LYS A O 1
ATOM 5498 N N . GLU A 1 681 ? -28.895 5.014 3.576 1.00 94.94 681 GLU A N 1
ATOM 5499 C CA . GLU A 1 681 ? -29.142 6.448 3.792 1.00 94.94 681 GLU A CA 1
ATOM 5500 C C . GLU A 1 681 ? -27.884 7.275 3.502 1.00 94.94 681 GLU A C 1
ATOM 5502 O O . GLU A 1 681 ? -27.955 8.273 2.786 1.00 94.94 681 GLU A O 1
ATOM 5507 N N . LEU A 1 682 ? -26.726 6.805 3.969 1.00 94.25 682 LEU A N 1
ATOM 5508 C CA . LEU A 1 682 ? -25.426 7.406 3.678 1.00 94.25 682 LEU A CA 1
ATOM 5509 C C . LEU A 1 682 ? -25.077 7.338 2.179 1.00 94.25 682 LEU A C 1
ATOM 5511 O O . LEU A 1 682 ? -24.593 8.321 1.624 1.00 94.25 682 LEU A O 1
ATOM 5515 N N . ALA A 1 683 ? -25.362 6.226 1.493 1.00 91.06 683 ALA A N 1
ATOM 5516 C CA . ALA A 1 683 ? -25.111 6.092 0.052 1.00 91.06 683 ALA A CA 1
ATOM 5517 C C . ALA A 1 683 ? -25.983 7.030 -0.809 1.00 91.06 683 ALA A C 1
ATOM 5519 O O . ALA A 1 683 ? -25.581 7.436 -1.903 1.00 91.06 683 ALA A O 1
ATOM 5520 N N . GLU A 1 684 ? -27.194 7.350 -0.342 1.00 90.62 684 GLU A N 1
ATOM 5521 C CA . GLU A 1 684 ? -28.147 8.229 -1.030 1.00 90.62 684 GLU A CA 1
ATOM 5522 C C . GLU A 1 684 ? -27.915 9.723 -0.725 1.00 90.62 684 GLU A C 1
ATOM 5524 O O . GLU A 1 684 ? -28.359 10.588 -1.492 1.00 90.62 684 GLU A O 1
ATOM 5529 N N . ASP A 1 685 ? -27.201 10.049 0.357 1.00 85.81 685 ASP A N 1
ATOM 5530 C CA . ASP A 1 685 ? -26.900 11.424 0.755 1.00 85.81 685 ASP A CA 1
ATOM 5531 C C . ASP A 1 685 ? -25.720 12.008 -0.044 1.00 85.81 685 ASP A C 1
ATOM 5533 O O . ASP A 1 685 ? -24.573 11.571 0.046 1.00 85.81 685 ASP A O 1
ATOM 5537 N N . GLN A 1 686 ? -25.987 13.079 -0.800 1.00 77.06 686 GLN A N 1
ATOM 5538 C CA . GLN A 1 686 ? -24.987 13.756 -1.634 1.00 77.06 686 GLN A CA 1
ATOM 5539 C C . GLN A 1 686 ? -23.762 14.272 -0.873 1.00 77.06 686 GLN A C 1
ATOM 5541 O O . GLN A 1 686 ? -22.717 14.462 -1.496 1.00 77.06 686 GLN A O 1
ATOM 5546 N N . SER A 1 687 ? -23.879 14.520 0.433 1.00 74.56 687 SER A N 1
ATOM 5547 C CA . SER A 1 687 ? -22.746 14.933 1.263 1.00 74.56 687 SER A CA 1
ATOM 5548 C C . SER A 1 687 ? -21.751 13.799 1.523 1.00 74.56 687 SER A C 1
ATOM 5550 O O . SER A 1 687 ? -20.565 14.084 1.679 1.00 74.56 687 SER A O 1
ATOM 5552 N N . PHE A 1 688 ? -22.200 12.541 1.459 1.00 73.81 688 PHE A N 1
ATOM 5553 C CA . PHE A 1 688 ? -21.395 11.345 1.720 1.00 73.81 688 PHE A CA 1
ATOM 5554 C C . PHE A 1 688 ? -20.965 10.595 0.447 1.00 73.81 688 PHE A C 1
ATOM 5556 O O . PHE A 1 688 ? -20.007 9.833 0.492 1.00 73.81 688 PHE A O 1
ATOM 5563 N N . ILE A 1 689 ? -21.582 10.856 -0.718 1.00 63.94 689 ILE A N 1
ATOM 5564 C CA . ILE A 1 689 ? -21.228 10.200 -2.003 1.00 63.94 689 ILE A CA 1
ATOM 5565 C C . ILE A 1 689 ? -19.733 10.325 -2.355 1.00 63.94 689 ILE A C 1
ATOM 5567 O O . ILE A 1 689 ? -19.174 9.449 -3.014 1.00 63.94 689 ILE A O 1
ATOM 5571 N N . SER A 1 690 ? -19.091 11.430 -1.971 1.00 59.47 690 SER A N 1
ATOM 5572 C CA . SER A 1 690 ? -17.660 11.672 -2.205 1.00 59.47 690 SER A CA 1
ATOM 5573 C C . SER A 1 690 ? -16.817 11.654 -0.930 1.00 59.47 690 SER A C 1
ATOM 5575 O O . SER A 1 690 ? -15.651 12.051 -0.983 1.00 59.47 690 SER A O 1
ATOM 5577 N N . ASP A 1 691 ? -17.411 11.283 0.202 1.00 71.50 691 ASP A N 1
ATOM 5578 C CA . ASP A 1 691 ? -16.707 11.158 1.471 1.00 71.50 691 ASP A CA 1
ATOM 5579 C C . ASP A 1 691 ? -16.005 9.788 1.502 1.00 71.50 691 ASP A C 1
ATOM 5581 O O . ASP A 1 691 ? -16.656 8.769 1.262 1.00 71.50 691 ASP A O 1
ATOM 5585 N N . PRO A 1 692 ? -14.676 9.738 1.700 1.00 74.62 692 PRO A N 1
ATOM 5586 C CA . PRO A 1 692 ? -13.943 8.480 1.728 1.00 74.62 692 PRO A CA 1
ATOM 5587 C C . PRO A 1 692 ? -14.071 7.742 3.068 1.00 74.62 692 PRO A C 1
ATOM 5589 O O . PRO A 1 692 ? -13.458 6.688 3.207 1.00 74.62 692 PRO A O 1
ATOM 5592 N N . SER A 1 693 ? -14.799 8.286 4.050 1.00 83.88 693 SER A N 1
ATOM 5593 C CA . SER A 1 693 ? -14.894 7.671 5.368 1.00 83.88 693 SER A CA 1
ATOM 5594 C C . SER A 1 693 ? -15.725 6.393 5.380 1.00 83.88 693 SER A C 1
ATOM 5596 O O . SER A 1 693 ? -16.707 6.213 4.649 1.00 83.88 693 SER A O 1
ATOM 5598 N N . GLY A 1 694 ? -15.323 5.505 6.274 1.00 95.31 694 GLY A N 1
ATOM 5599 C CA . GLY A 1 694 ? -16.080 4.345 6.696 1.00 95.31 694 GLY A CA 1
ATOM 5600 C C . GLY A 1 694 ? -15.943 4.167 8.199 1.00 95.31 694 GLY A C 1
ATOM 5601 O O . GLY A 1 694 ? -15.220 4.906 8.872 1.00 95.31 694 GLY A O 1
ATOM 5602 N N . CYS A 1 695 ? -16.679 3.208 8.743 1.00 97.75 695 CYS A N 1
ATOM 5603 C CA . CYS A 1 695 ? -16.456 2.775 10.110 1.00 97.75 695 CYS A CA 1
ATOM 5604 C C . CYS A 1 695 ? -16.797 1.301 10.305 1.00 97.75 695 CYS A C 1
ATOM 5606 O O . CYS A 1 695 ? -17.693 0.745 9.652 1.00 97.75 695 CYS A O 1
ATOM 5608 N N . THR A 1 696 ? -16.128 0.678 11.267 1.00 98.25 696 THR A N 1
ATOM 5609 C CA . THR A 1 696 ? -16.635 -0.549 11.878 1.00 98.25 696 THR A CA 1
ATOM 5610 C C . THR A 1 696 ? -17.862 -0.223 12.735 1.00 98.25 696 THR A C 1
ATOM 5612 O O . THR A 1 696 ? -18.149 0.935 13.056 1.00 98.25 696 THR A O 1
ATOM 5615 N N . ALA A 1 697 ? -18.622 -1.245 13.108 1.00 98.56 697 ALA A N 1
ATOM 5616 C CA . ALA A 1 697 ? -19.735 -1.090 14.028 1.00 98.56 697 ALA A CA 1
ATOM 5617 C C . ALA A 1 697 ? -19.951 -2.373 14.830 1.00 98.56 697 ALA A C 1
ATOM 5619 O O . ALA A 1 697 ? -20.489 -3.356 14.306 1.00 98.56 697 ALA A O 1
ATOM 5620 N N . VAL A 1 698 ? -19.617 -2.326 16.120 1.00 98.88 698 VAL A N 1
ATOM 5621 C CA . VAL A 1 698 ? -20.021 -3.339 17.100 1.00 98.88 698 VAL A CA 1
ATOM 5622 C C . VAL A 1 698 ? -21.075 -2.748 18.028 1.00 98.88 698 VAL A C 1
ATOM 5624 O O . VAL A 1 698 ? -20.882 -1.684 18.614 1.00 98.88 698 VAL A O 1
ATOM 5627 N N . THR A 1 699 ? -22.214 -3.423 18.156 1.00 98.81 699 THR A N 1
ATOM 5628 C CA . THR A 1 699 ? -23.344 -2.952 18.964 1.00 98.81 699 THR A CA 1
ATOM 5629 C C . THR A 1 699 ? -23.933 -4.058 19.815 1.00 98.81 699 THR A C 1
ATOM 5631 O O . THR A 1 699 ? -23.912 -5.219 19.424 1.00 98.81 699 THR A O 1
ATOM 5634 N N . ALA A 1 700 ? -24.459 -3.702 20.985 1.00 98.81 700 ALA A N 1
ATOM 5635 C CA . ALA A 1 700 ? -25.107 -4.605 21.923 1.00 98.81 700 ALA A CA 1
ATOM 5636 C C . ALA A 1 700 ? -26.496 -4.076 22.292 1.00 98.81 700 ALA A C 1
ATOM 5638 O O . ALA A 1 700 ? -26.622 -2.975 22.828 1.00 98.81 700 ALA A O 1
ATOM 5639 N N . LEU A 1 701 ? -27.525 -4.883 22.040 1.00 98.75 701 LEU A N 1
ATOM 5640 C CA . LEU A 1 701 ? -28.910 -4.638 22.425 1.00 98.75 701 LEU A CA 1
ATOM 5641 C C . LEU A 1 701 ? -29.306 -5.575 23.569 1.00 98.75 701 LEU A C 1
ATOM 5643 O O . LEU A 1 701 ? -29.332 -6.795 23.398 1.00 98.75 701 LEU A O 1
ATOM 5647 N N . ILE A 1 702 ? -29.673 -5.005 24.712 1.00 98.38 702 ILE A N 1
ATOM 5648 C CA . ILE A 1 702 ? -30.254 -5.727 25.843 1.00 98.38 702 ILE A CA 1
ATOM 5649 C C . ILE A 1 702 ? -31.770 -5.656 25.704 1.00 98.38 702 ILE A C 1
ATOM 5651 O O . ILE A 1 702 ? -32.340 -4.575 25.537 1.00 98.38 702 ILE A O 1
ATOM 5655 N N . THR A 1 703 ? -32.434 -6.808 25.756 1.00 97.44 703 THR A N 1
ATOM 5656 C CA . THR A 1 703 ? -33.883 -6.888 25.554 1.00 97.44 703 THR A CA 1
ATOM 5657 C C . THR A 1 703 ? -34.671 -6.199 26.677 1.00 97.44 703 THR A C 1
ATOM 5659 O O . THR A 1 703 ? -34.226 -6.201 27.824 1.00 97.44 703 THR A O 1
ATOM 5662 N N . PRO A 1 704 ? -35.897 -5.698 26.410 1.00 95.56 704 PRO A N 1
ATOM 5663 C CA . PRO A 1 704 ? -36.743 -5.079 27.435 1.00 95.56 704 PRO A CA 1
ATOM 5664 C C . PRO A 1 704 ? -37.042 -5.968 28.651 1.00 95.56 704 PRO A C 1
ATOM 5666 O O . PRO A 1 704 ? -37.332 -5.469 29.731 1.00 95.56 704 PRO A O 1
ATOM 5669 N N . ASP A 1 705 ? -37.023 -7.294 28.484 1.00 94.69 705 ASP A N 1
ATOM 5670 C CA . ASP A 1 705 ? -37.227 -8.241 29.584 1.00 94.69 705 ASP A CA 1
ATOM 5671 C C . ASP A 1 705 ? -35.941 -8.576 30.353 1.00 94.69 705 ASP A C 1
ATOM 5673 O O . ASP A 1 705 ? -36.005 -9.352 31.308 1.00 94.69 705 ASP A O 1
ATOM 5677 N N . GLN A 1 706 ? -34.810 -7.973 29.967 1.00 94.75 706 GLN A N 1
ATOM 5678 C CA . GLN A 1 706 ? -33.508 -8.077 30.625 1.00 94.75 706 GLN A CA 1
ATOM 5679 C C . GLN A 1 706 ? -32.964 -9.514 30.659 1.00 94.75 706 GLN A C 1
ATOM 5681 O O . GLN A 1 706 ? -32.283 -9.907 31.605 1.00 94.75 706 GLN A O 1
ATOM 5686 N N . LYS A 1 707 ? -33.303 -10.325 29.645 1.00 96.12 707 LYS A N 1
ATOM 5687 C CA . LYS A 1 707 ? -32.918 -11.745 29.568 1.00 96.12 707 LYS A CA 1
ATOM 5688 C C . LYS A 1 707 ? -31.874 -12.065 28.515 1.00 96.12 707 LYS A C 1
ATOM 5690 O O . LYS A 1 707 ? -31.160 -13.048 28.695 1.00 96.12 707 LYS A O 1
ATOM 5695 N N . SER A 1 708 ? -31.792 -11.290 27.440 1.00 98.00 708 SER A N 1
ATOM 5696 C CA . SER A 1 708 ? -30.872 -11.568 26.337 1.00 98.00 708 SER A CA 1
ATOM 5697 C C . SER A 1 708 ? -30.092 -10.321 25.937 1.00 98.00 708 SER A C 1
ATOM 5699 O O . SER A 1 708 ? -30.605 -9.203 25.992 1.00 98.00 708 SER A O 1
ATOM 5701 N N . ILE A 1 709 ? -28.857 -10.548 25.498 1.00 98.62 709 ILE A N 1
ATOM 5702 C CA . ILE A 1 709 ? -27.983 -9.576 24.845 1.00 98.62 709 ILE A CA 1
ATOM 5703 C C . ILE A 1 709 ? -27.805 -10.038 23.400 1.00 98.62 709 ILE A C 1
ATOM 5705 O O . ILE A 1 709 ? -27.370 -11.164 23.161 1.00 98.62 709 ILE A O 1
ATOM 5709 N N . PHE A 1 710 ? -28.133 -9.177 22.444 1.00 98.81 710 PHE A N 1
ATOM 5710 C CA . PHE A 1 710 ? -27.868 -9.388 21.025 1.00 98.81 710 PHE A CA 1
ATOM 5711 C C . PHE A 1 710 ? -26.716 -8.489 20.613 1.00 98.81 710 PHE A C 1
ATOM 5713 O O . PHE A 1 710 ? -26.832 -7.269 20.714 1.00 98.81 710 PHE A O 1
ATOM 5720 N N . VAL A 1 711 ? -25.617 -9.081 20.155 1.00 98.88 711 VAL A N 1
ATOM 5721 C CA . VAL A 1 711 ? -24.452 -8.336 19.682 1.00 98.88 711 VAL A CA 1
ATOM 5722 C C . VAL A 1 711 ? -24.351 -8.452 18.173 1.00 98.88 711 VAL A C 1
ATOM 5724 O O . VAL A 1 711 ? -24.239 -9.562 17.664 1.00 98.88 711 VAL A O 1
ATOM 5727 N N . ALA A 1 712 ? -24.383 -7.318 17.476 1.00 98.81 712 ALA A N 1
ATOM 5728 C CA . ALA A 1 712 ? -24.170 -7.222 16.037 1.00 98.81 712 ALA A CA 1
ATOM 5729 C C . ALA A 1 712 ? -22.782 -6.631 15.755 1.00 98.81 712 ALA A C 1
ATOM 5731 O O . ALA A 1 712 ? -22.411 -5.632 16.370 1.00 98.81 712 ALA A O 1
ATOM 5732 N N . ASN A 1 713 ? -22.021 -7.232 14.838 1.00 98.69 713 ASN A N 1
ATOM 5733 C CA . ASN A 1 713 ? -20.694 -6.750 14.452 1.00 98.69 713 ASN A CA 1
ATOM 5734 C C . ASN A 1 713 ? -20.511 -6.690 12.931 1.00 98.69 713 ASN A C 1
ATOM 5736 O O . ASN A 1 713 ? -20.798 -7.664 12.236 1.00 98.69 713 ASN A O 1
ATOM 5740 N N . ALA A 1 714 ? -19.952 -5.586 12.441 1.00 98.50 714 ALA A N 1
ATOM 5741 C CA . ALA A 1 714 ? -19.401 -5.442 11.096 1.00 98.50 714 ALA A CA 1
ATOM 5742 C C . ALA A 1 714 ? -18.051 -4.710 11.194 1.00 98.50 714 ALA A C 1
ATOM 5744 O O . ALA A 1 714 ? -18.015 -3.538 11.556 1.00 98.50 714 ALA A O 1
ATOM 5745 N N . GLY A 1 715 ? -16.955 -5.406 10.892 1.00 97.56 715 GLY A N 1
ATOM 5746 C CA . GLY A 1 715 ? -15.582 -4.916 11.070 1.00 97.56 715 GLY A CA 1
ATOM 5747 C C . GLY A 1 715 ? -14.824 -5.678 12.158 1.00 97.56 715 GLY A C 1
ATOM 5748 O O . GLY A 1 715 ? -15.184 -6.812 12.486 1.00 97.56 715 GLY A O 1
ATOM 5749 N N . ASP A 1 716 ? -13.761 -5.082 12.684 1.00 95.25 716 ASP A N 1
ATOM 5750 C CA . ASP A 1 716 ? -12.810 -5.671 13.639 1.00 95.25 716 ASP A CA 1
ATOM 5751 C C . ASP A 1 716 ? -12.796 -5.005 15.025 1.00 95.25 716 ASP A C 1
ATOM 5753 O O . ASP A 1 716 ? -12.010 -5.391 15.887 1.00 95.25 716 ASP A O 1
ATOM 5757 N N . SER A 1 717 ? -13.749 -4.111 15.298 1.00 97.56 717 SER A N 1
ATOM 5758 C CA . SER A 1 717 ? -14.185 -3.864 16.673 1.00 97.56 717 SER A CA 1
ATOM 5759 C C . SER A 1 717 ? -14.810 -5.128 17.276 1.00 97.56 717 SER A C 1
ATOM 5761 O O . SER A 1 717 ? -15.419 -5.950 16.580 1.00 97.56 717 SER A O 1
ATOM 5763 N N . ARG A 1 718 ? -14.697 -5.291 18.598 1.00 98.25 718 ARG A N 1
ATOM 5764 C CA . ARG A 1 718 ? -15.092 -6.539 19.270 1.00 98.25 718 ARG A CA 1
ATOM 5765 C C . ARG A 1 718 ? -15.859 -6.311 20.564 1.00 98.25 718 ARG A C 1
ATOM 5767 O O . ARG A 1 718 ? -15.615 -5.357 21.305 1.00 98.25 718 ARG A O 1
ATOM 5774 N N . ALA A 1 719 ? -16.771 -7.243 20.843 1.00 98.81 719 ALA A N 1
ATOM 5775 C CA . ALA A 1 719 ? -17.470 -7.357 22.110 1.00 98.81 719 ALA A CA 1
ATOM 5776 C C . ALA A 1 719 ? -17.203 -8.701 22.801 1.00 98.81 719 ALA A C 1
ATOM 5778 O O . ALA A 1 719 ? -17.185 -9.765 22.171 1.00 98.81 719 ALA A O 1
ATOM 5779 N N . ILE A 1 720 ? -17.058 -8.665 24.125 1.00 98.81 720 ILE A N 1
ATOM 5780 C CA . ILE A 1 720 ? -16.880 -9.848 24.979 1.00 98.81 720 ILE A CA 1
ATOM 5781 C C . ILE A 1 720 ? -17.723 -9.730 26.250 1.00 98.81 720 ILE A C 1
ATOM 5783 O O . ILE A 1 720 ? -18.073 -8.629 26.663 1.00 98.81 720 ILE A O 1
ATOM 5787 N N . ILE A 1 721 ? -17.990 -10.851 26.916 1.00 98.75 721 ILE A N 1
ATOM 5788 C CA . ILE A 1 721 ? -18.599 -10.892 28.251 1.00 98.75 721 ILE A CA 1
ATOM 5789 C C . ILE A 1 721 ? -17.692 -11.618 29.244 1.00 98.75 721 ILE A C 1
ATOM 5791 O O . ILE A 1 721 ? -17.059 -12.618 28.897 1.00 98.75 721 ILE A O 1
ATOM 5795 N N . SER A 1 722 ? -17.625 -11.112 30.475 1.00 98.38 722 SER A N 1
ATOM 5796 C CA . SER A 1 722 ? -17.047 -11.823 31.613 1.00 98.38 722 SER A CA 1
ATOM 5797 C C . SER A 1 722 ? -18.136 -12.620 32.319 1.00 98.38 722 SER A C 1
ATOM 5799 O O . SER A 1 722 ? -19.122 -12.051 32.789 1.00 98.38 722 SER A O 1
ATOM 5801 N N . SER A 1 723 ? -17.936 -13.932 32.425 1.00 96.38 723 SER A N 1
ATOM 5802 C CA . SER A 1 723 ? -18.822 -14.836 33.156 1.00 96.38 723 SER A CA 1
ATOM 5803 C C . SER A 1 723 ? -17.991 -15.693 34.097 1.00 96.38 723 SER A C 1
ATOM 5805 O O . SER A 1 723 ? -17.104 -16.430 33.657 1.00 96.38 723 SER A O 1
ATOM 5807 N N . ASN A 1 724 ? -18.216 -15.540 35.405 1.00 94.12 724 ASN A N 1
ATOM 5808 C CA . ASN A 1 724 ? -17.404 -16.165 36.455 1.00 94.12 724 ASN A CA 1
ATOM 5809 C C . ASN A 1 724 ? -15.880 -16.026 36.211 1.00 94.12 724 ASN A C 1
ATOM 5811 O O . ASN A 1 724 ? -15.105 -16.974 36.353 1.00 94.12 724 ASN A O 1
ATOM 5815 N N . GLY A 1 725 ? -15.446 -14.844 35.766 1.00 92.81 725 GLY A N 1
ATOM 5816 C CA . GLY A 1 725 ? -14.045 -14.555 35.477 1.00 92.81 725 GLY A CA 1
ATOM 5817 C C . GLY A 1 725 ? -13.466 -15.080 34.172 1.00 92.81 725 GLY A C 1
ATOM 5818 O O . GLY A 1 725 ? -12.304 -14.789 33.886 1.00 92.81 725 GLY A O 1
ATOM 5819 N N . LYS A 1 726 ? -14.232 -15.824 33.374 1.00 96.31 726 LYS A N 1
ATOM 5820 C CA . LYS A 1 726 ? -13.805 -16.285 32.051 1.00 96.31 726 LYS A CA 1
ATOM 5821 C C . LYS A 1 726 ? -14.384 -15.368 30.977 1.00 96.31 726 LYS A C 1
ATOM 5823 O O . LYS A 1 726 ? -15.567 -15.032 31.005 1.00 96.31 726 LYS A O 1
ATOM 5828 N N . SER A 1 727 ? -13.542 -14.974 30.027 1.00 97.44 727 SER A N 1
ATOM 5829 C CA . SER A 1 727 ? -13.966 -14.223 28.846 1.00 97.44 727 SER A CA 1
ATOM 5830 C C . SER A 1 727 ? -14.693 -15.139 27.859 1.00 97.44 727 SER A C 1
ATOM 5832 O O . SER A 1 727 ? -14.226 -16.233 27.536 1.00 97.44 727 SER A O 1
ATOM 5834 N N . LYS A 1 728 ? -15.841 -14.682 27.362 1.00 98.12 728 LYS A N 1
ATOM 5835 C CA . LYS A 1 728 ? -16.594 -15.311 26.275 1.00 98.12 728 LYS A CA 1
ATOM 5836 C C . LYS A 1 728 ? -16.793 -14.277 25.157 1.00 98.12 728 LYS A C 1
ATOM 5838 O O . LYS A 1 728 ? -17.365 -13.223 25.431 1.00 98.12 728 LYS A O 1
ATOM 5843 N N . PRO A 1 729 ? -16.346 -14.544 23.916 1.00 97.81 729 PRO A N 1
ATOM 5844 C CA . PRO A 1 729 ? -16.614 -13.656 22.787 1.00 97.81 729 PRO A CA 1
ATOM 5845 C C . PRO A 1 729 ? -18.118 -13.510 22.530 1.00 97.81 729 PRO A C 1
ATOM 5847 O O . PRO A 1 729 ? -18.848 -14.506 22.547 1.00 97.81 729 PRO A O 1
ATOM 5850 N N . LEU A 1 730 ? -18.567 -12.277 22.289 1.00 98.62 730 LEU A N 1
ATOM 5851 C CA . LEU A 1 730 ? -19.912 -11.957 21.795 1.00 98.62 730 LEU A CA 1
ATOM 5852 C C . LEU A 1 730 ? -19.895 -11.457 20.342 1.00 98.62 730 LEU A C 1
ATOM 5854 O O . LEU A 1 730 ? -20.952 -11.265 19.755 1.00 98.62 730 LEU A O 1
ATOM 5858 N N . SER A 1 731 ? -18.717 -11.285 19.747 1.00 98.56 731 SER A N 1
ATOM 5859 C CA . SER A 1 731 ? -18.521 -11.071 18.314 1.00 98.56 731 SER A CA 1
ATOM 5860 C C . SER A 1 731 ? -17.181 -11.660 17.861 1.00 98.56 731 SER A C 1
ATOM 5862 O O . SER A 1 731 ? -16.356 -12.060 18.688 1.00 98.56 731 SER A O 1
ATOM 5864 N N . PHE A 1 732 ? -16.977 -11.713 16.544 1.00 97.19 732 PHE A N 1
ATOM 5865 C CA . PHE A 1 732 ? -15.707 -12.056 15.908 1.00 97.19 732 PHE A CA 1
ATOM 5866 C C . PHE A 1 732 ? -15.347 -10.971 14.894 1.00 97.19 732 PHE A C 1
ATOM 5868 O O . PHE A 1 732 ? -16.243 -10.418 14.251 1.00 97.19 732 PHE A O 1
ATOM 5875 N N . ASP A 1 733 ? -14.059 -10.666 14.787 1.00 96.88 733 ASP A N 1
ATOM 5876 C CA . ASP A 1 733 ? -13.532 -9.665 13.864 1.00 96.88 733 ASP A CA 1
ATOM 5877 C C . ASP A 1 733 ? -13.686 -10.133 12.413 1.00 96.88 733 ASP A C 1
ATOM 5879 O O . ASP A 1 733 ? -13.653 -11.332 12.135 1.00 96.88 733 ASP A O 1
ATOM 5883 N N . HIS A 1 734 ? -13.810 -9.181 11.490 1.00 97.19 734 HIS A N 1
ATOM 5884 C CA . HIS A 1 734 ? -13.929 -9.447 10.058 1.00 97.19 734 HIS A CA 1
ATOM 5885 C C . HIS A 1 734 ? -12.699 -8.937 9.300 1.00 97.19 734 HIS A C 1
ATOM 5887 O O . HIS A 1 734 ? -12.682 -7.805 8.794 1.00 97.19 734 HIS A O 1
ATOM 5893 N N . LYS A 1 735 ? -11.674 -9.779 9.155 1.00 92.62 735 LYS A N 1
ATOM 5894 C CA . LYS A 1 735 ? -10.438 -9.431 8.444 1.00 92.62 735 LYS A CA 1
ATOM 5895 C C . LYS A 1 735 ? -10.484 -9.936 6.991 1.00 92.62 735 LYS A C 1
ATOM 5897 O O . LYS A 1 735 ? -11.000 -11.018 6.728 1.00 92.62 735 LYS A O 1
ATOM 5902 N N . PRO A 1 736 ? -9.906 -9.211 6.013 1.00 92.31 736 PRO A N 1
ATOM 5903 C CA . PRO A 1 736 ? -9.904 -9.640 4.609 1.00 92.31 736 PRO A CA 1
ATOM 5904 C C . PRO A 1 736 ? -9.286 -11.023 4.363 1.00 92.31 736 PRO A C 1
ATOM 5906 O O . PRO A 1 736 ? -9.677 -11.706 3.421 1.00 92.31 736 PRO A O 1
ATOM 5909 N N . SER A 1 737 ? -8.328 -11.449 5.191 1.00 85.12 737 SER A N 1
ATOM 5910 C CA . SER A 1 737 ? -7.725 -12.788 5.104 1.00 85.12 737 SER A CA 1
ATOM 5911 C C . SER A 1 737 ? -8.597 -13.923 5.644 1.00 85.12 737 SER A C 1
ATOM 5913 O O . SER A 1 737 ? -8.270 -15.084 5.387 1.00 85.12 737 SER A O 1
ATOM 5915 N N . ASP A 1 738 ? -9.696 -13.633 6.346 1.00 91.69 738 ASP A N 1
ATOM 5916 C CA . ASP A 1 738 ? -10.585 -14.674 6.851 1.00 91.69 738 ASP A CA 1
ATOM 5917 C C . ASP A 1 738 ? -11.232 -15.423 5.677 1.00 91.69 738 ASP A C 1
ATOM 5919 O O . ASP A 1 738 ? -11.724 -14.779 4.747 1.00 91.69 738 ASP A O 1
ATOM 5923 N N . PRO A 1 739 ? -11.296 -16.770 5.686 1.00 95.19 739 PRO A N 1
ATOM 5924 C CA . PRO A 1 739 ? -11.723 -17.536 4.513 1.00 95.19 739 PRO A CA 1
ATOM 5925 C C . PRO A 1 739 ? -13.085 -17.118 3.945 1.00 95.19 739 PRO A C 1
ATOM 5927 O O . PRO A 1 739 ? -13.214 -16.933 2.737 1.00 95.19 739 PRO A O 1
ATOM 5930 N N . LYS A 1 740 ? -14.084 -16.904 4.815 1.00 95.50 740 LYS A N 1
ATOM 5931 C CA . LYS A 1 740 ? -15.435 -16.473 4.411 1.00 95.50 740 LYS A CA 1
ATOM 5932 C C . LYS A 1 740 ? -15.448 -15.062 3.823 1.00 95.50 740 LYS A C 1
ATOM 5934 O O . LYS A 1 740 ? -16.189 -14.788 2.881 1.00 95.50 740 LYS A O 1
ATOM 5939 N N . GLU A 1 741 ? -14.634 -14.172 4.381 1.00 97.94 741 GLU A N 1
ATOM 5940 C CA . GLU A 1 741 ? -14.544 -12.784 3.939 1.00 97.94 741 GLU A CA 1
ATOM 5941 C C . GLU A 1 741 ? -13.808 -12.709 2.599 1.00 97.94 741 GLU A C 1
ATOM 5943 O O . GLU A 1 741 ? -14.313 -12.106 1.654 1.00 97.94 741 GLU A O 1
ATOM 5948 N N . SER A 1 742 ? -12.671 -13.402 2.478 1.00 94.31 742 SER A N 1
ATOM 5949 C CA . SER A 1 742 ? -11.888 -13.509 1.246 1.00 94.31 742 SER A CA 1
ATOM 5950 C C . SER A 1 742 ? -12.711 -14.089 0.096 1.00 94.31 742 SER A C 1
ATOM 5952 O O . SER A 1 742 ? -12.697 -13.552 -1.012 1.00 94.31 742 SER A O 1
ATOM 5954 N N . GLU A 1 743 ? -13.482 -15.148 0.353 1.00 97.12 743 GLU A N 1
ATOM 5955 C CA . GLU A 1 743 ? -14.387 -15.735 -0.635 1.00 97.12 743 GLU A CA 1
ATOM 5956 C C . GLU A 1 743 ? -15.441 -14.723 -1.109 1.00 97.12 743 GLU A C 1
ATOM 5958 O O . GLU A 1 743 ? -15.588 -14.521 -2.317 1.00 97.12 743 GLU A O 1
ATOM 5963 N N . ARG A 1 744 ? -16.121 -14.017 -0.188 1.00 97.88 744 ARG A N 1
ATOM 5964 C CA . ARG A 1 744 ? -17.078 -12.955 -0.553 1.00 97.88 744 ARG A CA 1
ATOM 5965 C C . ARG A 1 744 ? -16.405 -11.859 -1.383 1.00 97.88 744 ARG A C 1
ATOM 5967 O O . ARG A 1 744 ? -16.947 -11.473 -2.415 1.00 97.88 744 ARG A O 1
ATOM 5974 N N . ILE A 1 745 ? -15.233 -11.382 -0.959 1.00 97.75 745 ILE A N 1
ATOM 5975 C CA . ILE A 1 745 ? -14.476 -10.324 -1.643 1.00 97.75 745 ILE A CA 1
ATOM 5976 C C . ILE A 1 745 ? -14.154 -10.728 -3.084 1.00 97.75 745 ILE A C 1
ATOM 5978 O O . ILE A 1 745 ? -14.392 -9.945 -4.005 1.00 97.75 745 ILE A O 1
ATOM 5982 N N . ASN A 1 746 ? -13.648 -11.947 -3.289 1.00 93.56 746 ASN A N 1
ATOM 5983 C CA . ASN A 1 746 ? -13.308 -12.453 -4.618 1.00 93.56 746 ASN A CA 1
ATOM 5984 C C . ASN A 1 746 ? -14.561 -12.638 -5.491 1.00 93.56 746 ASN A C 1
ATOM 5986 O O . ASN A 1 746 ? -14.572 -12.202 -6.642 1.00 93.56 746 ASN A O 1
ATOM 5990 N N . ASN A 1 747 ? -15.640 -13.196 -4.931 1.00 94.50 747 ASN A N 1
ATOM 5991 C CA . ASN A 1 747 ? -16.921 -13.361 -5.629 1.00 94.50 747 ASN A CA 1
ATOM 5992 C C . ASN A 1 747 ? -17.563 -12.018 -6.014 1.00 94.50 747 ASN A C 1
ATOM 5994 O O . ASN A 1 747 ? -18.287 -11.937 -7.003 1.00 94.50 747 ASN A O 1
ATOM 5998 N N . ALA A 1 748 ? -17.270 -10.951 -5.269 1.00 94.69 748 ALA A N 1
ATOM 5999 C CA . ALA A 1 748 ? -17.713 -9.598 -5.584 1.00 94.69 748 ALA A CA 1
ATOM 6000 C C . ALA A 1 748 ? -16.906 -8.910 -6.702 1.00 94.69 748 ALA A C 1
ATOM 6002 O O . ALA A 1 748 ? -17.239 -7.785 -7.086 1.00 94.69 748 ALA A O 1
ATOM 6003 N N . GLY A 1 749 ? -15.859 -9.562 -7.225 1.00 90.75 749 GLY A N 1
ATOM 6004 C CA . GLY A 1 749 ? -14.916 -9.005 -8.201 1.00 90.75 749 GLY A CA 1
ATOM 6005 C C . GLY A 1 749 ? -13.741 -8.242 -7.575 1.00 90.75 749 GLY A C 1
ATOM 6006 O O . GLY A 1 749 ? -12.934 -7.653 -8.300 1.00 90.75 749 GLY A O 1
ATOM 6007 N N . GLY A 1 750 ? -13.640 -8.240 -6.242 1.00 90.69 750 GLY A N 1
ATOM 6008 C CA . GLY A 1 750 ? -12.494 -7.726 -5.496 1.00 90.69 750 GLY A CA 1
ATOM 6009 C C . GLY A 1 750 ? -11.362 -8.750 -5.379 1.00 90.69 750 GLY A C 1
ATOM 6010 O O . GLY A 1 750 ? -11.376 -9.807 -6.005 1.00 90.69 750 GLY A O 1
ATOM 6011 N N . PHE A 1 751 ? -10.341 -8.427 -4.590 1.00 81.75 751 PHE A N 1
ATOM 6012 C CA . PHE A 1 751 ? -9.274 -9.361 -4.218 1.00 81.75 751 PHE A CA 1
ATOM 6013 C C . PHE A 1 751 ? -8.689 -9.011 -2.851 1.00 81.75 751 PHE A C 1
ATOM 6015 O O . PHE A 1 751 ? -8.866 -7.897 -2.366 1.00 81.75 751 PHE A O 1
ATOM 6022 N N . VAL A 1 752 ? -7.959 -9.945 -2.244 1.00 76.62 752 VAL A N 1
ATOM 6023 C CA . VAL A 1 752 ? -7.241 -9.720 -0.982 1.00 76.62 752 VAL A CA 1
ATOM 6024 C C . VAL A 1 752 ? -5.740 -9.730 -1.251 1.00 76.62 752 VAL A C 1
ATOM 6026 O O . VAL A 1 752 ? -5.212 -10.702 -1.784 1.00 76.62 752 VAL A O 1
ATOM 6029 N N . GLU A 1 753 ? -5.048 -8.649 -0.897 1.00 70.56 753 GLU A N 1
ATOM 6030 C CA . GLU A 1 753 ? -3.588 -8.517 -1.015 1.00 70.56 753 GLU A CA 1
ATOM 6031 C C . GLU A 1 753 ? -3.056 -7.806 0.237 1.00 70.56 753 GLU A C 1
ATOM 6033 O O . GLU A 1 753 ? -3.655 -6.834 0.685 1.00 70.56 753 GLU A O 1
ATOM 6038 N N . PHE A 1 754 ? -1.973 -8.306 0.843 1.00 68.50 754 PHE A N 1
ATOM 6039 C CA . PHE A 1 754 ? -1.417 -7.782 2.108 1.00 68.50 754 PHE A CA 1
ATOM 6040 C C . PHE A 1 754 ? -2.448 -7.649 3.244 1.00 68.50 754 PHE A C 1
ATOM 6042 O O . PHE A 1 754 ? -2.433 -6.679 3.997 1.00 68.50 754 PHE A O 1
ATOM 6049 N N . ASN A 1 755 ? -3.360 -8.621 3.349 1.00 73.94 755 ASN A N 1
ATOM 6050 C CA . ASN A 1 755 ? -4.472 -8.606 4.305 1.00 73.94 755 ASN A CA 1
ATOM 6051 C C . ASN A 1 755 ? -5.416 -7.391 4.141 1.00 73.94 755 ASN A C 1
ATOM 6053 O O . ASN A 1 755 ? -6.049 -6.957 5.099 1.00 73.94 755 ASN A O 1
ATOM 6057 N N . ARG A 1 756 ? -5.505 -6.838 2.922 1.00 82.81 756 ARG A N 1
ATOM 6058 C CA . ARG A 1 756 ? -6.345 -5.687 2.566 1.00 82.81 756 ARG A CA 1
ATOM 6059 C C . ARG A 1 756 ? -7.239 -5.984 1.363 1.00 82.81 756 ARG A C 1
ATOM 6061 O O . ARG A 1 756 ? -6.804 -6.620 0.398 1.00 82.81 756 ARG A O 1
ATOM 6068 N N . VAL A 1 757 ? -8.468 -5.474 1.383 1.00 76.31 757 VAL A N 1
ATOM 6069 C CA . VAL A 1 757 ? -9.396 -5.493 0.246 1.00 76.31 757 VAL A CA 1
ATOM 6070 C C . VAL A 1 757 ? -8.852 -4.595 -0.857 1.00 76.31 757 VAL A C 1
ATOM 6072 O O . VAL A 1 757 ? -8.560 -3.416 -0.649 1.00 76.31 757 VAL A O 1
ATOM 6075 N N . ASN A 1 758 ? -8.683 -5.174 -2.040 1.00 81.69 758 ASN A N 1
ATOM 6076 C CA . ASN A 1 758 ? -8.076 -4.572 -3.223 1.00 81.69 758 ASN A CA 1
ATOM 6077 C C . ASN A 1 758 ? -6.692 -3.944 -2.960 1.00 81.69 758 ASN A C 1
ATOM 6079 O O . ASN A 1 758 ? -6.307 -2.993 -3.639 1.00 81.69 758 ASN A O 1
ATOM 6083 N N . GLY A 1 759 ? -5.961 -4.448 -1.955 1.00 66.75 759 GLY A N 1
ATOM 6084 C CA . GLY A 1 759 ? -4.677 -3.895 -1.509 1.00 66.75 759 GLY A CA 1
ATOM 6085 C C . GLY A 1 759 ? -4.770 -2.544 -0.784 1.00 66.75 759 GLY A C 1
ATOM 6086 O O . GLY A 1 759 ? -3.731 -1.971 -0.467 1.00 66.75 759 GLY A O 1
ATOM 6087 N N . ASN A 1 760 ? -5.981 -2.035 -0.517 1.00 72.94 760 ASN A N 1
ATOM 6088 C CA . ASN A 1 760 ? -6.215 -0.705 0.053 1.00 72.94 760 ASN A CA 1
ATOM 6089 C C . ASN A 1 760 ? -6.771 -0.769 1.489 1.00 72.94 760 ASN A C 1
ATOM 6091 O O . ASN A 1 760 ? -6.096 -0.361 2.434 1.00 72.94 760 ASN A O 1
ATOM 6095 N N . LEU A 1 761 ? -7.965 -1.337 1.682 1.00 79.56 761 LEU A N 1
ATOM 6096 C CA . LEU A 1 761 ? -8.688 -1.276 2.960 1.00 79.56 761 LEU A CA 1
ATOM 6097 C C . LEU A 1 761 ? -8.384 -2.484 3.859 1.00 79.56 761 LEU A C 1
ATOM 6099 O O . LEU A 1 761 ? -8.480 -3.620 3.408 1.00 79.56 761 LEU A O 1
ATOM 6103 N N . ALA A 1 762 ? -8.039 -2.264 5.131 1.00 84.31 762 ALA A N 1
ATOM 6104 C CA . ALA A 1 762 ? -7.707 -3.335 6.089 1.00 84.31 762 ALA A CA 1
ATOM 6105 C C . ALA A 1 762 ? -8.928 -4.076 6.666 1.00 84.31 762 ALA A C 1
ATOM 6107 O O . ALA A 1 762 ? -8.770 -5.084 7.351 1.00 84.31 762 ALA A O 1
ATOM 6108 N N . LEU A 1 763 ? -10.133 -3.605 6.350 1.00 92.38 763 LEU A N 1
ATOM 6109 C CA . LEU A 1 763 ? -11.411 -4.126 6.818 1.00 92.38 763 LEU A CA 1
ATOM 6110 C C . LEU A 1 763 ? -12.145 -4.834 5.686 1.00 92.38 763 LEU A C 1
ATOM 6112 O O . LEU A 1 763 ? -12.147 -4.372 4.546 1.00 92.38 763 LEU A O 1
ATOM 6116 N N . SER A 1 764 ? -12.802 -5.948 6.003 1.00 96.44 764 SER A N 1
ATOM 6117 C CA . SER A 1 764 ? -13.661 -6.657 5.042 1.00 96.44 764 SER A CA 1
ATOM 6118 C C . SER A 1 764 ? -15.141 -6.289 5.165 1.00 96.44 764 SER A C 1
ATOM 6120 O O . SER A 1 764 ? -15.916 -6.507 4.230 1.00 96.44 764 SER A O 1
ATOM 6122 N N . ARG A 1 765 ? -15.542 -5.715 6.304 1.00 98.38 765 ARG A N 1
ATOM 6123 C CA . ARG A 1 765 ? -16.898 -5.237 6.578 1.00 98.38 765 ARG A CA 1
ATOM 6124 C C . ARG A 1 765 ? -16.847 -3.867 7.238 1.00 98.38 765 ARG A C 1
ATOM 6126 O O . ARG A 1 765 ? -16.031 -3.667 8.130 1.00 98.38 765 ARG A O 1
ATOM 6133 N N . ALA A 1 766 ? -17.716 -2.965 6.797 1.00 97.88 766 ALA A N 1
ATOM 6134 C CA . ALA A 1 766 ? -17.818 -1.596 7.290 1.00 97.88 766 ALA A CA 1
ATOM 6135 C C . ALA A 1 766 ? -19.131 -0.942 6.825 1.00 97.88 766 ALA A C 1
ATOM 6137 O O . ALA A 1 766 ? -19.704 -1.321 5.793 1.00 97.88 766 ALA A O 1
ATOM 6138 N N . ILE A 1 767 ? -19.593 0.060 7.572 1.00 98.19 767 ILE A N 1
ATOM 6139 C CA . ILE A 1 767 ? -20.577 1.052 7.114 1.00 98.19 767 ILE A CA 1
ATOM 6140 C C . ILE A 1 767 ? -19.806 2.158 6.374 1.00 98.19 767 ILE A C 1
ATOM 6142 O O . ILE A 1 767 ? -18.705 2.509 6.785 1.00 98.19 767 ILE A O 1
ATOM 6146 N N . GLY A 1 768 ? -20.348 2.694 5.278 1.00 95.50 768 GLY A N 1
ATOM 6147 C CA . GLY A 1 768 ? -19.615 3.609 4.392 1.00 95.50 768 GLY A CA 1
ATOM 6148 C C . GLY A 1 768 ? -18.771 2.854 3.365 1.00 95.50 768 GLY A C 1
ATOM 6149 O O . GLY A 1 768 ? -19.239 1.854 2.815 1.00 95.50 768 GLY A O 1
ATOM 6150 N N . ASP A 1 769 ? -17.549 3.316 3.077 1.00 93.25 769 ASP A N 1
ATOM 6151 C CA . ASP A 1 769 ? -16.617 2.648 2.145 1.00 93.25 769 ASP A CA 1
ATOM 6152 C C . ASP A 1 769 ? -17.235 2.347 0.768 1.00 93.25 769 ASP A C 1
ATOM 6154 O O . ASP A 1 769 ? -17.038 1.284 0.165 1.00 93.25 769 ASP A O 1
ATOM 6158 N N . PHE A 1 770 ? -18.033 3.286 0.250 1.00 91.88 770 PHE A N 1
ATOM 6159 C CA . PHE A 1 770 ? -18.872 3.027 -0.918 1.00 91.88 770 PHE A CA 1
ATOM 6160 C C . PHE A 1 770 ? -18.075 2.668 -2.169 1.00 91.88 770 PHE A C 1
ATOM 6162 O O . PHE A 1 770 ? -18.603 1.959 -3.025 1.00 91.88 770 PHE A O 1
ATOM 6169 N N . GLU A 1 771 ? -16.803 3.065 -2.277 1.00 88.75 771 GLU A N 1
ATOM 6170 C CA . GLU A 1 771 ? -15.939 2.673 -3.399 1.00 88.75 771 GLU A CA 1
ATOM 6171 C C . GLU A 1 771 ? -15.791 1.146 -3.553 1.00 88.75 771 GLU A C 1
ATOM 6173 O O . GLU A 1 771 ? -15.582 0.657 -4.665 1.00 88.75 771 GLU A O 1
ATOM 6178 N N . PHE A 1 772 ? -15.995 0.382 -2.474 1.00 91.88 772 PHE A N 1
ATOM 6179 C CA . PHE A 1 772 ? -15.948 -1.083 -2.456 1.00 91.88 772 PHE A CA 1
ATOM 6180 C C . PHE A 1 772 ? -17.331 -1.753 -2.573 1.00 91.88 772 PHE A C 1
ATOM 6182 O O . PHE A 1 772 ? -17.424 -2.983 -2.577 1.00 91.88 772 PHE A O 1
ATOM 6189 N N . LYS A 1 773 ? -18.403 -0.956 -2.692 1.00 93.44 773 LYS A N 1
ATOM 6190 C CA . LYS A 1 773 ? -19.818 -1.380 -2.738 1.00 93.44 773 LYS A CA 1
ATOM 6191 C C . LYS A 1 773 ? -20.490 -1.084 -4.085 1.00 93.44 773 LYS A C 1
ATOM 6193 O O . LYS A 1 773 ? -21.686 -0.824 -4.157 1.00 93.44 773 LYS A O 1
ATOM 6198 N N . GLN A 1 774 ? -19.711 -1.066 -5.167 1.00 89.25 774 GLN A N 1
ATOM 6199 C CA . GLN A 1 774 ? -20.159 -0.606 -6.491 1.00 89.25 774 GLN A CA 1
ATOM 6200 C C . GLN A 1 774 ? -20.703 -1.720 -7.401 1.00 89.25 774 GLN A C 1
ATOM 6202 O O . GLN A 1 774 ? -21.012 -1.467 -8.570 1.00 89.25 774 GLN A O 1
ATOM 6207 N N . ASN A 1 775 ? -20.810 -2.960 -6.914 1.00 91.12 775 ASN A N 1
ATOM 6208 C CA . ASN A 1 775 ? -21.289 -4.059 -7.741 1.00 91.12 775 ASN A CA 1
ATOM 6209 C C . ASN A 1 775 ? -22.825 -4.073 -7.793 1.00 91.12 775 ASN A C 1
ATOM 6211 O O . ASN A 1 775 ? -23.485 -4.649 -6.933 1.00 91.12 775 ASN A O 1
ATOM 6215 N N . ASN A 1 776 ? -23.397 -3.460 -8.831 1.00 90.88 776 ASN A N 1
ATOM 6216 C CA . ASN A 1 776 ? -24.849 -3.305 -8.987 1.00 90.88 776 ASN A CA 1
ATOM 6217 C C . ASN A 1 776 ? -25.621 -4.619 -9.214 1.00 90.88 776 ASN A C 1
ATOM 6219 O O . ASN A 1 776 ? -26.851 -4.601 -9.182 1.00 90.88 776 ASN A O 1
ATOM 6223 N N . THR A 1 777 ? -24.939 -5.738 -9.485 1.00 93.62 777 THR A N 1
ATOM 6224 C CA . THR A 1 777 ? -25.586 -7.053 -9.658 1.00 93.62 777 THR A CA 1
ATOM 6225 C C . THR A 1 777 ? -25.678 -7.834 -8.350 1.00 93.62 777 THR A C 1
ATOM 6227 O O . THR A 1 777 ? -26.407 -8.823 -8.270 1.00 93.62 777 THR A O 1
ATOM 6230 N N . LEU A 1 778 ? -24.970 -7.385 -7.311 1.00 95.44 778 LEU A N 1
ATOM 6231 C CA . LEU A 1 778 ? -24.917 -8.049 -6.019 1.00 95.44 778 LEU A CA 1
ATOM 6232 C C . LEU A 1 778 ? -25.736 -7.293 -4.972 1.00 95.44 778 LEU A C 1
ATOM 6234 O O . LEU A 1 778 ? -25.727 -6.061 -4.934 1.00 95.44 778 LEU A O 1
ATOM 6238 N N . PRO A 1 779 ? -26.423 -8.015 -4.075 1.00 96.44 779 PRO A N 1
ATOM 6239 C CA . PRO A 1 779 ? -27.072 -7.387 -2.937 1.00 96.44 779 PRO A CA 1
ATOM 6240 C C . PRO A 1 779 ? -26.025 -6.863 -1.925 1.00 96.44 779 PRO A C 1
ATOM 6242 O O . PRO A 1 779 ? -24.858 -7.274 -1.987 1.00 96.44 779 PRO A O 1
ATOM 6245 N N . PRO A 1 780 ? -26.403 -5.961 -0.996 1.00 94.75 780 PRO A N 1
ATOM 6246 C CA . PRO A 1 780 ? -25.475 -5.331 -0.047 1.00 94.75 780 PRO A CA 1
ATOM 6247 C C . PRO A 1 780 ? -24.607 -6.317 0.748 1.00 94.75 780 PRO A C 1
ATOM 6249 O O . PRO A 1 780 ? -23.419 -6.076 0.961 1.00 94.75 780 PRO A O 1
ATOM 6252 N N . GLU A 1 781 ? -25.162 -7.461 1.143 1.00 95.75 781 GLU A N 1
ATOM 6253 C CA . GLU A 1 781 ? -24.482 -8.516 1.904 1.00 95.75 781 GLU A CA 1
ATOM 6254 C C . GLU A 1 781 ? -23.412 -9.280 1.108 1.00 95.75 781 GLU A C 1
ATOM 6256 O O . GLU A 1 781 ? -22.590 -9.985 1.692 1.00 95.75 781 GLU A O 1
ATOM 6261 N N . LYS A 1 782 ? -23.396 -9.138 -0.224 1.00 96.94 782 LYS A N 1
ATOM 6262 C CA . LYS A 1 782 ? -22.429 -9.792 -1.121 1.00 96.94 782 LYS A CA 1
ATOM 6263 C C . LYS A 1 782 ? -21.420 -8.825 -1.741 1.00 96.94 782 LYS A C 1
ATOM 6265 O O . LYS A 1 782 ? -20.652 -9.240 -2.600 1.00 96.94 782 LYS A O 1
ATOM 6270 N N . GLN A 1 783 ? -21.408 -7.559 -1.330 1.00 97.56 783 GLN A N 1
ATOM 6271 C CA . GLN A 1 783 ? -20.401 -6.593 -1.777 1.00 97.56 783 GLN A CA 1
ATOM 6272 C C . GLN A 1 783 ? -18.996 -6.961 -1.264 1.00 97.56 783 GLN A C 1
ATOM 6274 O O . GLN A 1 783 ? -18.856 -7.694 -0.280 1.00 97.56 783 GLN A O 1
ATOM 6279 N N . ALA A 1 784 ? -17.950 -6.436 -1.919 1.00 96.31 784 ALA A N 1
ATOM 6280 C CA . ALA A 1 784 ? -16.563 -6.716 -1.534 1.00 96.31 784 ALA A CA 1
ATOM 6281 C C . ALA A 1 784 ? -16.291 -6.254 -0.094 1.00 96.31 784 ALA A C 1
ATOM 6283 O O . ALA A 1 784 ? -15.791 -7.025 0.721 1.00 96.31 784 ALA A O 1
ATOM 6284 N N . VAL A 1 785 ? -16.727 -5.038 0.238 1.00 97.56 785 VAL A N 1
ATOM 6285 C CA . VAL A 1 785 ? -16.908 -4.589 1.624 1.00 97.56 785 VAL A CA 1
ATOM 6286 C C . VAL A 1 785 ? -18.401 -4.518 1.896 1.00 97.56 785 VAL A C 1
ATOM 6288 O O . VAL A 1 785 ? -19.135 -3.958 1.091 1.00 97.56 785 VAL A O 1
ATOM 6291 N N . THR A 1 786 ? -18.877 -5.073 3.009 1.00 98.00 786 THR A N 1
ATOM 6292 C CA . THR A 1 786 ? -20.311 -5.070 3.344 1.00 98.00 786 THR A CA 1
ATOM 6293 C C . THR A 1 786 ? -20.575 -4.511 4.737 1.00 98.00 786 THR A C 1
ATOM 6295 O O . THR A 1 786 ? -19.776 -4.708 5.645 1.00 98.00 786 THR A O 1
ATOM 6298 N N . CYS A 1 787 ? -21.708 -3.835 4.921 1.00 97.75 787 CYS A N 1
ATOM 6299 C CA . CYS A 1 787 ? -22.205 -3.425 6.236 1.00 97.75 787 CYS A CA 1
ATOM 6300 C C . CYS A 1 787 ? -23.037 -4.520 6.924 1.00 97.75 787 CYS A C 1
ATOM 6302 O O . CYS A 1 787 ? -23.486 -4.320 8.048 1.00 97.75 787 CYS A O 1
ATOM 6304 N N . HIS A 1 788 ? -23.272 -5.666 6.272 1.00 98.19 788 HIS A N 1
ATOM 6305 C CA . HIS A 1 788 ? -24.099 -6.736 6.823 1.00 98.19 788 HIS A CA 1
ATOM 6306 C C . HIS A 1 788 ? -23.455 -7.335 8.090 1.00 98.19 788 HIS A C 1
ATOM 6308 O O . HIS A 1 788 ? -22.379 -7.944 7.995 1.00 98.19 788 HIS A O 1
ATOM 6314 N N . PRO A 1 789 ? -24.097 -7.218 9.268 1.00 98.38 789 PRO A N 1
ATOM 6315 C CA . PRO A 1 789 ? -23.492 -7.663 10.510 1.00 98.38 789 PRO A CA 1
ATOM 6316 C C . PRO A 1 789 ? -23.668 -9.166 10.731 1.00 98.38 789 PRO A C 1
ATOM 6318 O O . PRO A 1 789 ? -24.687 -9.752 10.358 1.00 98.38 789 PRO A O 1
ATOM 6321 N N . ASP A 1 790 ? -22.706 -9.770 11.422 1.00 98.19 790 ASP A N 1
ATOM 6322 C CA . ASP A 1 790 ? -22.926 -11.037 12.120 1.00 98.19 790 ASP A CA 1
ATOM 6323 C C . ASP A 1 790 ? -23.564 -10.736 13.484 1.00 98.19 790 ASP A C 1
ATOM 6325 O O . ASP A 1 790 ? -23.142 -9.802 14.169 1.00 98.19 790 ASP A O 1
ATOM 6329 N N . VAL A 1 791 ? -24.587 -11.506 13.881 1.00 98.62 791 VAL A N 1
ATOM 6330 C CA . VAL A 1 791 ? -25.329 -11.285 15.135 1.00 98.62 791 VAL A CA 1
ATOM 6331 C C . VAL A 1 791 ? -25.274 -12.518 16.034 1.00 98.62 791 VAL A C 1
ATOM 6333 O O . VAL A 1 791 ? -25.657 -13.613 15.618 1.00 98.62 791 VAL A O 1
ATOM 6336 N N . ILE A 1 792 ? -24.838 -12.337 17.282 1.00 98.56 792 ILE A N 1
ATOM 6337 C CA . ILE A 1 792 ? -24.775 -13.380 18.314 1.00 98.56 792 ILE A CA 1
ATOM 6338 C C . ILE A 1 792 ? -25.764 -13.054 19.435 1.00 98.56 792 ILE A C 1
ATOM 6340 O O . ILE A 1 792 ? -25.778 -11.946 19.966 1.00 98.56 792 ILE A O 1
ATOM 6344 N N . GLU A 1 793 ? -26.573 -14.042 19.824 1.00 98.50 793 GLU A N 1
ATOM 6345 C CA . GLU A 1 793 ? -27.435 -13.969 21.007 1.00 98.50 793 GLU A CA 1
ATOM 6346 C C . GLU A 1 793 ? -26.750 -14.613 22.220 1.00 98.50 793 GLU A C 1
ATOM 6348 O O . GLU A 1 793 ? -26.213 -15.723 22.155 1.00 98.50 793 GLU A O 1
ATOM 6353 N N . HIS A 1 794 ? -26.823 -13.930 23.357 1.00 98.44 794 HIS A N 1
ATOM 6354 C CA . HIS A 1 794 ? -26.416 -14.436 24.655 1.00 98.44 794 HIS A CA 1
ATOM 6355 C C . HIS A 1 794 ? -27.565 -14.305 25.659 1.00 98.44 794 HIS A C 1
ATOM 6357 O O . HIS A 1 794 ? -28.041 -13.204 25.920 1.00 98.44 794 HIS A O 1
ATOM 6363 N N . THR A 1 795 ? -27.979 -15.415 26.270 1.00 98.50 795 THR A N 1
ATOM 6364 C CA . THR A 1 795 ? -28.917 -15.400 27.401 1.00 98.50 795 THR A CA 1
ATOM 6365 C C . THR A 1 795 ? -28.183 -15.051 28.690 1.00 98.50 795 THR A C 1
ATOM 6367 O O . THR A 1 795 ? -27.278 -15.782 29.084 1.00 98.50 795 THR A O 1
ATOM 6370 N N . ILE A 1 796 ? -28.612 -13.978 29.353 1.00 98.00 796 ILE A N 1
ATOM 6371 C CA . ILE A 1 796 ? -28.045 -13.487 30.610 1.00 98.00 796 ILE A CA 1
ATOM 6372 C C . ILE A 1 796 ? -28.278 -14.512 31.721 1.00 98.00 796 ILE A C 1
ATOM 6374 O O . ILE A 1 796 ? -29.392 -14.995 31.949 1.00 98.00 796 ILE A O 1
ATOM 6378 N N . THR A 1 797 ? -27.212 -14.814 32.446 1.00 97.38 797 THR A N 1
ATOM 6379 C CA . THR A 1 797 ? -27.170 -15.725 33.584 1.00 97.38 797 THR A CA 1
ATOM 6380 C C . THR A 1 797 ? -26.807 -14.979 34.868 1.00 97.38 797 THR A C 1
ATOM 6382 O O . THR A 1 797 ? -26.362 -13.832 34.857 1.00 97.38 797 THR A O 1
ATOM 6385 N N . ALA A 1 798 ? -26.965 -15.649 36.011 1.00 95.56 798 ALA A N 1
ATOM 6386 C CA . ALA A 1 798 ? -26.551 -15.108 37.307 1.00 95.56 798 ALA A CA 1
ATOM 6387 C C . ALA A 1 798 ? -25.020 -15.000 37.468 1.00 95.56 798 ALA A C 1
ATOM 6389 O O . ALA A 1 798 ? -24.555 -14.353 38.408 1.00 95.56 798 ALA A O 1
ATOM 6390 N N . GLU A 1 799 ? -24.258 -15.649 36.581 1.00 96.12 799 GLU A N 1
ATOM 6391 C CA . GLU A 1 799 ? -22.795 -15.701 36.601 1.00 96.12 799 GLU A CA 1
ATOM 6392 C C . GLU A 1 799 ? -22.141 -14.590 35.777 1.00 96.12 799 GLU A C 1
ATOM 6394 O O . GLU A 1 799 ? -20.943 -14.342 35.941 1.00 96.12 799 GLU A O 1
ATOM 6399 N N . ASP A 1 800 ? -22.920 -13.921 34.925 1.00 97.88 800 ASP A N 1
ATOM 6400 C CA . ASP A 1 800 ? -22.434 -12.842 34.076 1.00 97.88 800 ASP A CA 1
ATOM 6401 C C . ASP A 1 800 ? -22.190 -11.577 34.897 1.00 97.88 800 ASP A C 1
ATOM 6403 O O . ASP A 1 800 ? -23.035 -11.125 35.676 1.00 97.88 800 ASP A O 1
ATOM 6407 N N . GLU A 1 801 ? -20.985 -11.039 34.740 1.00 97.81 801 GLU A N 1
ATOM 6408 C CA . GLU A 1 801 ? -20.455 -9.955 35.557 1.00 97.81 801 GLU A CA 1
ATOM 6409 C C . GLU A 1 801 ? -20.640 -8.612 34.840 1.00 97.81 801 GLU A C 1
ATOM 6411 O O . GLU A 1 801 ? -21.356 -7.722 35.309 1.00 97.81 801 GLU A O 1
ATOM 6416 N N . PHE A 1 802 ? -20.008 -8.485 33.676 1.00 98.69 802 PHE A N 1
ATOM 6417 C CA . PHE A 1 802 ? -20.028 -7.311 32.810 1.00 98.69 802 PHE A CA 1
ATOM 6418 C C . PHE A 1 802 ? -19.698 -7.729 31.375 1.00 98.69 802 PHE A C 1
ATOM 6420 O O . PHE A 1 802 ? -19.067 -8.767 31.156 1.00 98.69 802 PHE A O 1
ATOM 6427 N N . PHE A 1 803 ? -20.071 -6.909 30.398 1.00 98.69 803 PHE A N 1
ATOM 6428 C CA . PHE A 1 803 ? -19.617 -7.043 29.015 1.00 98.69 803 PHE A CA 1
ATOM 6429 C C . PHE A 1 803 ? -18.883 -5.781 28.558 1.00 98.69 803 PHE A C 1
ATOM 6431 O O . PHE A 1 803 ? -19.027 -4.712 29.153 1.00 98.69 803 PHE A O 1
ATOM 6438 N N . VAL A 1 804 ? -18.044 -5.934 27.537 1.00 98.88 804 VAL A N 1
ATOM 6439 C CA . VAL A 1 804 ? -17.144 -4.896 27.029 1.00 98.88 804 VAL A CA 1
ATOM 6440 C C . VAL A 1 804 ? -17.323 -4.782 25.526 1.00 98.88 804 VAL A C 1
ATOM 6442 O O . VAL A 1 804 ? -17.361 -5.812 24.856 1.00 98.88 804 VAL A O 1
ATOM 6445 N N . LEU A 1 805 ? -17.417 -3.557 25.013 1.00 98.81 805 LEU A N 1
ATOM 6446 C CA . LEU A 1 805 ? -17.303 -3.229 23.589 1.00 98.81 805 LEU A CA 1
ATOM 6447 C C . LEU A 1 805 ? -16.094 -2.311 23.441 1.00 98.81 805 LEU A C 1
ATOM 6449 O O . LEU A 1 805 ? -15.987 -1.347 24.198 1.00 98.81 805 LEU A O 1
ATOM 6453 N N . ALA A 1 806 ? -15.205 -2.588 22.494 1.00 98.62 806 ALA A N 1
ATOM 6454 C CA . ALA A 1 806 ? -14.086 -1.694 22.205 1.00 98.62 806 ALA A CA 1
ATOM 6455 C C . ALA A 1 806 ? -13.669 -1.753 20.729 1.00 98.62 806 ALA A C 1
ATOM 6457 O O . ALA A 1 806 ? -14.001 -2.729 20.043 1.00 98.62 806 ALA A O 1
ATOM 6458 N N . CYS A 1 807 ? -12.952 -0.725 20.275 1.00 98.00 807 CYS A N 1
ATOM 6459 C CA . CYS A 1 807 ? -12.304 -0.693 18.963 1.00 98.00 807 CYS A CA 1
ATOM 6460 C C . CYS A 1 807 ? -10.957 -1.434 18.953 1.00 98.00 807 CYS A C 1
ATOM 6462 O O . CYS A 1 807 ? -10.509 -1.958 19.986 1.00 98.00 807 CYS A O 1
ATOM 6464 N N . ASP A 1 808 ? -10.328 -1.517 17.781 1.00 94.50 808 ASP A N 1
ATOM 6465 C CA . ASP A 1 808 ? -9.073 -2.246 17.589 1.00 94.50 808 ASP A CA 1
ATOM 6466 C C . ASP A 1 808 ? -7.901 -1.646 18.393 1.00 94.50 808 ASP A C 1
ATOM 6468 O O . ASP A 1 808 ? -7.057 -2.397 18.882 1.00 94.50 808 ASP A O 1
ATOM 6472 N N . GLY A 1 809 ? -7.938 -0.346 18.709 1.00 93.62 809 GLY A N 1
ATOM 6473 C CA . GLY A 1 809 ? -6.977 0.324 19.588 1.00 93.62 809 GLY A CA 1
ATOM 6474 C C . GLY A 1 809 ? -6.845 -0.302 20.984 1.00 93.62 809 GLY A C 1
ATOM 6475 O O . GLY A 1 809 ? -5.823 -0.118 21.649 1.00 93.62 809 GLY A O 1
ATOM 6476 N N . ILE A 1 810 ? -7.841 -1.084 21.425 1.00 97.31 810 ILE A N 1
ATOM 6477 C CA . ILE A 1 810 ? -7.760 -1.937 22.622 1.00 97.31 810 ILE A CA 1
ATOM 6478 C C . ILE A 1 810 ? -7.439 -3.392 22.255 1.00 97.31 810 ILE A C 1
ATOM 6480 O O . ILE A 1 810 ? -6.591 -4.022 22.896 1.00 97.31 810 ILE A O 1
ATOM 6484 N N . TRP A 1 811 ? -8.121 -3.953 21.252 1.00 96.06 811 TRP A N 1
ATOM 6485 C CA . TRP A 1 811 ? -8.046 -5.387 20.941 1.00 96.06 811 TRP A CA 1
ATOM 6486 C C . TRP A 1 811 ? -6.743 -5.830 20.276 1.00 96.06 811 TRP A C 1
ATOM 6488 O O . TRP A 1 811 ? -6.372 -6.999 20.417 1.00 96.06 811 TRP A O 1
ATOM 6498 N N . ASP A 1 812 ? -6.023 -4.912 19.636 1.00 89.81 812 ASP A N 1
ATOM 6499 C CA . ASP A 1 812 ? -4.673 -5.149 19.123 1.00 89.81 812 ASP A CA 1
ATOM 6500 C C . ASP A 1 812 ? -3.626 -5.160 20.250 1.00 89.81 812 ASP A C 1
ATOM 6502 O O . ASP A 1 812 ? -2.565 -5.776 20.115 1.00 89.81 812 ASP A O 1
ATOM 6506 N N . CYS A 1 813 ? -3.929 -4.531 21.391 1.00 89.25 813 CYS A N 1
ATOM 6507 C CA . CYS A 1 813 ? -3.039 -4.452 22.551 1.00 89.25 813 CYS A CA 1
ATOM 6508 C C . CYS A 1 813 ? -3.258 -5.596 23.551 1.00 89.25 813 CYS A C 1
ATOM 6510 O O . CYS A 1 813 ? -2.306 -6.068 24.181 1.00 89.25 813 CYS A O 1
ATOM 6512 N N . MET A 1 814 ? -4.506 -6.039 23.734 1.00 93.88 814 MET A N 1
ATOM 6513 C CA . MET A 1 814 ? -4.873 -6.998 24.777 1.00 93.88 814 MET A CA 1
ATOM 6514 C C . MET A 1 814 ? -5.804 -8.099 24.266 1.00 93.88 814 MET A C 1
ATOM 6516 O O . MET A 1 814 ? -6.804 -7.862 23.594 1.00 93.88 814 MET A O 1
ATOM 6520 N N . THR A 1 815 ? -5.534 -9.336 24.685 1.00 95.81 815 THR A N 1
ATOM 6521 C CA . THR A 1 815 ? -6.450 -10.464 24.457 1.00 95.81 815 THR A CA 1
ATOM 6522 C C . THR A 1 815 ? -7.735 -10.329 25.283 1.00 95.81 815 THR A C 1
ATOM 6524 O O . THR A 1 815 ? -7.750 -9.709 26.349 1.00 95.81 815 THR A O 1
ATOM 6527 N N . ASN A 1 816 ? -8.799 -11.022 24.860 1.00 97.12 816 ASN A N 1
ATOM 6528 C CA . ASN A 1 816 ? -10.094 -11.043 25.557 1.00 97.12 816 ASN A CA 1
ATOM 6529 C C . ASN A 1 816 ? -9.964 -11.332 27.064 1.00 97.12 816 ASN A C 1
ATOM 6531 O O . ASN A 1 816 ? -10.576 -10.660 27.895 1.00 97.12 816 ASN A O 1
ATOM 6535 N N . GLN A 1 817 ? -9.147 -12.324 27.431 1.00 97.81 817 GLN A N 1
ATOM 6536 C CA . GLN A 1 817 ? -8.976 -12.707 28.831 1.00 97.81 817 GLN A CA 1
ATOM 6537 C C . GLN A 1 817 ? -8.124 -11.700 29.612 1.00 97.81 817 GLN A C 1
ATOM 6539 O O . GLN A 1 817 ? -8.375 -11.497 30.798 1.00 97.81 817 GLN A O 1
ATOM 6544 N N . GLN A 1 818 ? -7.144 -11.051 28.974 1.00 96.50 818 GLN A N 1
ATOM 6545 C CA . GLN A 1 818 ? -6.361 -9.994 29.620 1.00 96.50 818 GLN A CA 1
ATOM 6546 C C . GLN A 1 818 ? -7.243 -8.800 29.986 1.00 96.50 818 GLN A C 1
ATOM 6548 O O . GLN A 1 818 ? -7.151 -8.330 31.117 1.00 96.50 818 GLN A O 1
ATOM 6553 N N . VAL A 1 819 ? -8.143 -8.373 29.091 1.00 98.25 819 VAL A N 1
ATOM 6554 C CA . VAL A 1 819 ? -9.109 -7.296 29.375 1.00 98.25 819 VAL A CA 1
ATOM 6555 C C . VAL A 1 819 ? -10.023 -7.672 30.546 1.00 98.25 819 VAL A C 1
ATOM 6557 O O . VAL A 1 819 ? -10.164 -6.894 31.488 1.00 98.25 819 VAL A O 1
ATOM 6560 N N . VAL A 1 820 ? -10.582 -8.891 30.559 1.00 98.12 820 VAL A N 1
ATOM 6561 C CA . VAL A 1 820 ? -11.407 -9.367 31.688 1.00 98.12 820 VAL A CA 1
ATOM 6562 C C . VAL A 1 820 ? -10.628 -9.370 33.002 1.00 98.12 820 VAL A C 1
ATOM 6564 O O . VAL A 1 820 ? -11.130 -8.881 34.012 1.00 98.12 820 VAL A O 1
ATOM 6567 N N . ASN A 1 821 ? -9.405 -9.900 33.003 1.00 96.19 821 ASN A N 1
ATOM 6568 C CA . ASN A 1 821 ? -8.581 -9.963 34.208 1.00 96.19 821 ASN A CA 1
ATOM 6569 C C . ASN A 1 821 ? -8.249 -8.563 34.738 1.00 96.19 821 ASN A C 1
ATOM 6571 O O . ASN A 1 821 ? -8.376 -8.329 35.939 1.00 96.19 821 ASN A O 1
ATOM 6575 N N . TYR A 1 822 ? -7.886 -7.641 33.843 1.00 96.81 822 TYR A N 1
ATOM 6576 C CA . TYR A 1 822 ? -7.590 -6.251 34.177 1.00 96.81 822 TYR A CA 1
ATOM 6577 C C . TYR A 1 822 ? -8.801 -5.568 34.822 1.00 96.81 822 TYR A C 1
ATOM 6579 O O . TYR A 1 822 ? -8.712 -5.061 35.939 1.00 96.81 822 TYR A O 1
ATOM 6587 N N . ILE A 1 823 ? -9.970 -5.638 34.175 1.00 97.88 823 ILE A N 1
ATOM 6588 C CA . ILE A 1 823 ? -11.202 -5.029 34.693 1.00 97.88 823 ILE A CA 1
ATOM 6589 C C . ILE A 1 823 ? -11.578 -5.640 36.049 1.00 97.88 823 ILE A C 1
ATOM 6591 O O . ILE A 1 823 ? -11.876 -4.908 36.990 1.00 97.88 823 ILE A O 1
ATOM 6595 N N . ARG A 1 824 ? -11.524 -6.972 36.198 1.00 96.94 824 ARG A N 1
ATOM 6596 C CA . ARG A 1 824 ? -11.858 -7.642 37.470 1.00 96.94 824 ARG A CA 1
ATOM 6597 C C . ARG A 1 824 ? -10.937 -7.227 38.610 1.00 96.94 824 ARG A C 1
ATOM 6599 O O . ARG A 1 824 ? -11.424 -7.097 39.735 1.00 96.94 824 ARG A O 1
ATOM 6606 N N . GLN A 1 825 ? -9.650 -7.019 38.333 1.00 94.19 825 GLN A N 1
ATOM 6607 C CA . GLN A 1 825 ? -8.688 -6.519 39.313 1.00 94.19 825 GLN A CA 1
ATOM 6608 C C . GLN A 1 825 ? -9.076 -5.117 39.797 1.00 94.19 825 GLN A C 1
ATOM 6610 O O . GLN A 1 825 ? -9.230 -4.921 41.002 1.00 94.19 825 GLN A O 1
ATOM 6615 N N . GLN A 1 826 ? -9.347 -4.185 38.880 1.00 96.00 826 GLN A N 1
ATOM 6616 C CA . GLN A 1 826 ? -9.755 -2.823 39.245 1.00 96.00 826 GLN A CA 1
ATOM 6617 C C . GLN A 1 826 ? -11.115 -2.792 39.970 1.00 96.00 826 GLN A C 1
ATOM 6619 O O . GLN A 1 826 ? -11.305 -2.077 40.955 1.00 96.00 826 GLN A O 1
ATOM 6624 N N . LEU A 1 827 ? -12.063 -3.642 39.564 1.00 95.50 827 LEU A N 1
ATOM 6625 C CA . LEU A 1 827 ? -13.348 -3.795 40.255 1.00 95.50 827 LEU A CA 1
ATOM 6626 C C . LEU A 1 827 ? -13.192 -4.304 41.696 1.00 95.50 827 LEU A C 1
ATOM 6628 O O . LEU A 1 827 ? -13.963 -3.908 42.571 1.00 95.50 827 LEU A O 1
ATOM 6632 N N . ALA A 1 828 ? -12.192 -5.146 41.978 1.00 91.25 828 ALA A N 1
ATOM 6633 C CA . ALA A 1 828 ? -11.906 -5.615 43.337 1.00 91.25 828 ALA A CA 1
ATOM 6634 C C . ALA A 1 828 ? -11.421 -4.487 44.262 1.00 91.25 828 ALA A C 1
ATOM 6636 O O . ALA A 1 828 ? -11.677 -4.510 45.473 1.00 91.25 828 ALA A O 1
ATOM 6637 N N . GLU A 1 829 ? -10.769 -3.483 43.678 1.00 92.06 829 GLU A N 1
ATOM 6638 C CA . GLU A 1 829 ? -10.364 -2.235 44.330 1.00 92.06 829 GLU A CA 1
ATOM 6639 C C . GLU A 1 829 ? -11.498 -1.197 44.383 1.00 92.06 829 GLU A C 1
ATOM 6641 O O . GLU A 1 829 ? -11.335 -0.134 44.980 1.00 92.06 829 GLU A O 1
ATOM 6646 N N . LYS A 1 830 ? -12.683 -1.543 43.855 1.00 92.69 830 LYS A N 1
ATOM 6647 C CA . LYS A 1 830 ? -13.869 -0.682 43.731 1.00 92.69 830 LYS A CA 1
ATOM 6648 C C . LYS A 1 830 ? -13.648 0.562 42.863 1.00 92.69 830 LYS A C 1
ATOM 6650 O O . LYS A 1 830 ? -14.292 1.587 43.086 1.00 92.69 830 LYS A O 1
ATOM 6655 N N . THR A 1 831 ? -12.765 0.477 41.874 1.00 96.56 831 THR A N 1
ATOM 6656 C CA . THR A 1 831 ? -12.603 1.527 40.863 1.00 96.56 831 THR A CA 1
ATOM 6657 C C . THR A 1 831 ? -13.886 1.666 40.038 1.00 96.56 831 THR A C 1
ATOM 6659 O O . THR A 1 831 ? -14.532 0.669 39.693 1.00 96.56 831 THR A O 1
ATOM 6662 N N . ARG A 1 832 ? -14.288 2.904 39.731 1.00 97.75 832 ARG A N 1
ATOM 6663 C CA . ARG A 1 832 ? -15.503 3.175 38.943 1.00 97.75 832 ARG A CA 1
ATOM 6664 C C . ARG A 1 832 ? -15.322 2.721 37.492 1.00 97.75 832 ARG A C 1
ATOM 6666 O O . ARG A 1 832 ? -14.216 2.803 36.971 1.00 97.75 832 ARG A O 1
ATOM 6673 N N . LEU A 1 833 ? -16.383 2.261 36.821 1.00 98.31 833 LEU A N 1
ATOM 6674 C CA . LEU A 1 833 ? -16.270 1.692 35.464 1.00 98.31 833 LEU A CA 1
ATOM 6675 C C . LEU A 1 833 ? -15.625 2.651 34.459 1.00 98.31 833 LEU A C 1
ATOM 6677 O O . LEU A 1 833 ? -14.820 2.231 33.634 1.00 98.31 833 LEU A O 1
ATOM 6681 N N . GLU A 1 834 ? -15.964 3.933 34.532 1.00 97.56 834 GLU A N 1
ATOM 6682 C CA . GLU A 1 834 ? -15.414 4.955 33.651 1.00 97.56 834 GLU A CA 1
ATOM 6683 C C . GLU A 1 834 ? -13.923 5.212 33.906 1.00 97.56 834 GLU A C 1
ATOM 6685 O O . GLU A 1 834 ? -13.161 5.361 32.958 1.00 97.56 834 GLU A O 1
ATOM 6690 N N . GLU A 1 835 ? -13.475 5.141 35.161 1.00 98.19 835 GLU A N 1
ATOM 6691 C CA . GLU A 1 835 ? -12.055 5.229 35.518 1.00 98.19 835 GLU A CA 1
ATOM 6692 C C . GLU A 1 835 ? -11.292 3.985 35.042 1.00 98.19 835 GLU A C 1
ATOM 6694 O O . GLU A 1 835 ? -10.153 4.092 34.595 1.00 98.19 835 GLU A O 1
ATOM 6699 N N . ILE A 1 836 ? -11.924 2.803 35.082 1.00 98.56 836 ILE A N 1
ATOM 6700 C CA . ILE A 1 836 ? -11.349 1.576 34.510 1.00 98.56 836 ILE A CA 1
ATOM 6701 C C . ILE A 1 836 ? -11.177 1.726 32.995 1.00 98.56 836 ILE A C 1
ATOM 6703 O O . ILE A 1 836 ? -10.153 1.300 32.469 1.00 98.56 836 ILE A O 1
ATOM 6707 N N . CYS A 1 837 ? -12.134 2.349 32.297 1.00 98.56 837 CYS A N 1
ATOM 6708 C CA . CYS A 1 837 ? -12.016 2.635 30.864 1.00 98.56 837 CYS A CA 1
ATOM 6709 C C . CYS A 1 837 ? -10.807 3.537 30.572 1.00 98.56 837 CYS A C 1
ATOM 6711 O O . CYS A 1 837 ? -10.013 3.227 29.686 1.00 98.56 837 CYS A O 1
ATOM 6713 N N . GLU A 1 838 ? -10.634 4.618 31.340 1.00 98.31 838 GLU A N 1
ATOM 6714 C CA . GLU A 1 838 ? -9.487 5.522 31.189 1.00 98.31 838 GLU A CA 1
ATOM 6715 C C . GLU A 1 838 ? -8.154 4.803 31.424 1.00 98.31 838 GLU A C 1
ATOM 6717 O O . GLU A 1 838 ? -7.245 4.901 30.600 1.00 98.31 838 GLU A O 1
ATOM 6722 N N . GLN A 1 839 ? -8.060 4.031 32.509 1.00 97.88 839 GLN A N 1
ATOM 6723 C CA . GLN A 1 839 ? -6.851 3.287 32.868 1.00 97.88 839 GLN A CA 1
ATOM 6724 C C . GLN A 1 839 ? -6.525 2.181 31.859 1.00 97.88 839 GLN A C 1
ATOM 6726 O O . GLN A 1 839 ? -5.352 1.927 31.586 1.00 97.88 839 GLN A O 1
ATOM 6731 N N . LEU A 1 840 ? -7.545 1.541 31.279 1.00 97.38 840 LEU A N 1
ATOM 6732 C CA . LEU A 1 840 ? -7.369 0.538 30.232 1.00 97.38 840 LEU A CA 1
ATOM 6733 C C . LEU A 1 840 ? -6.773 1.161 28.963 1.00 97.38 840 LEU A C 1
ATOM 6735 O O . LEU A 1 840 ? -5.845 0.590 28.395 1.00 97.38 840 LEU A O 1
ATOM 6739 N N . MET A 1 841 ? -7.250 2.341 28.552 1.00 97.38 841 MET A N 1
ATOM 6740 C CA . MET A 1 841 ? -6.668 3.079 27.424 1.00 97.38 841 MET A CA 1
ATOM 6741 C C . MET A 1 841 ? -5.234 3.521 27.718 1.00 97.38 841 MET A C 1
ATOM 6743 O O . MET A 1 841 ? -4.361 3.328 26.881 1.00 97.38 841 MET A O 1
ATOM 6747 N N . ASP A 1 842 ? -4.956 4.027 28.923 1.00 95.69 842 ASP A N 1
ATOM 6748 C CA . ASP A 1 842 ? -3.588 4.381 29.333 1.00 95.69 842 ASP A CA 1
ATOM 6749 C C . ASP A 1 842 ? -2.650 3.165 29.342 1.00 95.69 842 ASP A C 1
ATOM 6751 O O . ASP A 1 842 ? -1.464 3.290 29.048 1.00 95.69 842 ASP A O 1
ATOM 6755 N N . HIS A 1 843 ? -3.174 1.978 29.659 1.00 93.56 843 HIS A N 1
ATOM 6756 C CA . HIS A 1 843 ? -2.421 0.728 29.604 1.00 93.56 843 HIS A CA 1
ATOM 6757 C C . HIS A 1 843 ? -2.148 0.256 28.168 1.00 93.56 843 HIS A C 1
ATOM 6759 O O . HIS A 1 843 ? -1.114 -0.363 27.922 1.00 93.56 843 HIS A O 1
ATOM 6765 N N . CYS A 1 844 ? -3.065 0.531 27.235 1.00 92.69 844 CYS A N 1
ATOM 6766 C CA . CYS A 1 844 ? -2.935 0.169 25.821 1.00 92.69 844 CYS A CA 1
ATOM 6767 C C . CYS A 1 844 ? -2.132 1.197 25.013 1.00 92.69 844 CYS A C 1
ATOM 6769 O O . CYS A 1 844 ? -1.602 0.853 23.958 1.00 92.69 844 CYS A O 1
ATOM 6771 N N . LEU A 1 845 ? -2.050 2.444 25.483 1.00 90.38 845 LEU A N 1
ATOM 6772 C CA . LEU A 1 845 ? -1.359 3.529 24.801 1.00 90.38 845 LEU A CA 1
ATOM 6773 C C . LEU A 1 845 ? 0.140 3.251 24.707 1.00 90.38 845 LEU A C 1
ATOM 6775 O O . LEU A 1 845 ? 0.832 3.083 25.714 1.00 90.38 845 LEU A O 1
ATOM 6779 N N . SER A 1 846 ? 0.653 3.261 23.480 1.00 82.12 846 SER A N 1
ATOM 6780 C CA . SER A 1 846 ? 2.082 3.101 23.257 1.00 82.12 846 SER A CA 1
ATOM 6781 C C . SER A 1 846 ? 2.855 4.305 23.820 1.00 82.12 846 SER A C 1
ATOM 6783 O O . SER A 1 846 ? 2.434 5.448 23.605 1.00 82.12 846 SER A O 1
ATOM 6785 N N . PRO A 1 847 ? 3.990 4.094 24.518 1.00 72.56 847 PRO A N 1
ATOM 6786 C CA . PRO A 1 847 ? 4.819 5.187 25.033 1.00 72.56 847 PRO A CA 1
ATOM 6787 C C . PRO A 1 847 ? 5.534 5.969 23.920 1.00 72.56 847 PRO A C 1
ATOM 6789 O O . PRO A 1 847 ? 5.939 7.110 24.135 1.00 72.56 847 PRO A O 1
ATOM 6792 N N . ASP A 1 848 ? 5.687 5.361 22.744 1.00 63.41 848 ASP A N 1
ATOM 6793 C CA . ASP A 1 848 ? 6.284 5.932 21.538 1.00 63.41 848 ASP A CA 1
ATOM 6794 C C . ASP A 1 848 ? 5.527 5.458 20.281 1.00 63.41 848 ASP A C 1
ATOM 6796 O O . ASP A 1 848 ? 4.676 4.571 20.347 1.00 63.41 848 ASP A O 1
ATOM 6800 N N . ASN A 1 849 ? 5.823 6.035 19.115 1.00 54.66 849 ASN A N 1
ATOM 6801 C CA . ASN A 1 849 ? 5.247 5.589 17.841 1.00 54.66 849 ASN A CA 1
ATOM 6802 C C . ASN A 1 849 ? 6.093 4.490 17.154 1.00 54.66 849 ASN A C 1
ATOM 6804 O O . ASN A 1 849 ? 5.913 4.215 15.965 1.00 54.66 849 ASN A O 1
ATOM 6808 N N . ASP A 1 850 ? 7.000 3.841 17.899 1.00 45.62 850 ASP A N 1
ATOM 6809 C CA . ASP A 1 850 ? 8.043 2.953 17.371 1.00 45.62 850 ASP A CA 1
ATOM 6810 C C . ASP A 1 850 ? 7.598 1.480 17.299 1.00 45.62 850 ASP A C 1
ATOM 6812 O O . ASP A 1 850 ? 8.217 0.673 16.600 1.00 45.62 850 ASP A O 1
ATOM 6816 N N . GLY A 1 851 ? 6.512 1.127 17.997 1.00 41.81 851 GLY A N 1
ATOM 6817 C CA . GLY A 1 851 ? 6.027 -0.239 18.241 1.00 41.81 851 GLY A CA 1
ATOM 6818 C C . GLY A 1 851 ? 5.305 -0.950 17.087 1.00 41.81 851 GLY A C 1
ATOM 6819 O O . GLY A 1 851 ? 4.577 -1.914 17.325 1.00 41.81 851 GLY A O 1
ATOM 6820 N N . GLY A 1 852 ? 5.469 -0.507 15.836 1.00 44.12 852 GLY A N 1
ATOM 6821 C CA . GLY A 1 852 ? 4.820 -1.141 14.678 1.00 44.12 852 GLY A CA 1
ATOM 6822 C C . GLY A 1 852 ? 3.302 -0.924 14.599 1.00 44.12 852 GLY A C 1
ATOM 6823 O O . GLY A 1 852 ? 2.604 -1.755 14.026 1.00 44.12 852 GLY A O 1
ATOM 6824 N N . GLY A 1 853 ? 2.798 0.174 15.177 1.00 58.56 853 GLY A N 1
ATOM 6825 C CA . GLY A 1 853 ? 1.391 0.596 15.114 1.00 58.56 853 GLY A CA 1
ATOM 6826 C C . GLY A 1 853 ? 0.508 0.137 16.281 1.00 58.56 853 GLY A C 1
ATOM 6827 O O . GLY A 1 853 ? -0.537 0.739 16.506 1.00 58.56 853 GLY A O 1
ATOM 6828 N N . VAL A 1 854 ? 0.936 -0.857 17.068 1.00 72.12 854 VAL A N 1
ATOM 6829 C CA . VAL A 1 854 ? 0.185 -1.323 18.250 1.00 72.12 854 VAL A CA 1
ATOM 6830 C C . VAL A 1 854 ? 0.125 -0.208 19.296 1.00 72.12 854 VAL A C 1
ATOM 6832 O O . VAL A 1 854 ? 1.146 0.408 19.604 1.00 72.12 854 VAL A O 1
ATOM 6835 N N . GLY A 1 855 ? -1.068 0.079 19.820 1.00 80.25 855 GLY A N 1
ATOM 6836 C CA . GLY A 1 855 ? -1.279 1.141 20.809 1.00 80.25 855 GLY A CA 1
ATOM 6837 C C . GLY A 1 855 ? -1.153 2.566 20.258 1.00 80.25 855 GLY A C 1
ATOM 6838 O O . GLY A 1 855 ? -1.050 3.512 21.040 1.00 80.25 855 GLY A O 1
ATOM 6839 N N . CYS A 1 856 ? -1.132 2.729 18.929 1.00 81.88 856 CYS A N 1
ATOM 6840 C CA . CYS A 1 856 ? -1.057 4.026 18.249 1.00 81.88 856 CYS A CA 1
ATOM 6841 C C . CYS A 1 856 ? -2.403 4.496 17.665 1.00 81.88 856 CYS A C 1
ATOM 6843 O O . CYS A 1 856 ? -2.443 5.524 16.985 1.00 81.88 856 CYS A O 1
ATOM 6845 N N . ASP A 1 857 ? -3.484 3.755 17.896 1.00 88.38 857 ASP A N 1
ATOM 6846 C CA . ASP A 1 857 ? -4.788 4.055 17.309 1.00 88.38 857 ASP A CA 1
ATOM 6847 C C . ASP A 1 857 ? -5.633 5.041 18.135 1.00 88.38 857 ASP A C 1
ATOM 6849 O O . ASP A 1 857 ? -5.250 5.430 19.246 1.00 88.38 857 ASP A O 1
ATOM 6853 N N . ASN A 1 858 ? -6.784 5.442 17.585 1.00 94.00 858 ASN A N 1
ATOM 6854 C CA . ASN A 1 858 ? -7.910 5.893 18.392 1.00 94.00 858 ASN A CA 1
ATOM 6855 C C . ASN A 1 858 ? -8.342 4.763 19.330 1.00 94.00 858 ASN A C 1
ATOM 6857 O O . ASN A 1 858 ? -8.211 3.581 19.031 1.00 94.00 858 ASN A O 1
ATOM 6861 N N . MET A 1 859 ? -8.815 5.126 20.515 1.00 97.38 859 MET A N 1
ATOM 6862 C CA . MET A 1 859 ? -9.231 4.160 21.520 1.00 97.38 859 MET A CA 1
ATOM 6863 C C . MET A 1 859 ? -10.603 4.546 22.039 1.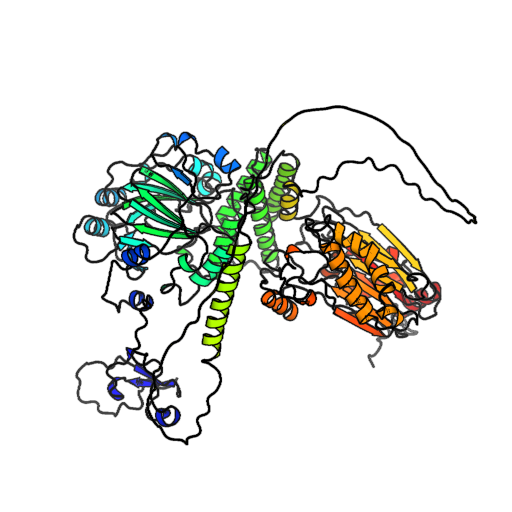00 97.38 859 MET A C 1
ATOM 6865 O O . MET A 1 859 ? -10.788 5.647 22.549 1.00 97.38 859 MET A O 1
ATOM 6869 N N . SER A 1 860 ? -11.549 3.620 21.953 1.00 98.38 860 SER A N 1
ATOM 6870 C CA . SER A 1 860 ? -12.907 3.753 22.467 1.00 98.38 860 SER A CA 1
ATOM 6871 C C . SER A 1 860 ? -13.305 2.460 23.156 1.00 98.38 860 SER A C 1
ATOM 6873 O O . SER A 1 860 ? -13.191 1.378 22.579 1.00 98.38 860 SER A O 1
ATOM 6875 N N . VAL A 1 861 ? -13.793 2.560 24.393 1.00 98.62 861 VAL A N 1
ATOM 6876 C CA . VAL A 1 861 ? -14.227 1.397 25.174 1.00 98.62 861 VAL A CA 1
ATOM 6877 C C . VAL A 1 861 ? -15.466 1.707 26.009 1.00 98.62 861 VAL A C 1
ATOM 6879 O O . VAL A 1 861 ? -15.606 2.788 26.584 1.00 98.62 861 VAL A O 1
ATOM 6882 N N . ILE A 1 862 ? -16.362 0.725 26.087 1.00 98.81 862 ILE A N 1
ATOM 6883 C CA . ILE A 1 862 ? -17.542 0.703 26.951 1.00 98.81 862 ILE A CA 1
ATOM 6884 C C . ILE A 1 862 ? -17.466 -0.542 27.825 1.00 98.81 862 ILE A C 1
ATOM 6886 O O . ILE A 1 862 ? -17.359 -1.652 27.307 1.00 98.81 862 ILE A O 1
ATOM 6890 N N . ILE A 1 863 ? -17.596 -0.368 29.138 1.00 98.88 863 ILE A N 1
ATOM 6891 C CA . ILE A 1 863 ? -17.785 -1.458 30.098 1.00 98.88 863 ILE A CA 1
ATOM 6892 C C . ILE A 1 863 ? -19.193 -1.334 30.673 1.00 98.88 863 ILE A C 1
ATOM 6894 O O . ILE A 1 863 ? -19.536 -0.303 31.251 1.00 98.88 863 ILE A O 1
ATOM 6898 N N . VAL A 1 864 ? -19.996 -2.390 30.555 1.00 98.75 864 VAL A N 1
ATOM 6899 C CA . VAL A 1 864 ? -21.374 -2.429 31.060 1.00 98.75 864 VAL A CA 1
ATOM 6900 C C . VAL A 1 864 ? -21.520 -3.543 32.091 1.00 98.75 864 VAL A C 1
ATOM 6902 O O . VAL A 1 864 ? -21.423 -4.728 31.775 1.00 98.75 864 VAL A O 1
ATOM 6905 N N . ALA A 1 865 ? -21.771 -3.158 33.336 1.00 98.44 865 ALA A N 1
ATOM 6906 C CA . ALA A 1 865 ? -22.060 -4.047 34.449 1.00 98.44 865 ALA A CA 1
ATOM 6907 C C . ALA A 1 865 ? -23.504 -4.557 34.407 1.00 98.44 865 ALA A C 1
ATOM 6909 O O . ALA A 1 865 ? -24.451 -3.781 34.253 1.00 98.44 865 ALA A O 1
ATOM 6910 N N . ILE A 1 866 ? -23.666 -5.864 34.622 1.00 98.12 866 ILE A N 1
ATOM 6911 C CA . ILE A 1 866 ? -24.967 -6.531 34.699 1.00 98.12 866 ILE A CA 1
ATOM 6912 C C . ILE A 1 866 ? -25.340 -6.665 36.176 1.00 98.12 866 ILE A C 1
ATOM 6914 O O . ILE A 1 866 ? -24.796 -7.499 36.903 1.00 98.12 866 ILE A O 1
ATOM 6918 N N . LEU A 1 867 ? -26.280 -5.841 36.649 1.00 97.12 867 LEU A N 1
ATOM 6919 C CA . LEU A 1 867 ? -26.579 -5.764 38.083 1.00 97.12 867 LEU A CA 1
ATOM 6920 C C . LEU A 1 867 ? -27.313 -7.008 38.601 1.00 97.12 867 LEU A C 1
ATOM 6922 O O . LEU A 1 867 ? -27.176 -7.366 39.772 1.00 97.12 867 LEU A O 1
ATOM 6926 N N . ASN A 1 868 ? -28.080 -7.699 37.748 1.00 93.44 868 ASN A N 1
ATOM 6927 C CA . ASN A 1 868 ? -28.817 -8.917 38.115 1.00 93.44 868 ASN A CA 1
ATOM 6928 C C . ASN A 1 868 ? -29.638 -8.744 39.415 1.00 93.44 868 ASN A C 1
ATOM 6930 O O . ASN A 1 868 ? -29.614 -9.584 40.317 1.00 93.44 868 ASN A O 1
ATOM 6934 N N . GLY A 1 869 ? -30.331 -7.604 39.529 1.00 93.25 869 GLY A N 1
ATOM 6935 C CA . GLY A 1 869 ? -31.175 -7.248 40.675 1.00 93.25 869 GLY A CA 1
ATOM 6936 C C . GLY A 1 869 ? -30.438 -6.709 41.906 1.00 93.25 869 GLY A C 1
ATOM 6937 O O . GLY A 1 869 ? -31.103 -6.371 42.883 1.00 93.25 869 GLY A O 1
ATOM 6938 N N . LYS A 1 870 ? -29.104 -6.614 41.871 1.00 96.19 870 LYS A N 1
ATOM 6939 C CA . LYS A 1 870 ? -28.291 -5.983 42.920 1.00 96.19 870 LYS A CA 1
ATOM 6940 C C . LYS A 1 870 ? -28.324 -4.462 42.783 1.00 96.19 870 LYS A C 1
ATOM 6942 O O . LYS A 1 870 ? -28.474 -3.925 41.687 1.00 96.19 870 LYS A O 1
ATOM 6947 N N . THR A 1 871 ? -28.138 -3.760 43.891 1.00 96.75 871 THR A N 1
ATOM 6948 C CA . THR A 1 871 ? -27.718 -2.353 43.859 1.00 96.75 871 THR A CA 1
ATOM 6949 C C . THR A 1 871 ? -26.278 -2.235 43.348 1.00 96.75 871 THR A C 1
ATOM 6951 O O . THR A 1 871 ? -25.535 -3.213 43.324 1.00 96.75 871 THR A O 1
ATOM 6954 N N . GLU A 1 872 ? -25.868 -1.030 42.953 1.00 95.38 872 GLU A N 1
ATOM 6955 C CA . GLU A 1 872 ? -24.488 -0.739 42.537 1.00 95.38 872 GLU A CA 1
ATOM 6956 C C . GLU A 1 872 ? -23.465 -1.177 43.601 1.00 95.38 872 GLU A C 1
ATOM 6958 O O . GLU A 1 872 ? -22.541 -1.927 43.294 1.00 95.38 872 GLU A O 1
ATOM 6963 N N . ASP A 1 873 ? -23.683 -0.806 44.867 1.00 95.75 873 ASP A N 1
ATOM 6964 C CA . ASP A 1 873 ? -22.798 -1.181 45.977 1.00 95.75 873 ASP A CA 1
ATOM 6965 C C . ASP A 1 873 ? -22.733 -2.702 46.180 1.00 95.75 873 ASP A C 1
ATOM 6967 O O . ASP A 1 873 ? -21.652 -3.271 46.341 1.00 95.75 873 ASP A O 1
ATOM 6971 N N . GLU A 1 874 ? -23.883 -3.383 46.140 1.00 96.94 874 GLU A N 1
ATOM 6972 C CA . GLU A 1 874 ? -23.949 -4.846 46.246 1.00 96.94 874 GLU A CA 1
ATOM 6973 C C . GLU A 1 874 ? -23.256 -5.540 45.069 1.00 96.94 874 GLU A C 1
ATOM 6975 O O . GLU A 1 874 ? -22.654 -6.599 45.254 1.00 96.94 874 GLU A O 1
ATOM 6980 N N . TRP A 1 875 ? -23.323 -4.966 43.865 1.00 97.31 875 TRP A N 1
ATOM 6981 C CA . TRP A 1 875 ? -22.636 -5.494 42.690 1.00 97.31 875 TRP A CA 1
ATOM 6982 C C . TRP A 1 875 ? -21.115 -5.337 42.811 1.00 97.31 875 TRP A C 1
ATOM 6984 O O . TRP A 1 875 ? -20.394 -6.311 42.598 1.00 97.31 875 TRP A O 1
ATOM 6994 N N . TYR A 1 876 ? -20.614 -4.178 43.252 1.00 96.31 876 TYR A N 1
ATOM 6995 C CA . TYR A 1 876 ? -19.181 -3.981 43.511 1.00 96.31 876 TYR A CA 1
ATOM 6996 C C . TYR A 1 876 ? -18.649 -4.904 44.618 1.00 96.31 876 TYR A C 1
ATOM 6998 O O . TYR A 1 876 ? -17.564 -5.475 44.484 1.00 96.31 876 TYR A O 1
ATOM 7006 N N . GLU A 1 877 ? -19.409 -5.106 45.699 1.00 95.81 877 GLU A N 1
ATOM 7007 C CA . GLU A 1 877 ? -19.047 -6.085 46.736 1.00 95.81 877 GLU A CA 1
ATOM 7008 C C . GLU A 1 877 ? -19.052 -7.520 46.198 1.00 95.81 877 GLU A C 1
ATOM 7010 O O . GLU A 1 877 ? -18.155 -8.313 46.504 1.00 95.81 877 GLU A O 1
ATOM 7015 N N . TRP A 1 878 ? -20.027 -7.857 45.350 1.00 94.94 878 TRP A N 1
ATOM 7016 C CA . TRP A 1 878 ? -20.084 -9.154 44.688 1.00 94.94 878 TRP A CA 1
ATOM 7017 C C . TRP A 1 878 ? -18.861 -9.381 43.788 1.00 94.94 878 TRP A C 1
ATOM 7019 O O . TRP A 1 878 ? -18.215 -10.423 43.920 1.00 94.94 878 TRP A O 1
ATOM 7029 N N . MET A 1 879 ? -18.464 -8.393 42.980 1.00 95.62 879 MET A N 1
ATOM 7030 C CA . MET A 1 879 ? -17.249 -8.456 42.158 1.00 95.62 879 MET A CA 1
ATOM 7031 C C . MET A 1 879 ? -15.992 -8.648 43.006 1.00 95.62 879 MET A C 1
ATOM 7033 O O . MET A 1 879 ? -15.215 -9.574 42.768 1.00 95.62 879 MET A O 1
ATOM 7037 N N . LYS A 1 880 ? -15.828 -7.861 44.074 1.00 93.69 880 LYS A N 1
ATOM 7038 C CA . LYS A 1 880 ? -14.701 -8.004 45.005 1.00 93.69 880 LYS A CA 1
ATOM 7039 C C . LYS A 1 880 ? -14.618 -9.405 45.617 1.00 93.69 880 LYS A C 1
ATOM 7041 O O . LYS A 1 880 ? -13.533 -9.989 45.695 1.00 93.69 880 LYS A O 1
ATOM 7046 N N . SER A 1 881 ? -15.758 -9.977 46.006 1.00 91.44 881 SER A N 1
ATOM 7047 C CA . SER A 1 881 ? -15.822 -11.335 46.565 1.00 91.44 881 SER A CA 1
ATOM 7048 C C . SER A 1 881 ? -15.423 -12.433 45.566 1.00 91.44 881 SER A C 1
ATOM 7050 O O . SER A 1 881 ? -15.002 -13.512 45.985 1.00 91.44 881 SER A O 1
ATOM 7052 N N . ARG A 1 882 ? -15.532 -12.159 44.257 1.00 85.94 882 ARG A N 1
ATOM 7053 C CA . ARG A 1 882 ? -15.215 -13.088 43.161 1.00 85.94 882 ARG A CA 1
ATOM 7054 C C . ARG A 1 882 ? -13.801 -12.949 42.602 1.00 85.94 882 ARG A C 1
ATOM 7056 O O . ARG A 1 882 ? -13.317 -13.892 41.976 1.00 85.94 882 ARG A O 1
ATOM 7063 N N . THR A 1 883 ? -13.147 -11.812 42.816 1.00 80.12 883 THR A N 1
ATOM 7064 C CA . THR A 1 883 ? -11.767 -11.578 42.361 1.00 80.12 883 THR A CA 1
ATOM 7065 C C . THR A 1 883 ? -10.727 -11.947 43.424 1.00 80.12 883 THR A C 1
ATOM 7067 O O . THR A 1 883 ? -9.599 -12.302 43.092 1.00 80.12 883 THR A O 1
ATOM 7070 N N . THR A 1 884 ? -11.082 -11.902 44.711 1.00 63.38 884 THR A N 1
ATOM 7071 C CA . THR A 1 884 ? -10.135 -12.229 45.790 1.00 63.38 884 THR A CA 1
ATOM 7072 C C . THR A 1 884 ? -9.943 -13.753 45.891 1.00 63.38 884 THR A C 1
ATOM 7074 O O . THR A 1 884 ? -10.946 -14.464 46.001 1.00 63.38 884 THR A O 1
ATOM 7077 N N . PRO A 1 885 ? -8.705 -14.292 45.917 1.00 56.75 885 PRO A N 1
ATOM 7078 C CA . PRO A 1 885 ? -8.484 -15.708 46.199 1.00 56.75 885 PRO A CA 1
ATOM 7079 C C . PRO A 1 885 ? -9.128 -16.067 47.540 1.00 56.75 885 PRO A C 1
ATOM 7081 O O . PRO A 1 885 ? -8.894 -15.393 48.548 1.00 56.75 885 PRO A O 1
ATOM 7084 N N . LYS A 1 886 ? -9.964 -17.112 47.575 1.00 53.97 886 LYS A N 1
ATOM 7085 C CA . LYS A 1 886 ? -10.492 -17.616 48.847 1.00 53.97 886 LYS A CA 1
ATOM 7086 C C . LYS A 1 886 ? -9.300 -18.121 49.653 1.00 53.97 886 LYS A C 1
ATOM 7088 O O . LYS A 1 886 ? -8.629 -19.040 49.208 1.00 53.97 886 LYS A O 1
ATOM 7093 N N . LYS A 1 887 ? -9.030 -17.526 50.813 1.00 50.06 887 LYS A N 1
ATOM 7094 C CA . LYS A 1 887 ? -8.002 -18.016 51.736 1.00 50.06 887 LYS A CA 1
ATOM 7095 C C . LYS A 1 887 ? -8.631 -18.916 52.792 1.00 50.06 887 LYS A C 1
ATOM 7097 O O . LYS A 1 887 ? -9.734 -18.628 53.260 1.00 50.06 887 LYS A O 1
ATOM 7102 N N . ASP A 1 888 ? -7.963 -20.007 53.151 1.00 62.81 888 ASP A N 1
ATOM 7103 C CA . ASP A 1 888 ? -8.392 -20.856 54.265 1.00 62.81 888 ASP A CA 1
ATOM 7104 C C . ASP A 1 888 ? -8.167 -20.159 55.623 1.00 62.81 888 ASP A C 1
ATOM 7106 O O . ASP A 1 888 ? -7.579 -19.078 55.713 1.00 62.81 888 ASP A O 1
ATOM 7110 N N . ALA A 1 889 ? -8.634 -20.778 56.714 1.00 55.16 889 ALA A N 1
ATOM 7111 C CA . ALA A 1 889 ? -8.455 -20.260 58.077 1.00 55.16 889 ALA A CA 1
ATOM 7112 C C . ALA A 1 889 ? -6.975 -20.159 58.520 1.00 55.16 889 ALA A C 1
ATOM 7114 O O . ALA A 1 889 ? -6.696 -19.628 59.595 1.00 55.16 889 ALA A O 1
ATOM 7115 N N . LEU A 1 890 ? -6.042 -20.672 57.711 1.00 56.34 890 LEU A N 1
ATOM 7116 C CA . LEU A 1 890 ? -4.595 -20.636 57.912 1.00 56.34 890 LEU A CA 1
ATOM 7117 C C . LEU A 1 890 ? -3.897 -19.639 56.964 1.00 56.34 890 LEU A C 1
ATOM 7119 O O . LEU A 1 890 ? -2.688 -19.452 57.074 1.00 56.34 890 LEU A O 1
ATOM 7123 N N . GLY A 1 891 ? -4.645 -18.957 56.088 1.00 47.44 891 GLY A N 1
ATOM 7124 C CA . GLY A 1 891 ? -4.134 -17.945 55.165 1.00 47.44 891 GLY A CA 1
ATOM 7125 C C . GLY A 1 891 ? -3.589 -18.479 53.836 1.00 47.44 891 GLY A C 1
ATOM 7126 O O . GLY A 1 891 ? -2.989 -17.693 53.102 1.00 47.44 891 GLY A O 1
ATOM 7127 N N . ASN A 1 892 ? -3.798 -19.759 53.513 1.00 51.81 892 ASN A N 1
ATOM 7128 C CA . ASN A 1 892 ? -3.378 -20.356 52.241 1.00 51.81 892 ASN A CA 1
ATOM 7129 C C . ASN A 1 892 ? -4.427 -20.129 51.153 1.00 51.81 892 ASN A C 1
ATOM 7131 O O . ASN A 1 892 ? -5.627 -20.172 51.433 1.00 51.81 892 ASN A O 1
ATOM 7135 N N . ASP A 1 893 ? -3.983 -19.944 49.911 1.00 51.84 893 ASP A N 1
ATOM 7136 C CA . ASP A 1 893 ? -4.875 -19.835 48.759 1.00 51.84 893 ASP A CA 1
ATOM 7137 C C . ASP A 1 893 ? -5.610 -21.168 48.527 1.00 51.84 893 ASP A C 1
ATOM 7139 O O . ASP A 1 893 ? -4.999 -22.231 48.406 1.00 51.84 893 ASP A O 1
ATOM 7143 N N . ILE A 1 894 ? -6.941 -21.124 48.494 1.00 54.88 894 ILE A N 1
ATOM 7144 C CA . ILE A 1 894 ? -7.792 -22.272 48.182 1.00 54.88 894 ILE A CA 1
ATOM 7145 C C . ILE A 1 894 ? -7.897 -22.352 46.659 1.00 54.88 894 ILE A C 1
ATOM 7147 O O . ILE A 1 894 ? -8.642 -21.588 46.042 1.00 54.88 894 ILE A O 1
ATOM 7151 N N . GLU A 1 895 ? -7.171 -23.293 46.054 1.00 43.56 895 GLU A N 1
ATOM 7152 C CA . GLU A 1 895 ? -7.393 -23.682 44.660 1.00 43.56 895 GLU A CA 1
ATOM 7153 C C . GLU A 1 895 ? -8.840 -24.167 44.497 1.00 43.56 895 GLU A C 1
ATOM 7155 O O . GLU A 1 895 ? -9.271 -25.143 45.121 1.00 43.56 895 GLU A O 1
ATOM 7160 N N . GLN A 1 896 ? -9.616 -23.474 43.661 1.00 44.22 896 GLN A N 1
ATOM 7161 C CA . GLN A 1 896 ? -10.912 -23.980 43.228 1.00 44.22 896 GLN A CA 1
ATOM 7162 C C . GLN A 1 896 ? -10.652 -25.153 42.283 1.00 44.22 896 GLN A C 1
ATOM 7164 O O . GLN A 1 896 ? -10.194 -24.958 41.160 1.00 44.22 896 GLN A O 1
ATOM 7169 N N . LYS A 1 897 ? -10.914 -26.378 42.749 1.00 34.69 897 LYS A N 1
ATOM 7170 C CA . LYS A 1 897 ? -11.007 -27.539 41.861 1.00 34.69 897 LYS A CA 1
ATOM 7171 C C . LYS A 1 897 ? -12.123 -27.280 40.852 1.00 34.69 897 LYS A C 1
ATOM 7173 O O . LYS A 1 897 ? -13.250 -27.010 41.256 1.00 34.69 897 LYS A O 1
ATOM 7178 N N . GLU A 1 898 ? -11.777 -27.346 39.573 1.00 33.75 898 GLU A N 1
ATOM 7179 C CA . GLU A 1 898 ? -12.734 -27.356 38.470 1.00 33.75 898 GLU A CA 1
ATOM 7180 C C . GLU A 1 898 ? -13.636 -28.600 38.608 1.00 33.75 898 GLU A C 1
ATOM 7182 O O . GLU A 1 898 ? -13.127 -29.722 38.676 1.00 33.75 898 GLU A O 1
ATOM 7187 N N . GLU A 1 899 ? -14.954 -28.390 38.708 1.00 29.58 899 GLU A N 1
ATOM 7188 C CA . GLU A 1 899 ? -16.000 -29.407 38.499 1.00 29.58 899 GLU A CA 1
ATOM 7189 C C . GLU A 1 899 ? -16.649 -29.212 37.129 1.00 29.58 899 GLU A C 1
ATOM 7191 O O . GLU A 1 899 ? -16.899 -28.037 36.761 1.00 29.58 899 GLU A O 1
#